Protein AF-A0A2S8G334-F1 (afdb_monomer_lite)

Structure (mmCIF, N/CA/C/O backbone):
data_AF-A0A2S8G334-F1
#
_entry.id   AF-A0A2S8G334-F1
#
loop_
_atom_site.group_PDB
_atom_site.id
_atom_site.type_symbol
_atom_site.label_atom_id
_atom_site.label_alt_id
_atom_site.label_comp_id
_atom_site.label_asym_id
_atom_site.label_entity_id
_atom_site.label_seq_id
_atom_site.pdbx_PDB_ins_code
_atom_site.Cartn_x
_atom_site.Cartn_y
_atom_site.Cartn_z
_atom_site.occupancy
_atom_site.B_iso_or_equiv
_atom_site.auth_seq_id
_atom_site.auth_comp_id
_atom_site.auth_asym_id
_atom_site.auth_atom_id
_atom_site.pdbx_PDB_model_num
ATOM 1 N N . MET A 1 1 ? 6.295 56.420 -44.764 1.00 36.34 1 MET A N 1
ATOM 2 C CA . MET A 1 1 ? 6.976 55.289 -45.425 1.00 36.34 1 MET A CA 1
ATOM 3 C C . MET A 1 1 ? 7.333 54.287 -44.347 1.00 36.34 1 MET A C 1
ATOM 5 O O . MET A 1 1 ? 7.998 54.685 -43.408 1.00 36.34 1 MET A O 1
ATOM 9 N N . ARG A 1 2 ? 6.792 53.071 -44.496 1.00 39.31 2 ARG A N 1
ATOM 10 C CA . ARG A 1 2 ? 7.166 51.759 -43.931 1.00 39.31 2 ARG A CA 1
ATOM 11 C C . ARG A 1 2 ? 7.732 51.695 -42.505 1.00 39.31 2 ARG A C 1
ATOM 13 O O . ARG A 1 2 ? 8.859 52.106 -42.251 1.00 39.31 2 ARG A O 1
ATOM 20 N N . GLY A 1 3 ? 6.936 51.071 -41.634 1.00 37.19 3 GLY A N 1
ATOM 21 C CA . GLY A 1 3 ? 7.377 50.497 -40.372 1.00 37.19 3 GLY A CA 1
ATOM 22 C C . GLY A 1 3 ? 8.348 49.339 -40.590 1.00 37.19 3 GLY A C 1
ATOM 23 O O . GLY A 1 3 ? 8.280 48.629 -41.594 1.00 37.19 3 GLY A O 1
ATOM 24 N N . TRP A 1 4 ? 9.265 49.208 -39.644 1.00 41.66 4 TRP A N 1
ATOM 25 C CA . TRP A 1 4 ? 10.159 48.075 -39.504 1.00 41.66 4 TRP A CA 1
ATOM 26 C C . TRP A 1 4 ? 9.484 47.094 -38.547 1.00 41.66 4 TRP A C 1
ATOM 28 O O . TRP A 1 4 ? 9.334 47.395 -37.366 1.00 41.66 4 TRP A O 1
ATOM 38 N N . GLN A 1 5 ? 9.024 45.961 -39.076 1.00 44.03 5 GLN A N 1
ATOM 39 C CA . GLN A 1 5 ? 8.776 44.775 -38.265 1.00 44.03 5 GLN A CA 1
ATOM 40 C C . GLN A 1 5 ? 10.139 44.158 -37.952 1.00 44.03 5 GLN A C 1
ATOM 42 O O . GLN A 1 5 ? 10.907 43.844 -38.862 1.00 44.03 5 GLN A O 1
ATOM 47 N N . SER A 1 6 ? 10.433 44.048 -36.661 1.00 40.69 6 SER A N 1
ATOM 48 C CA . SER A 1 6 ? 11.441 43.143 -36.123 1.00 40.69 6 SER A CA 1
ATOM 49 C C . SER A 1 6 ? 11.047 41.724 -36.529 1.00 40.69 6 SER A C 1
ATOM 51 O O . SER A 1 6 ? 10.034 41.217 -36.058 1.00 40.69 6 SER A O 1
ATOM 53 N N . LEU A 1 7 ? 11.789 41.131 -37.462 1.00 41.62 7 LEU A N 1
ATOM 54 C CA . LEU A 1 7 ? 11.782 39.689 -37.679 1.00 41.62 7 LEU A CA 1
ATOM 55 C C . LEU A 1 7 ? 12.491 39.075 -36.473 1.00 41.62 7 LEU A C 1
ATOM 57 O O . LEU A 1 7 ? 13.697 39.267 -36.318 1.00 41.62 7 LEU A O 1
ATOM 61 N N . GLU A 1 8 ? 11.751 38.378 -35.619 1.00 38.91 8 GLU A N 1
ATOM 62 C CA . GLU A 1 8 ? 12.369 37.408 -34.720 1.00 38.91 8 GLU A CA 1
ATOM 63 C C . GLU A 1 8 ? 13.076 36.338 -35.571 1.00 38.91 8 GLU A C 1
ATOM 65 O O . GLU A 1 8 ? 12.566 35.972 -36.641 1.00 38.91 8 GLU A O 1
ATOM 70 N N . PRO A 1 9 ? 14.275 35.876 -35.178 1.00 44.81 9 PRO A N 1
ATOM 71 C CA . PRO A 1 9 ? 14.951 34.812 -35.897 1.00 44.81 9 PRO A CA 1
ATOM 72 C C . PRO A 1 9 ? 14.106 33.542 -35.777 1.00 44.81 9 PRO A C 1
ATOM 74 O O . PRO A 1 9 ? 13.872 33.028 -34.690 1.00 44.81 9 PRO A O 1
ATOM 77 N N . ARG A 1 10 ? 13.628 33.042 -36.916 1.00 46.47 10 ARG A N 1
ATOM 78 C CA . ARG A 1 10 ? 13.006 31.723 -37.019 1.00 46.47 10 ARG A CA 1
ATOM 79 C C . ARG A 1 10 ? 14.092 30.700 -36.657 1.00 46.47 10 ARG A C 1
ATOM 81 O O . ARG A 1 10 ? 15.065 30.606 -37.404 1.00 46.47 10 ARG A O 1
ATOM 88 N N . LEU A 1 11 ? 13.962 30.009 -35.521 1.00 56.50 11 LEU A N 1
ATOM 89 C CA . LEU A 1 11 ? 14.804 28.858 -35.172 1.00 56.50 11 LEU A CA 1
ATOM 90 C C . LEU A 1 11 ? 14.765 27.879 -36.354 1.00 56.50 11 LEU A C 1
ATOM 92 O O . LEU A 1 11 ? 13.687 27.466 -36.787 1.00 56.50 11 LEU A O 1
ATOM 96 N N . VAL A 1 12 ? 15.922 27.610 -36.954 1.00 65.62 12 VAL A N 1
ATOM 97 C CA . VAL A 1 12 ? 16.055 26.605 -38.010 1.00 65.62 12 VAL A CA 1
ATOM 98 C C . VAL A 1 12 ? 16.450 25.321 -37.305 1.00 65.62 12 VAL A C 1
ATOM 100 O O . VAL A 1 12 ? 17.596 25.198 -36.890 1.00 65.62 12 VAL A O 1
ATOM 103 N N . LEU A 1 13 ? 15.486 24.418 -37.147 1.00 82.88 13 LEU A N 1
ATOM 104 C CA . LEU A 1 13 ? 15.724 23.075 -36.629 1.00 82.88 13 LEU A CA 1
ATOM 105 C C . LEU A 1 13 ? 16.600 22.318 -37.626 1.00 82.88 13 LEU A C 1
ATOM 107 O O . LEU A 1 13 ? 16.305 22.306 -38.829 1.00 82.88 13 LEU A O 1
ATOM 111 N N . THR A 1 14 ? 17.680 21.727 -37.132 1.00 93.00 14 THR A N 1
ATOM 112 C CA . THR A 1 14 ? 18.650 20.994 -37.938 1.00 93.00 14 THR A CA 1
ATOM 113 C C . THR A 1 14 ? 18.626 19.519 -37.566 1.00 93.00 14 THR A C 1
ATOM 115 O O . THR A 1 14 ? 18.660 19.155 -36.394 1.00 93.00 14 THR A O 1
ATOM 118 N N . THR A 1 15 ? 18.585 18.664 -38.585 1.00 96.62 15 THR A N 1
ATOM 119 C CA . THR A 1 15 ? 18.662 17.211 -38.431 1.00 96.62 15 THR A CA 1
ATOM 120 C C . THR A 1 15 ? 20.047 16.729 -38.838 1.00 96.62 15 THR A C 1
ATOM 122 O O . THR A 1 15 ? 20.542 17.080 -39.914 1.00 96.62 15 THR A O 1
ATOM 125 N N . TYR A 1 16 ? 20.649 15.906 -37.988 1.00 97.75 16 TYR A N 1
ATOM 126 C CA . TYR A 1 16 ? 21.934 15.262 -38.202 1.00 97.75 16 TYR A CA 1
ATOM 127 C C . TYR A 1 16 ? 21.762 13.748 -38.335 1.00 97.75 16 TYR A C 1
ATOM 129 O O . TYR A 1 16 ? 20.905 13.156 -37.688 1.00 97.75 16 TYR A O 1
ATOM 137 N N . PHE A 1 17 ? 22.602 13.123 -39.153 1.00 98.25 17 PHE A N 1
ATOM 138 C CA . PHE A 1 17 ? 22.571 11.699 -39.465 1.00 98.25 17 PHE A CA 1
ATOM 139 C C . PHE A 1 17 ? 23.912 11.048 -39.118 1.00 98.25 17 PHE A C 1
ATOM 141 O O . PHE A 1 17 ? 24.978 11.550 -39.502 1.00 98.25 17 PHE A O 1
ATOM 148 N N . VAL A 1 18 ? 23.854 9.917 -38.419 1.00 98.19 18 VAL A N 1
ATOM 149 C CA . VAL A 1 18 ? 24.998 9.086 -38.032 1.00 98.19 18 VAL A CA 1
ATOM 150 C C . VAL A 1 18 ? 24.790 7.673 -38.576 1.00 98.19 18 VAL A C 1
ATOM 152 O O . VAL A 1 18 ? 23.712 7.119 -38.416 1.00 98.19 18 VAL A O 1
ATOM 155 N N . ASN A 1 19 ? 25.815 7.098 -39.203 1.00 97.88 19 ASN A N 1
ATOM 156 C CA . ASN A 1 19 ? 25.846 5.696 -39.631 1.00 97.88 19 ASN A CA 1
ATOM 157 C C . ASN A 1 19 ? 27.267 5.138 -39.441 1.00 97.88 19 ASN A C 1
ATOM 159 O O . ASN A 1 19 ? 28.226 5.904 -39.445 1.00 97.88 19 ASN A O 1
ATOM 163 N N . VAL A 1 20 ? 27.459 3.832 -39.276 1.00 95.88 20 VAL A N 1
ATOM 164 C CA . VAL A 1 20 ? 28.788 3.236 -39.093 1.00 95.88 20 VAL A CA 1
ATOM 165 C C . VAL A 1 20 ? 29.678 3.405 -40.340 1.00 95.88 20 VAL A C 1
ATOM 167 O O . VAL A 1 20 ? 29.237 3.330 -41.487 1.00 95.88 20 VAL A O 1
ATOM 170 N N . ALA A 1 21 ? 30.981 3.636 -40.130 1.00 92.94 21 ALA A N 1
ATOM 171 C CA . ALA A 1 21 ? 31.923 4.003 -41.203 1.00 92.94 21 ALA A CA 1
ATOM 172 C C . ALA A 1 21 ? 32.072 2.970 -42.336 1.00 92.94 21 ALA A C 1
ATOM 174 O O . ALA A 1 21 ? 32.425 3.304 -43.465 1.00 92.94 21 ALA A O 1
ATOM 175 N N . ASN A 1 22 ? 31.889 1.694 -41.997 1.00 88.44 22 ASN A N 1
ATOM 176 C CA . ASN A 1 22 ? 32.073 0.560 -42.901 1.00 88.44 22 ASN A CA 1
ATOM 177 C C . ASN A 1 22 ? 30.756 -0.163 -43.143 1.00 88.44 22 ASN A C 1
ATOM 179 O O . ASN A 1 22 ? 30.760 -1.379 -43.328 1.00 88.44 22 ASN A O 1
ATOM 183 N N . ASP A 1 23 ? 29.654 0.576 -43.086 1.00 92.75 23 ASP A N 1
ATOM 184 C CA . ASP A 1 23 ? 28.367 0.012 -43.413 1.00 92.75 23 ASP A CA 1
ATOM 185 C C . ASP A 1 23 ? 28.358 -0.493 -44.866 1.00 92.75 23 ASP A C 1
ATOM 187 O O . ASP A 1 23 ? 28.768 0.206 -45.802 1.00 92.75 23 ASP A O 1
ATOM 191 N N . ILE A 1 24 ? 27.968 -1.751 -45.034 1.00 89.50 24 ILE A N 1
ATOM 192 C CA . ILE A 1 24 ? 27.892 -2.433 -46.328 1.00 89.50 24 ILE A CA 1
ATOM 193 C C . ILE A 1 24 ? 26.492 -2.969 -46.614 1.00 89.50 24 ILE A C 1
ATOM 195 O O . ILE A 1 24 ? 26.247 -3.370 -47.757 1.00 89.50 24 ILE A O 1
ATOM 199 N N . ASP A 1 25 ? 25.614 -2.994 -45.612 1.00 88.94 25 ASP A N 1
ATOM 200 C CA . ASP A 1 25 ? 24.218 -3.371 -45.756 1.00 88.94 25 ASP A CA 1
ATOM 201 C C . ASP A 1 25 ? 23.393 -2.107 -45.542 1.00 88.94 25 ASP A C 1
ATOM 203 O O . ASP A 1 25 ? 23.489 -1.456 -44.527 1.00 88.94 25 ASP A O 1
ATOM 207 N N . PHE A 1 26 ? 22.646 -1.683 -46.553 1.00 91.81 26 PHE A N 1
ATOM 208 C CA . PHE A 1 26 ? 21.763 -0.523 -46.406 1.00 91.81 26 PHE A CA 1
ATOM 209 C C . PHE A 1 26 ? 20.301 -0.965 -46.282 1.00 91.81 26 PHE A C 1
ATOM 211 O O . PHE A 1 26 ? 19.410 -0.119 -46.243 1.00 91.81 26 PHE A O 1
ATOM 218 N N . GLY A 1 27 ? 20.038 -2.279 -46.304 1.00 88.50 27 GLY A N 1
ATOM 219 C CA . GLY A 1 27 ? 18.701 -2.845 -46.152 1.00 88.50 27 GLY A CA 1
ATOM 220 C C . GLY A 1 27 ? 18.226 -2.859 -44.699 1.00 88.50 27 GLY A C 1
ATOM 221 O O . GLY A 1 27 ? 17.022 -2.801 -44.456 1.00 88.50 27 GLY A O 1
ATOM 222 N N . ASP A 1 28 ? 19.159 -2.890 -43.750 1.00 89.44 28 ASP A N 1
ATOM 223 C CA . ASP A 1 28 ? 18.929 -2.766 -42.311 1.00 89.44 28 ASP A CA 1
ATOM 224 C C . ASP A 1 28 ? 18.951 -1.310 -41.820 1.00 89.44 28 ASP A C 1
ATOM 226 O O . ASP A 1 28 ? 18.635 -1.067 -40.659 1.00 89.44 28 ASP A O 1
ATOM 230 N N . ASN A 1 29 ? 19.217 -0.331 -42.687 1.00 93.81 29 ASN A N 1
ATOM 231 C CA . ASN A 1 29 ? 19.165 1.087 -42.334 1.00 93.81 29 ASN A CA 1
ATOM 232 C C . ASN A 1 29 ? 17.746 1.664 -42.349 1.00 93.81 29 ASN A C 1
ATOM 234 O O . ASN A 1 29 ? 16.886 1.271 -43.144 1.00 93.81 29 ASN A O 1
ATOM 238 N N . GLN A 1 30 ? 17.490 2.638 -41.480 1.00 96.31 30 GLN A N 1
ATOM 239 C CA . GLN A 1 30 ? 16.246 3.411 -41.428 1.00 96.31 30 GLN A CA 1
ATOM 240 C C . GLN A 1 30 ? 16.437 4.865 -41.870 1.00 96.31 30 GLN A C 1
ATOM 242 O O . GLN A 1 30 ? 15.557 5.422 -42.529 1.00 96.31 30 GLN A O 1
ATOM 247 N N . TYR A 1 31 ? 17.568 5.489 -41.531 1.00 96.69 31 TYR A N 1
ATOM 248 C CA . TYR A 1 31 ? 17.720 6.945 -41.652 1.00 96.69 31 TYR A CA 1
ATOM 249 C C . TYR A 1 31 ? 18.689 7.388 -42.747 1.00 96.69 31 TYR A C 1
ATOM 251 O O . TYR A 1 31 ? 18.596 8.519 -43.232 1.00 96.69 31 TYR A O 1
ATOM 259 N N . THR A 1 32 ? 19.621 6.530 -43.153 1.00 96.69 32 THR A N 1
ATOM 260 C CA . THR A 1 32 ? 20.734 6.883 -44.035 1.00 96.69 32 THR A CA 1
ATOM 261 C C . THR A 1 32 ? 20.794 6.008 -45.281 1.00 96.69 32 THR A C 1
ATOM 263 O O . THR A 1 32 ? 20.350 4.864 -45.315 1.00 96.69 32 THR A O 1
ATOM 266 N N . THR A 1 33 ? 21.355 6.569 -46.353 1.00 95.94 33 THR A N 1
ATOM 267 C CA . THR A 1 33 ? 21.506 5.900 -47.659 1.00 95.94 33 THR A CA 1
ATOM 268 C C . THR A 1 33 ? 22.972 5.703 -48.048 1.00 95.94 33 THR A C 1
ATOM 270 O O . THR A 1 33 ? 23.284 5.456 -49.214 1.00 95.94 33 THR A O 1
ATOM 273 N N . ALA A 1 34 ? 23.888 5.931 -47.111 1.00 96.00 34 ALA A N 1
ATOM 274 C CA . ALA A 1 34 ? 25.325 5.820 -47.307 1.00 96.00 34 ALA A CA 1
ATOM 275 C C . ALA A 1 34 ? 26.003 5.474 -45.979 1.00 96.00 34 ALA A C 1
ATOM 277 O O . ALA A 1 34 ? 25.515 5.861 -44.922 1.00 96.00 34 ALA A O 1
ATOM 278 N N . ALA A 1 35 ? 27.157 4.810 -46.050 1.00 96.75 35 ALA A N 1
ATOM 279 C CA . ALA A 1 35 ? 28.002 4.577 -44.886 1.00 96.75 35 ALA A CA 1
ATOM 280 C C . ALA A 1 35 ? 28.518 5.898 -44.301 1.00 96.75 35 ALA A C 1
ATOM 282 O O . ALA A 1 35 ? 28.718 6.885 -45.025 1.00 96.75 35 ALA A O 1
ATOM 283 N N . GLY A 1 36 ? 28.781 5.903 -42.998 1.00 96.81 36 GLY A N 1
ATOM 284 C CA . GLY A 1 36 ? 29.277 7.084 -42.308 1.00 96.81 36 GLY A CA 1
ATOM 285 C C . GLY A 1 36 ? 30.692 7.497 -42.709 1.00 96.81 36 GLY A C 1
ATOM 286 O O . GLY A 1 36 ? 31.529 6.693 -43.120 1.00 96.81 36 GLY A O 1
ATOM 287 N N . ASN A 1 37 ? 30.995 8.787 -42.576 1.00 96.31 37 ASN A N 1
ATOM 288 C CA . ASN A 1 37 ? 32.335 9.312 -42.822 1.00 96.31 37 ASN A CA 1
ATOM 289 C C . ASN A 1 37 ? 32.684 10.423 -41.825 1.00 96.31 37 ASN A C 1
ATOM 291 O O . ASN A 1 37 ? 31.992 11.438 -41.763 1.00 96.31 37 ASN A O 1
ATOM 295 N N . ALA A 1 38 ? 33.815 10.299 -41.121 1.00 94.62 38 ALA A N 1
ATOM 296 C CA . ALA A 1 38 ? 34.302 11.320 -40.185 1.00 94.62 38 ALA A CA 1
ATOM 297 C C . ALA A 1 38 ? 34.383 12.733 -40.782 1.00 94.62 38 ALA A C 1
ATOM 299 O O . ALA A 1 38 ? 34.237 13.728 -40.068 1.00 94.62 38 ALA A O 1
ATOM 300 N N . ALA A 1 39 ? 34.638 12.848 -42.088 1.00 94.69 39 ALA A N 1
ATOM 301 C CA . ALA A 1 39 ? 34.741 14.127 -42.783 1.00 94.69 39 ALA A CA 1
ATOM 302 C C . ALA A 1 39 ? 33.384 14.717 -43.208 1.00 94.69 39 ALA A C 1
ATOM 304 O O . ALA A 1 39 ? 33.352 15.879 -43.616 1.00 94.69 39 ALA A O 1
ATOM 305 N N . ALA A 1 40 ? 32.291 13.952 -43.137 1.00 94.62 40 ALA A N 1
ATOM 306 C CA . ALA A 1 40 ? 30.961 14.419 -43.507 1.00 94.62 40 ALA A CA 1
ATOM 307 C C . ALA A 1 40 ? 30.406 15.440 -42.501 1.00 94.62 40 ALA A C 1
ATOM 309 O O . ALA A 1 40 ? 30.879 15.549 -41.364 1.00 94.62 40 ALA A O 1
ATOM 310 N N . ASP A 1 41 ? 29.424 16.223 -42.941 1.00 91.31 41 ASP A N 1
ATOM 311 C CA . ASP A 1 41 ? 28.737 17.219 -42.116 1.00 91.31 41 ASP A CA 1
ATOM 312 C C . ASP A 1 41 ? 27.571 16.630 -41.310 1.00 91.31 41 ASP A C 1
ATOM 314 O O . ASP A 1 41 ? 27.162 17.240 -40.327 1.00 91.31 41 ASP A O 1
ATOM 318 N N . GLY A 1 42 ? 27.068 15.452 -41.693 1.00 94.75 42 GLY A N 1
ATOM 319 C CA . GLY A 1 42 ? 25.918 14.814 -41.062 1.00 94.75 42 GLY A CA 1
ATOM 320 C C . GLY A 1 42 ? 24.583 15.432 -41.448 1.00 94.75 42 GLY A C 1
ATOM 321 O O . GLY A 1 42 ? 23.575 14.987 -40.936 1.00 94.75 42 GLY A O 1
ATOM 322 N N . LEU A 1 43 ? 24.531 16.437 -42.324 1.00 95.06 43 LEU A N 1
ATOM 323 C CA . LEU A 1 43 ? 23.308 17.222 -42.550 1.00 95.06 43 LEU A CA 1
ATOM 324 C C . LEU A 1 43 ? 22.317 16.563 -43.521 1.00 95.06 43 LEU A C 1
ATOM 326 O O . LEU A 1 43 ? 21.232 17.093 -43.756 1.00 95.06 43 LEU A O 1
ATOM 330 N N . THR A 1 44 ? 22.689 15.437 -44.137 1.00 96.00 44 THR A N 1
ATOM 331 C CA . THR A 1 44 ? 21.816 14.689 -45.048 1.00 96.00 44 THR A CA 1
ATOM 332 C C . THR A 1 44 ? 22.008 13.184 -44.884 1.00 96.00 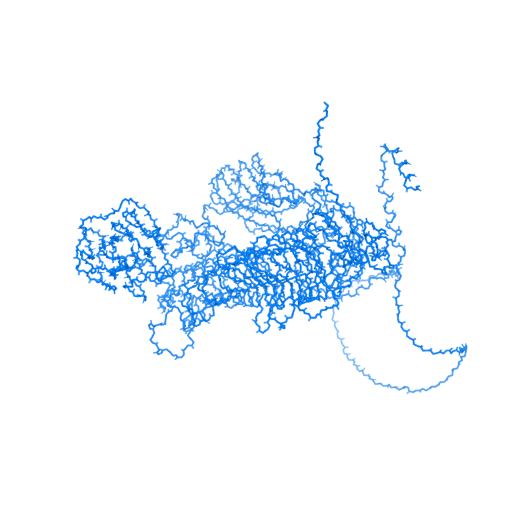4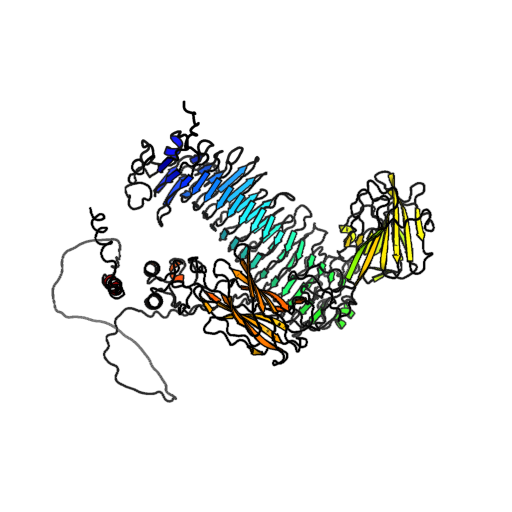4 THR A C 1
ATOM 334 O O . THR A 1 44 ? 23.111 12.728 -44.587 1.00 96.00 44 THR A O 1
ATOM 337 N N . ALA A 1 45 ? 20.968 12.407 -45.195 1.00 95.19 45 ALA A N 1
ATOM 338 C CA . ALA A 1 45 ? 21.006 10.941 -45.217 1.00 95.19 45 ALA A CA 1
ATOM 339 C C . ALA A 1 45 ? 22.092 10.349 -46.145 1.00 95.19 45 ALA A C 1
ATOM 341 O O . ALA A 1 45 ? 22.512 9.210 -45.962 1.00 95.19 45 ALA A O 1
ATOM 342 N N . ALA A 1 46 ? 22.564 11.110 -47.142 1.00 95.56 46 ALA A N 1
ATOM 343 C CA . ALA A 1 46 ? 23.628 10.698 -48.061 1.00 95.56 46 ALA A CA 1
ATOM 344 C C . ALA A 1 46 ? 25.038 11.112 -47.596 1.00 95.56 46 ALA A C 1
ATOM 346 O O . ALA A 1 46 ? 26.029 10.720 -48.216 1.00 95.56 46 ALA A O 1
ATOM 347 N N . THR A 1 47 ? 25.139 11.920 -46.536 1.00 95.75 47 THR A N 1
ATOM 348 C CA . THR A 1 47 ? 26.401 12.373 -45.934 1.00 95.75 47 THR A CA 1
ATOM 349 C C . THR A 1 47 ? 26.419 12.185 -44.407 1.00 95.75 47 THR A C 1
ATOM 351 O O . THR A 1 47 ? 26.707 13.151 -43.692 1.00 95.75 47 THR A O 1
ATOM 354 N N . PRO A 1 48 ? 26.137 10.977 -43.877 1.00 97.75 48 PRO A N 1
ATOM 355 C CA . PRO A 1 48 ? 26.145 10.758 -42.435 1.00 97.75 48 PRO A CA 1
ATOM 356 C C . PRO A 1 48 ? 27.560 10.799 -41.844 1.00 97.75 48 PRO A C 1
ATOM 358 O O . PRO A 1 48 ? 28.551 10.454 -42.500 1.00 97.75 48 PRO A O 1
ATOM 361 N N . VAL A 1 49 ? 27.658 11.220 -40.582 1.00 97.62 49 VAL A N 1
ATOM 362 C CA . VAL A 1 49 ? 28.895 11.116 -39.788 1.00 97.62 49 VAL A CA 1
ATOM 363 C C . VAL A 1 49 ? 29.087 9.662 -39.351 1.00 97.62 49 VAL A C 1
ATOM 365 O O . VAL A 1 49 ? 28.120 8.929 -39.195 1.00 97.62 49 VAL A O 1
ATOM 368 N N . ASP A 1 50 ? 30.333 9.230 -39.175 1.00 96.31 50 ASP A N 1
ATOM 369 C CA . ASP A 1 50 ? 30.685 7.838 -38.869 1.00 96.31 50 ASP A CA 1
ATOM 370 C C . ASP A 1 50 ? 30.415 7.368 -37.435 1.00 96.31 50 ASP A C 1
ATOM 372 O O . ASP A 1 50 ? 30.415 6.166 -37.168 1.00 96.31 50 ASP A O 1
ATOM 376 N N . SER A 1 51 ? 30.228 8.296 -36.499 1.00 95.94 51 SER A N 1
ATOM 377 C CA . SER A 1 51 ? 29.840 7.985 -35.126 1.00 95.94 51 SER A CA 1
ATOM 378 C C . SER A 1 51 ? 29.280 9.208 -34.401 1.00 95.94 51 SER A C 1
ATOM 380 O O . SER A 1 51 ? 29.591 10.355 -34.749 1.00 95.94 51 SER A O 1
ATOM 382 N N . LEU A 1 52 ? 28.517 8.960 -33.332 1.00 95.88 52 LEU A N 1
ATOM 383 C CA . LEU A 1 52 ? 28.057 10.008 -32.421 1.00 95.88 52 LEU A CA 1
ATOM 384 C C . LEU A 1 52 ? 29.239 10.725 -31.747 1.00 95.88 52 LEU A C 1
ATOM 386 O O . LEU A 1 52 ? 29.245 11.951 -31.675 1.00 95.88 52 LEU A O 1
ATOM 390 N N . ALA A 1 53 ? 30.287 9.993 -31.351 1.00 94.00 53 ALA A N 1
ATOM 391 C CA . ALA A 1 53 ? 31.513 10.573 -30.792 1.00 94.00 53 ALA A CA 1
ATOM 392 C C . ALA A 1 53 ? 32.133 11.617 -31.735 1.00 94.00 53 ALA A C 1
ATOM 394 O O . ALA A 1 53 ? 32.497 12.723 -31.329 1.00 94.00 53 ALA A O 1
ATOM 395 N N . THR A 1 54 ? 32.209 11.288 -33.026 1.00 95.06 54 THR A N 1
ATOM 396 C CA . THR A 1 54 ? 32.737 12.195 -34.044 1.00 95.06 54 THR A CA 1
ATOM 397 C C . THR A 1 54 ? 31.825 13.396 -34.268 1.00 95.06 54 THR A C 1
ATOM 399 O O . THR A 1 54 ? 32.337 14.494 -34.488 1.00 95.06 54 THR A O 1
ATOM 402 N N . LEU A 1 55 ? 30.501 13.226 -34.198 1.00 95.38 55 LEU A N 1
ATOM 403 C CA . LEU A 1 55 ? 29.548 14.331 -34.313 1.00 95.38 55 LEU A CA 1
ATOM 404 C C . LEU A 1 55 ? 29.686 15.319 -33.142 1.00 95.38 55 LEU A C 1
ATOM 406 O O . LEU A 1 55 ? 29.885 16.511 -33.382 1.00 95.38 55 LEU A O 1
ATOM 410 N N . LEU A 1 56 ? 29.677 14.825 -31.900 1.00 93.69 56 LEU A N 1
ATOM 411 C CA . LEU A 1 56 ? 29.845 15.644 -30.690 1.00 93.69 56 LEU A CA 1
ATOM 412 C C . LEU A 1 56 ? 31.220 16.345 -30.669 1.00 93.69 56 LEU A C 1
ATOM 414 O O . LEU A 1 56 ? 31.339 17.513 -30.296 1.00 93.69 56 LEU A O 1
ATOM 418 N N . GLY A 1 57 ? 32.265 15.685 -31.180 1.00 90.69 57 GLY A N 1
ATOM 419 C CA . GLY A 1 57 ? 33.620 16.238 -31.279 1.00 90.69 57 GLY A CA 1
ATOM 420 C C . GLY A 1 57 ? 33.824 17.341 -32.332 1.00 90.69 57 GLY A C 1
ATOM 421 O O . GLY A 1 57 ? 34.884 17.973 -32.347 1.00 90.69 57 GLY A O 1
ATOM 422 N N . LYS A 1 58 ? 32.851 17.610 -33.219 1.00 89.44 58 LYS A N 1
ATOM 423 C CA . LYS A 1 58 ? 32.977 18.640 -34.278 1.00 89.44 58 LYS A CA 1
ATOM 424 C C . LYS A 1 58 ? 32.845 20.079 -33.768 1.00 89.44 58 LYS A C 1
ATOM 426 O O . LYS A 1 58 ? 33.123 21.003 -34.534 1.00 89.44 58 LYS A O 1
ATOM 431 N N . GLY A 1 59 ? 32.445 20.286 -32.510 1.00 82.44 59 GLY A N 1
ATOM 432 C CA . GLY A 1 59 ? 32.215 21.625 -31.954 1.00 82.44 59 GLY A CA 1
ATOM 433 C C . GLY A 1 59 ? 31.021 22.335 -32.600 1.00 82.44 59 GLY A C 1
ATOM 434 O O . GLY A 1 59 ? 31.071 23.543 -32.836 1.00 82.44 59 GLY A O 1
ATOM 435 N N . ILE A 1 60 ? 29.983 21.567 -32.944 1.00 86.12 60 ILE A N 1
ATOM 436 C CA . ILE A 1 60 ? 28.716 22.078 -33.473 1.00 86.12 60 ILE A CA 1
ATOM 437 C C . ILE A 1 60 ? 27.997 22.835 -32.351 1.00 86.12 60 ILE A C 1
ATOM 439 O O . ILE A 1 60 ? 27.946 22.371 -31.218 1.00 86.12 60 ILE A O 1
ATOM 443 N N . ALA A 1 61 ? 27.460 24.014 -32.665 1.00 85.00 61 ALA A N 1
ATOM 444 C CA . ALA A 1 61 ? 26.607 24.763 -31.749 1.00 85.00 61 ALA A CA 1
ATOM 445 C C . ALA A 1 61 ? 25.148 24.354 -31.982 1.00 85.00 61 ALA A C 1
ATOM 447 O O . ALA A 1 61 ? 24.450 25.009 -32.763 1.00 85.00 61 ALA A O 1
ATOM 448 N N . PHE A 1 62 ? 24.725 23.262 -31.343 1.00 89.56 62 PHE A N 1
ATOM 449 C CA . PHE A 1 62 ? 23.345 22.787 -31.427 1.00 89.56 62 PHE A CA 1
ATOM 450 C C . PHE A 1 62 ? 22.378 23.868 -30.942 1.00 89.56 62 PHE A C 1
ATOM 452 O O . PHE A 1 62 ? 22.690 24.661 -30.048 1.00 89.56 62 PHE A O 1
ATOM 459 N N . GLN A 1 63 ? 21.231 23.954 -31.602 1.00 90.50 63 GLN A N 1
ATOM 460 C CA . GLN A 1 63 ? 20.116 24.789 -31.185 1.00 90.50 63 GLN A CA 1
ATOM 461 C C . GLN A 1 63 ? 19.066 23.914 -30.493 1.00 90.50 63 GLN A C 1
ATOM 463 O O . GLN A 1 63 ? 18.893 22.758 -30.883 1.00 90.50 63 GLN A O 1
ATOM 468 N N . PRO A 1 64 ? 18.321 24.452 -29.513 1.00 89.69 64 PRO A N 1
ATOM 469 C CA . PRO A 1 64 ? 17.198 23.725 -28.940 1.00 89.69 64 PRO A CA 1
ATOM 470 C C . PRO A 1 64 ? 16.207 23.267 -30.021 1.00 89.69 64 PRO A C 1
ATOM 472 O O . PRO A 1 64 ? 15.768 24.072 -30.849 1.00 89.69 64 PRO A O 1
ATOM 475 N N . GLY A 1 65 ? 15.874 21.977 -30.002 1.00 89.25 65 GLY A N 1
ATOM 476 C CA . GLY A 1 65 ? 15.036 21.281 -30.977 1.00 89.25 65 GLY A CA 1
ATOM 477 C C . GLY A 1 65 ? 15.794 20.600 -32.126 1.00 89.25 65 GLY A C 1
ATOM 478 O O . GLY A 1 65 ? 15.155 19.953 -32.958 1.00 89.25 65 GLY A O 1
ATOM 479 N N . ASP A 1 66 ? 17.121 20.733 -32.212 1.00 95.75 66 ASP A N 1
ATOM 480 C CA . ASP A 1 66 ? 17.918 19.954 -33.167 1.00 95.75 66 ASP A CA 1
ATOM 481 C C . ASP A 1 66 ? 17.802 18.443 -32.885 1.00 95.75 66 ASP A C 1
ATOM 483 O O . ASP A 1 66 ? 17.600 18.012 -31.748 1.00 95.75 66 ASP A O 1
ATOM 487 N N . GLN A 1 67 ? 17.951 17.625 -33.932 1.00 96.62 67 GLN A N 1
ATOM 488 C CA . GLN A 1 67 ? 17.781 16.169 -33.858 1.00 96.62 67 GLN A CA 1
ATOM 489 C C . GLN A 1 67 ? 18.989 15.423 -34.419 1.00 96.62 67 GLN A C 1
ATOM 491 O O . GLN A 1 67 ? 19.562 15.828 -35.432 1.00 96.62 67 GLN A O 1
ATOM 496 N N . VAL A 1 68 ? 19.341 14.296 -33.806 1.00 98.12 68 VAL A N 1
ATOM 497 C CA . VAL A 1 68 ? 20.364 13.362 -34.284 1.00 98.12 68 VAL A CA 1
ATOM 498 C C . VAL A 1 68 ? 19.728 11.989 -34.477 1.00 98.12 68 VAL A C 1
ATOM 500 O O . VAL A 1 68 ? 19.353 11.339 -33.504 1.00 98.12 68 VAL A O 1
ATOM 503 N N . PHE A 1 69 ? 19.659 11.538 -35.727 1.00 98.50 69 PHE A N 1
ATOM 504 C CA . PHE A 1 69 ? 19.266 10.180 -36.082 1.00 98.50 69 PHE A CA 1
ATOM 505 C C . PHE A 1 69 ? 20.496 9.280 -36.184 1.00 98.50 69 PHE A C 1
ATOM 507 O O . PHE A 1 69 ? 21.408 9.553 -36.973 1.00 98.50 69 PHE A O 1
ATOM 514 N N . ILE A 1 70 ? 20.515 8.212 -35.389 1.00 98.31 70 ILE A N 1
ATOM 515 C CA . ILE A 1 70 ? 21.546 7.175 -35.426 1.00 98.31 70 ILE A CA 1
ATOM 516 C C . ILE A 1 70 ? 20.981 5.969 -36.164 1.00 98.31 70 ILE A C 1
ATOM 518 O O . ILE A 1 70 ? 19.951 5.432 -35.771 1.00 98.31 70 ILE A O 1
ATOM 522 N N . ASP A 1 71 ? 21.645 5.553 -37.234 1.00 97.75 71 ASP A N 1
ATOM 523 C CA . ASP A 1 71 ? 21.237 4.376 -37.990 1.00 97.75 71 ASP A CA 1
ATOM 524 C C . ASP A 1 71 ? 21.687 3.070 -37.329 1.00 97.75 71 ASP A C 1
ATOM 526 O O . ASP A 1 71 ? 22.500 3.073 -36.396 1.00 97.75 71 ASP A O 1
ATOM 530 N N . THR A 1 72 ? 21.175 1.953 -37.837 1.00 96.69 72 THR A N 1
ATOM 531 C CA . THR A 1 72 ? 21.523 0.605 -37.384 1.00 96.69 72 THR A CA 1
ATOM 532 C C . THR A 1 72 ? 23.037 0.394 -37.335 1.00 96.69 72 THR A C 1
ATOM 534 O O . THR A 1 72 ? 23.783 0.791 -38.228 1.00 96.69 72 THR A O 1
ATOM 537 N N . GLY A 1 73 ? 23.517 -0.237 -36.263 1.00 95.56 73 GLY A N 1
ATOM 538 C CA . GLY A 1 73 ? 24.918 -0.627 -36.149 1.00 95.56 73 GLY A CA 1
ATOM 539 C C . GLY A 1 73 ? 25.491 -0.529 -34.741 1.00 95.56 73 GLY A C 1
ATOM 540 O O . GLY A 1 73 ? 24.867 -0.038 -33.803 1.00 95.56 73 GLY A O 1
ATOM 541 N N . ALA A 1 74 ? 26.729 -1.007 -34.602 1.00 95.38 74 ALA A N 1
ATOM 542 C CA . ALA A 1 74 ? 27.477 -0.983 -33.349 1.00 95.38 74 ALA A CA 1
ATOM 543 C C . ALA A 1 74 ? 28.537 0.129 -33.351 1.00 95.38 74 ALA A C 1
ATOM 545 O O . ALA A 1 74 ? 29.547 0.058 -34.062 1.00 95.38 74 ALA A O 1
ATOM 546 N N . TYR A 1 75 ? 28.339 1.130 -32.499 1.00 96.62 75 TYR A N 1
ATOM 547 C CA . TYR A 1 75 ? 29.177 2.315 -32.352 1.00 96.62 75 TYR A CA 1
ATOM 548 C C . TYR A 1 75 ? 30.058 2.184 -31.113 1.00 96.62 75 TYR A C 1
ATOM 550 O O . TYR A 1 75 ? 29.604 2.319 -29.979 1.00 96.62 75 TYR A O 1
ATOM 558 N N . LYS A 1 76 ? 31.346 1.919 -31.334 1.00 94.69 76 LYS A N 1
ATOM 559 C CA . LYS A 1 76 ? 32.319 1.718 -30.254 1.00 94.69 76 LYS A CA 1
ATOM 560 C C . LYS A 1 76 ? 32.983 3.030 -29.854 1.00 94.69 76 LYS A C 1
ATOM 562 O O . LYS A 1 76 ? 33.533 3.715 -30.716 1.00 94.69 76 LYS A O 1
ATOM 567 N N . ALA A 1 77 ? 33.003 3.319 -28.555 1.00 92.69 77 ALA A N 1
ATOM 568 C CA . ALA A 1 77 ? 33.681 4.473 -27.974 1.00 92.69 77 ALA A CA 1
ATOM 569 C C . ALA A 1 77 ? 34.683 4.052 -26.879 1.00 92.69 77 ALA A C 1
ATOM 571 O O . ALA A 1 77 ? 34.370 3.321 -25.932 1.00 92.69 77 ALA A O 1
ATOM 572 N N . ASP A 1 78 ? 35.923 4.530 -26.994 1.00 92.81 78 ASP A N 1
ATOM 573 C CA . ASP A 1 78 ? 36.987 4.321 -26.003 1.00 92.81 78 ASP A CA 1
ATOM 574 C C . ASP A 1 78 ? 37.050 5.427 -24.932 1.00 92.81 78 ASP A C 1
ATOM 576 O O . ASP A 1 78 ? 37.875 5.338 -24.023 1.00 92.81 78 ASP A O 1
ATOM 580 N N . HIS A 1 79 ? 36.102 6.363 -24.960 1.00 93.69 79 HIS A N 1
ATOM 581 C CA . HIS A 1 79 ? 35.861 7.433 -23.992 1.00 93.69 79 HIS A CA 1
ATOM 582 C C . HIS A 1 79 ? 34.349 7.696 -23.863 1.00 93.69 79 HIS A C 1
ATOM 584 O O . HIS A 1 79 ? 33.566 7.160 -24.648 1.00 93.69 79 HIS A O 1
ATOM 590 N N . ASP A 1 80 ? 33.956 8.510 -22.885 1.00 95.06 80 ASP A N 1
ATOM 591 C CA . ASP A 1 80 ? 32.556 8.851 -22.617 1.00 95.06 80 ASP A CA 1
ATOM 592 C C . ASP A 1 80 ? 31.978 9.759 -23.717 1.00 95.06 80 ASP A C 1
ATOM 594 O O . ASP A 1 80 ? 32.662 10.660 -24.221 1.00 95.06 80 ASP A O 1
ATOM 598 N N . LEU A 1 81 ? 30.701 9.574 -24.060 1.00 95.75 81 LEU A N 1
ATOM 599 C CA . LEU A 1 81 ? 29.967 10.488 -24.938 1.00 95.75 81 LEU A CA 1
ATOM 600 C C . LEU A 1 81 ? 29.344 11.604 -24.093 1.00 95.75 81 LEU A C 1
ATOM 602 O O . LEU A 1 81 ? 28.329 11.395 -23.432 1.00 95.75 81 LEU A O 1
ATOM 606 N N . VAL A 1 82 ? 29.991 12.773 -24.078 1.00 94.12 82 VAL A N 1
ATOM 607 C CA . VAL A 1 82 ? 29.677 13.851 -23.125 1.00 94.12 82 VAL A CA 1
ATOM 608 C C . VAL A 1 82 ? 28.717 14.892 -23.710 1.00 94.12 82 VAL A C 1
ATOM 610 O O . VAL A 1 82 ? 29.050 15.577 -24.679 1.00 94.12 82 VAL A O 1
ATOM 613 N N . PHE A 1 83 ? 27.575 15.081 -23.050 1.00 93.00 83 PHE A N 1
ATOM 614 C CA . PHE A 1 83 ? 26.585 16.120 -23.323 1.00 93.00 83 PHE A CA 1
ATOM 615 C C . PHE A 1 83 ? 26.716 17.256 -22.310 1.00 93.00 83 PHE A C 1
ATOM 617 O O . PHE A 1 83 ? 26.280 17.150 -21.171 1.00 93.00 83 PHE A O 1
ATOM 624 N N . THR A 1 84 ? 27.324 18.357 -22.736 1.00 91.12 84 THR A N 1
ATOM 625 C CA . THR A 1 84 ? 27.391 19.609 -21.966 1.00 91.12 84 THR A CA 1
ATOM 626 C C . THR A 1 84 ? 26.263 20.578 -22.322 1.00 91.12 84 THR A C 1
ATOM 628 O O . THR A 1 84 ? 25.553 20.340 -23.297 1.00 91.12 84 THR A O 1
ATOM 631 N N . ALA A 1 85 ? 26.189 21.735 -21.657 1.00 88.81 85 ALA A N 1
ATOM 632 C CA . ALA A 1 85 ? 25.283 22.853 -21.981 1.00 88.81 85 ALA A CA 1
ATOM 633 C C . ALA A 1 85 ? 25.255 23.284 -23.466 1.00 88.81 85 ALA A C 1
ATOM 635 O O . ALA A 1 85 ? 24.333 23.961 -23.914 1.00 88.81 85 ALA A O 1
ATOM 636 N N . ALA A 1 86 ? 26.262 22.910 -24.265 1.00 89.81 86 ALA A N 1
ATOM 637 C CA . ALA A 1 86 ? 26.254 23.119 -25.715 1.00 89.81 86 ALA A CA 1
ATOM 638 C C . ALA A 1 86 ? 25.237 22.237 -26.472 1.00 89.81 86 ALA A C 1
ATOM 640 O O . ALA A 1 86 ? 25.025 22.459 -27.663 1.00 89.81 86 ALA A O 1
ATOM 641 N N . HIS A 1 87 ? 24.642 21.248 -25.802 1.00 92.56 87 HIS A N 1
ATOM 642 C CA . HIS A 1 87 ? 23.702 20.271 -26.356 1.00 92.56 87 HIS A CA 1
ATOM 643 C C . HIS A 1 87 ? 22.291 20.429 -25.774 1.00 92.56 87 HIS A C 1
ATOM 645 O O . HIS A 1 87 ? 21.468 19.530 -25.916 1.00 92.56 87 HIS A O 1
ATOM 651 N N . THR A 1 88 ? 22.011 21.552 -25.107 1.00 92.00 88 THR A N 1
ATOM 652 C CA . THR A 1 88 ? 20.697 21.818 -24.519 1.00 92.00 88 THR A CA 1
ATOM 653 C C . THR A 1 88 ? 19.596 21.819 -25.585 1.00 92.00 88 THR A C 1
ATOM 655 O O . THR A 1 88 ? 19.712 22.502 -26.608 1.00 92.00 88 THR A O 1
ATOM 658 N N . GLY A 1 89 ? 18.514 21.083 -25.331 1.00 93.12 89 GLY A N 1
ATOM 659 C CA . GLY A 1 89 ? 17.369 20.940 -26.230 1.00 93.12 89 GLY A CA 1
ATOM 660 C C . GLY A 1 89 ? 17.561 19.925 -27.362 1.00 93.12 89 GLY A C 1
ATOM 661 O O . GLY A 1 89 ? 16.779 19.947 -28.310 1.00 93.12 89 GLY A O 1
ATOM 662 N N . LEU A 1 90 ? 18.613 19.103 -27.332 1.00 95.62 90 LEU A N 1
ATOM 663 C CA . LEU A 1 90 ? 18.902 18.112 -28.373 1.00 95.62 90 LEU A CA 1
ATOM 664 C C . LEU A 1 90 ? 18.019 16.861 -28.219 1.00 95.62 90 LEU A C 1
ATOM 666 O O . LEU A 1 90 ? 17.771 16.394 -27.109 1.00 95.62 90 LEU A O 1
ATOM 670 N N . THR A 1 91 ? 17.605 16.264 -29.336 1.00 97.44 91 THR A N 1
ATOM 671 C CA . THR A 1 91 ? 16.983 14.929 -29.354 1.00 97.44 91 THR A CA 1
ATOM 672 C C . THR A 1 91 ? 17.882 13.926 -30.069 1.00 97.44 91 THR A C 1
ATOM 674 O O . THR A 1 91 ? 18.256 14.131 -31.224 1.00 97.44 91 THR A O 1
ATOM 677 N N . LEU A 1 92 ? 18.200 12.822 -29.400 1.00 98.12 92 LEU A N 1
ATOM 678 C CA . LEU A 1 92 ? 18.901 11.671 -29.953 1.00 98.12 92 LEU A CA 1
ATOM 679 C C . LEU A 1 92 ? 17.911 10.525 -30.179 1.00 98.12 92 LEU A C 1
ATOM 681 O O . LEU A 1 92 ? 17.206 10.126 -29.250 1.00 98.12 92 LEU A O 1
ATOM 685 N N . GLN A 1 93 ? 17.874 9.987 -31.397 1.00 98.25 93 GLN A N 1
ATOM 686 C CA . GLN A 1 93 ? 16.960 8.911 -31.769 1.00 98.25 93 GLN A CA 1
ATOM 687 C C . GLN A 1 93 ? 17.678 7.825 -32.575 1.00 98.25 93 GLN A C 1
ATOM 689 O O . GLN A 1 93 ? 18.221 8.093 -33.650 1.00 98.25 93 GLN A O 1
ATOM 694 N N . GLY A 1 94 ? 17.688 6.603 -32.043 1.00 98.25 94 GLY A N 1
ATOM 695 C CA . GLY A 1 94 ? 18.038 5.403 -32.801 1.00 98.25 94 GLY A CA 1
ATOM 696 C C . GLY A 1 94 ? 16.849 4.837 -33.592 1.00 98.25 94 GLY A C 1
ATOM 697 O O . GLY A 1 94 ? 15.774 5.443 -33.591 1.00 98.25 94 GLY A O 1
ATOM 698 N N . PRO A 1 95 ? 17.034 3.714 -34.308 1.00 97.31 95 PRO A N 1
ATOM 699 C CA . PRO A 1 95 ? 16.014 3.144 -35.182 1.00 97.31 95 PRO A CA 1
ATOM 700 C C . PRO A 1 95 ? 14.759 2.706 -34.416 1.00 97.31 95 PRO A C 1
ATOM 702 O O . PRO A 1 95 ? 14.848 2.129 -33.338 1.00 97.31 95 PRO A O 1
ATOM 705 N N . THR A 1 96 ? 13.589 2.951 -35.002 1.00 95.75 96 THR A N 1
ATOM 706 C CA . THR A 1 96 ? 12.272 2.558 -34.470 1.00 95.75 96 THR A CA 1
ATOM 707 C C . THR A 1 96 ? 11.648 1.383 -35.221 1.00 95.75 96 THR A C 1
ATOM 709 O O . THR A 1 96 ? 10.648 0.835 -34.765 1.00 95.75 96 THR A O 1
ATOM 712 N N . ASP A 1 97 ? 12.166 1.020 -36.402 1.00 92.88 97 ASP A N 1
ATOM 713 C CA . ASP A 1 97 ? 11.642 -0.138 -37.131 1.00 92.88 97 ASP A CA 1
ATOM 714 C C . ASP A 1 97 ? 12.046 -1.440 -36.418 1.00 92.88 97 ASP A C 1
ATOM 716 O O . ASP A 1 97 ? 13.186 -1.606 -35.978 1.00 92.88 97 ASP A O 1
ATOM 720 N N . VAL A 1 98 ? 11.131 -2.410 -36.379 1.00 86.38 98 VAL A N 1
ATOM 721 C CA . VAL A 1 98 ? 11.358 -3.716 -35.745 1.00 86.38 98 VAL A CA 1
ATOM 722 C C . VAL A 1 98 ? 12.612 -4.397 -36.311 1.00 86.38 98 VAL A C 1
ATOM 724 O O . VAL A 1 98 ? 12.749 -4.579 -37.522 1.00 86.38 98 VAL A O 1
ATOM 727 N N . GLY A 1 99 ? 13.517 -4.815 -35.421 1.00 85.81 99 GLY A N 1
ATOM 728 C CA . GLY A 1 99 ? 14.749 -5.531 -35.769 1.00 85.81 99 GLY A CA 1
ATOM 729 C C . GLY A 1 99 ? 15.933 -4.644 -36.172 1.00 85.81 99 GLY A C 1
ATOM 730 O O . GLY A 1 99 ? 17.019 -5.178 -36.401 1.00 85.81 99 GLY A O 1
ATOM 731 N N . LYS A 1 100 ? 15.760 -3.317 -36.229 1.00 94.31 100 LYS A N 1
ATOM 732 C CA . LYS A 1 100 ? 16.846 -2.348 -36.433 1.00 94.31 100 LYS A CA 1
ATOM 733 C C . LYS A 1 100 ? 17.301 -1.789 -35.092 1.00 94.31 100 LYS A C 1
ATOM 735 O O . LYS A 1 100 ? 16.478 -1.430 -34.261 1.00 94.31 100 LYS A O 1
ATOM 740 N N . VAL A 1 101 ? 18.613 -1.734 -34.869 1.00 95.81 101 VAL A N 1
ATOM 741 C CA . VAL A 1 101 ? 19.178 -1.402 -33.554 1.00 95.81 101 VAL A CA 1
ATOM 742 C C . VAL A 1 101 ? 20.445 -0.566 -33.699 1.00 95.81 101 VAL A C 1
ATOM 744 O O . VAL A 1 101 ? 21.383 -0.962 -34.394 1.00 95.81 101 VAL A O 1
ATOM 747 N N . ALA A 1 102 ? 20.507 0.558 -32.984 1.00 97.94 102 ALA A N 1
ATOM 748 C CA . ALA A 1 102 ? 21.735 1.326 -32.790 1.00 97.94 102 ALA A CA 1
ATOM 749 C C . ALA A 1 102 ? 22.324 1.037 -31.402 1.00 97.94 102 ALA A C 1
ATOM 751 O O . ALA A 1 102 ? 21.766 1.435 -30.380 1.00 97.94 102 ALA A O 1
ATOM 752 N N . THR A 1 103 ? 23.478 0.369 -31.362 1.00 98.38 103 THR A N 1
ATOM 753 C CA . THR A 1 103 ? 24.181 0.029 -30.119 1.00 98.38 103 THR A CA 1
ATOM 754 C C . THR A 1 103 ? 25.341 0.978 -29.864 1.00 98.38 103 THR A C 1
ATOM 756 O O . THR A 1 103 ? 26.331 0.982 -30.596 1.00 98.38 103 THR A O 1
ATOM 759 N N . LEU A 1 104 ? 25.257 1.743 -28.782 1.00 98.44 104 LEU A N 1
ATOM 760 C CA . LEU A 1 104 ? 26.333 2.551 -28.229 1.00 98.44 104 LEU A CA 1
ATOM 761 C C . LEU A 1 104 ? 27.110 1.704 -27.217 1.00 98.44 104 LEU A C 1
ATOM 763 O O . LEU A 1 104 ? 26.596 1.336 -26.161 1.00 98.44 104 LEU A O 1
ATOM 767 N N . GLN A 1 105 ? 28.357 1.371 -27.555 1.00 96.62 105 GLN A N 1
ATOM 768 C CA . GLN A 1 105 ? 29.174 0.449 -26.774 1.00 96.62 105 GLN A CA 1
ATOM 769 C C . GLN A 1 105 ? 30.449 1.112 -26.254 1.00 96.62 105 GLN A C 1
ATOM 771 O O . GLN A 1 105 ? 31.310 1.544 -27.030 1.00 96.62 105 GLN A O 1
ATOM 776 N N . ARG A 1 106 ? 30.638 1.086 -24.935 1.00 96.25 106 ARG A N 1
ATOM 777 C CA . ARG A 1 106 ? 31.897 1.483 -24.302 1.00 96.25 106 ARG A CA 1
ATOM 778 C C . ARG A 1 106 ? 32.901 0.326 -24.355 1.00 96.25 106 ARG A C 1
ATOM 780 O O . ARG A 1 106 ? 32.577 -0.812 -24.037 1.00 96.25 106 ARG A O 1
ATOM 787 N N . THR A 1 107 ? 34.135 0.594 -24.796 1.00 91.56 107 THR A N 1
ATOM 788 C CA . THR A 1 107 ? 35.183 -0.445 -24.953 1.00 91.56 107 THR A CA 1
ATOM 789 C C . THR A 1 107 ? 36.426 -0.239 -24.083 1.00 91.56 107 THR A C 1
ATOM 791 O O . THR A 1 107 ? 37.397 -0.981 -24.219 1.00 91.56 107 THR A O 1
ATOM 794 N N . GLY A 1 108 ? 36.442 0.779 -23.222 1.00 79.69 108 GLY A N 1
ATOM 795 C CA . GLY A 1 108 ? 37.612 1.171 -22.431 1.00 79.69 108 GLY A CA 1
ATOM 796 C C . GLY A 1 108 ? 37.251 1.544 -20.999 1.00 79.69 108 GLY A C 1
ATOM 797 O O . GLY A 1 108 ? 37.408 2.703 -20.632 1.00 79.69 108 GLY A O 1
ATOM 798 N N . VAL A 1 109 ? 36.777 0.568 -20.222 1.00 87.88 109 VAL A N 1
ATOM 799 C CA . VAL A 1 109 ? 36.437 0.734 -18.801 1.00 87.88 109 VAL A CA 1
ATOM 800 C C . VAL A 1 109 ? 37.654 0.418 -17.934 1.00 87.88 109 VAL A C 1
ATOM 802 O O . VAL A 1 109 ? 38.248 -0.658 -18.005 1.00 87.88 109 VAL A O 1
ATOM 805 N N . SER A 1 110 ? 38.044 1.395 -17.132 1.00 88.19 110 SER A N 1
ATOM 806 C CA . SER A 1 110 ? 39.158 1.370 -16.184 1.00 88.19 110 SER A CA 1
ATOM 807 C C . SER A 1 110 ? 38.753 1.865 -14.795 1.00 88.19 110 SER A C 1
ATOM 809 O O . SER A 1 110 ? 39.456 1.596 -13.818 1.00 88.19 110 SER A O 1
ATOM 811 N N . SER A 1 111 ? 37.625 2.571 -14.713 1.00 88.88 111 SER A N 1
ATOM 812 C CA . SER A 1 111 ? 37.006 3.053 -13.489 1.00 88.88 111 SER A CA 1
ATOM 813 C C . SER A 1 111 ? 35.490 2.865 -13.543 1.00 88.88 111 SER A C 1
ATOM 815 O O . SER A 1 111 ? 34.906 2.755 -14.618 1.00 88.88 111 SER A O 1
ATOM 817 N N . PHE A 1 112 ? 34.862 2.874 -12.369 1.00 85.75 112 PHE A N 1
ATOM 818 C CA . PHE A 1 112 ? 33.409 2.869 -12.224 1.00 85.75 112 PHE A CA 1
ATOM 819 C C . PHE A 1 112 ? 32.726 4.016 -12.988 1.00 85.75 112 PHE A C 1
ATOM 821 O O . PHE A 1 112 ? 31.692 3.811 -13.601 1.00 85.75 112 PHE A O 1
ATOM 828 N N . GLN A 1 113 ? 33.329 5.210 -12.997 1.00 88.81 113 GLN A N 1
ATOM 829 C CA . GLN A 1 113 ? 32.736 6.409 -13.600 1.00 88.81 113 GLN A CA 1
ATOM 830 C C . GLN A 1 113 ? 32.867 6.464 -15.129 1.00 88.81 113 GLN A C 1
ATOM 832 O O . GLN A 1 113 ? 32.414 7.431 -15.736 1.00 88.81 113 GLN A O 1
ATOM 837 N N . ASP A 1 114 ? 33.500 5.467 -15.753 1.00 94.56 114 ASP A N 1
ATOM 838 C CA . ASP A 1 114 ? 33.676 5.436 -17.203 1.00 94.56 114 ASP A CA 1
ATOM 839 C C . ASP A 1 114 ? 32.325 5.091 -17.854 1.00 94.56 114 ASP A C 1
ATOM 841 O O . ASP A 1 114 ? 31.923 3.922 -17.913 1.00 94.56 114 ASP A O 1
ATOM 845 N N . ALA A 1 115 ? 31.619 6.122 -18.317 1.00 96.38 115 ALA A N 1
ATOM 846 C CA . ALA A 1 115 ? 30.249 6.016 -18.798 1.00 96.38 115 ALA A CA 1
ATOM 847 C C . ALA A 1 115 ? 30.169 5.764 -20.311 1.00 96.38 115 ALA A C 1
ATOM 849 O O . ALA A 1 115 ? 31.070 6.149 -21.061 1.00 96.38 115 ALA A O 1
ATOM 850 N N . VAL A 1 116 ? 29.073 5.168 -20.796 1.00 98.00 116 VAL A N 1
ATOM 851 C CA . VAL A 1 116 ? 28.755 5.206 -22.236 1.00 98.00 116 VAL A CA 1
ATOM 852 C C . VAL A 1 116 ? 28.293 6.619 -22.601 1.00 98.00 116 VAL A C 1
ATOM 854 O O . VAL A 1 116 ? 28.900 7.273 -23.452 1.00 98.00 116 VAL A O 1
ATOM 857 N N . LEU A 1 117 ? 27.254 7.102 -21.917 1.00 97.31 117 LEU A N 1
ATOM 858 C CA . LEU A 1 117 ? 26.668 8.429 -22.072 1.00 97.31 117 LEU A CA 1
ATOM 859 C C . LEU A 1 117 ? 26.885 9.223 -20.784 1.00 97.31 117 LEU A C 1
ATOM 861 O O . LEU A 1 117 ? 26.533 8.757 -19.704 1.00 97.31 117 LEU A O 1
ATOM 865 N N . LYS A 1 118 ? 27.444 10.427 -20.887 1.00 94.81 118 LYS A N 1
ATOM 866 C CA . LYS A 1 118 ? 27.652 11.318 -19.744 1.00 94.81 118 LYS A CA 1
ATOM 867 C C . LYS A 1 118 ? 26.918 12.632 -19.970 1.00 94.81 118 LYS A C 1
ATOM 869 O O . LYS A 1 118 ? 27.269 13.378 -20.879 1.00 94.81 118 LYS A O 1
ATOM 874 N N . ILE A 1 119 ? 25.939 12.932 -19.129 1.00 93.44 119 ILE A N 1
ATOM 875 C CA . ILE A 1 119 ? 25.219 14.206 -19.123 1.00 93.44 119 ILE A CA 1
ATOM 876 C C . ILE A 1 119 ? 25.898 15.097 -18.078 1.00 93.44 119 ILE A C 1
ATOM 878 O O . ILE A 1 119 ? 26.014 14.719 -16.915 1.00 93.44 119 ILE A O 1
ATOM 882 N N . ASP A 1 120 ? 26.434 16.231 -18.525 1.00 89.75 120 ASP A N 1
ATOM 883 C CA . ASP A 1 120 ? 27.301 17.138 -17.760 1.00 89.75 120 ASP A CA 1
ATOM 884 C C . ASP A 1 120 ? 26.866 18.596 -18.009 1.00 89.75 120 ASP A C 1
ATOM 886 O O . ASP A 1 120 ? 27.554 19.389 -18.663 1.00 89.75 120 ASP A O 1
ATOM 890 N N . GLY A 1 121 ? 25.647 18.910 -17.556 1.00 85.88 121 GLY A N 1
ATOM 891 C CA . GLY A 1 121 ? 25.024 20.237 -17.645 1.00 85.88 121 GLY A CA 1
ATOM 892 C C . GLY A 1 121 ? 24.285 20.559 -18.952 1.00 85.88 121 GLY A C 1
ATOM 893 O O . GLY A 1 121 ? 24.170 21.734 -19.289 1.00 85.88 121 GLY A O 1
ATOM 894 N N . ALA A 1 122 ? 23.858 19.560 -19.733 1.00 89.88 122 ALA A N 1
ATOM 895 C CA . ALA A 1 122 ? 22.896 19.764 -20.825 1.00 89.88 122 ALA A CA 1
ATOM 896 C C . ALA A 1 122 ? 21.466 19.749 -20.272 1.00 89.88 122 ALA A C 1
ATOM 898 O O . ALA A 1 122 ? 21.158 18.835 -19.524 1.00 89.88 122 ALA A O 1
ATOM 899 N N . ASP A 1 123 ? 20.607 20.678 -20.694 1.00 90.94 123 ASP A N 1
ATOM 900 C CA . ASP A 1 123 ? 19.188 20.725 -20.294 1.00 90.94 123 ASP A CA 1
ATOM 901 C C . ASP A 1 123 ? 18.282 20.291 -21.460 1.00 90.94 123 ASP A C 1
ATOM 903 O O . ASP A 1 123 ? 18.670 20.410 -22.623 1.00 90.94 123 ASP A O 1
ATOM 907 N N . ASN A 1 124 ? 17.043 19.879 -21.202 1.00 93.12 124 ASN A N 1
ATOM 908 C CA . ASN A 1 124 ? 16.033 19.543 -22.212 1.00 93.12 124 ASN A CA 1
ATOM 909 C C . ASN A 1 124 ? 16.539 18.504 -23.234 1.00 93.12 124 ASN A C 1
ATOM 911 O O . ASN A 1 124 ? 16.323 18.644 -24.439 1.00 93.12 124 ASN A O 1
ATOM 915 N N . LEU A 1 125 ? 17.302 17.513 -22.768 1.00 95.12 125 LEU A N 1
ATOM 916 C CA . LEU A 1 125 ? 17.923 16.487 -23.603 1.00 95.12 125 LEU A CA 1
ATOM 917 C C . LEU A 1 125 ? 17.032 15.247 -23.638 1.00 95.12 125 LEU A C 1
ATOM 919 O O . LEU A 1 125 ? 16.734 14.666 -22.598 1.00 95.12 125 LEU A O 1
ATOM 923 N N . THR A 1 126 ? 16.683 14.790 -24.838 1.00 98.00 126 THR A N 1
ATOM 924 C CA . THR A 1 126 ? 15.950 13.533 -25.025 1.00 98.00 126 THR A CA 1
ATOM 925 C C . THR A 1 126 ? 16.837 12.482 -25.675 1.00 98.00 126 THR A C 1
ATOM 927 O O . THR A 1 126 ? 17.449 12.746 -26.711 1.00 98.00 126 THR A O 1
ATOM 930 N N . ILE A 1 127 ? 16.872 11.277 -25.109 1.00 98.50 127 ILE A N 1
ATOM 931 C CA . ILE A 1 127 ? 17.573 10.116 -25.670 1.00 98.50 127 ILE A CA 1
ATOM 932 C C . ILE A 1 127 ? 16.584 8.964 -25.815 1.00 98.50 127 ILE A C 1
ATOM 934 O O . ILE A 1 127 ? 15.941 8.572 -24.837 1.00 98.50 127 ILE A O 1
ATOM 938 N N . SER A 1 128 ? 16.465 8.431 -27.034 1.00 98.44 128 SER A N 1
ATOM 939 C CA . SER A 1 128 ? 15.526 7.350 -27.319 1.00 98.44 128 SER A CA 1
ATOM 940 C C . SER A 1 128 ? 15.994 6.317 -28.339 1.00 98.44 128 SER A C 1
ATOM 942 O O . SER A 1 128 ? 16.773 6.635 -29.242 1.00 98.44 128 SER A O 1
ATOM 944 N N . HIS A 1 129 ? 15.456 5.097 -28.223 1.00 98.19 129 HIS A N 1
ATOM 945 C CA . HIS A 1 129 ? 15.634 3.993 -29.175 1.00 98.19 129 HIS A CA 1
ATOM 946 C C . HIS A 1 129 ? 17.096 3.581 -29.405 1.00 98.19 129 HIS A C 1
ATOM 948 O O . HIS A 1 129 ? 17.484 3.196 -30.509 1.00 98.19 129 HIS A O 1
ATOM 954 N N . VAL A 1 130 ? 17.936 3.673 -28.371 1.00 98.50 130 VAL A N 1
ATOM 955 C CA . VAL A 1 130 ? 19.328 3.204 -28.425 1.00 98.50 130 VAL A CA 1
ATOM 956 C C . VAL A 1 130 ? 19.587 2.083 -27.425 1.00 98.50 130 VAL A C 1
ATOM 958 O O . VAL A 1 130 ? 18.976 2.018 -26.360 1.00 98.50 130 VAL A O 1
ATOM 961 N N . VAL A 1 131 ? 20.546 1.221 -27.761 1.00 98.75 131 VAL A N 1
ATOM 962 C CA . VAL A 1 131 ? 21.109 0.231 -26.837 1.00 98.75 131 VAL A CA 1
ATOM 963 C C . VAL A 1 131 ? 22.384 0.797 -26.225 1.00 98.75 131 VAL A C 1
ATOM 965 O O . VAL A 1 131 ? 23.263 1.255 -26.955 1.00 98.75 131 VAL A O 1
ATOM 968 N N . VAL A 1 132 ? 22.513 0.747 -24.904 1.00 98.75 132 VAL A N 1
ATOM 969 C CA . VAL A 1 132 ? 23.628 1.316 -24.137 1.00 98.75 132 VAL A CA 1
ATOM 970 C C . VAL A 1 132 ? 24.310 0.206 -23.336 1.00 98.75 132 VAL A C 1
ATOM 972 O O . VAL A 1 132 ? 23.703 -0.385 -22.442 1.00 98.75 132 VAL A O 1
ATOM 975 N N . THR A 1 133 ? 25.576 -0.097 -23.654 1.00 98.38 133 THR A N 1
ATOM 976 C CA . THR A 1 133 ? 26.258 -1.271 -23.079 1.00 98.38 133 THR A CA 1
ATOM 977 C C . THR A 1 133 ? 27.776 -1.134 -22.913 1.00 98.38 133 THR A C 1
ATOM 979 O O . THR A 1 133 ? 28.451 -0.373 -23.617 1.00 98.38 133 THR A O 1
ATOM 982 N N . GLY A 1 134 ? 28.339 -1.943 -22.012 1.00 95.75 134 GLY A N 1
ATOM 983 C CA . GLY A 1 134 ? 29.776 -2.120 -21.810 1.00 95.75 134 GLY A CA 1
ATOM 984 C C . GLY A 1 134 ? 30.457 -1.028 -20.984 1.00 95.75 134 GLY A C 1
ATOM 985 O O . GLY A 1 134 ? 31.689 -1.005 -20.938 1.00 95.75 134 GLY A O 1
ATOM 986 N N . GLY A 1 135 ? 29.698 -0.105 -20.386 1.00 96.56 135 GLY A N 1
ATOM 987 C CA . GLY A 1 135 ? 30.215 0.944 -19.505 1.00 96.56 135 GLY A CA 1
ATOM 988 C C . GLY A 1 135 ? 30.385 0.477 -18.059 1.00 96.56 135 GLY A C 1
ATOM 989 O O . GLY A 1 135 ? 29.758 -0.486 -17.627 1.00 96.56 135 GLY A O 1
ATOM 990 N N . GLY A 1 136 ? 31.201 1.197 -17.282 1.00 95.56 136 GLY A N 1
ATOM 991 C CA . GLY A 1 136 ? 31.064 1.148 -15.821 1.00 95.56 136 GLY A CA 1
ATOM 992 C C . GLY A 1 136 ? 29.688 1.683 -15.410 1.00 95.56 136 GLY A C 1
ATOM 993 O O . GLY A 1 136 ? 29.027 1.115 -14.548 1.00 95.56 136 GLY A O 1
ATOM 994 N N . ILE A 1 137 ? 29.219 2.706 -16.129 1.00 97.31 137 ILE A N 1
ATOM 995 C CA . ILE A 1 137 ? 27.861 3.249 -16.065 1.00 97.31 137 ILE A CA 1
ATOM 996 C C . ILE A 1 137 ? 27.320 3.370 -17.501 1.00 97.31 137 ILE A C 1
ATOM 998 O O . ILE A 1 137 ? 28.040 3.799 -18.404 1.00 97.31 137 ILE A O 1
ATOM 1002 N N . GLY A 1 138 ? 26.064 3.004 -17.744 1.00 98.06 138 GLY A N 1
ATOM 1003 C CA . GLY A 1 138 ? 25.395 3.221 -19.026 1.00 98.06 138 GLY A CA 1
ATOM 1004 C C . GLY A 1 138 ? 25.171 4.714 -19.260 1.00 98.06 138 GLY A C 1
ATOM 1005 O O . GLY A 1 138 ? 25.800 5.312 -20.137 1.00 98.06 138 GLY A O 1
ATOM 1006 N N . VAL A 1 139 ? 24.333 5.328 -18.423 1.00 97.81 139 VAL A N 1
ATOM 1007 C CA . VAL A 1 139 ? 24.065 6.773 -18.417 1.00 97.81 139 VAL A CA 1
ATOM 1008 C C . VAL A 1 139 ? 24.474 7.390 -17.086 1.00 97.81 139 VAL A C 1
ATOM 1010 O O . VAL A 1 139 ? 23.909 7.077 -16.042 1.00 97.81 139 VAL A O 1
ATOM 1013 N N . LEU A 1 140 ? 25.461 8.281 -17.128 1.00 95.19 140 LEU A N 1
ATOM 1014 C CA . LEU A 1 140 ? 25.939 9.032 -15.974 1.00 95.19 140 LEU A CA 1
ATOM 1015 C C . LEU A 1 140 ? 25.352 10.445 -15.983 1.00 95.19 140 LEU A C 1
ATOM 1017 O O . LEU A 1 140 ? 25.675 11.248 -16.861 1.00 95.19 140 LEU A O 1
ATOM 1021 N N . LEU A 1 141 ? 24.542 10.752 -14.974 1.00 91.94 141 LEU A N 1
ATOM 1022 C CA . LEU A 1 141 ? 24.069 12.093 -14.648 1.00 91.94 141 LEU A CA 1
ATOM 1023 C C . LEU A 1 141 ? 25.092 12.746 -13.708 1.00 91.94 141 LEU A C 1
ATOM 1025 O O . LEU A 1 141 ? 25.290 12.300 -12.577 1.00 91.94 141 LEU A O 1
ATOM 1029 N N . SER A 1 142 ? 25.799 13.766 -14.190 1.00 82.94 142 SER A N 1
ATOM 1030 C CA . SER A 1 142 ? 26.920 14.392 -13.478 1.00 82.94 142 SER A CA 1
ATOM 1031 C C . SER A 1 142 ? 26.923 15.915 -13.619 1.00 82.94 142 SER A C 1
ATOM 1033 O O . SER A 1 142 ? 26.302 16.455 -14.530 1.00 82.94 142 SER A O 1
ATOM 1035 N N . GLY A 1 143 ? 27.653 16.596 -12.734 1.00 70.38 143 GLY A N 1
ATOM 1036 C CA . GLY A 1 143 ? 27.790 18.056 -12.724 1.00 70.38 143 GLY A CA 1
ATOM 1037 C C . GLY A 1 143 ? 27.293 18.677 -11.417 1.00 70.38 143 GLY A C 1
ATOM 1038 O O . GLY A 1 143 ? 26.708 17.982 -10.588 1.00 70.38 143 GLY A O 1
ATOM 1039 N N . ASP A 1 144 ? 27.550 19.978 -11.232 1.00 63.59 144 ASP A N 1
ATOM 1040 C CA . ASP A 1 144 ? 27.035 20.724 -10.073 1.00 63.59 144 ASP A CA 1
ATOM 1041 C C . ASP A 1 144 ? 25.497 20.777 -10.124 1.00 63.59 144 ASP A C 1
ATOM 1043 O O . ASP A 1 144 ? 24.860 20.547 -9.114 1.00 63.59 144 ASP A O 1
ATOM 1047 N N . THR A 1 145 ? 24.892 20.937 -11.305 1.00 60.94 145 THR A N 1
ATOM 1048 C CA . THR A 1 145 ? 23.468 20.660 -11.559 1.00 60.94 145 THR A CA 1
ATOM 1049 C C . THR A 1 145 ? 23.379 19.568 -12.622 1.00 60.94 145 THR A C 1
ATOM 1051 O O . THR A 1 145 ? 23.969 19.713 -13.699 1.00 60.94 145 THR A O 1
ATOM 1054 N N . ILE A 1 146 ? 22.673 18.469 -12.338 1.00 67.31 146 ILE A N 1
ATOM 1055 C CA . ILE A 1 146 ? 22.221 17.562 -13.402 1.00 67.31 146 ILE A CA 1
ATOM 1056 C C . ILE A 1 146 ? 21.269 18.424 -14.231 1.00 67.31 146 ILE A C 1
ATOM 1058 O O . ILE A 1 146 ? 20.362 19.001 -13.650 1.00 67.31 146 ILE A O 1
ATOM 1062 N N . GLY A 1 147 ? 21.560 18.655 -15.514 1.00 69.12 147 GLY A N 1
ATOM 1063 C CA . GLY A 1 147 ? 20.777 19.615 -16.298 1.00 69.12 147 GLY A CA 1
ATOM 1064 C C . GLY A 1 147 ? 19.276 19.306 -16.264 1.00 69.12 147 GLY A C 1
ATOM 1065 O O . GLY A 1 147 ? 18.895 18.149 -16.102 1.00 69.12 147 GLY A O 1
ATOM 1066 N N . ASP A 1 148 ? 18.444 20.337 -16.380 1.00 85.44 148 ASP A N 1
ATOM 1067 C CA . ASP A 1 148 ? 16.993 20.249 -16.164 1.00 85.44 148 ASP A CA 1
ATOM 1068 C C . ASP A 1 148 ? 16.295 19.649 -17.393 1.00 85.44 148 ASP A C 1
ATOM 1070 O O . ASP A 1 148 ? 16.641 19.995 -18.523 1.00 85.44 148 ASP A O 1
ATOM 1074 N N . GLY A 1 149 ? 15.264 18.818 -17.226 1.00 90.19 149 GLY A N 1
ATOM 1075 C CA . GLY A 1 149 ? 14.440 18.348 -18.351 1.00 90.19 149 GLY A CA 1
ATOM 1076 C C . GLY A 1 149 ? 15.086 17.213 -19.149 1.00 90.19 149 GLY A C 1
ATOM 1077 O O . GLY A 1 149 ? 15.091 17.235 -20.382 1.00 90.19 149 GLY A O 1
ATOM 1078 N N . ILE A 1 150 ? 15.699 16.243 -18.474 1.00 94.81 150 ILE A N 1
ATOM 1079 C CA . ILE A 1 150 ? 16.292 15.073 -19.135 1.00 94.81 150 ILE A CA 1
ATOM 1080 C C . ILE A 1 150 ? 15.223 14.011 -19.331 1.00 94.81 150 ILE A C 1
ATOM 1082 O O . ILE A 1 150 ? 14.564 13.611 -18.377 1.00 94.81 150 ILE A O 1
ATOM 1086 N N . THR A 1 151 ? 15.115 13.483 -20.548 1.00 97.44 151 THR A N 1
ATOM 1087 C CA . THR A 1 151 ? 14.215 12.369 -20.846 1.00 97.44 151 THR A CA 1
ATOM 1088 C C . THR A 1 151 ? 14.966 11.197 -21.461 1.00 97.44 151 THR A C 1
ATOM 1090 O O . THR A 1 151 ? 15.530 11.302 -22.554 1.00 97.44 151 THR A O 1
ATOM 1093 N N . LEU A 1 152 ? 14.928 10.054 -20.784 1.00 98.44 152 LEU A N 1
ATOM 1094 C CA . LEU A 1 152 ? 15.429 8.772 -21.270 1.00 98.44 152 LEU A CA 1
ATOM 1095 C C . LEU A 1 152 ? 14.222 7.875 -21.554 1.00 98.44 152 LEU A C 1
ATOM 1097 O O . LEU A 1 152 ? 13.529 7.476 -20.618 1.00 98.44 152 LEU A O 1
ATOM 1101 N N . MET A 1 153 ? 13.950 7.578 -22.830 1.00 97.75 153 MET A N 1
ATOM 1102 C CA . MET A 1 153 ? 12.787 6.765 -23.206 1.00 97.75 153 MET A CA 1
ATOM 1103 C C . MET A 1 153 ? 13.052 5.694 -24.262 1.00 97.75 153 MET A C 1
ATOM 1105 O O . MET A 1 153 ? 13.811 5.941 -25.190 1.00 97.75 153 MET A O 1
ATOM 1109 N N . HIS A 1 154 ? 12.379 4.542 -24.196 1.00 95.25 154 HIS A N 1
ATOM 1110 C CA . HIS A 1 154 ? 12.487 3.484 -25.220 1.00 95.25 154 HIS A CA 1
ATOM 1111 C C . HIS A 1 154 ? 13.921 3.003 -25.481 1.00 95.25 154 HIS A C 1
ATOM 1113 O O . HIS A 1 154 ? 14.269 2.642 -26.604 1.00 95.25 154 HIS A O 1
ATOM 1119 N N . ASN A 1 155 ? 14.789 3.051 -24.472 1.00 98.50 155 ASN A N 1
ATOM 1120 C CA . ASN A 1 155 ? 16.168 2.586 -24.588 1.00 98.50 155 ASN A CA 1
ATOM 1121 C C . ASN A 1 155 ? 16.319 1.188 -23.992 1.00 98.50 155 ASN A C 1
ATOM 1123 O O . ASN A 1 155 ? 15.553 0.800 -23.113 1.00 98.50 155 ASN A O 1
ATOM 1127 N N . GLN A 1 156 ? 17.365 0.479 -24.413 1.00 98.69 156 GLN A N 1
ATOM 1128 C CA . GLN A 1 156 ? 17.818 -0.739 -23.745 1.00 98.69 156 GLN A CA 1
ATOM 1129 C C . GLN A 1 156 ? 19.154 -0.470 -23.051 1.00 98.69 156 GLN A C 1
ATOM 1131 O O . GLN A 1 156 ? 20.116 -0.046 -23.695 1.00 98.69 156 GLN A O 1
ATOM 1136 N N . LEU A 1 157 ? 19.244 -0.717 -21.747 1.00 98.75 157 LEU A N 1
ATOM 1137 C CA . LEU A 1 157 ? 20.460 -0.503 -20.965 1.00 98.75 157 LEU A CA 1
ATOM 1138 C C . LEU A 1 157 ? 20.874 -1.814 -20.307 1.00 98.75 157 LEU A C 1
ATOM 1140 O O . LEU A 1 157 ? 20.207 -2.273 -19.382 1.00 98.75 157 LEU A O 1
ATOM 1144 N N . HIS A 1 158 ? 21.979 -2.408 -20.763 1.00 98.44 158 HIS A N 1
ATOM 1145 C CA . HIS A 1 158 ? 22.399 -3.724 -20.281 1.00 98.44 158 HIS A CA 1
ATOM 1146 C C . HIS A 1 158 ? 23.909 -3.963 -20.327 1.00 98.44 158 HIS A C 1
ATOM 1148 O O . HIS A 1 158 ? 24.632 -3.359 -21.127 1.00 98.44 158 HIS A O 1
ATOM 1154 N N . GLY A 1 159 ? 24.403 -4.895 -19.507 1.00 95.81 159 GLY A N 1
ATOM 1155 C CA . GLY A 1 159 ? 25.823 -5.252 -19.459 1.00 95.81 159 GLY A CA 1
ATOM 1156 C C . GLY A 1 159 ? 26.730 -4.105 -19.002 1.00 95.81 159 GLY A C 1
ATOM 1157 O O . GLY A 1 159 ? 27.865 -3.995 -19.477 1.00 95.81 159 GLY A O 1
ATOM 1158 N N . ASN A 1 160 ? 26.216 -3.220 -18.148 1.00 96.69 160 ASN A N 1
ATOM 1159 C CA . ASN A 1 160 ? 26.958 -2.148 -17.490 1.00 96.69 160 ASN A CA 1
ATOM 1160 C C . ASN A 1 160 ? 27.097 -2.448 -15.990 1.00 96.69 160 ASN A C 1
ATOM 1162 O O . ASN A 1 160 ? 26.374 -3.286 -15.456 1.00 96.69 160 ASN A O 1
ATOM 1166 N N . GLY A 1 161 ? 27.981 -1.727 -15.295 1.00 95.62 161 GLY A N 1
ATOM 1167 C CA . GLY A 1 161 ? 27.953 -1.721 -13.827 1.00 95.62 161 GLY A CA 1
ATOM 1168 C C . GLY A 1 161 ? 26.624 -1.152 -13.326 1.00 95.62 161 GLY A C 1
ATOM 1169 O O . GLY A 1 161 ? 25.848 -1.851 -12.696 1.00 95.62 161 GLY A O 1
ATOM 1170 N N . TYR A 1 162 ? 26.302 0.090 -13.693 1.00 97.25 162 TYR A N 1
ATOM 1171 C CA . TYR A 1 162 ? 24.969 0.673 -13.477 1.00 97.25 162 TYR A CA 1
ATOM 1172 C C . TYR A 1 162 ? 24.318 0.969 -14.820 1.00 97.25 162 TYR A C 1
ATOM 1174 O O . TYR A 1 162 ? 24.990 1.482 -15.716 1.00 97.25 162 TYR A O 1
ATOM 1182 N N . GLY A 1 163 ? 23.021 0.708 -14.970 1.00 98.00 163 GLY A N 1
ATOM 1183 C CA . GLY A 1 163 ? 22.257 1.177 -16.125 1.00 98.00 163 GLY A CA 1
ATOM 1184 C C . GLY A 1 163 ? 22.233 2.707 -16.171 1.00 98.00 163 GLY A C 1
ATOM 1185 O O . GLY A 1 163 ? 22.732 3.317 -17.120 1.00 98.00 163 GLY A O 1
ATOM 1186 N N . ILE A 1 164 ? 21.723 3.327 -15.105 1.00 97.88 164 ILE A N 1
ATOM 1187 C CA . ILE A 1 164 ? 21.639 4.783 -14.931 1.00 97.88 164 ILE A CA 1
ATOM 1188 C C . ILE A 1 164 ? 22.148 5.138 -13.535 1.00 97.88 164 ILE A C 1
ATOM 1190 O O . ILE A 1 164 ? 21.748 4.523 -12.551 1.00 97.88 164 ILE A O 1
ATOM 1194 N N . TYR A 1 165 ? 23.014 6.142 -13.438 1.00 95.50 165 TYR A N 1
ATOM 1195 C CA . TYR A 1 165 ? 23.547 6.605 -12.160 1.00 95.50 165 TYR A CA 1
ATOM 1196 C C . TYR A 1 165 ? 23.561 8.131 -12.090 1.00 95.50 165 TYR A C 1
ATOM 1198 O O . TYR A 1 165 ? 24.092 8.788 -12.989 1.00 95.50 165 TYR A O 1
ATOM 1206 N N . GLY A 1 166 ? 23.044 8.691 -10.999 1.00 91.94 166 GLY A N 1
ATOM 1207 C CA . GLY A 1 166 ? 23.108 10.116 -10.689 1.00 91.94 166 GLY A CA 1
ATOM 1208 C C . GLY A 1 166 ? 23.338 10.353 -9.203 1.00 91.94 166 GLY A C 1
ATOM 1209 O O . GLY A 1 166 ? 22.601 9.838 -8.374 1.00 91.94 166 GLY A O 1
ATOM 1210 N N . ALA A 1 167 ? 24.354 11.142 -8.856 1.00 88.19 167 ALA A N 1
ATOM 1211 C CA . ALA A 1 167 ? 24.619 11.532 -7.474 1.00 88.19 167 ALA A CA 1
ATOM 1212 C C . ALA A 1 167 ? 25.057 12.999 -7.414 1.00 88.19 167 ALA A C 1
ATOM 1214 O O . ALA A 1 167 ? 26.088 13.360 -7.989 1.00 88.19 167 ALA A O 1
ATOM 1215 N N . THR A 1 168 ? 24.286 13.846 -6.729 1.00 81.00 168 THR A N 1
ATOM 1216 C CA . THR A 1 168 ? 24.539 15.295 -6.645 1.00 81.00 168 THR A CA 1
ATOM 1217 C C . THR A 1 168 ? 24.104 15.887 -5.305 1.00 81.00 168 THR A C 1
ATOM 1219 O O . THR A 1 168 ? 23.204 15.384 -4.641 1.00 81.00 168 THR A O 1
ATOM 1222 N N . THR A 1 169 ? 24.746 16.981 -4.899 1.00 74.38 169 THR A N 1
ATOM 1223 C CA . THR A 1 169 ? 24.379 17.741 -3.696 1.00 74.38 169 THR A CA 1
ATOM 1224 C C . THR A 1 169 ? 23.464 18.933 -3.976 1.00 74.38 169 THR A C 1
ATOM 1226 O O . THR A 1 169 ? 22.869 19.440 -3.033 1.00 74.38 169 THR A O 1
ATOM 1229 N N . GLU A 1 170 ? 23.349 19.400 -5.224 1.00 72.38 170 GLU A N 1
ATOM 1230 C CA . GLU A 1 170 ? 22.535 20.587 -5.562 1.00 72.38 170 GLU A CA 1
ATOM 1231 C C . GLU A 1 170 ? 21.115 20.223 -6.029 1.00 72.38 170 GLU A C 1
ATOM 1233 O O . GLU A 1 170 ? 20.205 21.034 -5.878 1.00 72.38 170 GLU A O 1
ATOM 1238 N N . GLY A 1 171 ? 20.918 19.003 -6.546 1.00 76.06 171 GLY A N 1
ATOM 1239 C CA . GLY A 1 171 ? 19.602 18.405 -6.782 1.00 76.06 171 GLY A CA 1
ATOM 1240 C C . GLY A 1 171 ? 19.356 17.809 -8.173 1.00 76.06 171 GLY A C 1
ATOM 1241 O O . GLY A 1 171 ? 20.163 17.990 -9.085 1.00 76.06 171 GLY A O 1
ATOM 1242 N N . ILE A 1 172 ? 18.249 17.065 -8.307 1.00 82.81 172 ILE A N 1
ATOM 1243 C CA . ILE A 1 172 ? 17.755 16.476 -9.569 1.00 82.81 172 ILE A CA 1
ATOM 1244 C C . ILE A 1 172 ? 16.396 17.081 -9.909 1.00 82.81 172 ILE A C 1
ATOM 1246 O O . ILE A 1 172 ? 15.467 17.038 -9.102 1.00 82.81 172 ILE A O 1
ATOM 1250 N N . THR A 1 173 ? 16.275 17.614 -11.114 1.00 85.38 173 THR A N 1
ATOM 1251 C CA . THR A 1 173 ? 15.147 18.451 -11.517 1.00 85.38 173 THR A CA 1
ATOM 1252 C C . THR A 1 173 ? 14.650 18.057 -12.908 1.00 85.38 173 THR A C 1
ATOM 1254 O O . THR A 1 173 ? 15.430 17.966 -13.854 1.00 85.38 173 THR A O 1
ATOM 1257 N N . ASP A 1 174 ? 13.345 17.801 -13.027 1.00 89.88 174 ASP A N 1
ATOM 1258 C CA . ASP A 1 174 ? 12.660 17.432 -14.273 1.00 89.88 174 ASP A CA 1
ATOM 1259 C C . ASP A 1 174 ? 13.335 16.248 -15.008 1.00 89.88 174 ASP A C 1
ATOM 1261 O O . ASP A 1 174 ? 13.711 16.343 -16.179 1.00 89.88 174 ASP A O 1
ATOM 1265 N N . LEU A 1 175 ? 13.529 15.126 -14.306 1.00 93.94 175 LEU A N 1
ATOM 1266 C CA . LEU A 1 175 ? 14.087 13.891 -14.870 1.00 93.94 175 LEU A CA 1
ATOM 1267 C C . LEU A 1 175 ? 12.971 12.885 -15.161 1.00 93.94 175 LEU A C 1
ATOM 1269 O O . LEU A 1 175 ? 12.287 12.433 -14.247 1.00 93.94 175 LEU A O 1
ATOM 1273 N N . GLU A 1 176 ? 12.859 12.466 -16.417 1.00 97.19 176 GLU A N 1
ATOM 1274 C CA . GLU A 1 176 ? 11.966 11.395 -16.858 1.00 97.19 176 GLU A CA 1
ATOM 1275 C C . GLU A 1 176 ? 12.772 10.183 -17.343 1.00 97.19 176 GLU A C 1
ATOM 1277 O O . GLU A 1 176 ? 13.528 10.261 -18.317 1.00 97.19 176 GLU A O 1
ATOM 1282 N N . ILE A 1 177 ? 12.571 9.032 -16.706 1.00 98.50 177 ILE A N 1
ATOM 1283 C CA . ILE A 1 177 ? 13.076 7.732 -17.154 1.00 98.50 177 ILE A CA 1
ATOM 1284 C C . ILE A 1 177 ? 11.859 6.865 -17.434 1.00 98.50 177 ILE A C 1
ATOM 1286 O O . ILE A 1 177 ? 11.226 6.379 -16.499 1.00 98.50 177 ILE A O 1
ATOM 1290 N N . ARG A 1 178 ? 11.500 6.675 -18.706 1.00 95.69 178 ARG A N 1
ATOM 1291 C CA . ARG A 1 178 ? 10.253 5.982 -19.036 1.00 95.69 178 ARG A CA 1
ATOM 1292 C C . ARG A 1 178 ? 10.316 4.993 -20.180 1.00 95.69 178 ARG A C 1
ATOM 1294 O O . ARG A 1 178 ? 10.970 5.253 -21.178 1.00 95.69 178 ARG A O 1
ATOM 1301 N N . GLN A 1 179 ? 9.577 3.894 -20.087 1.00 90.75 179 GLN A N 1
ATOM 1302 C CA . GLN A 1 179 ? 9.453 2.919 -21.181 1.00 90.75 179 GLN A CA 1
ATOM 1303 C C . GLN A 1 179 ? 10.805 2.360 -21.656 1.00 90.75 179 GLN A C 1
ATOM 1305 O O . GLN A 1 179 ? 10.985 2.114 -22.846 1.00 90.75 179 GLN A O 1
ATOM 1310 N N . ASN A 1 180 ? 11.782 2.221 -20.756 1.00 98.00 180 ASN A N 1
ATOM 1311 C CA . ASN A 1 180 ? 13.077 1.608 -21.049 1.00 98.00 180 ASN A CA 1
ATOM 1312 C C . ASN A 1 180 ? 13.095 0.140 -20.609 1.00 98.00 180 ASN A C 1
ATOM 1314 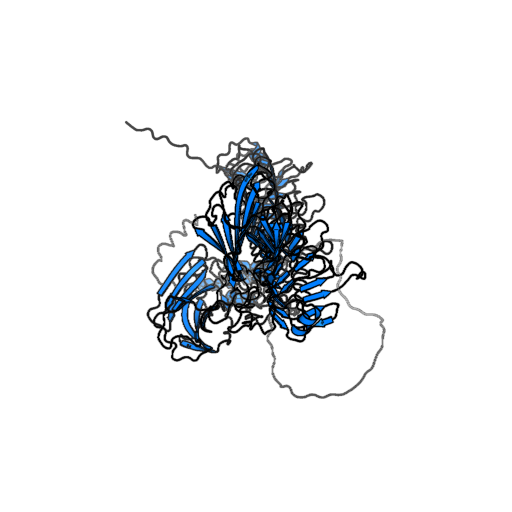O O . ASN A 1 180 ? 12.429 -0.235 -19.647 1.00 98.00 180 ASN A O 1
ATOM 1318 N N . GLU A 1 181 ? 13.935 -0.658 -21.261 1.00 98.50 181 GLU A N 1
ATOM 1319 C CA . GLU A 1 181 ? 14.316 -1.996 -20.808 1.00 98.50 181 GLU A CA 1
ATOM 1320 C C . GLU A 1 181 ? 15.700 -1.912 -20.156 1.00 98.50 181 GLU A C 1
ATOM 1322 O O . GLU A 1 181 ? 16.698 -1.581 -20.803 1.00 98.50 181 GLU A O 1
ATOM 1327 N N . ILE A 1 182 ? 15.785 -2.183 -18.858 1.00 98.75 182 ILE A N 1
ATOM 1328 C CA . ILE A 1 182 ? 17.022 -2.077 -18.080 1.00 98.75 182 ILE A CA 1
ATOM 1329 C C . ILE A 1 182 ? 17.291 -3.446 -17.480 1.00 98.75 182 ILE A C 1
ATOM 1331 O O . ILE A 1 182 ? 16.557 -3.898 -16.610 1.00 98.75 182 ILE A O 1
ATOM 1335 N N . PHE A 1 183 ? 18.317 -4.138 -17.966 1.00 98.62 183 PHE A N 1
ATOM 1336 C CA . PHE A 1 183 ? 18.518 -5.530 -17.579 1.00 98.62 183 PHE A CA 1
ATOM 1337 C C . PHE A 1 183 ? 19.977 -5.960 -17.571 1.00 98.62 183 PHE A C 1
ATOM 1339 O O . PHE A 1 183 ? 20.813 -5.308 -18.185 1.00 98.62 183 PHE A O 1
ATOM 1346 N N . ASP A 1 184 ? 20.306 -7.038 -16.858 1.00 97.25 184 ASP A N 1
ATOM 1347 C CA . ASP A 1 184 ? 21.651 -7.641 -16.830 1.00 97.25 184 ASP A CA 1
ATOM 1348 C C . ASP A 1 184 ? 22.795 -6.626 -16.586 1.00 97.25 184 ASP A C 1
ATOM 1350 O O . ASP A 1 184 ? 23.888 -6.720 -17.154 1.00 97.25 184 ASP A O 1
ATOM 1354 N N . ASN A 1 185 ? 22.528 -5.607 -15.769 1.00 97.31 185 ASN A N 1
ATOM 1355 C CA . ASN A 1 185 ? 23.544 -4.717 -15.200 1.00 97.31 185 ASN A CA 1
ATOM 1356 C C . ASN A 1 185 ? 23.881 -5.182 -13.774 1.00 97.31 185 ASN A C 1
ATOM 1358 O O . ASN A 1 185 ? 23.052 -5.859 -13.156 1.00 97.31 185 ASN A O 1
ATOM 1362 N N . ASP A 1 186 ? 25.029 -4.779 -13.218 1.00 96.44 186 ASP A N 1
ATOM 1363 C CA . ASP A 1 186 ? 25.301 -5.040 -11.793 1.00 96.44 186 ASP A CA 1
ATOM 1364 C C . ASP A 1 186 ? 24.249 -4.338 -10.905 1.00 96.44 186 ASP A C 1
ATOM 1366 O O . ASP A 1 186 ? 23.826 -4.911 -9.905 1.00 96.44 186 ASP A O 1
ATOM 1370 N N . ALA A 1 187 ? 23.756 -3.163 -11.319 1.00 97.44 187 ALA A N 1
ATOM 1371 C CA . ALA A 1 187 ? 22.599 -2.445 -10.776 1.00 97.44 187 ALA A CA 1
ATOM 1372 C C . ALA A 1 187 ? 21.822 -1.700 -11.886 1.00 97.44 187 ALA A C 1
ATOM 1374 O O . ALA A 1 187 ? 22.391 -1.313 -12.910 1.00 97.44 187 ALA A O 1
ATOM 1375 N N . GLY A 1 188 ? 20.521 -1.477 -11.697 1.00 98.31 188 GLY A N 1
ATOM 1376 C CA . GLY A 1 188 ? 19.662 -0.792 -12.666 1.00 98.31 188 GLY A CA 1
ATOM 1377 C C . GLY A 1 188 ? 19.826 0.732 -12.632 1.00 98.31 188 GLY A C 1
ATOM 1378 O O . GLY A 1 188 ? 20.738 1.286 -13.251 1.00 98.31 188 GLY A O 1
ATOM 1379 N N . ILE A 1 189 ? 18.923 1.418 -11.933 1.00 98.38 189 ILE A N 1
ATOM 1380 C CA . ILE A 1 189 ? 18.885 2.876 -11.765 1.00 98.38 189 ILE A CA 1
ATOM 1381 C C . ILE A 1 189 ? 19.298 3.223 -10.334 1.00 98.38 189 ILE A C 1
ATOM 1383 O O . ILE A 1 189 ? 18.748 2.666 -9.389 1.00 98.38 189 ILE A O 1
ATOM 1387 N N . ALA A 1 190 ? 20.207 4.179 -10.152 1.00 96.38 190 ALA A N 1
ATOM 1388 C CA . ALA A 1 190 ? 20.546 4.693 -8.828 1.00 96.38 190 ALA A CA 1
ATOM 1389 C C . ALA A 1 190 ? 20.633 6.226 -8.813 1.00 96.38 190 ALA A C 1
ATOM 1391 O O . ALA A 1 190 ? 21.446 6.804 -9.541 1.00 96.38 190 ALA A O 1
ATOM 1392 N N . LEU A 1 191 ? 19.803 6.876 -7.992 1.00 94.44 191 LEU A N 1
ATOM 1393 C CA . LEU A 1 191 ? 19.698 8.333 -7.881 1.00 94.44 191 LEU A CA 1
ATOM 1394 C C . LEU A 1 191 ? 19.845 8.782 -6.421 1.00 94.44 191 LEU A C 1
ATOM 1396 O O . LEU A 1 191 ? 19.075 8.374 -5.554 1.00 94.44 191 LEU A O 1
ATOM 1400 N N . PHE A 1 192 ? 20.811 9.664 -6.171 1.00 91.69 192 PHE A N 1
ATOM 1401 C CA . PHE A 1 192 ? 21.141 10.189 -4.845 1.00 91.69 192 PHE A CA 1
ATOM 1402 C C . PHE A 1 192 ? 21.162 11.723 -4.886 1.00 91.69 192 PHE A C 1
ATOM 1404 O O . PHE A 1 192 ? 21.985 12.312 -5.600 1.00 91.69 192 PHE A O 1
ATOM 1411 N N . ALA A 1 193 ? 20.274 12.387 -4.143 1.00 87.81 193 ALA A N 1
ATOM 1412 C CA . ALA A 1 193 ? 20.172 13.848 -4.137 1.00 87.81 193 ALA A CA 1
ATOM 1413 C C . ALA A 1 193 ? 19.562 14.411 -2.844 1.00 87.81 193 ALA A C 1
ATOM 1415 O O . ALA A 1 193 ? 18.664 13.820 -2.269 1.00 87.81 193 ALA A O 1
ATOM 1416 N N . GLN A 1 194 ? 20.010 15.596 -2.411 1.00 74.56 194 GLN A N 1
ATOM 1417 C CA . GLN A 1 194 ? 19.431 16.285 -1.240 1.00 74.56 194 GLN A CA 1
ATOM 1418 C C . GLN A 1 194 ? 18.214 17.155 -1.567 1.00 74.56 194 GLN A C 1
ATOM 1420 O O . GLN A 1 194 ? 17.482 17.553 -0.669 1.00 74.56 194 GLN A O 1
ATOM 1425 N N . LEU A 1 195 ? 18.054 17.530 -2.833 1.00 74.56 195 LEU A N 1
ATOM 1426 C CA . LEU A 1 195 ? 16.978 18.386 -3.314 1.00 74.56 195 LEU A CA 1
ATOM 1427 C C . LEU A 1 195 ? 16.478 17.818 -4.631 1.00 74.56 195 LEU A C 1
ATOM 1429 O O . LEU A 1 195 ? 17.268 17.394 -5.474 1.00 74.56 195 LEU A O 1
ATOM 1433 N N . THR A 1 196 ? 15.176 17.841 -4.831 1.00 77.44 196 THR A N 1
ATOM 1434 C CA . THR A 1 196 ? 14.567 17.339 -6.057 1.00 77.44 196 THR A CA 1
ATOM 1435 C C . THR A 1 196 ? 13.333 18.142 -6.411 1.00 77.44 196 THR A C 1
ATOM 1437 O O . THR A 1 196 ? 12.641 18.698 -5.553 1.00 77.44 196 THR A O 1
ATOM 1440 N N . SER A 1 197 ? 13.041 18.189 -7.704 1.00 79.19 197 SER A N 1
ATOM 1441 C CA . SER A 1 197 ? 11.724 18.577 -8.184 1.00 79.19 197 SER A CA 1
ATOM 1442 C C . SER A 1 197 ? 11.397 17.779 -9.434 1.00 79.19 197 SER A C 1
ATOM 1444 O O . SER A 1 197 ? 12.088 17.931 -10.435 1.00 79.19 197 SER A O 1
ATOM 1446 N N . SER A 1 198 ? 10.333 16.976 -9.393 1.00 85.44 198 SER A N 1
ATOM 1447 C CA . SER A 1 198 ? 9.831 16.232 -10.555 1.00 85.44 198 SER A CA 1
ATOM 1448 C C . SER A 1 198 ? 10.831 15.193 -11.093 1.00 85.44 198 SER A C 1
ATOM 1450 O O . SER A 1 198 ? 11.493 15.395 -12.111 1.00 85.44 198 SER A O 1
ATOM 1452 N N . VAL A 1 199 ? 10.953 14.065 -10.389 1.00 93.62 199 VAL A N 1
ATOM 1453 C CA . VAL A 1 199 ? 11.622 12.856 -10.898 1.00 93.62 199 VAL A CA 1
ATOM 1454 C C . VAL A 1 199 ? 10.557 11.796 -11.142 1.00 93.62 199 VAL A C 1
ATOM 1456 O O . VAL A 1 199 ? 9.874 11.405 -10.201 1.00 93.62 199 VAL A O 1
ATOM 1459 N N . LEU A 1 200 ? 10.435 11.331 -12.385 1.00 96.12 200 LEU A N 1
ATOM 1460 C CA . LEU A 1 200 ? 9.472 10.315 -12.801 1.00 96.12 200 LEU A CA 1
ATOM 1461 C C . LEU A 1 200 ? 10.196 9.106 -13.398 1.00 96.12 200 LEU A C 1
ATOM 1463 O O . LEU A 1 200 ? 10.910 9.223 -14.398 1.00 96.12 200 LEU A O 1
ATOM 1467 N N . ILE A 1 201 ? 9.973 7.934 -12.810 1.00 98.38 201 ILE A N 1
ATOM 1468 C CA . ILE A 1 201 ? 10.408 6.638 -13.329 1.00 98.38 201 ILE A CA 1
ATOM 1469 C C . ILE A 1 201 ? 9.149 5.850 -13.684 1.00 98.38 201 ILE A C 1
ATOM 1471 O O . ILE A 1 201 ? 8.455 5.393 -12.778 1.00 98.38 201 ILE A O 1
ATOM 1475 N N . SER A 1 202 ? 8.825 5.701 -14.974 1.00 96.56 202 SER A N 1
ATOM 1476 C CA . SER A 1 202 ? 7.544 5.094 -15.361 1.00 96.56 202 SER A CA 1
ATOM 1477 C C . SER A 1 202 ? 7.525 4.160 -16.567 1.00 96.56 202 SER A C 1
ATOM 1479 O O . SER A 1 202 ? 8.204 4.375 -17.566 1.00 96.56 202 SER A O 1
ATOM 1481 N N . GLY A 1 203 ? 6.714 3.103 -16.520 1.00 83.94 203 GLY A N 1
ATOM 1482 C CA . GLY A 1 203 ? 6.555 2.192 -17.662 1.00 83.94 203 GLY A CA 1
ATOM 1483 C C . GLY A 1 203 ? 7.814 1.408 -18.045 1.00 83.94 203 GLY A C 1
ATOM 1484 O O . GLY A 1 203 ? 7.880 0.903 -19.161 1.00 83.94 203 GLY A O 1
ATOM 1485 N N . ASN A 1 204 ? 8.849 1.370 -17.201 1.00 96.69 204 ASN A N 1
ATOM 1486 C CA . ASN A 1 204 ? 10.093 0.655 -17.487 1.00 96.69 204 ASN A CA 1
ATOM 1487 C C . ASN A 1 204 ? 9.965 -0.831 -17.133 1.00 96.69 204 ASN A C 1
ATOM 1489 O O . ASN A 1 204 ? 9.249 -1.196 -16.203 1.00 96.69 204 ASN A O 1
ATOM 1493 N N . THR A 1 205 ? 10.738 -1.668 -17.819 1.00 97.94 205 THR A N 1
ATOM 1494 C CA . THR A 1 205 ? 10.945 -3.078 -17.470 1.00 97.94 205 THR A CA 1
ATOM 1495 C C . THR A 1 205 ? 12.363 -3.237 -16.932 1.00 97.94 205 THR A C 1
ATOM 1497 O O . THR A 1 205 ? 13.330 -2.952 -17.642 1.00 97.94 205 THR A O 1
ATOM 1500 N N . VAL A 1 206 ? 12.497 -3.657 -15.672 1.00 98.44 206 VAL A N 1
ATOM 1501 C CA . VAL A 1 206 ? 13.768 -3.704 -14.937 1.00 98.44 206 VAL A CA 1
ATOM 1502 C C . VAL A 1 206 ? 14.022 -5.113 -14.401 1.00 98.44 206 VAL A C 1
ATOM 1504 O O . VAL A 1 206 ? 13.270 -5.604 -13.556 1.00 98.44 206 VAL A O 1
ATOM 1507 N N . SER A 1 207 ? 15.074 -5.788 -14.875 1.00 98.12 207 SER A N 1
ATOM 1508 C CA . SER A 1 207 ? 15.244 -7.219 -14.573 1.00 98.12 207 SER A CA 1
ATOM 1509 C C . SER A 1 207 ? 16.670 -7.762 -14.582 1.00 98.12 207 SER A C 1
ATOM 1511 O O . SER A 1 207 ? 17.532 -7.277 -15.305 1.00 98.12 207 SER A O 1
ATOM 1513 N N . GLY A 1 208 ? 16.918 -8.858 -13.865 1.00 94.69 208 GLY A N 1
ATOM 1514 C CA . GLY A 1 208 ? 18.178 -9.607 -13.978 1.00 94.69 208 GLY A CA 1
ATOM 1515 C C . GLY A 1 208 ? 19.373 -8.963 -13.267 1.00 94.69 208 GLY A C 1
ATOM 1516 O O . GLY A 1 208 ? 20.519 -9.361 -13.490 1.00 94.69 208 GLY A O 1
ATOM 1517 N N . HIS A 1 209 ? 19.142 -7.984 -12.386 1.00 96.12 209 HIS A N 1
ATOM 1518 C CA . HIS A 1 209 ? 20.192 -7.406 -11.547 1.00 96.12 209 HIS A CA 1
ATOM 1519 C C . HIS A 1 209 ? 20.488 -8.337 -10.367 1.00 96.12 209 HIS A C 1
ATOM 1521 O O . HIS A 1 209 ? 19.817 -8.300 -9.337 1.00 96.12 209 HIS A O 1
ATOM 1527 N N . LEU A 1 210 ? 21.493 -9.203 -10.527 1.00 93.25 210 LEU A N 1
ATOM 1528 C CA . LEU A 1 210 ? 21.785 -10.294 -9.583 1.00 93.25 210 LEU A CA 1
ATOM 1529 C C . LEU A 1 210 ? 23.149 -10.185 -8.882 1.00 93.25 210 LEU A C 1
ATOM 1531 O O . LEU A 1 210 ? 23.496 -11.070 -8.099 1.00 93.25 210 LEU A O 1
ATOM 1535 N N . SER A 1 211 ? 23.944 -9.146 -9.162 1.00 92.44 211 SER A N 1
ATOM 1536 C CA . SER A 1 211 ? 25.235 -8.956 -8.486 1.00 92.44 211 SER A CA 1
ATOM 1537 C C . SER A 1 211 ? 25.031 -8.690 -6.989 1.00 92.44 211 SER A C 1
ATOM 1539 O O . SER A 1 211 ? 24.139 -7.950 -6.585 1.00 92.44 211 SER A O 1
ATOM 1541 N N . ASP A 1 212 ? 25.877 -9.288 -6.154 1.00 89.62 212 ASP A N 1
ATOM 1542 C CA . ASP A 1 212 ? 25.955 -9.051 -4.708 1.00 89.62 212 ASP A CA 1
ATOM 1543 C C . ASP A 1 212 ? 27.366 -8.604 -4.277 1.00 89.62 212 ASP A C 1
ATOM 1545 O O . ASP A 1 212 ? 27.721 -8.652 -3.095 1.00 89.62 212 ASP A O 1
ATOM 1549 N N . VAL A 1 213 ? 28.196 -8.188 -5.242 1.00 89.06 213 VAL A N 1
ATOM 1550 C CA . VAL A 1 213 ? 29.625 -7.929 -5.026 1.00 89.06 213 VAL A CA 1
ATOM 1551 C C . VAL A 1 213 ? 29.846 -6.676 -4.180 1.00 89.06 213 VAL A C 1
ATOM 1553 O O . VAL A 1 213 ? 30.695 -6.689 -3.278 1.00 89.06 213 VAL A O 1
ATOM 1556 N N . TYR A 1 214 ? 29.103 -5.602 -4.455 1.00 85.56 214 TYR A N 1
ATOM 1557 C CA . TYR A 1 214 ? 29.186 -4.338 -3.727 1.00 85.56 214 TYR A CA 1
ATOM 1558 C C . TYR A 1 214 ? 27.833 -3.902 -3.143 1.00 85.56 214 TYR A C 1
ATOM 1560 O O . TYR A 1 214 ? 26.778 -4.271 -3.651 1.00 85.56 214 TYR A O 1
ATOM 1568 N N . PRO A 1 215 ? 27.832 -3.093 -2.065 1.00 81.06 215 PRO A N 1
ATOM 1569 C CA . PRO A 1 215 ? 26.611 -2.443 -1.599 1.00 81.06 215 PRO A CA 1
ATOM 1570 C C . PRO A 1 215 ? 25.995 -1.597 -2.718 1.00 81.06 215 PRO A C 1
ATOM 1572 O O . PRO A 1 215 ? 26.697 -0.782 -3.313 1.00 81.06 215 PRO A O 1
ATOM 1575 N N . GLY A 1 216 ? 24.702 -1.788 -2.978 1.00 81.69 216 GLY A N 1
ATOM 1576 C CA . GLY A 1 216 ? 23.989 -1.147 -4.088 1.00 81.69 216 GLY A CA 1
ATOM 1577 C C . GLY A 1 216 ? 23.868 -2.015 -5.344 1.00 81.69 216 GLY A C 1
ATOM 1578 O O . GLY A 1 216 ? 23.018 -1.725 -6.181 1.00 81.69 216 GLY A O 1
ATOM 1579 N N . ASP A 1 217 ? 24.645 -3.098 -5.452 1.00 91.56 217 ASP A N 1
ATOM 1580 C CA . ASP A 1 217 ? 24.488 -4.082 -6.524 1.00 91.56 217 ASP A CA 1
ATOM 1581 C C . ASP A 1 217 ? 23.224 -4.935 -6.320 1.00 91.56 217 ASP A C 1
ATOM 1583 O O . ASP A 1 217 ? 22.762 -5.179 -5.194 1.00 91.56 217 ASP A O 1
ATOM 1587 N N . GLY A 1 218 ? 22.680 -5.409 -7.438 1.00 95.19 218 GLY A N 1
ATOM 1588 C CA . GLY A 1 218 ? 21.509 -6.273 -7.504 1.00 95.19 218 GLY A CA 1
ATOM 1589 C C . GLY A 1 218 ? 20.182 -5.536 -7.320 1.00 95.19 218 GLY A C 1
ATOM 1590 O O . GLY A 1 218 ? 19.143 -6.180 -7.193 1.00 95.19 218 GLY A O 1
ATOM 1591 N N . ILE A 1 219 ? 20.212 -4.202 -7.275 1.00 98.00 219 ILE A N 1
ATOM 1592 C CA . ILE A 1 219 ? 19.030 -3.358 -7.087 1.00 98.00 219 ILE A CA 1
ATOM 1593 C C . ILE A 1 219 ? 18.526 -2.868 -8.448 1.00 98.00 219 ILE A C 1
ATOM 1595 O O . ILE A 1 219 ? 19.312 -2.347 -9.245 1.00 98.00 219 ILE A O 1
ATOM 1599 N N . GLY A 1 220 ? 17.225 -3.009 -8.707 1.00 98.31 220 GLY A N 1
ATOM 1600 C CA . GLY A 1 220 ? 16.570 -2.480 -9.903 1.00 98.31 220 GLY A CA 1
ATOM 1601 C C . GLY A 1 220 ? 16.499 -0.955 -9.905 1.00 98.31 220 GLY A C 1
ATOM 1602 O O . GLY A 1 220 ? 17.024 -0.317 -10.816 1.00 98.31 220 GLY A O 1
ATOM 1603 N N . VAL A 1 221 ? 15.907 -0.359 -8.871 1.00 98.62 221 VAL A N 1
ATOM 1604 C CA . VAL A 1 221 ? 15.876 1.097 -8.645 1.00 98.62 221 VAL A CA 1
ATOM 1605 C C . VAL A 1 221 ? 16.307 1.405 -7.215 1.00 98.62 221 VAL A C 1
ATOM 1607 O O . VAL A 1 221 ? 15.749 0.853 -6.277 1.00 98.62 221 VAL A O 1
ATOM 1610 N N . SER A 1 222 ? 17.275 2.301 -7.041 1.00 97.69 222 SER A N 1
ATOM 1611 C CA . SER A 1 222 ? 17.752 2.779 -5.740 1.00 97.69 222 SER A CA 1
ATOM 1612 C C . SER A 1 222 ? 17.637 4.299 -5.660 1.00 97.69 222 SER A C 1
ATOM 1614 O O . SER A 1 222 ? 18.264 5.011 -6.449 1.00 97.69 222 SER A O 1
ATOM 1616 N N . LEU A 1 223 ? 16.821 4.793 -4.730 1.00 96.00 223 LEU A N 1
ATOM 1617 C CA . LEU A 1 223 ? 16.537 6.210 -4.529 1.00 96.00 223 LEU A CA 1
ATOM 1618 C C . LEU A 1 223 ? 16.885 6.624 -3.098 1.00 96.00 223 LEU A C 1
ATOM 1620 O O . LEU A 1 223 ? 16.319 6.104 -2.137 1.00 96.00 223 LEU A O 1
ATOM 1624 N N . GLU A 1 224 ? 17.780 7.600 -2.977 1.00 93.75 224 GLU A N 1
ATOM 1625 C CA . GLU A 1 224 ? 18.054 8.333 -1.737 1.00 93.75 224 GLU A CA 1
ATOM 1626 C C . GLU A 1 224 ? 17.907 9.826 -2.043 1.00 93.75 224 GLU A C 1
ATOM 1628 O O . GLU A 1 224 ? 18.864 10.521 -2.404 1.00 93.75 224 GLU A O 1
ATOM 1633 N N . LEU A 1 225 ? 16.656 10.275 -2.032 1.00 91.12 225 LEU A N 1
ATOM 1634 C CA . LEU A 1 225 ? 16.232 11.617 -2.411 1.00 91.12 225 LEU A CA 1
ATOM 1635 C C . LEU A 1 225 ? 14.823 11.892 -1.883 1.00 91.12 225 LEU A C 1
ATOM 1637 O O . LEU A 1 225 ? 14.155 10.991 -1.393 1.00 91.12 225 LEU A O 1
ATOM 1641 N N . ASP A 1 226 ? 14.348 13.122 -2.022 1.00 89.50 226 ASP A N 1
ATOM 1642 C CA . ASP A 1 226 ? 12.963 13.466 -1.695 1.00 89.50 226 ASP A CA 1
ATOM 1643 C C . ASP A 1 226 ? 12.114 13.497 -2.992 1.00 89.50 226 ASP A C 1
ATOM 1645 O O . ASP A 1 226 ? 12.660 13.588 -4.088 1.00 89.50 226 ASP A O 1
ATOM 1649 N N . GLY A 1 227 ? 10.785 13.414 -2.933 1.00 88.00 227 GLY A N 1
ATOM 1650 C CA . GLY A 1 227 ? 9.893 13.839 -4.032 1.00 88.00 227 GLY A CA 1
ATOM 1651 C C . GLY A 1 227 ? 10.033 13.182 -5.421 1.00 88.00 227 GLY A C 1
ATOM 1652 O O . GLY A 1 227 ? 9.919 13.897 -6.422 1.00 88.00 227 GLY A O 1
ATOM 1653 N N . ALA A 1 228 ? 10.266 11.867 -5.508 1.00 93.69 228 ALA A N 1
ATOM 1654 C CA . ALA A 1 228 ? 10.219 11.108 -6.769 1.00 93.69 228 ALA A CA 1
ATOM 1655 C C . ALA A 1 228 ? 8.966 10.230 -6.889 1.00 93.69 228 ALA A C 1
ATOM 1657 O O . ALA A 1 228 ? 8.427 9.772 -5.884 1.00 93.69 228 ALA A O 1
ATOM 1658 N N . GLU A 1 229 ? 8.557 9.948 -8.124 1.00 96.31 229 GLU A N 1
ATOM 1659 C CA . GLU A 1 229 ? 7.465 9.035 -8.460 1.00 96.31 229 GLU A CA 1
ATOM 1660 C C . GLU A 1 229 ? 7.999 7.841 -9.263 1.00 96.31 229 GLU A C 1
ATOM 1662 O O . GLU A 1 229 ? 8.629 8.006 -10.313 1.00 96.31 229 GLU A O 1
ATOM 1667 N N . VAL A 1 230 ? 7.755 6.630 -8.765 1.00 98.06 230 VAL A N 1
ATOM 1668 C CA . VAL A 1 230 ? 8.073 5.362 -9.434 1.00 98.06 230 VAL A CA 1
ATOM 1669 C C . VAL A 1 230 ? 6.754 4.669 -9.737 1.00 98.06 230 VAL A C 1
ATOM 1671 O O . VAL A 1 230 ? 6.136 4.135 -8.818 1.00 98.06 230 VAL A O 1
ATOM 1674 N N . THR A 1 231 ? 6.306 4.694 -10.997 1.00 95.69 231 THR A N 1
ATOM 1675 C CA . THR A 1 231 ? 4.955 4.225 -11.337 1.00 95.69 231 THR A CA 1
ATOM 1676 C C . THR A 1 231 ? 4.791 3.432 -12.630 1.00 95.69 231 THR A C 1
ATOM 1678 O O . THR A 1 231 ? 5.424 3.730 -13.641 1.00 95.69 231 THR A O 1
ATOM 1681 N N . GLY A 1 232 ? 3.926 2.416 -12.637 1.00 82.00 232 GLY A N 1
ATOM 1682 C CA . GLY A 1 232 ? 3.616 1.653 -13.852 1.00 82.00 232 GLY A CA 1
ATOM 1683 C C . GLY A 1 232 ? 4.785 0.824 -14.386 1.00 82.00 232 GLY A C 1
ATOM 1684 O O . GLY A 1 232 ? 4.824 0.538 -15.579 1.00 82.00 232 GLY A O 1
ATOM 1685 N N . ASN A 1 233 ? 5.792 0.515 -13.565 1.00 94.88 233 ASN A N 1
ATOM 1686 C CA . ASN A 1 233 ? 6.968 -0.251 -13.986 1.00 94.88 233 ASN A CA 1
ATOM 1687 C C . ASN A 1 233 ? 6.813 -1.743 -13.655 1.00 94.88 233 ASN A C 1
ATOM 1689 O O . ASN A 1 233 ? 6.052 -2.116 -12.765 1.00 94.88 233 ASN A O 1
ATOM 1693 N N . GLN A 1 234 ? 7.602 -2.576 -14.331 1.00 97.25 234 GLN A N 1
ATOM 1694 C CA . GLN A 1 234 ? 7.737 -4.007 -14.059 1.00 97.25 234 GLN A CA 1
ATOM 1695 C C . GLN A 1 234 ? 9.140 -4.304 -13.516 1.00 97.25 234 GLN A C 1
ATOM 1697 O O . GLN A 1 234 ? 10.135 -3.988 -14.175 1.00 97.25 234 GLN A O 1
ATOM 1702 N N . PHE A 1 235 ? 9.228 -4.919 -12.336 1.00 97.88 235 PHE A N 1
ATOM 1703 C CA . PHE A 1 235 ? 10.483 -5.290 -11.677 1.00 97.88 235 PHE A CA 1
ATOM 1704 C C . PHE A 1 235 ? 10.538 -6.792 -11.423 1.00 97.88 235 PHE A C 1
ATOM 1706 O O . PHE A 1 235 ? 9.864 -7.277 -10.516 1.00 97.88 235 PHE A O 1
ATOM 1713 N N . THR A 1 236 ? 11.391 -7.517 -12.151 1.00 96.81 236 THR A N 1
ATOM 1714 C CA . THR A 1 236 ? 11.415 -8.987 -12.066 1.00 96.81 236 THR A CA 1
ATOM 1715 C C . THR A 1 236 ? 12.821 -9.573 -12.001 1.00 96.81 236 THR A C 1
ATOM 1717 O O . THR A 1 236 ? 13.720 -9.117 -12.703 1.00 96.81 236 THR A O 1
ATOM 1720 N N . ASN A 1 237 ? 13.028 -10.638 -11.219 1.00 94.31 237 ASN A N 1
ATOM 1721 C CA . ASN A 1 237 ? 14.302 -11.373 -11.151 1.00 94.31 237 ASN A CA 1
ATOM 1722 C C . ASN A 1 237 ? 15.520 -10.499 -10.782 1.00 94.31 237 ASN A C 1
ATOM 1724 O O . ASN A 1 237 ? 16.624 -10.692 -11.298 1.00 94.31 237 ASN A O 1
ATOM 1728 N N . ASN A 1 238 ? 15.333 -9.519 -9.904 1.00 95.50 238 ASN A N 1
ATOM 1729 C CA . ASN A 1 238 ? 16.410 -8.753 -9.285 1.00 95.50 238 ASN A CA 1
ATOM 1730 C C . ASN A 1 238 ? 16.672 -9.281 -7.874 1.00 95.50 238 ASN A C 1
ATOM 1732 O O . ASN A 1 238 ? 15.826 -9.927 -7.252 1.00 95.50 238 ASN A O 1
ATOM 1736 N N . ARG A 1 239 ? 17.838 -8.974 -7.306 1.00 95.06 239 ARG A N 1
ATOM 1737 C CA . ARG A 1 239 ? 18.035 -9.224 -5.876 1.00 95.06 239 ARG A CA 1
ATOM 1738 C C . ARG A 1 239 ? 17.088 -8.339 -5.057 1.00 95.06 239 ARG A C 1
ATOM 1740 O O . ARG A 1 239 ? 16.423 -8.829 -4.150 1.00 95.06 239 ARG A O 1
ATOM 1747 N N . ILE A 1 240 ? 17.010 -7.057 -5.395 1.00 97.06 240 ILE A N 1
ATOM 1748 C CA . ILE A 1 240 ? 16.052 -6.111 -4.820 1.00 97.06 240 ILE A CA 1
ATOM 1749 C C . ILE A 1 240 ? 15.376 -5.378 -5.977 1.00 97.06 240 ILE A C 1
ATOM 1751 O O . ILE A 1 240 ? 16.073 -4.862 -6.850 1.00 97.06 240 ILE A O 1
ATOM 1755 N N . GLY A 1 241 ? 14.045 -5.336 -6.013 1.00 98.19 241 GLY A N 1
ATOM 1756 C CA . GLY A 1 241 ? 13.315 -4.607 -7.052 1.00 98.19 241 GLY A CA 1
ATOM 1757 C C . GLY A 1 241 ? 13.526 -3.100 -6.910 1.00 98.19 241 GLY A C 1
ATOM 1758 O O . GLY A 1 241 ? 14.192 -2.473 -7.739 1.00 98.19 241 GLY A O 1
ATOM 1759 N N . ILE A 1 242 ? 13.012 -2.535 -5.818 1.00 98.69 242 ILE A N 1
ATOM 1760 C CA . ILE A 1 242 ? 13.067 -1.100 -5.519 1.00 98.69 242 ILE A CA 1
ATOM 1761 C C . ILE A 1 242 ? 13.617 -0.880 -4.107 1.00 98.69 242 ILE A C 1
ATOM 1763 O O . ILE A 1 242 ? 13.216 -1.552 -3.163 1.00 98.69 242 ILE A O 1
ATOM 1767 N N . THR A 1 243 ? 14.482 0.114 -3.945 1.00 98.00 243 THR A N 1
ATOM 1768 C CA . THR A 1 243 ? 14.857 0.706 -2.661 1.00 98.00 243 THR A CA 1
ATOM 1769 C C . THR A 1 243 ? 14.543 2.198 -2.712 1.00 98.00 243 THR A C 1
ATOM 1771 O O . THR A 1 243 ? 15.084 2.908 -3.557 1.00 98.00 243 THR A O 1
ATOM 1774 N N . ALA A 1 244 ? 13.692 2.676 -1.807 1.00 96.88 244 ALA A N 1
ATOM 1775 C CA . ALA A 1 244 ?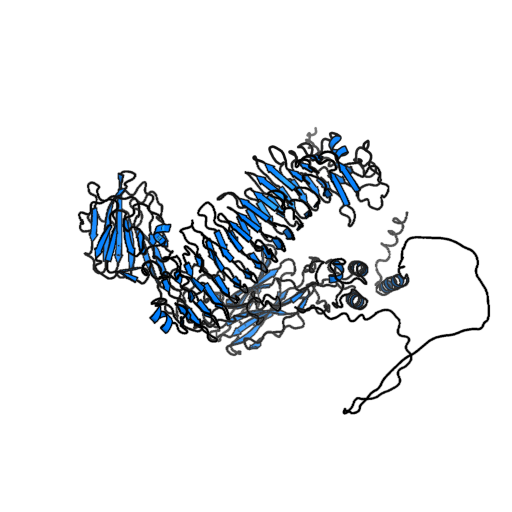 13.292 4.073 -1.696 1.00 96.88 244 ALA A CA 1
ATOM 1776 C C . ALA A 1 244 ? 13.500 4.579 -0.265 1.00 96.88 244 ALA A C 1
ATOM 1778 O O . ALA A 1 244 ? 13.018 3.980 0.698 1.00 96.88 244 ALA A O 1
ATOM 1779 N N . SER A 1 245 ? 14.235 5.680 -0.136 1.00 93.69 245 SER A N 1
ATOM 1780 C CA . SER A 1 245 ? 14.504 6.345 1.133 1.00 93.69 245 SER A CA 1
ATOM 1781 C C . SER A 1 245 ? 14.408 7.856 0.960 1.00 93.69 245 SER A C 1
ATOM 1783 O O . SER A 1 245 ? 15.170 8.444 0.189 1.00 93.69 245 SER A O 1
ATOM 1785 N N . ALA A 1 246 ? 13.471 8.462 1.687 1.00 89.38 246 ALA A N 1
ATOM 1786 C CA . ALA A 1 246 ? 13.234 9.903 1.710 1.00 89.38 246 ALA A CA 1
ATOM 1787 C C . ALA A 1 246 ? 13.353 10.452 3.133 1.00 89.38 246 ALA A C 1
ATOM 1789 O O . ALA A 1 246 ? 13.047 9.767 4.116 1.00 89.38 246 ALA A O 1
ATOM 1790 N N . SER A 1 247 ? 13.746 11.718 3.254 1.00 86.31 247 SER A N 1
ATOM 1791 C CA . SER A 1 247 ? 13.855 12.376 4.556 1.00 86.31 247 SER A CA 1
ATOM 1792 C C . SER A 1 247 ? 12.478 12.519 5.217 1.00 86.31 247 SER A C 1
ATOM 1794 O O . SER A 1 247 ? 11.494 12.897 4.580 1.00 86.31 247 SER A O 1
ATOM 1796 N N . LEU A 1 248 ? 12.391 12.275 6.528 1.00 81.25 248 LEU A N 1
ATOM 1797 C CA . LEU A 1 248 ? 11.144 12.469 7.277 1.00 81.25 248 LEU A CA 1
ATOM 1798 C C . LEU A 1 248 ? 10.677 13.933 7.218 1.00 81.25 248 LEU A C 1
ATOM 1800 O O . LEU A 1 248 ? 11.449 14.856 7.484 1.00 81.25 248 LEU A O 1
ATOM 1804 N N . GLY A 1 249 ? 9.397 14.141 6.896 1.00 78.44 249 GLY A N 1
ATOM 1805 C CA . GLY A 1 249 ? 8.785 15.470 6.770 1.00 78.44 249 GLY A CA 1
ATOM 1806 C C . GLY A 1 249 ? 9.162 16.245 5.500 1.00 78.44 249 GLY A C 1
ATOM 1807 O O . GLY A 1 249 ? 8.709 17.380 5.339 1.00 78.44 249 GLY A O 1
ATOM 1808 N N . ALA A 1 250 ? 9.971 15.662 4.611 1.00 82.62 250 ALA A N 1
ATOM 1809 C CA . ALA A 1 250 ? 10.197 16.185 3.267 1.00 82.62 250 ALA A CA 1
ATOM 1810 C C . ALA A 1 250 ? 9.072 15.758 2.305 1.00 82.62 250 ALA A C 1
ATOM 1812 O O . ALA A 1 250 ? 8.118 15.080 2.693 1.00 82.62 250 ALA A O 1
ATOM 1813 N N . THR A 1 251 ? 9.167 16.175 1.039 1.00 83.75 251 THR A N 1
ATOM 1814 C CA . THR A 1 251 ? 8.285 15.659 -0.017 1.00 83.75 251 THR A CA 1
ATOM 1815 C C . THR A 1 251 ? 8.508 14.156 -0.155 1.00 83.75 251 THR A C 1
ATOM 1817 O O . THR A 1 251 ? 9.645 13.718 -0.323 1.00 83.75 251 THR A O 1
ATOM 1820 N N . GLN A 1 252 ? 7.437 13.371 -0.095 1.00 90.19 252 GLN A N 1
ATOM 1821 C CA . GLN A 1 252 ? 7.541 11.915 -0.076 1.00 90.19 252 GLN A CA 1
ATOM 1822 C C . GLN A 1 252 ? 7.978 11.339 -1.428 1.00 90.19 252 GLN A C 1
ATOM 1824 O O . GLN A 1 252 ? 7.666 11.906 -2.477 1.00 90.19 252 GLN A O 1
ATOM 1829 N N . ILE A 1 253 ? 8.677 10.201 -1.399 1.00 94.81 253 ILE A N 1
ATOM 1830 C CA . ILE A 1 253 ? 8.767 9.320 -2.571 1.00 94.81 253 ILE A CA 1
ATOM 1831 C C . ILE A 1 253 ? 7.451 8.542 -2.671 1.00 94.81 253 ILE A C 1
ATOM 1833 O O . ILE A 1 253 ? 7.000 7.986 -1.671 1.00 94.81 253 ILE A O 1
ATOM 1837 N N . VAL A 1 254 ? 6.870 8.466 -3.868 1.00 96.00 254 VAL A N 1
ATOM 1838 C CA . VAL A 1 254 ? 5.671 7.669 -4.159 1.00 96.00 254 VAL A CA 1
ATOM 1839 C C . VAL A 1 254 ? 6.051 6.506 -5.073 1.00 96.00 254 VAL A C 1
ATOM 1841 O O . VAL A 1 254 ? 6.535 6.708 -6.186 1.00 96.00 254 VAL A O 1
ATOM 1844 N N . VAL A 1 255 ? 5.835 5.282 -4.600 1.00 98.00 255 VAL A N 1
ATOM 1845 C CA . VAL A 1 255 ? 6.004 4.038 -5.358 1.00 98.00 255 VAL A CA 1
ATOM 1846 C C . VAL A 1 255 ? 4.617 3.460 -5.602 1.00 98.00 255 VAL A C 1
ATOM 1848 O O . VAL A 1 255 ? 4.000 2.955 -4.664 1.00 98.00 255 VAL A O 1
ATOM 1851 N N . SER A 1 256 ? 4.101 3.558 -6.828 1.00 94.56 256 SER A N 1
ATOM 1852 C CA . SER A 1 256 ? 2.701 3.221 -7.103 1.00 94.56 256 SER A CA 1
ATOM 1853 C C . SER A 1 256 ? 2.434 2.475 -8.400 1.00 94.56 256 SER A C 1
ATOM 1855 O O . SER A 1 256 ? 3.135 2.677 -9.381 1.00 94.56 256 SER A O 1
ATOM 1857 N N . ALA A 1 257 ? 1.389 1.646 -8.452 1.00 86.12 257 ALA A N 1
ATOM 1858 C CA . ALA A 1 257 ? 0.971 0.955 -9.680 1.00 86.12 257 ALA A CA 1
ATOM 1859 C C . ALA A 1 257 ? 2.102 0.173 -10.383 1.00 86.12 257 ALA A C 1
ATOM 1861 O O . ALA A 1 257 ? 2.128 0.078 -11.608 1.00 86.12 257 ALA A O 1
ATOM 1862 N N . ASN A 1 258 ? 3.087 -0.335 -9.635 1.00 88.50 258 ASN A N 1
ATOM 1863 C CA . ASN A 1 258 ? 4.148 -1.175 -10.185 1.00 88.50 258 ASN A CA 1
ATOM 1864 C C . ASN A 1 258 ? 3.789 -2.650 -10.021 1.00 88.50 258 ASN A C 1
ATOM 1866 O O . ASN A 1 258 ? 3.180 -3.036 -9.025 1.00 88.50 258 ASN A O 1
ATOM 1870 N N . GLN A 1 259 ? 4.256 -3.464 -10.962 1.00 95.88 259 GLN A N 1
ATOM 1871 C CA . GLN A 1 259 ? 4.275 -4.914 -10.835 1.00 95.88 259 GLN A CA 1
ATOM 1872 C C . GLN A 1 259 ? 5.677 -5.349 -10.401 1.00 95.88 259 GLN A C 1
ATOM 1874 O O . GLN A 1 259 ? 6.671 -5.071 -11.081 1.00 95.88 259 GLN A O 1
ATOM 1879 N N . VAL A 1 260 ? 5.779 -5.997 -9.247 1.00 98.00 260 VAL A N 1
ATOM 1880 C CA . VAL A 1 260 ? 7.048 -6.376 -8.625 1.00 98.00 260 VAL A CA 1
ATOM 1881 C C . VAL A 1 260 ? 7.003 -7.864 -8.326 1.00 98.00 260 VAL A C 1
ATOM 1883 O O . VAL A 1 260 ? 6.262 -8.294 -7.453 1.00 98.00 260 VAL A O 1
ATOM 1886 N N . SER A 1 261 ? 7.794 -8.656 -9.046 1.00 97.19 261 SER A N 1
ATOM 1887 C CA . SER A 1 261 ? 7.701 -10.113 -8.967 1.00 97.19 261 SER A CA 1
ATOM 1888 C C . SER A 1 261 ? 9.046 -10.825 -8.953 1.00 97.19 261 SER A C 1
ATOM 1890 O O . SER A 1 261 ? 10.047 -10.290 -9.421 1.00 97.19 261 SER A O 1
ATOM 1892 N N . ASP A 1 262 ? 9.122 -12.018 -8.363 1.00 95.12 262 ASP A N 1
ATOM 1893 C CA . ASP A 1 262 ? 10.286 -12.925 -8.445 1.00 95.12 262 ASP A CA 1
ATOM 1894 C C . ASP A 1 262 ? 11.649 -12.312 -8.041 1.00 95.12 262 ASP A C 1
ATOM 1896 O O . ASP A 1 262 ? 12.723 -12.783 -8.424 1.00 95.12 262 ASP A O 1
ATOM 1900 N N . ASN A 1 263 ? 11.636 -11.222 -7.273 1.00 94.62 263 ASN A N 1
ATOM 1901 C CA . ASN A 1 263 ? 12.830 -10.637 -6.665 1.00 94.62 263 ASN A CA 1
ATOM 1902 C C . ASN A 1 263 ? 13.151 -11.352 -5.334 1.00 94.62 263 ASN A C 1
ATOM 1904 O O . ASN A 1 263 ? 12.263 -11.951 -4.728 1.00 94.62 263 ASN A O 1
ATOM 1908 N N . GLN A 1 264 ? 14.384 -11.268 -4.815 1.00 92.56 264 GLN A N 1
ATOM 1909 C CA . GLN A 1 264 ? 14.641 -11.732 -3.435 1.00 92.56 264 GLN A CA 1
ATOM 1910 C C . GLN A 1 264 ? 13.940 -10.821 -2.407 1.00 92.56 264 GLN A C 1
ATOM 1912 O O . GLN A 1 264 ? 13.423 -11.311 -1.403 1.00 92.56 264 GLN A O 1
ATOM 1917 N N . VAL A 1 265 ? 13.935 -9.511 -2.659 1.00 96.12 265 VAL A N 1
ATOM 1918 C CA . VAL A 1 265 ? 13.094 -8.524 -1.970 1.00 96.12 265 VAL A CA 1
ATOM 1919 C C . VAL A 1 265 ? 12.398 -7.676 -3.029 1.00 96.12 265 VAL A C 1
ATOM 1921 O O . VAL A 1 265 ? 13.071 -7.159 -3.922 1.00 96.12 265 VAL A O 1
ATOM 1924 N N . GLY A 1 266 ? 11.079 -7.523 -2.953 1.00 98.19 266 GLY A N 1
ATOM 1925 C CA . GLY A 1 266 ? 10.322 -6.692 -3.886 1.00 98.19 266 GLY A CA 1
ATOM 1926 C C . GLY A 1 266 ? 10.649 -5.209 -3.712 1.00 98.19 266 GLY A C 1
ATOM 1927 O O . GLY A 1 266 ? 11.347 -4.617 -4.539 1.00 98.19 266 GLY A O 1
ATOM 1928 N N . ILE A 1 267 ? 10.187 -4.622 -2.609 1.00 98.56 267 ILE A N 1
ATOM 1929 C CA . ILE A 1 267 ? 10.327 -3.193 -2.301 1.00 98.56 267 ILE A CA 1
ATOM 1930 C C . ILE A 1 267 ? 10.952 -3.013 -0.918 1.00 98.56 267 ILE A C 1
ATOM 1932 O O . ILE A 1 267 ? 10.517 -3.625 0.048 1.00 98.56 267 ILE A O 1
ATOM 1936 N N . GLN A 1 268 ? 11.942 -2.134 -0.795 1.00 97.19 268 GLN A N 1
ATOM 1937 C CA . GLN A 1 268 ? 12.427 -1.613 0.480 1.00 97.19 268 GLN A CA 1
ATOM 1938 C C . GLN A 1 268 ? 12.034 -0.141 0.605 1.00 97.19 268 GLN A C 1
ATOM 1940 O O . GLN A 1 268 ? 12.488 0.679 -0.194 1.00 97.19 268 GLN A O 1
ATOM 1945 N N . ALA A 1 269 ? 11.214 0.189 1.599 1.00 95.12 269 ALA A N 1
ATOM 1946 C CA . ALA A 1 269 ? 10.707 1.537 1.835 1.00 95.12 269 ALA A CA 1
ATOM 1947 C C . ALA A 1 269 ? 11.171 2.071 3.196 1.00 95.12 269 ALA A C 1
ATOM 1949 O O . ALA A 1 269 ? 10.988 1.424 4.231 1.00 95.12 269 ALA A O 1
ATOM 1950 N N . PHE A 1 270 ? 11.752 3.271 3.183 1.00 91.62 270 PHE A N 1
ATOM 1951 C CA . PHE A 1 270 ? 12.295 3.935 4.364 1.00 91.62 270 PHE A CA 1
ATOM 1952 C C . PHE A 1 270 ? 11.835 5.390 4.468 1.00 91.62 270 PHE A C 1
ATOM 1954 O O . PHE A 1 270 ? 11.627 6.059 3.450 1.00 91.62 270 PHE A O 1
ATOM 1961 N N . GLY A 1 271 ? 11.729 5.897 5.698 1.00 89.31 271 GLY A N 1
ATOM 1962 C CA . GLY A 1 271 ? 11.478 7.314 5.953 1.00 89.31 271 GLY A CA 1
ATOM 1963 C C . GLY A 1 271 ? 10.180 7.816 5.314 1.00 89.31 271 GLY A C 1
ATOM 1964 O O . GLY A 1 271 ? 9.140 7.165 5.381 1.00 89.31 271 GLY A O 1
ATOM 1965 N N . GLY A 1 272 ? 10.241 8.983 4.667 1.00 89.06 272 GLY A N 1
ATOM 1966 C CA . GLY A 1 272 ? 9.112 9.608 3.970 1.00 89.06 272 GLY A CA 1
ATOM 1967 C C . GLY A 1 272 ? 8.741 8.933 2.643 1.00 89.06 272 GLY A C 1
ATOM 1968 O O . GLY A 1 272 ? 8.737 9.598 1.611 1.00 89.06 272 GLY A O 1
ATOM 1969 N N . THR A 1 273 ? 8.435 7.635 2.647 1.00 94.19 273 THR A N 1
ATOM 1970 C CA . THR A 1 273 ? 8.054 6.869 1.446 1.00 94.19 273 THR A CA 1
ATOM 1971 C C . THR A 1 273 ? 6.608 6.378 1.536 1.00 94.19 273 THR A C 1
ATOM 1973 O O . THR A 1 273 ? 6.188 5.879 2.580 1.00 94.19 273 THR A O 1
ATOM 1976 N N . GLN A 1 274 ? 5.866 6.490 0.432 1.00 95.56 274 GLN A N 1
ATOM 1977 C CA . GLN A 1 274 ? 4.539 5.907 0.238 1.00 95.56 274 GLN A CA 1
ATOM 1978 C C . GLN A 1 274 ? 4.601 4.773 -0.791 1.00 95.56 274 GLN A C 1
ATOM 1980 O O . GLN A 1 274 ? 5.116 4.966 -1.892 1.00 95.56 274 GLN A O 1
ATOM 1985 N N . VAL A 1 275 ? 4.066 3.606 -0.440 1.00 97.44 275 VAL A N 1
ATOM 1986 C CA . VAL A 1 275 ? 3.945 2.436 -1.322 1.00 97.44 275 VAL A CA 1
ATOM 1987 C C . VAL A 1 275 ? 2.459 2.169 -1.537 1.00 97.44 275 VAL A C 1
ATOM 1989 O O . VAL A 1 275 ? 1.797 1.719 -0.605 1.00 97.44 275 VAL A O 1
ATOM 1992 N N . ILE A 1 276 ? 1.927 2.505 -2.718 1.00 92.56 276 ILE A N 1
ATOM 1993 C CA . ILE A 1 276 ? 0.474 2.576 -2.956 1.00 92.56 276 ILE A CA 1
ATOM 1994 C C . ILE A 1 276 ? 0.043 1.806 -4.207 1.00 92.56 276 ILE A C 1
ATOM 1996 O O . ILE A 1 276 ? 0.533 2.104 -5.292 1.00 92.56 276 ILE A O 1
ATOM 2000 N N . GLY A 1 277 ? -0.926 0.893 -4.119 1.00 85.31 277 GLY A N 1
ATOM 2001 C CA . GLY A 1 277 ? -1.546 0.334 -5.330 1.00 85.31 277 GLY A CA 1
ATOM 2002 C C . GLY A 1 277 ? -0.614 -0.525 -6.187 1.00 85.31 277 GLY A C 1
ATOM 2003 O O . GLY A 1 277 ? -0.741 -0.515 -7.408 1.00 85.31 277 GLY A O 1
ATOM 2004 N N . ASN A 1 278 ? 0.387 -1.182 -5.596 1.00 89.69 278 ASN A N 1
ATOM 2005 C CA . ASN A 1 278 ? 1.309 -2.065 -6.315 1.00 89.69 278 ASN A CA 1
ATOM 2006 C C . ASN A 1 278 ? 0.834 -3.522 -6.260 1.00 89.69 278 ASN A C 1
ATOM 2008 O O . ASN A 1 278 ? 0.184 -3.937 -5.300 1.00 89.69 278 ASN A O 1
ATOM 2012 N N . GLU A 1 279 ? 1.232 -4.302 -7.262 1.00 95.81 279 GLU A N 1
ATOM 2013 C CA . GLU A 1 279 ? 1.075 -5.756 -7.295 1.00 95.81 279 GLU A CA 1
ATOM 2014 C C . GLU A 1 279 ? 2.433 -6.413 -6.998 1.00 95.81 279 GLU A C 1
ATOM 2016 O O . GLU A 1 279 ? 3.407 -6.176 -7.720 1.00 95.81 279 GLU A O 1
ATOM 2021 N N . ILE A 1 280 ? 2.531 -7.185 -5.909 1.00 98.25 280 ILE A N 1
ATOM 2022 C CA . ILE A 1 280 ? 3.811 -7.643 -5.344 1.00 98.25 280 ILE A CA 1
ATOM 2023 C C . ILE A 1 280 ? 3.760 -9.137 -5.016 1.00 98.25 280 ILE A C 1
ATOM 2025 O O . ILE A 1 280 ? 3.065 -9.535 -4.077 1.00 98.25 280 ILE A O 1
ATOM 2029 N N . TYR A 1 281 ? 4.519 -9.965 -5.742 1.00 97.44 281 TYR A N 1
ATOM 2030 C CA . TYR A 1 281 ? 4.378 -11.417 -5.611 1.00 97.44 281 TYR A CA 1
ATOM 2031 C C . TYR A 1 281 ? 5.591 -12.284 -5.971 1.00 97.44 281 TYR A C 1
ATOM 2033 O O . TYR A 1 281 ? 6.564 -11.848 -6.582 1.00 97.44 281 TYR A O 1
ATOM 2041 N N . GLY A 1 282 ? 5.549 -13.563 -5.593 1.00 95.44 282 GLY A N 1
ATOM 2042 C CA . GLY A 1 282 ? 6.543 -14.562 -6.005 1.00 95.44 282 GLY A CA 1
ATOM 2043 C C . GLY A 1 282 ? 7.928 -14.389 -5.367 1.00 95.44 282 GLY A C 1
ATOM 2044 O O . GLY A 1 282 ? 8.918 -14.963 -5.831 1.00 95.44 282 GLY A O 1
ATOM 2045 N N . HIS A 1 283 ? 8.058 -13.598 -4.299 1.00 95.94 283 HIS A N 1
ATOM 2046 C CA . HIS A 1 283 ? 9.345 -13.369 -3.645 1.00 95.94 283 HIS A CA 1
ATOM 2047 C C . HIS A 1 283 ? 9.719 -14.558 -2.753 1.00 95.94 283 HIS A C 1
ATOM 2049 O O . HIS A 1 283 ? 9.203 -14.720 -1.644 1.00 95.94 283 HIS A O 1
ATOM 2055 N N . ARG A 1 284 ? 10.659 -15.389 -3.228 1.00 91.44 284 ARG A N 1
ATOM 2056 C CA . ARG A 1 284 ? 11.124 -16.618 -2.556 1.00 91.44 284 ARG A CA 1
ATOM 2057 C C . ARG A 1 284 ? 12.629 -16.579 -2.272 1.00 91.44 284 ARG A C 1
ATOM 2059 O O . ARG A 1 284 ? 13.441 -16.371 -3.175 1.00 91.44 284 ARG A O 1
ATOM 2066 N N . SER A 1 285 ? 13.047 -16.828 -1.028 1.00 86.31 285 SER A N 1
ATOM 2067 C CA . SER A 1 285 ? 14.470 -16.851 -0.640 1.00 86.31 285 SER A CA 1
ATOM 2068 C C . SER A 1 285 ? 14.740 -17.842 0.501 1.00 86.31 285 SER A C 1
ATOM 2070 O O . SER A 1 285 ? 14.497 -17.531 1.669 1.00 86.31 285 SER A O 1
ATOM 2072 N N . PRO A 1 286 ? 15.363 -19.005 0.221 1.00 75.62 286 PRO A N 1
ATOM 2073 C CA . PRO A 1 286 ? 15.617 -20.035 1.233 1.00 75.62 286 PRO A CA 1
ATOM 2074 C C . PRO A 1 286 ? 16.521 -19.600 2.396 1.00 75.62 286 PRO A C 1
ATOM 2076 O O . PRO A 1 286 ? 16.559 -20.274 3.423 1.00 75.62 286 PRO A O 1
ATOM 2079 N N . GLN A 1 287 ? 17.330 -18.548 2.220 1.00 73.50 287 GLN A N 1
ATOM 2080 C CA . GLN A 1 287 ? 18.291 -18.093 3.231 1.00 73.50 287 GLN A CA 1
ATOM 2081 C C . GLN A 1 287 ? 17.823 -16.871 4.024 1.00 73.50 287 GLN A C 1
ATOM 2083 O O . GLN A 1 287 ? 18.253 -16.724 5.167 1.00 73.50 287 GLN A O 1
ATOM 2088 N N . ALA A 1 288 ? 17.014 -15.994 3.423 1.00 71.75 288 ALA A N 1
ATOM 2089 C CA . ALA A 1 288 ? 16.634 -14.710 4.021 1.00 71.75 288 ALA A CA 1
ATOM 2090 C C . ALA A 1 288 ? 15.121 -14.545 4.249 1.00 71.75 288 ALA A C 1
ATOM 2092 O O . ALA A 1 288 ? 14.746 -13.599 4.930 1.00 71.75 288 ALA A O 1
ATOM 2093 N N . GLY A 1 289 ? 14.288 -15.451 3.715 1.00 83.88 289 GLY A N 1
ATOM 2094 C CA . GLY A 1 289 ? 12.854 -15.216 3.526 1.00 83.88 289 GLY A CA 1
ATOM 2095 C C . GLY A 1 289 ? 12.654 -14.231 2.377 1.00 83.88 289 GLY A C 1
ATOM 2096 O O . GLY A 1 289 ? 13.185 -13.123 2.412 1.00 83.88 289 GLY A O 1
ATOM 2097 N N . GLY A 1 290 ? 12.004 -14.654 1.296 1.00 92.94 290 GLY A N 1
ATOM 2098 C CA . GLY A 1 290 ? 11.673 -13.742 0.205 1.00 92.94 290 GLY A CA 1
ATOM 2099 C C . GLY A 1 290 ? 10.587 -12.774 0.665 1.00 92.94 290 GLY A C 1
ATOM 2100 O O . GLY A 1 290 ? 9.545 -13.207 1.150 1.00 92.94 290 GLY A O 1
ATOM 2101 N N . MET A 1 291 ? 10.863 -11.473 0.589 1.00 96.38 291 MET A N 1
ATOM 2102 C CA . MET A 1 291 ? 9.988 -10.437 1.149 1.00 96.38 291 MET A CA 1
ATOM 2103 C C . MET A 1 291 ? 9.320 -9.642 0.032 1.00 96.38 291 MET A C 1
ATOM 2105 O O . MET A 1 291 ? 10.024 -9.158 -0.856 1.00 96.38 291 MET A O 1
ATOM 2109 N N . GLY A 1 292 ? 8.004 -9.446 0.108 1.00 98.12 292 GLY A N 1
ATOM 2110 C CA . GLY A 1 292 ? 7.290 -8.522 -0.773 1.00 98.12 292 GLY A CA 1
ATOM 2111 C C . GLY A 1 292 ? 7.701 -7.082 -0.519 1.00 98.12 292 GLY A C 1
ATOM 2112 O O . GLY A 1 292 ? 8.362 -6.453 -1.348 1.00 98.12 292 GLY A O 1
ATOM 2113 N N . ILE A 1 293 ? 7.386 -6.586 0.672 1.00 97.69 293 ILE A N 1
ATOM 2114 C CA . ILE A 1 293 ? 7.774 -5.255 1.129 1.00 97.69 293 ILE A CA 1
ATOM 2115 C C . ILE A 1 293 ? 8.605 -5.384 2.397 1.00 97.69 293 ILE A C 1
ATOM 2117 O O . ILE A 1 293 ? 8.246 -6.095 3.329 1.00 97.69 293 ILE A O 1
ATOM 2121 N N . GLN A 1 294 ? 9.703 -4.647 2.459 1.00 95.00 294 GLN A N 1
ATOM 2122 C CA . GLN A 1 294 ? 10.471 -4.423 3.667 1.00 95.00 294 GLN A CA 1
ATOM 2123 C C . GLN A 1 294 ? 10.354 -2.954 4.083 1.00 95.00 294 GLN A C 1
ATOM 2125 O O . GLN A 1 294 ? 10.685 -2.063 3.300 1.00 95.00 294 GLN A O 1
ATOM 2130 N N . THR A 1 295 ? 9.954 -2.693 5.325 1.00 91.62 295 THR A N 1
ATOM 2131 C CA . THR A 1 295 ? 9.806 -1.334 5.865 1.00 91.62 295 THR A CA 1
ATOM 2132 C C . THR A 1 295 ? 10.735 -1.073 7.045 1.00 91.62 295 THR A C 1
ATOM 2134 O O . THR A 1 295 ? 11.036 -1.981 7.823 1.00 91.62 295 THR A O 1
ATOM 2137 N N . ALA A 1 296 ? 11.169 0.179 7.202 1.00 86.81 296 ALA A N 1
ATOM 2138 C CA . ALA A 1 296 ? 11.666 0.723 8.469 1.00 86.81 296 ALA A CA 1
ATOM 2139 C C . ALA A 1 296 ? 11.545 2.257 8.479 1.00 86.81 296 ALA A C 1
ATOM 2141 O O . ALA A 1 296 ? 11.473 2.882 7.428 1.00 86.81 296 ALA A O 1
ATOM 2142 N N . GLU A 1 297 ? 11.580 2.878 9.658 1.00 84.62 297 GLU A N 1
ATOM 2143 C CA . GLU A 1 297 ? 11.628 4.348 9.807 1.00 84.62 297 GLU A CA 1
ATOM 2144 C C . GLU A 1 297 ? 10.368 5.108 9.321 1.00 84.62 297 GLU A C 1
ATOM 2146 O O . GLU A 1 297 ? 10.465 6.241 8.863 1.00 84.62 297 GLU A O 1
ATOM 2151 N N . GLY A 1 298 ? 9.176 4.513 9.459 1.00 81.56 298 GLY A N 1
ATOM 2152 C CA . GLY A 1 298 ? 7.883 5.209 9.317 1.00 81.56 298 GLY A CA 1
ATOM 2153 C C . GLY A 1 298 ? 7.265 5.394 7.914 1.00 81.56 298 GLY A C 1
ATOM 2154 O O . GLY A 1 298 ? 6.568 6.395 7.739 1.00 81.56 298 GLY A O 1
ATOM 2155 N N . PRO A 1 299 ? 7.456 4.496 6.922 1.00 90.75 299 PRO A N 1
ATOM 2156 C CA . PRO A 1 299 ? 6.765 4.595 5.636 1.00 90.75 299 PRO A CA 1
ATOM 2157 C C . PRO A 1 299 ? 5.260 4.300 5.761 1.00 90.75 299 PRO A C 1
ATOM 2159 O O . PRO A 1 299 ? 4.789 3.736 6.755 1.00 90.75 299 PRO A O 1
ATOM 2162 N N . THR A 1 300 ? 4.507 4.655 4.720 1.00 92.50 300 THR A N 1
ATOM 2163 C CA . THR A 1 300 ? 3.081 4.318 4.563 1.00 92.50 300 THR A CA 1
ATOM 2164 C C . THR A 1 300 ? 2.923 3.280 3.451 1.00 92.50 300 THR A C 1
ATOM 2166 O O . THR A 1 300 ? 3.479 3.457 2.366 1.00 92.50 300 THR A O 1
ATOM 2169 N N . VAL A 1 301 ? 2.193 2.197 3.720 1.00 96.00 301 VAL A N 1
ATOM 2170 C CA . VAL A 1 301 ? 1.935 1.099 2.777 1.00 96.00 301 VAL A CA 1
ATOM 2171 C C . VAL A 1 301 ? 0.426 0.940 2.628 1.00 96.00 301 VAL A C 1
ATOM 2173 O O . VAL A 1 301 ? -0.229 0.510 3.580 1.00 96.00 301 VAL A O 1
ATOM 2176 N N . GLU A 1 302 ? -0.121 1.312 1.469 1.00 92.81 302 GLU A N 1
ATOM 2177 C CA . GLU A 1 302 ? -1.571 1.407 1.255 1.00 92.81 302 GLU A CA 1
ATOM 2178 C C . GLU A 1 302 ? -2.051 0.741 -0.038 1.00 92.81 302 GLU A C 1
ATOM 2180 O O . GLU A 1 302 ? -1.363 0.790 -1.052 1.00 92.81 302 GLU A O 1
ATOM 2185 N N . ASP A 1 303 ? -3.236 0.134 -0.027 1.00 88.88 303 ASP A N 1
ATOM 2186 C CA . ASP A 1 303 ? -3.930 -0.344 -1.237 1.00 88.88 303 ASP A CA 1
ATOM 2187 C C . ASP A 1 303 ? -3.115 -1.302 -2.134 1.00 88.88 303 ASP A C 1
ATOM 2189 O O . ASP A 1 303 ? -3.350 -1.385 -3.337 1.00 88.88 303 ASP A O 1
ATOM 2193 N N . ASN A 1 304 ? -2.124 -2.023 -1.599 1.00 91.50 304 ASN A N 1
ATOM 2194 C CA . ASN A 1 304 ? -1.323 -2.968 -2.384 1.00 91.50 304 ASN A CA 1
ATOM 2195 C C . ASN A 1 304 ? -1.953 -4.368 -2.382 1.00 91.50 304 ASN A C 1
ATOM 2197 O O . ASN A 1 304 ? -2.543 -4.787 -1.383 1.00 91.50 304 ASN A O 1
ATOM 2201 N N . SER A 1 305 ? -1.743 -5.112 -3.471 1.00 95.62 305 SER A N 1
ATOM 2202 C CA . SER A 1 305 ? -1.995 -6.555 -3.546 1.00 95.62 305 SER A CA 1
ATOM 2203 C C . SER A 1 305 ? -0.675 -7.305 -3.360 1.00 95.62 305 SER A C 1
ATOM 2205 O O . SER A 1 305 ? 0.260 -7.131 -4.147 1.00 95.62 305 SER A O 1
ATOM 2207 N N . ILE A 1 306 ? -0.560 -8.076 -2.276 1.00 98.25 306 ILE A N 1
ATOM 2208 C CA . ILE A 1 306 ? 0.697 -8.678 -1.818 1.00 98.25 306 ILE A CA 1
ATOM 2209 C C . ILE A 1 306 ? 0.487 -10.170 -1.580 1.00 98.25 306 ILE A C 1
ATOM 2211 O O . ILE A 1 306 ? -0.096 -10.565 -0.565 1.00 98.25 306 ILE A O 1
ATOM 2215 N N . TYR A 1 307 ? 1.002 -11.005 -2.482 1.00 97.31 307 TYR A N 1
ATOM 2216 C CA . TYR A 1 307 ? 0.701 -12.432 -2.447 1.00 97.31 307 TYR A CA 1
ATOM 2217 C C . TYR A 1 307 ? 1.825 -13.354 -2.894 1.00 97.31 307 TYR A C 1
ATOM 2219 O O . TYR A 1 307 ? 2.784 -12.923 -3.513 1.00 97.31 307 TYR A O 1
ATOM 2227 N N . ASP A 1 308 ? 1.737 -14.641 -2.557 1.00 95.38 308 ASP A N 1
ATOM 2228 C CA . ASP A 1 308 ? 2.713 -15.657 -2.983 1.00 95.38 308 ASP A CA 1
ATOM 2229 C C . ASP A 1 308 ? 4.178 -15.315 -2.599 1.00 95.38 308 ASP A C 1
ATOM 2231 O O . ASP A 1 308 ? 5.130 -15.636 -3.312 1.00 95.38 308 ASP A O 1
ATOM 2235 N N . ASN A 1 309 ? 4.390 -14.678 -1.440 1.00 96.94 309 ASN A N 1
ATOM 2236 C CA . ASN A 1 309 ? 5.723 -14.376 -0.891 1.00 96.94 309 ASN A CA 1
ATOM 2237 C C . ASN A 1 309 ? 6.040 -15.240 0.333 1.00 96.94 309 ASN A C 1
ATOM 2239 O O . ASN A 1 309 ? 5.139 -15.783 0.981 1.00 96.94 309 ASN A O 1
ATOM 2243 N N . ASP A 1 310 ? 7.323 -15.427 0.677 1.00 96.69 310 ASP A N 1
ATOM 2244 C CA . ASP A 1 310 ? 7.639 -16.106 1.949 1.00 96.69 310 ASP A CA 1
ATOM 2245 C C . ASP A 1 310 ? 7.162 -15.232 3.117 1.00 96.69 310 ASP A C 1
ATOM 2247 O O . ASP A 1 310 ? 6.616 -15.737 4.097 1.00 96.69 310 ASP A O 1
ATOM 2251 N N . ILE A 1 311 ? 7.336 -13.915 2.978 1.00 96.81 311 ILE A N 1
ATOM 2252 C CA . ILE A 1 311 ? 6.811 -12.882 3.867 1.00 96.81 311 ILE A CA 1
ATOM 2253 C C . ILE A 1 311 ? 6.218 -11.769 2.993 1.00 96.81 311 ILE A C 1
ATOM 2255 O O . ILE A 1 311 ? 6.927 -11.211 2.156 1.00 96.81 311 ILE A O 1
ATOM 2259 N N . GLY A 1 312 ? 4.944 -11.424 3.181 1.00 97.88 312 GLY A N 1
ATOM 2260 C CA . GLY A 1 312 ? 4.289 -10.345 2.439 1.00 97.88 312 GLY A CA 1
ATOM 2261 C C . GLY A 1 312 ? 4.907 -8.990 2.780 1.00 97.88 312 GLY A C 1
ATOM 2262 O O . GLY A 1 312 ? 5.561 -8.368 1.943 1.00 97.88 312 GLY A O 1
ATOM 2263 N N . ILE A 1 313 ? 4.779 -8.567 4.039 1.00 96.19 313 ILE A N 1
ATOM 2264 C CA . ILE A 1 313 ? 5.383 -7.339 4.569 1.00 96.19 313 ILE A CA 1
ATOM 2265 C C . ILE A 1 313 ? 6.261 -7.672 5.774 1.00 96.19 313 ILE A C 1
ATOM 2267 O O . ILE A 1 313 ? 5.779 -8.205 6.768 1.00 96.19 313 ILE A O 1
ATOM 2271 N N . GLN A 1 314 ? 7.541 -7.309 5.721 1.00 93.00 314 GLN A N 1
ATOM 2272 C CA . GLN A 1 314 ? 8.470 -7.377 6.843 1.00 93.00 314 GLN A CA 1
ATOM 2273 C C . GLN A 1 314 ? 8.813 -5.972 7.335 1.00 93.00 314 GLN A C 1
ATOM 2275 O O . GLN A 1 314 ? 9.498 -5.208 6.656 1.00 93.00 314 GLN A O 1
ATOM 2280 N N . ASN A 1 315 ? 8.445 -5.663 8.568 1.00 87.62 315 ASN A N 1
ATOM 2281 C CA . ASN A 1 315 ? 8.875 -4.446 9.232 1.00 87.62 315 ASN A CA 1
ATOM 2282 C C . ASN A 1 315 ? 10.083 -4.694 10.147 1.00 87.62 315 ASN A C 1
ATOM 2284 O O . ASN A 1 315 ? 10.122 -5.687 10.880 1.00 87.62 315 ASN A O 1
ATOM 2288 N N . TYR A 1 316 ? 11.053 -3.779 10.116 1.00 83.56 316 TYR A N 1
ATOM 2289 C CA . TYR A 1 316 ? 12.234 -3.781 10.976 1.00 83.56 316 TYR A CA 1
ATOM 2290 C C . TYR A 1 316 ? 12.250 -2.588 11.947 1.00 83.56 316 TYR A C 1
ATOM 2292 O O . TYR A 1 316 ? 11.720 -1.521 11.625 1.00 83.56 316 TYR A O 1
ATOM 2300 N N . PRO A 1 317 ? 12.932 -2.721 13.103 1.00 71.69 317 PRO A N 1
ATOM 2301 C CA . PRO A 1 317 ? 13.108 -1.617 14.037 1.00 71.69 317 PRO A CA 1
ATOM 2302 C C . PRO A 1 317 ? 13.845 -0.455 13.368 1.00 71.69 317 PRO A C 1
ATOM 2304 O O . PRO A 1 317 ? 14.954 -0.632 12.853 1.00 71.69 317 PRO A O 1
ATOM 2307 N N . GLY A 1 318 ? 13.265 0.744 13.422 1.00 68.25 318 GLY A N 1
ATOM 2308 C CA . GLY A 1 318 ? 13.977 1.983 13.106 1.00 68.25 318 GLY A CA 1
ATOM 2309 C C . GLY A 1 318 ? 14.911 2.413 14.244 1.00 68.25 318 GLY A C 1
ATOM 2310 O O . GLY A 1 318 ? 14.764 1.985 15.390 1.00 68.25 318 GLY A O 1
ATOM 2311 N N . PHE A 1 319 ? 15.873 3.294 13.949 1.00 65.56 319 PHE A N 1
ATOM 2312 C CA . PHE A 1 319 ? 16.700 3.926 14.991 1.00 65.56 319 PHE A CA 1
ATOM 2313 C C . PHE A 1 319 ? 15.935 4.984 15.800 1.00 65.56 319 PHE A C 1
ATOM 2315 O O . PHE A 1 319 ? 16.288 5.243 16.950 1.00 65.56 319 PHE A O 1
ATOM 2322 N N . GLU A 1 320 ? 14.897 5.571 15.202 1.00 64.25 320 GLU A N 1
ATOM 2323 C CA . GLU A 1 320 ? 14.039 6.599 15.792 1.00 64.25 320 GLU A CA 1
ATOM 2324 C C . GLU A 1 320 ? 12.600 6.068 15.944 1.00 64.25 320 GLU A C 1
ATOM 2326 O O . GLU A 1 320 ? 12.134 5.322 15.074 1.00 64.25 320 GLU A O 1
ATOM 2331 N N . PRO A 1 321 ? 11.870 6.450 17.011 1.00 61.62 321 PRO A N 1
ATOM 2332 C CA . PRO A 1 321 ? 10.492 6.021 17.244 1.00 61.62 321 PRO A CA 1
ATOM 2333 C C . PRO A 1 321 ? 9.552 6.691 16.232 1.00 61.62 321 PRO A C 1
ATOM 2335 O O . PRO A 1 321 ? 9.009 7.768 16.471 1.00 61.62 321 PRO A O 1
ATOM 2338 N N . THR A 1 322 ? 9.381 6.061 15.075 1.00 68.88 322 THR A N 1
ATOM 2339 C CA . THR A 1 322 ? 8.504 6.512 13.989 1.00 68.88 322 THR A CA 1
ATOM 2340 C C . THR A 1 322 ? 7.434 5.461 13.746 1.00 68.88 322 THR A C 1
ATOM 2342 O O . THR A 1 322 ? 7.729 4.268 13.738 1.00 68.88 322 THR A O 1
ATOM 2345 N N . ARG A 1 323 ? 6.180 5.903 13.594 1.00 74.38 323 ARG A N 1
ATOM 2346 C CA . ARG A 1 323 ? 5.054 5.006 13.324 1.00 74.38 323 ARG A CA 1
ATOM 2347 C C . ARG A 1 323 ? 4.950 4.753 11.830 1.00 74.38 323 ARG A C 1
ATOM 2349 O O . ARG A 1 323 ? 4.810 5.711 11.075 1.00 74.38 323 ARG A O 1
ATOM 2356 N N . TYR A 1 324 ? 5.008 3.494 11.417 1.00 81.44 324 TYR A N 1
ATOM 2357 C CA . TYR A 1 324 ? 4.570 3.109 10.074 1.00 81.44 324 TYR A CA 1
ATOM 2358 C C . TYR A 1 324 ? 3.062 2.853 10.077 1.00 81.44 324 TYR A C 1
ATOM 2360 O O . TYR A 1 324 ? 2.464 2.588 11.122 1.00 81.44 324 TYR A O 1
ATOM 2368 N N . THR A 1 325 ? 2.457 2.930 8.897 1.00 88.31 325 THR A N 1
ATOM 2369 C CA . THR A 1 325 ? 1.040 2.602 8.691 1.00 88.31 325 THR A CA 1
ATOM 2370 C C . THR A 1 325 ? 0.944 1.567 7.577 1.00 88.31 325 THR A C 1
ATOM 2372 O O . THR A 1 325 ? 1.482 1.793 6.492 1.00 88.31 325 THR A O 1
ATOM 2375 N N . ILE A 1 326 ? 0.294 0.438 7.856 1.00 93.06 326 ILE A N 1
ATOM 2376 C CA . ILE A 1 326 ? -0.075 -0.580 6.865 1.00 93.06 326 ILE A CA 1
ATOM 2377 C C . ILE A 1 326 ? -1.599 -0.552 6.787 1.00 93.06 326 ILE A C 1
ATOM 2379 O O . ILE A 1 326 ? -2.272 -0.967 7.731 1.00 93.06 326 ILE A O 1
ATOM 2383 N N . ASN A 1 327 ? -2.126 0.002 5.701 1.00 90.94 327 ASN A N 1
ATOM 2384 C CA . ASN A 1 327 ? -3.528 0.380 5.574 1.00 90.94 327 ASN A CA 1
ATOM 2385 C C . ASN A 1 327 ? -4.165 -0.203 4.305 1.00 90.94 327 ASN A C 1
ATOM 2387 O O . ASN A 1 327 ? -3.556 -0.119 3.250 1.00 90.94 327 ASN A O 1
ATOM 2391 N N . SER A 1 328 ? -5.375 -0.754 4.362 1.00 90.50 328 SER A N 1
ATOM 2392 C CA . SER A 1 328 ? -6.150 -1.113 3.154 1.00 90.50 328 SER A CA 1
ATOM 2393 C C . SER A 1 328 ? -5.466 -2.061 2.150 1.00 90.50 328 SER A C 1
ATOM 2395 O O . SER A 1 328 ? -5.811 -2.080 0.973 1.00 90.50 328 SER A O 1
ATOM 2397 N N . ASN A 1 329 ? -4.486 -2.868 2.568 1.00 93.94 329 ASN A N 1
ATOM 2398 C CA . ASN A 1 329 ? -3.817 -3.813 1.667 1.00 93.94 329 ASN A CA 1
ATOM 2399 C C . ASN A 1 329 ? -4.582 -5.142 1.595 1.00 93.94 329 ASN A C 1
ATOM 2401 O O . ASN A 1 329 ? -5.163 -5.579 2.592 1.00 93.94 329 ASN A O 1
ATOM 2405 N N . SER A 1 330 ? -4.511 -5.814 0.444 1.00 95.94 330 SER A N 1
ATOM 2406 C CA . SER A 1 330 ? -4.925 -7.215 0.282 1.00 95.94 330 SER A CA 1
ATOM 2407 C C . SER A 1 330 ? -3.688 -8.108 0.356 1.00 95.94 330 SER A C 1
ATOM 2409 O O . SER A 1 330 ? -2.792 -8.010 -0.481 1.00 95.94 330 SER A O 1
ATOM 2411 N N . ILE A 1 331 ? -3.595 -8.927 1.404 1.00 98.44 331 ILE A N 1
ATOM 2412 C CA . ILE A 1 331 ? -2.387 -9.680 1.765 1.00 98.44 331 ILE A CA 1
ATOM 2413 C C . ILE A 1 331 ? -2.742 -11.157 1.902 1.00 98.44 331 ILE A C 1
ATOM 2415 O O . ILE A 1 331 ? -3.331 -11.564 2.908 1.00 98.44 331 ILE A O 1
ATOM 2419 N N . PHE A 1 332 ? -2.355 -11.970 0.920 1.00 97.81 332 PHE A N 1
ATOM 2420 C CA . PHE A 1 332 ? -2.819 -13.354 0.852 1.00 97.81 332 PHE A CA 1
ATOM 2421 C C . PHE A 1 332 ? -1.824 -14.355 0.286 1.00 97.81 332 PHE A C 1
ATOM 2423 O O . PHE A 1 332 ? -0.838 -13.977 -0.327 1.00 97.81 332 PHE A O 1
ATOM 2430 N N . ALA A 1 333 ? -2.038 -15.651 0.517 1.00 96.19 333 ALA A N 1
ATOM 2431 C CA . ALA A 1 333 ? -1.172 -16.719 -0.002 1.00 96.19 333 ALA A CA 1
ATOM 2432 C C . ALA A 1 333 ? 0.331 -16.580 0.354 1.00 96.19 333 ALA A C 1
ATOM 2434 O O . ALA A 1 333 ? 1.202 -17.128 -0.329 1.00 96.19 333 ALA A O 1
ATOM 2435 N N . ASN A 1 334 ? 0.674 -15.835 1.412 1.00 96.69 334 ASN A N 1
ATOM 2436 C CA . ASN A 1 334 ? 2.050 -15.691 1.881 1.00 96.69 334 ASN A CA 1
ATOM 2437 C C . ASN A 1 334 ? 2.355 -16.704 2.997 1.00 96.69 334 ASN A C 1
ATOM 2439 O O . ASN A 1 334 ? 1.478 -17.108 3.761 1.00 96.69 334 ASN A O 1
ATOM 2443 N N . GLY A 1 335 ? 3.632 -17.052 3.179 1.00 95.44 335 GLY A N 1
ATOM 2444 C CA . GLY A 1 335 ? 4.054 -17.809 4.369 1.00 95.44 335 GLY A CA 1
ATOM 2445 C C . GLY A 1 335 ? 3.839 -17.010 5.663 1.00 95.44 335 GLY A C 1
ATOM 2446 O O . GLY A 1 335 ? 3.513 -17.528 6.725 1.00 95.44 335 GLY A O 1
ATOM 2447 N N . THR A 1 336 ? 3.987 -15.694 5.618 1.00 96.12 336 THR A N 1
ATOM 2448 C CA . THR A 1 336 ? 3.495 -14.800 6.669 1.00 96.12 336 THR A CA 1
ATOM 2449 C C . THR A 1 336 ? 3.015 -13.528 6.002 1.00 96.12 336 THR A C 1
ATOM 2451 O O . THR A 1 336 ? 3.789 -12.921 5.267 1.00 96.12 336 THR A O 1
ATOM 2454 N N . GLY A 1 337 ? 1.766 -13.124 6.234 1.00 97.19 337 GLY A N 1
ATOM 2455 C CA . GLY A 1 337 ? 1.205 -11.923 5.619 1.00 97.19 337 GLY A CA 1
ATOM 2456 C C . GLY A 1 337 ? 1.981 -10.678 6.045 1.00 97.19 337 GLY A C 1
ATOM 2457 O O . GLY A 1 337 ? 2.642 -10.034 5.231 1.00 97.19 337 GLY A O 1
ATOM 2458 N N . ILE A 1 338 ? 1.980 -10.388 7.346 1.00 94.75 338 ILE A N 1
ATOM 2459 C CA . ILE A 1 338 ? 2.726 -9.279 7.949 1.00 94.75 338 ILE A CA 1
ATOM 2460 C C . ILE A 1 338 ? 3.599 -9.807 9.086 1.00 94.75 338 ILE A C 1
ATOM 2462 O O . ILE A 1 338 ? 3.109 -10.438 10.017 1.00 94.75 338 ILE A O 1
ATOM 2466 N N . ALA A 1 339 ? 4.890 -9.502 9.054 1.00 90.12 339 ALA A N 1
ATOM 2467 C CA . ALA A 1 339 ? 5.832 -9.761 10.130 1.00 90.12 339 ALA A CA 1
ATOM 2468 C C . ALA A 1 339 ? 6.424 -8.438 10.630 1.00 90.12 339 ALA A C 1
ATOM 2470 O O . ALA A 1 339 ? 6.989 -7.675 9.851 1.00 90.12 339 ALA A O 1
ATOM 2471 N N . GLY A 1 340 ? 6.341 -8.151 11.929 1.00 77.56 340 GLY A N 1
ATOM 2472 C CA . GLY A 1 340 ? 6.847 -6.890 12.482 1.00 77.56 340 GLY A CA 1
ATOM 2473 C C . GLY A 1 340 ? 7.383 -7.015 13.900 1.00 77.56 340 GLY A C 1
ATOM 2474 O O . GLY A 1 340 ? 7.076 -7.970 14.610 1.00 77.56 340 GLY A O 1
ATOM 2475 N N . SER A 1 341 ? 8.218 -6.064 14.317 1.00 63.97 341 SER A N 1
ATOM 2476 C CA . SER A 1 341 ? 8.779 -6.025 15.673 1.00 63.97 341 SER A CA 1
ATOM 2477 C C . SER A 1 341 ? 8.294 -4.849 16.524 1.00 63.97 341 SER A C 1
ATOM 2479 O O . SER A 1 341 ? 8.339 -4.966 17.741 1.00 63.97 341 SER A O 1
ATOM 2481 N N . ASP A 1 342 ? 7.807 -3.747 15.926 1.00 63.75 342 ASP A N 1
ATOM 2482 C CA . ASP A 1 342 ? 7.651 -2.452 16.622 1.00 63.75 342 ASP A CA 1
ATOM 2483 C C . ASP A 1 342 ? 6.503 -1.555 16.080 1.00 63.75 342 ASP A C 1
ATOM 2485 O O . ASP A 1 342 ? 5.849 -1.916 15.105 1.00 63.75 342 ASP A O 1
ATOM 2489 N N . PHE A 1 343 ? 6.289 -0.392 16.724 1.00 62.72 343 PHE A N 1
ATOM 2490 C CA . PHE A 1 343 ? 5.550 0.847 16.370 1.00 62.72 343 PHE A CA 1
ATOM 2491 C C . PHE A 1 343 ? 4.844 0.987 15.002 1.00 62.72 343 PHE A C 1
ATOM 2493 O O . PHE A 1 343 ? 5.297 1.756 14.150 1.00 62.72 343 PHE A O 1
ATOM 2500 N N . GLY A 1 344 ? 3.675 0.383 14.804 1.00 74.06 344 GLY A N 1
ATOM 2501 C CA . GLY A 1 344 ? 2.840 0.749 13.658 1.00 74.06 344 GLY A CA 1
ATOM 2502 C C . GLY A 1 344 ? 1.374 0.407 13.813 1.00 74.06 344 GLY A C 1
ATOM 2503 O O . GLY A 1 344 ? 0.989 -0.363 14.695 1.00 74.06 344 GLY A O 1
ATOM 2504 N N . ASP A 1 345 ? 0.577 1.037 12.963 1.00 84.12 345 ASP A N 1
ATOM 2505 C CA . ASP A 1 345 ? -0.865 0.861 12.892 1.00 84.12 345 ASP A CA 1
ATOM 2506 C C . ASP A 1 345 ? -1.171 -0.018 11.666 1.00 84.12 345 ASP A C 1
ATOM 2508 O O . ASP A 1 345 ? -0.876 0.352 10.527 1.00 84.12 345 ASP A O 1
ATOM 2512 N N . ILE A 1 346 ? -1.688 -1.223 11.920 1.00 91.00 346 ILE A N 1
ATOM 2513 C CA . ILE A 1 346 ? -2.139 -2.192 10.915 1.00 91.00 346 ILE A CA 1
ATOM 2514 C C . ILE A 1 346 ? -3.658 -2.090 10.875 1.00 91.00 346 ILE A C 1
ATOM 2516 O O . ILE A 1 346 ? -4.337 -2.558 11.795 1.00 91.00 346 ILE A O 1
ATOM 2520 N N . VAL A 1 347 ? -4.189 -1.430 9.849 1.00 91.19 347 VAL A N 1
ATOM 2521 C CA . VAL A 1 347 ? -5.601 -1.046 9.796 1.00 91.19 347 VAL A CA 1
ATOM 2522 C C . VAL A 1 347 ? -6.247 -1.320 8.451 1.00 91.19 347 VAL A C 1
ATOM 2524 O O . VAL A 1 347 ? -5.589 -1.218 7.429 1.00 91.19 347 VAL A O 1
ATOM 2527 N N . LEU A 1 348 ? -7.536 -1.661 8.435 1.00 91.69 348 LEU A N 1
ATOM 2528 C CA . LEU A 1 348 ? -8.321 -1.807 7.198 1.00 91.69 348 LEU A CA 1
ATOM 2529 C C . LEU A 1 348 ? -7.767 -2.831 6.185 1.00 91.69 348 LEU A C 1
ATOM 2531 O O . LEU A 1 348 ? -8.195 -2.845 5.041 1.00 91.69 348 LEU A O 1
ATOM 2535 N N . ASN A 1 349 ? -6.837 -3.708 6.570 1.00 95.12 349 ASN A N 1
ATOM 2536 C CA . ASN A 1 349 ? -6.266 -4.694 5.652 1.00 95.12 349 ASN A CA 1
ATOM 2537 C C . ASN A 1 349 ? -7.169 -5.927 5.544 1.00 95.12 349 ASN A C 1
ATOM 2539 O O . ASN A 1 349 ? -7.768 -6.356 6.537 1.00 95.12 349 ASN A O 1
ATOM 2543 N N . ARG A 1 350 ? -7.204 -6.524 4.350 1.00 97.00 350 ARG A N 1
ATOM 2544 C CA . ARG A 1 350 ? -7.753 -7.858 4.093 1.00 97.00 350 ARG A CA 1
ATOM 2545 C C . ARG A 1 350 ? -6.600 -8.863 4.130 1.00 97.00 350 ARG A C 1
ATOM 2547 O O . ARG A 1 350 ? -5.691 -8.775 3.309 1.00 97.00 350 ARG A O 1
ATOM 2554 N N . ILE A 1 351 ? -6.597 -9.779 5.097 1.00 98.31 351 ILE A N 1
ATOM 2555 C CA . ILE A 1 351 ? -5.477 -10.695 5.362 1.00 98.31 351 ILE A CA 1
ATOM 2556 C C . ILE A 1 351 ? -5.988 -12.137 5.401 1.00 98.31 351 ILE A C 1
ATOM 2558 O O . ILE A 1 351 ? -6.622 -12.533 6.381 1.00 98.31 351 ILE A O 1
ATOM 2562 N N . TYR A 1 352 ? -5.696 -12.927 4.367 1.00 97.75 352 TYR A N 1
ATOM 2563 C CA . TYR A 1 352 ? -6.295 -14.257 4.224 1.00 97.75 352 TYR A CA 1
ATOM 2564 C C . TYR A 1 352 ? -5.433 -15.282 3.504 1.00 97.75 352 TYR A C 1
ATOM 2566 O O . TYR A 1 352 ? -4.474 -14.923 2.836 1.00 97.75 352 TYR A O 1
ATOM 2574 N N . GLY A 1 353 ? -5.715 -16.574 3.657 1.00 96.25 353 GLY A N 1
ATOM 2575 C CA . GLY A 1 353 ? -4.998 -17.623 2.924 1.00 96.25 353 GLY A CA 1
ATOM 2576 C C . GLY A 1 353 ? -3.497 -17.718 3.230 1.00 96.25 353 GLY A C 1
ATOM 2577 O O . GLY A 1 353 ? -2.758 -18.356 2.480 1.00 96.25 353 GLY A O 1
ATOM 2578 N N . ASN A 1 354 ? -3.005 -17.048 4.280 1.00 97.19 354 ASN A N 1
ATOM 2579 C CA . ASN A 1 354 ? -1.596 -17.081 4.673 1.00 97.19 354 ASN A CA 1
ATOM 2580 C C . ASN A 1 354 ? -1.360 -18.215 5.683 1.00 97.19 354 ASN A C 1
ATOM 2582 O O . ASN A 1 354 ? -2.264 -18.567 6.441 1.00 97.19 354 ASN A O 1
ATOM 2586 N N . GLU A 1 355 ? -0.130 -18.733 5.804 1.00 95.38 355 GLU A N 1
ATOM 2587 C CA . GLU A 1 355 ? 0.174 -19.669 6.908 1.00 95.38 355 GLU A CA 1
ATOM 2588 C C . GLU A 1 355 ? -0.034 -18.961 8.264 1.00 95.38 355 GLU A C 1
ATOM 2590 O O . GLU A 1 355 ? -0.667 -19.496 9.177 1.00 95.38 355 GLU A O 1
ATOM 2595 N N . ALA A 1 356 ? 0.441 -17.718 8.377 1.00 95.62 356 ALA A N 1
ATOM 2596 C CA . ALA A 1 356 ? 0.092 -16.807 9.462 1.00 95.62 356 ALA A CA 1
ATOM 2597 C C . ALA A 1 356 ? -0.270 -15.423 8.917 1.00 95.62 356 ALA A C 1
ATOM 2599 O O . ALA A 1 356 ? 0.489 -14.869 8.119 1.00 95.62 356 ALA A O 1
ATOM 2600 N N . GLY A 1 357 ? -1.375 -14.841 9.385 1.00 96.56 357 GLY A N 1
ATOM 2601 C CA . GLY A 1 357 ? -1.819 -13.516 8.946 1.00 96.56 357 GLY A CA 1
ATOM 2602 C C . GLY A 1 357 ? -0.853 -12.415 9.393 1.00 96.56 357 GLY A C 1
ATOM 2603 O O . GLY A 1 357 ? -0.160 -11.808 8.579 1.00 96.56 357 GLY A O 1
ATOM 2604 N N . VAL A 1 358 ? -0.753 -12.194 10.705 1.00 93.62 358 VAL A N 1
ATOM 2605 C CA . VAL A 1 358 ? 0.147 -11.209 11.324 1.00 93.62 358 VAL A CA 1
ATOM 2606 C C . VAL A 1 358 ? 1.004 -11.884 12.386 1.00 93.62 358 VAL A C 1
ATOM 2608 O O . VAL A 1 358 ? 0.486 -12.576 13.255 1.00 93.62 358 VAL A O 1
ATOM 2611 N N . ARG A 1 359 ? 2.317 -11.653 12.375 1.00 89.69 359 ARG A N 1
ATOM 2612 C CA . ARG A 1 359 ? 3.248 -12.159 13.386 1.00 89.69 359 ARG A CA 1
ATOM 2613 C C . ARG A 1 359 ? 4.108 -11.046 13.962 1.00 89.69 359 ARG A C 1
ATOM 2615 O O . ARG A 1 359 ? 4.856 -10.379 13.249 1.00 89.69 359 ARG A O 1
ATOM 2622 N N . PHE A 1 360 ? 4.067 -10.918 15.281 1.00 81.31 360 PHE A N 1
ATOM 2623 C CA . PHE A 1 360 ? 4.954 -10.031 16.018 1.00 81.31 360 PHE A CA 1
ATOM 2624 C C . PHE A 1 360 ? 6.197 -10.781 16.495 1.00 81.31 360 PHE A C 1
ATOM 2626 O O . PHE A 1 360 ? 6.120 -11.923 16.946 1.00 81.31 360 PHE A O 1
ATOM 2633 N N . THR A 1 361 ? 7.354 -10.131 16.403 1.00 70.75 361 THR A N 1
ATOM 2634 C CA . THR A 1 361 ? 8.656 -10.689 16.789 1.00 70.75 361 THR A CA 1
ATOM 2635 C C . THR A 1 361 ? 9.323 -9.851 17.876 1.00 70.75 361 THR A C 1
ATOM 2637 O O . THR A 1 361 ? 9.207 -8.630 17.903 1.00 70.75 361 THR A O 1
ATOM 2640 N N . HIS A 1 362 ? 10.040 -10.516 18.783 1.00 67.25 362 HIS A N 1
ATOM 2641 C CA . HIS A 1 362 ? 10.669 -9.891 19.946 1.00 67.25 362 HIS A CA 1
ATOM 2642 C C . HIS A 1 362 ? 11.816 -8.957 19.552 1.00 67.25 362 HIS A C 1
ATOM 2644 O O . HIS A 1 362 ? 12.793 -9.409 18.943 1.00 67.25 362 HIS A O 1
ATOM 2650 N N . TYR A 1 363 ? 11.796 -7.708 20.035 1.00 62.09 363 TYR A N 1
ATOM 2651 C CA . TYR A 1 363 ? 12.958 -6.821 19.961 1.00 62.09 363 TYR A CA 1
ATOM 2652 C C . TYR A 1 363 ? 13.258 -6.118 21.296 1.00 62.09 363 TYR A C 1
ATOM 2654 O O . TYR A 1 363 ? 12.520 -5.274 21.791 1.00 62.09 363 TYR A O 1
ATOM 2662 N N . ALA A 1 364 ? 14.400 -6.468 21.899 1.00 55.28 364 ALA A N 1
ATOM 2663 C CA . ALA A 1 364 ? 14.735 -6.155 23.294 1.00 55.28 364 ALA A CA 1
ATOM 2664 C C . ALA A 1 364 ? 14.909 -4.658 23.641 1.00 55.28 364 ALA A C 1
ATOM 2666 O O . ALA A 1 364 ? 15.097 -4.333 24.815 1.00 55.28 364 ALA A O 1
ATOM 2667 N N . SER A 1 365 ? 14.927 -3.754 22.656 1.00 55.47 365 SER A N 1
ATOM 2668 C CA . SER A 1 365 ? 15.177 -2.318 22.864 1.00 55.47 365 SER A CA 1
ATOM 2669 C C . SER A 1 365 ? 13.953 -1.423 22.690 1.00 55.47 365 SER A C 1
ATOM 2671 O O . SER A 1 365 ? 14.103 -0.209 22.817 1.00 55.47 365 SER A O 1
ATOM 2673 N N . VAL A 1 366 ? 12.777 -1.985 22.401 1.00 53.91 366 VAL A N 1
ATOM 2674 C CA . VAL A 1 366 ? 11.562 -1.209 22.137 1.00 53.91 366 VAL A CA 1
ATOM 2675 C C . VAL A 1 366 ? 10.522 -1.459 23.227 1.00 53.91 366 VAL A C 1
ATOM 2677 O O . VAL A 1 366 ? 10.283 -2.591 23.638 1.00 53.91 366 VAL A O 1
ATOM 2680 N N . THR A 1 367 ? 9.971 -0.364 23.755 1.00 48.81 367 THR A N 1
ATOM 2681 C CA . THR A 1 367 ? 9.101 -0.335 24.943 1.00 48.81 367 THR A CA 1
ATOM 2682 C C . THR A 1 367 ? 7.779 0.392 24.684 1.00 48.81 367 THR A C 1
ATOM 2684 O O . THR A 1 367 ? 7.225 0.968 25.620 1.00 48.81 367 THR A O 1
ATOM 2687 N N . SER A 1 368 ? 7.327 0.473 23.426 1.00 53.84 368 SER A N 1
ATOM 2688 C CA . SER A 1 368 ? 6.013 1.042 23.121 1.00 53.84 368 SER A CA 1
ATOM 2689 C C . SER A 1 368 ? 5.394 0.567 21.796 1.00 53.84 368 SER A C 1
ATOM 2691 O O . SER A 1 368 ? 5.988 0.643 20.730 1.00 53.84 368 SER A O 1
ATOM 2693 N N . GLY A 1 369 ? 4.153 0.108 21.948 1.00 64.12 369 GLY A N 1
ATOM 2694 C CA . GLY A 1 369 ? 2.949 0.166 21.116 1.00 64.12 369 GLY A CA 1
ATOM 2695 C C . GLY A 1 369 ? 2.909 0.239 19.585 1.00 64.12 369 GLY A C 1
ATOM 2696 O O . GLY A 1 369 ? 3.362 1.208 18.981 1.00 64.12 369 GLY A O 1
ATOM 2697 N N . GLY A 1 370 ? 2.131 -0.697 19.021 1.00 67.62 370 GLY A N 1
ATOM 2698 C CA . GLY A 1 370 ? 1.402 -0.630 17.744 1.00 67.62 370 GLY A CA 1
ATOM 2699 C C . GLY A 1 370 ? -0.043 -1.146 17.900 1.00 67.62 370 GLY A C 1
ATOM 2700 O O . GLY A 1 370 ? -0.375 -1.749 18.933 1.00 67.62 370 GLY A O 1
ATOM 2701 N N . SER A 1 371 ? -0.907 -0.892 16.913 1.00 80.50 371 SER A N 1
ATOM 2702 C CA . SER A 1 371 ? -2.315 -1.316 16.915 1.00 80.50 371 SER A CA 1
ATOM 2703 C C . SER A 1 371 ? -2.661 -2.179 15.699 1.00 80.50 371 SER A C 1
ATOM 2705 O O . SER A 1 371 ? -2.128 -1.983 14.612 1.00 80.50 371 SER A O 1
ATOM 2707 N N . VAL A 1 372 ? -3.530 -3.169 15.901 1.00 88.81 372 VAL A N 1
ATOM 2708 C CA . VAL A 1 372 ? -4.137 -3.976 14.837 1.00 88.81 372 VAL A CA 1
ATOM 2709 C C . VAL A 1 372 ? -5.640 -3.779 14.941 1.00 88.81 372 VAL A C 1
ATOM 2711 O O . VAL A 1 372 ? -6.269 -4.317 15.860 1.00 88.81 372 VAL A O 1
ATOM 2714 N N . ASN A 1 373 ? -6.226 -2.961 14.069 1.00 89.12 373 ASN A N 1
ATOM 2715 C CA . ASN A 1 373 ? -7.643 -2.622 14.173 1.00 89.12 373 ASN A CA 1
ATOM 2716 C C . ASN A 1 373 ? -8.387 -2.484 12.850 1.00 89.12 373 ASN A C 1
ATOM 2718 O O . ASN A 1 373 ? -7.831 -2.017 11.870 1.00 89.12 373 ASN A O 1
ATOM 2722 N N . ASN A 1 374 ? -9.679 -2.816 12.844 1.00 92.19 374 ASN A N 1
ATOM 2723 C CA . ASN A 1 374 ? -10.526 -2.795 11.644 1.00 92.19 374 ASN A CA 1
ATOM 2724 C C . ASN A 1 374 ? -9.975 -3.621 10.471 1.00 92.19 374 ASN A C 1
ATOM 2726 O O . ASN A 1 374 ? -10.217 -3.275 9.324 1.00 92.19 374 ASN A O 1
ATOM 2730 N N . ASN A 1 375 ? -9.237 -4.700 10.729 1.00 96.06 375 ASN A N 1
ATOM 2731 C CA . ASN A 1 375 ? -8.808 -5.616 9.672 1.00 96.06 375 ASN A CA 1
ATOM 2732 C C . ASN A 1 375 ? -9.811 -6.760 9.518 1.00 96.06 375 ASN A C 1
ATOM 2734 O O . ASN A 1 375 ? -10.430 -7.200 10.495 1.00 96.06 375 ASN A O 1
ATOM 2738 N N . LEU A 1 376 ? -9.911 -7.266 8.295 1.00 97.44 376 LEU A N 1
ATOM 2739 C CA . LEU A 1 376 ? -10.606 -8.500 7.974 1.00 97.44 376 LEU A CA 1
ATOM 2740 C C . LEU A 1 376 ? -9.559 -9.616 7.854 1.00 97.44 376 LEU A C 1
ATOM 2742 O O . LEU A 1 376 ? -8.681 -9.546 6.997 1.00 97.44 376 LEU A O 1
ATOM 2746 N N . ILE A 1 377 ? -9.606 -10.599 8.754 1.00 98.50 377 ILE A N 1
ATOM 2747 C CA . ILE A 1 377 ? -8.580 -11.641 8.901 1.00 98.50 377 ILE A CA 1
ATOM 2748 C C . ILE A 1 377 ? -9.260 -13.006 8.849 1.00 98.50 377 ILE A C 1
ATOM 2750 O O . ILE A 1 377 ? -10.038 -13.336 9.739 1.00 98.50 377 ILE A O 1
ATOM 2754 N N . TYR A 1 378 ? -9.017 -13.805 7.821 1.00 98.00 378 TYR A N 1
ATOM 2755 C CA . TYR A 1 378 ? -9.783 -15.038 7.647 1.00 98.00 378 TYR A CA 1
ATOM 2756 C C . TYR A 1 378 ? -9.042 -16.074 6.820 1.00 98.00 378 TYR A C 1
ATOM 2758 O O . TYR A 1 378 ? -8.093 -15.742 6.128 1.00 98.00 378 TYR A O 1
ATOM 2766 N N . ASP A 1 379 ? -9.472 -17.328 6.906 1.00 96.62 379 ASP A N 1
ATOM 2767 C CA . ASP A 1 379 ? -8.917 -18.438 6.121 1.00 96.62 379 ASP A CA 1
ATOM 2768 C C . ASP A 1 379 ? -7.376 -18.536 6.159 1.00 96.62 379 ASP A C 1
ATOM 2770 O O . ASP A 1 379 ? -6.718 -18.898 5.189 1.00 96.62 379 ASP A O 1
ATOM 2774 N N . ASN A 1 380 ? -6.756 -18.183 7.287 1.00 97.19 380 ASN A N 1
ATOM 2775 C CA . ASN A 1 380 ? -5.336 -18.443 7.484 1.00 97.19 380 ASN A CA 1
ATOM 2776 C C . ASN A 1 380 ? -5.157 -19.909 7.911 1.00 97.19 380 ASN A C 1
ATOM 2778 O O . ASN A 1 380 ? -6.053 -20.538 8.479 1.00 97.19 380 ASN A O 1
ATOM 2782 N N . GLU A 1 381 ? -3.989 -20.497 7.651 1.00 95.62 381 GLU A N 1
ATOM 2783 C CA . GLU A 1 381 ? -3.815 -21.939 7.876 1.00 95.62 381 GLU A CA 1
ATOM 2784 C C . GLU A 1 381 ? -3.535 -22.296 9.336 1.00 95.62 381 GLU A C 1
ATOM 2786 O O . GLU A 1 381 ? -3.985 -23.333 9.834 1.00 95.62 381 GLU A O 1
ATOM 2791 N N . VAL A 1 382 ? -2.736 -21.469 10.019 1.00 96.00 382 VAL A N 1
ATOM 2792 C CA . VAL A 1 382 ? -2.263 -21.743 11.382 1.00 96.00 382 VAL A CA 1
ATOM 2793 C C . VAL A 1 382 ? -2.810 -20.724 12.364 1.00 96.00 382 VAL A C 1
ATOM 2795 O O . VAL A 1 382 ? -3.330 -21.108 13.413 1.00 96.00 382 VAL A O 1
ATOM 2798 N N . VAL A 1 383 ? -2.657 -19.434 12.062 1.00 96.00 383 VAL A N 1
ATOM 2799 C CA . VAL A 1 383 ? -3.019 -18.367 12.996 1.00 96.00 383 VAL A CA 1
ATOM 2800 C C . VAL A 1 383 ? -3.319 -17.043 12.293 1.00 96.00 383 VAL A C 1
ATOM 2802 O O . VAL A 1 383 ? -2.551 -16.611 11.433 1.00 96.00 383 VAL A O 1
ATOM 2805 N N . GLY A 1 384 ? -4.379 -16.357 12.718 1.00 96.75 384 GLY A N 1
ATOM 2806 C CA . GLY A 1 384 ? -4.688 -14.996 12.277 1.00 96.75 384 GLY A CA 1
ATOM 2807 C C . GLY A 1 384 ? -3.655 -13.985 12.789 1.00 96.75 384 GLY A C 1
ATOM 2808 O O . GLY A 1 384 ? -2.957 -13.351 12.002 1.00 96.75 384 GLY A O 1
ATOM 2809 N N . ILE A 1 385 ? -3.500 -13.862 14.114 1.00 93.25 385 ILE A N 1
ATOM 2810 C CA . ILE A 1 385 ? -2.488 -13.011 14.766 1.00 93.25 385 ILE A CA 1
ATOM 2811 C C . ILE A 1 385 ? -1.651 -13.804 15.782 1.00 93.25 385 ILE A C 1
ATOM 2813 O O . ILE A 1 385 ? -2.156 -14.319 16.779 1.00 93.25 385 ILE A O 1
ATOM 2817 N N . ASP A 1 386 ? -0.338 -13.828 15.575 1.00 89.69 386 ASP A N 1
ATOM 2818 C CA . ASP A 1 386 ? 0.670 -14.446 16.435 1.00 89.69 386 ASP A CA 1
ATOM 2819 C C . ASP A 1 386 ? 1.424 -13.386 17.255 1.00 89.69 386 ASP A C 1
ATOM 2821 O O . ASP A 1 386 ? 2.209 -12.592 16.731 1.00 89.69 386 ASP A O 1
ATOM 2825 N N . LEU A 1 387 ? 1.185 -13.390 18.565 1.00 82.75 387 LEU A N 1
ATOM 2826 C CA . LEU A 1 387 ? 1.738 -12.473 19.565 1.00 82.75 387 LEU A CA 1
ATOM 2827 C C . LEU A 1 387 ? 2.730 -13.159 20.511 1.00 82.75 387 LEU A C 1
ATOM 2829 O O . LEU A 1 387 ? 3.096 -12.580 21.534 1.00 82.75 387 LEU A O 1
ATOM 2833 N N . ARG A 1 388 ? 3.161 -14.396 20.233 1.00 78.88 388 ARG A N 1
ATOM 2834 C CA . ARG A 1 388 ? 3.985 -15.170 21.180 1.00 78.88 388 ARG A CA 1
ATOM 2835 C C . ARG A 1 388 ? 5.307 -14.504 21.550 1.00 78.88 388 ARG A C 1
ATOM 2837 O O . ARG A 1 388 ? 5.745 -14.682 22.684 1.00 78.88 388 ARG A O 1
ATOM 2844 N N . ASP A 1 389 ? 5.903 -13.765 20.617 1.00 69.56 389 ASP A N 1
ATOM 2845 C CA . ASP A 1 389 ? 7.181 -13.070 20.789 1.00 69.56 389 ASP A CA 1
ATOM 2846 C C . ASP A 1 389 ? 7.017 -11.543 20.951 1.00 69.56 389 ASP A C 1
ATOM 2848 O O . ASP A 1 389 ? 8.009 -10.819 21.012 1.00 69.56 389 ASP A O 1
ATOM 2852 N N . ALA A 1 390 ? 5.789 -11.022 21.039 1.00 68.88 390 ALA A N 1
ATOM 2853 C CA . ALA A 1 390 ? 5.553 -9.586 21.185 1.00 68.88 390 ALA A CA 1
ATOM 2854 C C . ALA A 1 390 ? 6.051 -9.060 22.550 1.00 68.88 390 ALA A C 1
ATOM 2856 O O . ALA A 1 390 ? 5.807 -9.673 23.585 1.00 68.88 390 ALA A O 1
ATOM 2857 N N . THR A 1 391 ? 6.742 -7.912 22.569 1.00 58.44 391 THR A N 1
ATOM 2858 C CA . THR A 1 391 ? 7.277 -7.284 23.802 1.00 58.44 391 THR A CA 1
ATOM 2859 C C . THR A 1 391 ? 6.490 -6.096 24.322 1.00 58.44 391 THR A C 1
ATOM 2861 O O . THR A 1 391 ? 6.663 -5.732 25.487 1.00 58.44 391 THR A O 1
ATOM 2864 N N . ASP A 1 392 ? 5.701 -5.456 23.455 1.00 60.03 392 ASP A N 1
ATOM 2865 C CA . ASP A 1 392 ? 4.732 -4.425 23.814 1.00 60.03 392 ASP A CA 1
ATOM 2866 C C . ASP A 1 392 ? 3.783 -4.153 22.629 1.00 60.03 392 ASP A C 1
ATOM 2868 O O . ASP A 1 392 ? 4.083 -3.339 21.758 1.00 60.03 392 ASP A O 1
ATOM 2872 N N . PHE A 1 393 ? 2.644 -4.848 22.550 1.00 60.34 393 PHE A N 1
ATOM 2873 C CA . PHE A 1 393 ? 1.557 -4.464 21.636 1.00 60.34 393 PHE A CA 1
ATOM 2874 C C . PHE A 1 393 ? 0.528 -3.630 22.402 1.00 60.34 393 PHE A C 1
ATOM 2876 O O . PHE A 1 393 ? 0.323 -3.849 23.596 1.00 60.34 393 PHE A O 1
ATOM 2883 N N . THR A 1 394 ? -0.122 -2.668 21.742 1.00 63.47 394 THR A N 1
ATOM 2884 C CA . THR A 1 394 ? -1.089 -1.796 22.425 1.00 63.47 394 THR A CA 1
ATOM 2885 C C . THR A 1 394 ? -2.502 -2.339 22.326 1.00 63.47 394 THR A C 1
ATOM 2887 O O . THR A 1 394 ? -3.193 -2.414 23.338 1.00 63.47 394 THR A O 1
ATOM 2890 N N . LYS A 1 395 ? -2.959 -2.716 21.127 1.00 80.50 395 LYS A N 1
ATOM 2891 C CA . LYS A 1 395 ? -4.380 -3.011 20.924 1.00 80.50 395 LYS A CA 1
ATOM 2892 C C . LYS A 1 395 ? -4.624 -3.898 19.707 1.00 80.50 395 LYS A C 1
ATOM 2894 O O . LYS A 1 395 ? -4.156 -3.575 18.623 1.00 80.50 395 LYS A O 1
ATOM 2899 N N . VAL A 1 396 ? -5.394 -4.965 19.888 1.00 87.75 396 VAL A N 1
ATOM 2900 C CA . VAL A 1 396 ? -6.045 -5.741 18.827 1.00 87.75 396 VAL A CA 1
ATOM 2901 C C . VAL A 1 396 ? -7.539 -5.483 18.968 1.00 87.75 396 VAL A C 1
ATOM 2903 O O . VAL A 1 396 ? -8.155 -5.960 19.926 1.00 87.75 396 VAL A O 1
ATOM 2906 N N . SER A 1 397 ? -8.130 -4.674 18.091 1.00 89.69 397 SER A N 1
ATOM 2907 C CA . SER A 1 397 ? -9.532 -4.290 18.273 1.00 89.69 397 SER A CA 1
ATOM 2908 C C . SER A 1 397 ? -10.339 -4.075 17.020 1.00 89.69 397 SER A C 1
ATOM 2910 O O . SER A 1 397 ? -9.807 -3.554 16.054 1.00 89.69 397 SER A O 1
ATOM 2912 N N . PHE A 1 398 ? -11.643 -4.348 17.081 1.00 93.06 398 PHE A N 1
ATOM 2913 C CA . PHE A 1 398 ? -12.540 -4.146 15.940 1.00 93.06 398 PHE A CA 1
ATOM 2914 C C . PHE A 1 398 ? -12.072 -4.895 14.690 1.00 93.06 398 PHE A C 1
ATOM 2916 O O . PHE A 1 398 ? -12.334 -4.458 13.587 1.00 93.06 398 PHE A O 1
ATOM 2923 N N . ASN A 1 399 ? -11.355 -6.010 14.829 1.00 96.56 399 ASN A N 1
ATOM 2924 C CA . ASN A 1 399 ? -11.066 -6.881 13.693 1.00 96.56 399 ASN A CA 1
ATOM 2925 C C . ASN A 1 399 ? -12.186 -7.915 13.552 1.00 96.56 399 ASN A C 1
ATOM 2927 O O . ASN A 1 399 ? -12.777 -8.331 14.556 1.00 96.56 399 ASN A O 1
ATOM 2931 N N . THR A 1 400 ? -12.454 -8.342 12.322 1.00 98.12 400 THR A N 1
ATOM 2932 C CA . THR A 1 400 ? -13.325 -9.487 12.044 1.00 98.12 400 THR A CA 1
ATOM 2933 C C . THR A 1 400 ? -12.447 -10.679 11.701 1.00 98.12 400 THR A C 1
ATOM 2935 O O . THR A 1 400 ? -11.720 -10.640 10.714 1.00 98.12 400 THR A O 1
ATOM 2938 N N . PHE A 1 401 ? -12.523 -11.720 12.527 1.00 98.56 401 PHE A N 1
ATOM 2939 C CA . PHE A 1 401 ? -11.880 -13.004 12.305 1.00 98.56 401 PHE A CA 1
ATOM 2940 C C . PHE A 1 401 ? -12.888 -14.036 11.816 1.00 98.56 401 PHE A C 1
ATOM 2942 O O . PHE A 1 401 ? -13.935 -14.217 12.449 1.00 98.56 401 PHE A O 1
ATOM 2949 N N . TYR A 1 402 ? -12.532 -14.766 10.765 1.00 98.06 402 TYR A N 1
ATOM 2950 C CA . TYR A 1 402 ? -13.244 -15.970 10.347 1.00 98.06 402 TYR A CA 1
ATOM 2951 C C . TYR A 1 402 ? -12.243 -17.075 10.013 1.00 98.06 402 TYR A C 1
ATOM 2953 O O . TYR A 1 402 ? -11.714 -17.148 8.913 1.00 98.06 402 TYR A O 1
ATOM 2961 N N . GLU A 1 403 ? -11.959 -17.937 10.987 1.00 97.50 403 GLU A N 1
ATOM 2962 C CA . GLU A 1 403 ? -10.934 -18.977 10.866 1.00 97.50 403 GLU A CA 1
ATOM 2963 C C . GLU A 1 403 ? -11.585 -20.370 10.952 1.00 97.50 403 GLU A C 1
ATOM 2965 O O . GLU A 1 403 ? -11.822 -20.892 12.052 1.00 97.50 403 GLU A O 1
ATOM 2970 N N . PRO A 1 404 ? -11.914 -21.017 9.813 1.00 95.44 404 PRO A N 1
ATOM 2971 C CA . PRO A 1 404 ? -12.488 -22.363 9.809 1.00 95.44 404 PRO A CA 1
ATOM 2972 C C . PRO A 1 404 ? -11.568 -23.407 10.446 1.00 95.44 404 PRO A C 1
ATOM 2974 O O . PRO A 1 404 ? -12.056 -24.383 11.029 1.00 95.44 404 PRO A O 1
ATOM 2977 N N . VAL A 1 405 ? -10.249 -23.209 10.346 1.00 94.88 405 VAL A N 1
ATOM 2978 C CA . VAL A 1 405 ? -9.233 -24.149 10.838 1.00 94.88 405 VAL A CA 1
ATOM 2979 C C . VAL A 1 405 ? -8.264 -23.508 11.830 1.00 94.88 405 VAL A C 1
ATOM 2981 O O . VAL A 1 405 ? -8.045 -24.113 12.884 1.00 94.88 405 VAL A O 1
ATOM 2984 N N . ALA A 1 406 ? -7.712 -22.332 11.520 1.00 96.19 406 ALA A N 1
ATOM 2985 C CA . ALA A 1 406 ? -6.701 -21.659 12.333 1.00 96.19 406 ALA A CA 1
ATOM 2986 C C . ALA A 1 406 ? -7.204 -21.147 13.691 1.00 96.19 406 ALA A C 1
ATOM 2988 O O . ALA A 1 406 ? -8.401 -21.055 13.973 1.00 96.19 406 ALA A O 1
ATOM 2989 N N . ASP A 1 407 ? -6.243 -20.797 14.545 1.00 96.44 407 ASP A N 1
ATOM 2990 C CA . ASP A 1 407 ? -6.495 -20.012 15.749 1.00 96.44 407 ASP A CA 1
ATOM 2991 C C . ASP A 1 407 ? -6.583 -18.513 15.392 1.00 96.44 407 ASP A C 1
ATOM 2993 O O . ASP A 1 407 ? -5.803 -18.027 14.576 1.00 96.44 407 ASP A O 1
ATOM 2997 N N . ALA A 1 408 ? -7.472 -17.732 16.014 1.00 96.56 408 ALA A N 1
ATOM 2998 C CA . ALA A 1 408 ? -7.542 -16.295 15.706 1.00 96.56 408 ALA A CA 1
ATOM 2999 C C . ALA A 1 408 ? -6.380 -15.514 16.327 1.00 96.56 408 ALA A C 1
ATOM 3001 O O . ALA A 1 408 ? -5.687 -14.778 15.627 1.00 96.56 408 ALA A O 1
ATOM 3002 N N . VAL A 1 409 ? -6.150 -15.663 17.636 1.00 93.00 409 VAL A N 1
ATOM 3003 C CA . VAL A 1 409 ? -5.092 -14.938 18.355 1.00 93.00 409 VAL A CA 1
ATOM 3004 C C . VAL A 1 409 ? -4.278 -15.894 19.221 1.00 93.00 409 VAL A C 1
ATOM 3006 O O . VAL A 1 409 ? -4.809 -16.505 20.149 1.00 93.00 409 VAL A O 1
ATOM 3009 N N . TRP A 1 410 ? -2.970 -15.984 18.969 1.00 89.19 410 TRP A N 1
ATOM 3010 C CA . TRP A 1 410 ? -2.037 -16.825 19.727 1.00 89.19 410 TRP A CA 1
ATOM 3011 C C . TRP A 1 410 ? -1.069 -15.977 20.553 1.00 89.19 410 TRP A C 1
ATOM 3013 O O . TRP A 1 410 ? -0.371 -15.117 20.032 1.00 89.19 410 TRP A O 1
ATOM 3023 N N . MET A 1 411 ? -0.985 -16.242 21.854 1.00 81.88 411 MET A N 1
ATOM 3024 C CA . MET A 1 411 ? -0.146 -15.532 22.820 1.00 81.88 411 MET A CA 1
ATOM 3025 C C . MET A 1 411 ? 0.700 -16.495 23.678 1.00 81.88 411 MET A C 1
ATOM 3027 O O . MET A 1 411 ? 0.306 -17.645 23.899 1.00 81.88 411 MET A O 1
ATOM 3031 N N . SER A 1 412 ? 1.841 -16.026 24.215 1.00 75.88 412 SER A N 1
ATOM 3032 C CA . SER A 1 412 ? 2.650 -16.784 25.192 1.00 75.88 412 SER A CA 1
ATOM 3033 C C . SER A 1 412 ? 3.185 -15.942 26.367 1.00 75.88 412 SER A C 1
ATOM 3035 O O . SER A 1 412 ? 2.991 -14.732 26.379 1.00 75.88 412 SER A O 1
ATOM 3037 N N . ASP A 1 413 ? 3.808 -16.601 27.359 1.00 57.31 413 ASP A N 1
ATOM 3038 C CA . ASP A 1 413 ? 4.268 -16.175 28.711 1.00 57.31 413 ASP A CA 1
ATOM 3039 C C . ASP A 1 413 ? 4.867 -14.765 28.955 1.00 57.31 413 ASP A C 1
ATOM 3041 O O . ASP A 1 413 ? 5.238 -14.447 30.089 1.00 57.31 413 ASP A O 1
ATOM 3045 N N . ILE A 1 414 ? 5.026 -13.908 27.951 1.00 53.75 414 ILE A N 1
ATOM 3046 C CA . ILE A 1 414 ? 5.941 -12.769 27.994 1.00 53.75 414 ILE A CA 1
ATOM 3047 C C . ILE A 1 414 ? 5.286 -11.504 27.403 1.00 53.75 414 ILE A C 1
ATOM 3049 O O . ILE A 1 414 ? 5.063 -11.390 26.212 1.00 53.75 414 ILE A O 1
ATOM 3053 N N . LEU A 1 415 ? 5.076 -10.526 28.297 1.00 59.28 415 LEU A N 1
ATOM 3054 C CA . LEU A 1 415 ? 5.339 -9.091 28.091 1.00 59.28 415 LEU A CA 1
ATOM 3055 C C . LEU A 1 415 ? 4.423 -8.269 27.159 1.00 59.28 415 LEU A C 1
ATOM 3057 O O . LEU A 1 415 ? 4.881 -7.669 26.204 1.00 59.28 415 LEU A O 1
ATOM 3061 N N . SER A 1 416 ? 3.184 -8.015 27.576 1.00 55.72 416 SER A N 1
ATOM 3062 C CA . SER A 1 416 ? 2.706 -6.622 27.609 1.00 55.72 416 SER A CA 1
ATOM 3063 C C . SER A 1 416 ? 1.615 -6.486 28.671 1.00 55.72 416 SER A C 1
ATOM 3065 O O . SER A 1 416 ? 0.514 -6.997 28.475 1.00 55.72 416 SER A O 1
ATOM 3067 N N . PRO A 1 417 ? 1.862 -5.811 29.811 1.00 53.09 417 PRO A N 1
ATOM 3068 C CA . PRO A 1 417 ? 0.795 -5.523 30.771 1.00 53.09 417 PRO A CA 1
ATOM 3069 C C . PRO A 1 417 ? -0.280 -4.582 30.197 1.00 53.09 417 PRO A C 1
ATOM 3071 O O . PRO A 1 417 ? -1.297 -4.380 30.858 1.00 53.09 417 PRO A O 1
ATOM 3074 N N . ASN A 1 418 ? -0.044 -4.016 29.007 1.00 56.22 418 ASN A N 1
ATOM 3075 C CA . ASN A 1 418 ? -0.880 -3.018 28.349 1.00 56.22 418 ASN A CA 1
ATOM 3076 C C . ASN A 1 418 ? -1.639 -3.569 27.131 1.00 56.22 418 ASN A C 1
ATOM 3078 O O . ASN A 1 418 ? -2.488 -2.862 26.602 1.00 56.22 418 ASN A O 1
ATOM 3082 N N . GLY A 1 419 ? -1.326 -4.784 26.668 1.00 68.38 419 GLY A N 1
ATOM 3083 C CA . GLY A 1 419 ? -1.936 -5.360 25.473 1.00 68.38 419 GLY A CA 1
ATOM 3084 C C . GLY A 1 419 ? -3.409 -5.705 25.685 1.00 68.38 419 GLY A C 1
ATOM 3085 O O . GLY A 1 419 ? -3.750 -6.405 26.643 1.00 68.38 419 GLY A O 1
ATOM 3086 N N . ILE A 1 420 ? -4.270 -5.215 24.789 1.00 76.62 420 ILE A N 1
ATOM 3087 C CA . ILE A 1 420 ? -5.731 -5.358 24.885 1.00 76.62 420 ILE A CA 1
ATOM 3088 C C . ILE A 1 420 ? -6.300 -6.037 23.651 1.00 76.62 420 ILE A C 1
ATOM 3090 O O . ILE A 1 420 ? -5.982 -5.641 22.531 1.00 76.62 420 ILE A O 1
ATOM 3094 N N . VAL A 1 421 ? -7.187 -7.007 23.865 1.00 86.12 421 VAL A N 1
ATOM 3095 C CA . VAL A 1 421 ? -7.996 -7.642 22.813 1.00 86.12 421 VAL A CA 1
ATOM 3096 C C . VAL A 1 421 ? -9.454 -7.242 23.030 1.00 86.12 421 VAL A C 1
ATOM 3098 O O . VAL A 1 421 ? -10.098 -7.741 23.949 1.00 86.12 421 VAL A O 1
ATOM 3101 N N . GLN A 1 422 ? -9.984 -6.311 22.236 1.00 88.00 422 GLN A N 1
ATOM 3102 C CA . GLN A 1 422 ? -11.334 -5.785 22.477 1.00 88.00 422 GLN A CA 1
ATOM 3103 C C . GLN A 1 422 ? -12.183 -5.619 21.226 1.00 88.00 422 GLN A C 1
ATOM 3105 O O . GLN A 1 422 ? -11.677 -5.224 20.181 1.00 88.00 422 GLN A O 1
ATOM 3110 N N . SER A 1 423 ? -13.493 -5.809 21.346 1.00 91.50 423 SER A N 1
ATOM 3111 C CA . SER A 1 423 ? -14.445 -5.514 20.260 1.00 91.50 423 SER A CA 1
ATOM 3112 C C . SER A 1 423 ? -14.134 -6.227 18.950 1.00 91.50 423 SER A C 1
ATOM 3114 O O . SER A 1 423 ? -14.509 -5.747 17.886 1.00 91.50 423 SER A O 1
ATOM 3116 N N . ASN A 1 424 ? -13.429 -7.355 19.009 1.00 96.19 424 ASN A N 1
ATOM 3117 C CA . ASN A 1 424 ? -13.208 -8.196 17.847 1.00 96.19 424 ASN A CA 1
ATOM 3118 C C . ASN A 1 424 ? -14.397 -9.140 17.682 1.00 96.19 424 ASN A C 1
ATOM 3120 O O . ASN A 1 424 ? -14.957 -9.642 18.663 1.00 96.19 424 ASN A O 1
ATOM 3124 N N . LEU A 1 425 ? -14.747 -9.402 16.432 1.00 97.94 425 LEU A N 1
ATOM 3125 C CA . LEU A 1 425 ? -15.697 -10.432 16.059 1.00 97.94 425 LEU A CA 1
ATOM 3126 C C . LEU A 1 425 ? -14.878 -11.678 15.720 1.00 97.94 425 LEU A C 1
ATOM 3128 O O . LEU A 1 425 ? -14.105 -11.650 14.773 1.00 97.94 425 LEU A O 1
ATOM 3132 N N . ILE A 1 426 ? -14.985 -12.738 16.517 1.00 98.44 426 ILE A N 1
ATOM 3133 C CA . ILE A 1 426 ? -14.118 -13.916 16.437 1.00 98.44 426 ILE A CA 1
ATOM 3134 C C . ILE A 1 426 ? -14.949 -15.157 16.107 1.00 98.44 426 ILE A C 1
ATOM 3136 O O . ILE A 1 426 ? -15.539 -15.774 16.999 1.00 98.44 426 ILE A O 1
ATOM 3140 N N . SER A 1 427 ? -14.971 -15.533 14.827 1.00 98.19 427 SER A N 1
ATOM 3141 C CA . SER A 1 427 ? -15.613 -16.752 14.326 1.00 98.19 427 SER A CA 1
ATOM 3142 C C . SER A 1 427 ? -14.591 -17.862 14.104 1.00 98.19 427 SER A C 1
ATOM 3144 O O . SER A 1 427 ? -13.660 -17.697 13.324 1.00 98.19 427 SER A O 1
ATOM 3146 N N . ILE A 1 428 ? -14.767 -19.001 14.778 1.00 97.19 428 ILE A N 1
ATOM 3147 C CA . ILE A 1 428 ? -13.796 -20.102 14.810 1.00 97.19 428 ILE A CA 1
ATOM 3148 C C . ILE A 1 428 ? -14.475 -21.435 14.520 1.00 97.19 428 ILE A C 1
ATOM 3150 O O . ILE A 1 428 ? -15.420 -21.822 15.215 1.00 97.19 428 ILE A O 1
ATOM 3154 N N . GLY A 1 429 ? -13.937 -22.159 13.540 1.00 96.06 429 GLY A N 1
ATOM 3155 C CA . GLY A 1 429 ? -14.299 -23.536 13.232 1.00 96.06 429 GLY A CA 1
ATOM 3156 C C . GLY A 1 429 ? -13.584 -24.517 14.159 1.00 96.06 429 GLY A C 1
ATOM 3157 O O . GLY A 1 429 ? -13.987 -24.690 15.300 1.00 96.06 429 GLY A O 1
ATOM 3158 N N . SER A 1 430 ? -12.533 -25.204 13.709 1.00 95.75 430 SER A N 1
ATOM 3159 C CA . SER A 1 430 ? -11.832 -26.205 14.538 1.00 95.75 430 SER A CA 1
ATOM 3160 C C . SER A 1 430 ? -10.719 -25.660 15.441 1.00 95.75 430 SER A C 1
ATOM 3162 O O . SER A 1 430 ? -10.213 -26.419 16.272 1.00 95.75 430 SER A O 1
ATOM 3164 N N . GLY A 1 431 ? -10.331 -24.395 15.279 1.00 95.38 431 GLY A N 1
ATOM 3165 C CA . GLY A 1 431 ? -9.269 -23.756 16.055 1.00 95.38 431 GLY A CA 1
ATOM 3166 C C . GLY A 1 431 ? -9.725 -23.198 17.408 1.00 95.38 431 GLY A C 1
ATOM 3167 O O . GLY A 1 431 ? -10.685 -23.662 18.041 1.00 95.38 431 GLY A O 1
ATOM 3168 N N . THR A 1 432 ? -9.019 -22.166 17.855 1.00 96.31 432 THR A N 1
ATOM 3169 C CA . THR A 1 432 ? -9.208 -21.465 19.127 1.00 96.31 432 THR A CA 1
ATOM 3170 C C . THR A 1 432 ? -9.321 -19.960 18.898 1.00 96.31 432 THR A C 1
ATOM 3172 O O . THR A 1 432 ? -8.504 -19.379 18.193 1.00 96.31 432 THR A O 1
ATOM 3175 N N . GLY A 1 433 ? -10.280 -19.301 19.550 1.00 96.12 433 GLY A N 1
ATOM 3176 C CA . GLY A 1 433 ? -10.392 -17.840 19.507 1.00 96.12 433 GLY A CA 1
ATOM 3177 C C . GLY A 1 433 ? -9.163 -17.157 20.108 1.00 96.12 433 GLY A C 1
ATOM 3178 O O . GLY A 1 433 ? -8.398 -16.507 19.402 1.00 96.12 433 GLY A O 1
ATOM 3179 N N . ILE A 1 434 ? -8.947 -17.344 21.412 1.00 92.69 434 ILE A N 1
ATOM 3180 C CA . ILE A 1 434 ? -7.767 -16.825 22.121 1.00 92.69 434 ILE A CA 1
ATOM 3181 C C . ILE A 1 434 ? -6.956 -17.983 22.699 1.00 92.69 434 ILE A C 1
ATOM 3183 O O . ILE A 1 434 ? -7.352 -18.617 23.681 1.00 92.69 434 ILE A O 1
ATOM 3187 N N . LEU A 1 435 ? -5.794 -18.260 22.119 1.00 89.75 435 LEU A N 1
ATOM 3188 C CA . LEU A 1 435 ? -4.895 -19.309 22.578 1.00 89.75 435 LEU A CA 1
ATOM 3189 C C . LEU A 1 435 ? -3.754 -18.722 23.416 1.00 89.75 435 LEU A C 1
ATOM 3191 O O . LEU A 1 435 ? -2.912 -17.981 22.917 1.00 89.75 435 LEU A O 1
ATOM 3195 N N . PHE A 1 436 ? -3.707 -19.084 24.699 1.00 84.19 436 PHE A N 1
ATOM 3196 C CA . PHE A 1 436 ? -2.656 -18.675 25.626 1.00 84.19 436 PHE A CA 1
ATOM 3197 C C . PHE A 1 436 ? -1.809 -19.874 26.074 1.00 84.19 436 PHE A C 1
ATOM 3199 O O . PHE A 1 436 ? -2.296 -20.799 26.743 1.00 84.19 436 PHE A O 1
ATOM 3206 N N . GLU A 1 437 ? -0.516 -19.839 25.745 1.00 78.00 437 GLU A N 1
ATOM 3207 C CA . GLU A 1 437 ? 0.455 -20.871 26.114 1.00 78.00 437 GLU A CA 1
ATOM 3208 C C . GLU A 1 437 ? 1.486 -20.385 27.135 1.00 78.00 437 GLU A C 1
ATOM 3210 O O . GLU A 1 437 ? 2.125 -19.349 26.973 1.00 78.00 437 GLU A O 1
ATOM 3215 N N . THR A 1 438 ? 1.739 -21.204 28.156 1.00 68.88 438 THR A N 1
ATOM 3216 C CA . THR A 1 438 ? 2.847 -20.978 29.089 1.00 68.88 438 THR A CA 1
ATOM 3217 C C . THR A 1 438 ? 4.077 -21.779 28.661 1.00 68.88 438 THR A C 1
ATOM 3219 O O . THR A 1 438 ? 4.020 -23.011 28.620 1.00 68.88 438 THR A O 1
ATOM 3222 N N . THR A 1 439 ? 5.189 -21.113 28.356 1.00 61.00 439 THR A N 1
ATOM 3223 C CA . THR A 1 439 ? 6.437 -21.703 27.836 1.00 61.00 439 THR A CA 1
ATOM 3224 C C . THR A 1 439 ? 7.589 -21.725 28.857 1.00 61.00 439 THR A C 1
ATOM 3226 O O . THR A 1 439 ? 8.600 -22.398 28.638 1.00 61.00 439 THR A O 1
ATOM 3229 N N . SER A 1 440 ? 7.455 -21.051 29.999 1.00 54.84 440 SER A N 1
ATOM 3230 C CA . SER A 1 440 ? 8.474 -20.889 31.033 1.00 54.84 440 SER A CA 1
ATOM 3231 C C . SER A 1 440 ? 8.278 -21.870 32.199 1.00 54.84 440 SER A C 1
ATOM 3233 O O . SER A 1 440 ? 7.232 -21.961 32.838 1.00 54.84 440 SER A O 1
ATOM 3235 N N . GLU A 1 441 ? 9.341 -22.613 32.532 1.00 48.56 441 GLU A N 1
ATOM 3236 C CA . GLU A 1 441 ? 9.394 -23.474 33.730 1.00 48.56 441 GLU A CA 1
ATOM 3237 C C . GLU A 1 441 ? 9.452 -22.660 35.042 1.00 48.56 441 GLU A C 1
ATOM 3239 O O . GLU A 1 441 ? 9.393 -23.231 36.136 1.00 48.56 441 GLU A O 1
ATOM 3244 N N . ASP A 1 442 ? 9.585 -21.332 34.950 1.00 43.75 442 ASP A N 1
ATOM 3245 C CA . ASP A 1 442 ? 9.863 -20.436 36.069 1.00 43.75 442 ASP A CA 1
ATOM 3246 C C . ASP A 1 442 ? 8.614 -19.681 36.545 1.00 43.75 442 ASP A C 1
ATOM 3248 O O . ASP A 1 442 ? 8.638 -18.473 36.730 1.00 43.75 442 ASP A O 1
ATOM 3252 N N . LEU A 1 443 ? 7.541 -20.408 36.872 1.00 45.34 443 LEU A N 1
ATOM 3253 C CA . LEU A 1 443 ? 6.358 -19.914 37.610 1.00 45.34 443 LEU A CA 1
ATOM 3254 C C . LEU A 1 443 ? 6.686 -19.302 39.005 1.00 45.34 443 LEU A C 1
ATOM 3256 O O . LEU A 1 443 ? 5.801 -19.163 39.853 1.00 45.34 443 LEU A O 1
ATOM 3260 N N . SER A 1 444 ? 7.963 -19.027 39.310 1.00 41.22 444 SER A N 1
ATOM 3261 C CA . SER A 1 444 ? 8.465 -18.575 40.611 1.00 41.22 444 SER A CA 1
ATOM 3262 C C . SER A 1 444 ? 8.773 -17.076 40.689 1.00 41.22 444 SER A C 1
ATOM 3264 O O . SER A 1 444 ? 8.905 -16.554 41.803 1.00 41.22 444 SER A O 1
ATOM 3266 N N . ALA A 1 445 ? 8.833 -16.370 39.556 1.00 41.19 445 ALA A N 1
ATOM 3267 C CA . ALA A 1 445 ? 8.775 -14.914 39.549 1.00 41.19 445 ALA A CA 1
ATOM 3268 C C . ALA A 1 445 ? 7.311 -14.479 39.719 1.00 41.19 445 ALA A C 1
ATOM 3270 O O . ALA A 1 445 ? 6.402 -15.045 39.128 1.00 41.19 445 ALA A O 1
ATOM 3271 N N . ASP A 1 446 ? 7.095 -13.537 40.630 1.00 45.59 446 ASP A N 1
ATOM 3272 C CA . ASP A 1 446 ? 5.805 -13.013 41.075 1.00 45.59 446 ASP A CA 1
ATOM 3273 C C . ASP A 1 446 ? 4.670 -13.073 40.013 1.00 45.59 446 ASP A C 1
ATOM 3275 O O . ASP A 1 446 ? 4.696 -12.285 39.062 1.00 45.59 446 ASP A O 1
ATOM 3279 N N . PRO A 1 447 ? 3.638 -13.931 40.181 1.00 43.31 447 PRO A N 1
ATOM 3280 C CA . PRO A 1 447 ? 2.484 -14.027 39.274 1.00 43.31 447 PRO A CA 1
ATOM 3281 C C . PRO A 1 447 ? 1.696 -12.717 39.117 1.00 43.31 447 PRO A C 1
ATOM 3283 O O . PRO A 1 447 ? 0.788 -12.624 38.294 1.00 43.31 447 PRO A O 1
ATOM 3286 N N . SER A 1 448 ? 1.980 -11.700 39.939 1.00 44.69 448 SER A N 1
ATOM 3287 C CA . SER A 1 448 ? 1.420 -10.359 39.770 1.00 44.69 448 SER A CA 1
ATOM 3288 C C . SER A 1 448 ? 2.115 -9.522 38.687 1.00 44.69 448 SER A C 1
ATOM 3290 O O . SER A 1 448 ? 1.536 -8.526 38.264 1.00 44.69 448 SER A O 1
ATOM 3292 N N . SER A 1 449 ? 3.292 -9.936 38.203 1.00 44.69 449 SER A N 1
ATOM 3293 C CA . SER A 1 449 ? 4.072 -9.219 37.181 1.00 44.69 449 SER A CA 1
ATOM 3294 C C . SER A 1 449 ? 3.821 -9.680 35.738 1.00 44.69 449 SER A C 1
ATOM 3296 O O . SER A 1 449 ? 4.220 -8.981 34.810 1.00 44.69 449 SER A O 1
ATOM 3298 N N . TRP A 1 450 ? 3.147 -10.820 35.536 1.00 51.03 450 TRP A N 1
ATOM 3299 C CA . TRP A 1 450 ? 2.924 -11.445 34.224 1.00 51.03 450 TRP A CA 1
ATOM 3300 C C . TRP A 1 450 ? 1.437 -11.618 33.966 1.00 51.03 450 TRP A C 1
ATOM 3302 O O . TRP A 1 450 ? 0.836 -12.555 34.493 1.00 51.03 450 TRP A O 1
ATOM 3312 N N . LYS A 1 451 ? 0.806 -10.709 33.222 1.00 53.66 451 LYS A N 1
ATOM 3313 C CA . LYS A 1 451 ? -0.627 -10.831 32.956 1.00 53.66 451 LYS A CA 1
ATOM 3314 C C . LYS A 1 451 ? -0.993 -10.215 31.611 1.00 53.66 451 LYS A C 1
ATOM 3316 O O . LYS A 1 451 ? -0.841 -9.013 31.430 1.00 53.66 451 LYS A O 1
ATOM 3321 N N . PHE A 1 452 ? -1.534 -11.044 30.727 1.00 61.00 452 PHE A N 1
ATOM 3322 C CA . PHE A 1 452 ? -2.638 -10.650 29.860 1.00 61.00 452 PHE A CA 1
ATOM 3323 C C . PHE A 1 452 ? -3.763 -10.150 30.782 1.00 61.00 452 PHE A C 1
ATOM 3325 O O . PHE A 1 452 ? -4.294 -10.931 31.573 1.00 61.00 452 PHE A O 1
ATOM 3332 N N . GLN A 1 453 ? -4.000 -8.834 30.821 1.00 59.31 453 GLN A N 1
ATOM 3333 C CA . GLN A 1 453 ? -4.892 -8.215 31.819 1.00 59.31 453 GLN A CA 1
ATOM 3334 C C . GLN A 1 453 ? -6.236 -7.777 31.256 1.00 59.31 453 GLN A C 1
ATOM 3336 O O . GLN A 1 453 ? -7.138 -7.526 32.051 1.00 59.31 453 GLN A O 1
ATOM 3341 N N . GLN A 1 454 ? -6.366 -7.641 29.934 1.00 72.62 454 GLN A N 1
ATOM 3342 C CA . GLN A 1 454 ? -7.516 -6.974 29.332 1.00 72.62 454 GLN A CA 1
ATOM 3343 C C . GLN A 1 454 ? -7.930 -7.662 28.025 1.00 72.62 454 GLN A C 1
ATOM 3345 O O . GLN A 1 454 ? -7.268 -7.548 26.997 1.00 72.62 454 GLN A O 1
ATOM 3350 N N . SER A 1 455 ? -9.052 -8.374 28.088 1.00 83.25 455 SER A N 1
ATOM 3351 C CA . SER A 1 455 ? -9.805 -8.855 26.931 1.00 83.25 455 SER A CA 1
ATOM 3352 C C . SER A 1 455 ? -11.271 -8.615 27.228 1.00 83.25 455 SER A C 1
ATOM 3354 O O . SER A 1 455 ? -11.729 -9.098 28.261 1.00 83.25 455 SER A O 1
ATOM 3356 N N . GLU A 1 456 ? -11.970 -7.808 26.430 1.00 84.81 456 GLU A N 1
ATOM 3357 C CA . GLU A 1 456 ? -13.341 -7.380 26.739 1.00 84.81 456 GLU A CA 1
ATOM 3358 C C . GLU A 1 456 ? -14.152 -6.992 25.495 1.00 84.81 456 GLU A C 1
ATOM 3360 O O . GLU A 1 456 ? -13.621 -6.463 24.520 1.00 84.81 456 GLU A O 1
ATOM 3365 N N . GLY A 1 457 ? -15.469 -7.201 25.549 1.00 87.31 457 GLY A N 1
ATOM 3366 C CA . GLY A 1 457 ? -16.403 -6.756 24.510 1.00 87.31 457 GLY A CA 1
ATOM 3367 C C . GLY A 1 457 ? -16.264 -7.477 23.166 1.00 87.31 457 GLY A C 1
ATOM 3368 O O . GLY A 1 457 ? -16.716 -6.955 22.155 1.00 87.31 457 GLY A O 1
ATOM 3369 N N . ASN A 1 458 ? -15.625 -8.647 23.133 1.00 94.94 458 ASN A N 1
ATOM 3370 C CA . ASN A 1 458 ? -15.503 -9.462 21.924 1.00 94.94 458 ASN A CA 1
ATOM 3371 C C . ASN A 1 458 ? -16.792 -10.278 21.686 1.00 94.94 458 ASN A C 1
ATOM 3373 O O . ASN A 1 458 ? -17.441 -10.720 22.641 1.00 94.94 458 ASN A O 1
ATOM 3377 N N . LEU A 1 459 ? -17.138 -10.528 20.420 1.00 97.06 459 LEU A N 1
ATOM 3378 C CA . LEU A 1 459 ? -18.172 -11.496 20.037 1.00 97.06 459 LEU A CA 1
ATOM 3379 C C . LEU A 1 459 ? -17.492 -12.804 19.636 1.00 97.06 459 LEU A C 1
ATOM 3381 O O . LEU A 1 459 ? -16.748 -12.833 18.663 1.00 97.06 459 LEU A O 1
ATOM 3385 N N . PHE A 1 460 ? -17.770 -13.889 20.355 1.00 98.12 460 PHE A N 1
ATOM 3386 C CA . PHE A 1 460 ? -17.280 -15.223 20.014 1.00 98.12 460 PHE A CA 1
ATOM 3387 C C . PHE A 1 460 ? -18.352 -16.051 19.302 1.00 98.12 460 PHE A C 1
ATOM 3389 O O . PHE A 1 460 ? -19.444 -16.278 19.830 1.00 98.12 460 PHE A O 1
ATOM 3396 N N . HIS A 1 461 ? -18.001 -16.587 18.139 1.00 97.69 461 HIS A N 1
ATOM 3397 C CA . HIS A 1 461 ? -18.802 -17.552 17.405 1.00 97.69 461 HIS A CA 1
ATOM 3398 C C . HIS A 1 461 ? -18.002 -18.832 17.183 1.00 97.69 461 HIS A C 1
ATOM 3400 O O . HIS A 1 461 ? -17.109 -18.894 16.348 1.00 97.69 461 HIS A O 1
ATOM 3406 N N . VAL A 1 462 ? -18.317 -19.878 17.942 1.00 95.94 462 VAL A N 1
ATOM 3407 C CA . VAL A 1 462 ? -17.649 -21.176 17.805 1.00 95.94 462 VAL A CA 1
ATOM 3408 C C . VAL A 1 462 ? -18.555 -22.136 17.041 1.00 95.94 462 VAL A C 1
ATOM 3410 O O . VAL A 1 462 ? -19.640 -22.488 17.512 1.00 95.94 462 VAL A O 1
ATOM 3413 N N . PHE A 1 463 ? -18.089 -22.611 15.891 1.00 93.62 463 PHE A N 1
ATOM 3414 C CA . PHE A 1 463 ? -18.735 -23.637 15.074 1.00 93.62 463 PHE A CA 1
ATOM 3415 C C . PHE A 1 463 ? -17.794 -24.838 14.899 1.00 93.62 463 PHE A C 1
ATOM 3417 O O . PHE A 1 463 ? -16.681 -24.827 15.391 1.00 93.62 463 PHE A O 1
ATOM 3424 N N . ASN A 1 464 ? -18.251 -25.952 14.317 1.00 92.56 464 ASN A N 1
ATOM 3425 C CA . ASN A 1 464 ? -17.422 -27.134 13.991 1.00 92.56 464 ASN A CA 1
ATOM 3426 C C . ASN A 1 464 ? -16.466 -27.709 15.072 1.00 92.56 464 ASN A C 1
ATOM 3428 O O . ASN A 1 464 ? -15.624 -28.551 14.765 1.00 92.56 464 ASN A O 1
ATOM 3432 N N . GLY A 1 465 ? -16.681 -27.394 16.352 1.00 90.50 465 GLY A N 1
ATOM 3433 C CA . GLY A 1 465 ? -16.003 -28.034 17.483 1.00 90.50 465 GLY A CA 1
ATOM 3434 C C . GLY A 1 465 ? -14.757 -27.323 18.013 1.00 90.50 465 GLY A C 1
ATOM 3435 O O . GLY A 1 465 ? -14.031 -27.951 18.785 1.00 90.50 465 GLY A O 1
ATOM 3436 N N . GLY A 1 466 ? -14.526 -26.065 17.638 1.00 95.69 466 GLY A N 1
ATOM 3437 C CA . GLY A 1 466 ? -13.456 -25.228 18.181 1.00 95.69 466 GLY A CA 1
ATOM 3438 C C . GLY A 1 466 ? -13.684 -24.801 19.627 1.00 95.69 466 GLY A C 1
ATOM 3439 O O . GLY A 1 466 ? -14.508 -25.362 20.362 1.00 95.69 466 GLY A O 1
ATOM 3440 N N . SER A 1 467 ? -12.931 -23.792 20.059 1.00 97.06 467 SER A N 1
ATOM 3441 C CA . SER A 1 467 ? -13.019 -23.269 21.422 1.00 97.06 467 SER A CA 1
ATOM 3442 C C . SER A 1 467 ? -12.886 -21.753 21.498 1.00 97.06 467 SER A C 1
ATOM 3444 O O . SER A 1 467 ? -12.197 -21.142 20.688 1.00 97.06 467 SER A O 1
ATOM 3446 N N . VAL A 1 468 ? -13.528 -21.144 22.499 1.00 96.62 468 VAL A N 1
ATOM 3447 C CA . VAL A 1 468 ? -13.415 -19.699 22.760 1.00 96.62 468 VAL A CA 1
ATOM 3448 C C . VAL A 1 468 ? -11.983 -19.333 23.116 1.00 96.62 468 VAL A C 1
ATOM 3450 O O . VAL A 1 468 ? -11.440 -18.356 22.611 1.00 96.62 468 VAL A O 1
ATOM 3453 N N . GLY A 1 469 ? -11.344 -20.151 23.949 1.00 94.12 469 GLY A N 1
ATOM 3454 C CA . GLY A 1 469 ? -9.953 -19.931 24.282 1.00 94.12 469 GLY A CA 1
ATOM 3455 C C . GLY A 1 469 ? -9.277 -21.129 24.923 1.00 94.12 469 GLY A C 1
ATOM 3456 O O . GLY A 1 469 ? -9.928 -22.052 25.417 1.00 94.12 469 GLY A O 1
ATOM 3457 N N . THR A 1 470 ? -7.952 -21.088 24.948 1.00 91.75 470 THR A N 1
ATOM 3458 C CA . THR A 1 470 ? -7.104 -22.060 25.635 1.00 91.75 470 THR A CA 1
ATOM 3459 C C . THR A 1 470 ? -6.283 -21.348 26.700 1.00 91.75 470 THR A C 1
ATOM 3461 O O . THR A 1 470 ? -5.635 -20.348 26.418 1.00 91.75 470 THR A O 1
ATOM 3464 N N . TRP A 1 471 ? -6.302 -21.864 27.930 1.00 86.12 471 TRP A N 1
ATOM 3465 C CA . TRP A 1 471 ? -5.534 -21.326 29.056 1.00 86.12 471 TRP A CA 1
ATOM 3466 C C . TRP A 1 471 ? -4.770 -22.454 29.745 1.00 86.12 471 TRP A C 1
ATOM 3468 O O . TRP A 1 471 ? -5.371 -23.453 30.147 1.00 86.12 471 TRP A O 1
ATOM 3478 N N . ASN A 1 472 ? -3.444 -22.323 29.877 1.00 78.00 472 ASN A N 1
ATOM 3479 C CA . ASN A 1 472 ? -2.572 -23.367 30.440 1.00 78.00 472 ASN A CA 1
ATOM 3480 C C . ASN A 1 472 ? -2.758 -24.740 29.757 1.00 78.00 472 ASN A C 1
ATOM 3482 O O . ASN A 1 472 ? -2.855 -25.772 30.428 1.00 78.00 472 ASN A O 1
ATOM 3486 N N . ALA A 1 473 ? -2.842 -24.744 28.420 1.00 83.06 473 ALA A N 1
ATOM 3487 C CA . ALA A 1 473 ? -3.093 -25.930 27.590 1.00 83.06 473 ALA A CA 1
ATOM 3488 C C . ALA A 1 473 ? -4.436 -26.651 27.856 1.00 83.06 473 ALA A C 1
ATOM 3490 O O . ALA A 1 473 ? -4.599 -27.826 27.513 1.00 83.06 473 ALA A O 1
ATOM 3491 N N . ILE A 1 474 ? -5.409 -25.969 28.470 1.00 89.81 474 ILE A N 1
ATOM 3492 C CA . ILE A 1 474 ? -6.787 -26.445 28.627 1.00 89.81 474 ILE A CA 1
ATOM 3493 C C . ILE A 1 474 ? -7.692 -25.610 27.723 1.00 89.81 474 ILE A C 1
ATOM 3495 O O . ILE A 1 474 ? -7.748 -24.394 27.880 1.00 89.81 474 ILE A O 1
ATOM 3499 N N . ALA A 1 475 ? -8.415 -26.267 26.816 1.00 94.06 475 ALA A N 1
ATOM 3500 C CA . ALA A 1 475 ? -9.384 -25.621 25.936 1.00 94.06 475 ALA A CA 1
ATOM 3501 C C . ALA A 1 475 ? -10.738 -25.411 26.636 1.00 94.06 475 ALA A C 1
ATOM 3503 O O . ALA A 1 475 ? -11.291 -26.330 27.255 1.00 94.06 475 ALA A O 1
ATOM 3504 N N . TYR A 1 476 ? -11.295 -24.213 26.485 1.00 95.94 476 TYR A N 1
ATOM 3505 C CA . TYR A 1 476 ? -12.592 -23.789 27.000 1.00 95.94 476 TYR A CA 1
ATOM 3506 C C . TYR A 1 476 ? -13.536 -23.551 25.824 1.00 95.94 476 TYR A C 1
ATOM 3508 O O . TYR A 1 476 ? -13.474 -22.540 25.135 1.00 95.94 476 TYR A O 1
ATOM 3516 N N . VAL A 1 477 ? -14.430 -24.514 25.594 1.00 95.44 477 VAL A N 1
ATOM 3517 C CA . VAL A 1 477 ? -15.337 -24.523 24.430 1.00 95.44 477 VAL A CA 1
ATOM 3518 C C . VAL A 1 477 ? -16.395 -23.414 24.488 1.00 95.44 477 VAL A C 1
ATOM 3520 O O . VAL A 1 477 ? -16.937 -23.042 23.461 1.00 95.44 477 VAL A O 1
ATOM 3523 N N . THR A 1 478 ? -16.693 -22.890 25.679 1.00 95.81 478 THR A N 1
ATOM 3524 C CA . THR A 1 478 ? -17.715 -21.852 25.887 1.00 95.81 478 THR A CA 1
ATOM 3525 C C . THR A 1 478 ? -17.141 -20.676 26.664 1.00 95.81 478 THR A C 1
ATOM 3527 O O . THR A 1 478 ? -16.413 -20.891 27.641 1.00 95.81 478 THR A O 1
ATOM 3530 N N . LEU A 1 479 ? -17.594 -19.472 26.350 1.00 95.94 479 LEU A N 1
ATOM 3531 C CA . LEU A 1 479 ? -17.247 -18.206 26.978 1.00 95.94 479 LEU A CA 1
ATOM 3532 C C . LEU A 1 479 ? -17.533 -18.223 28.473 1.00 95.94 479 LEU A C 1
ATOM 3534 O O . LEU A 1 479 ? -16.694 -17.811 29.262 1.00 95.94 479 LEU A O 1
ATOM 3538 N N . ALA A 1 480 ? -18.655 -18.808 28.897 1.00 96.19 480 ALA A N 1
ATOM 3539 C CA . ALA A 1 480 ? -18.964 -18.931 30.321 1.00 96.19 480 ALA A CA 1
ATOM 3540 C C . ALA A 1 480 ? -17.899 -19.730 31.100 1.00 96.19 480 ALA A C 1
ATOM 3542 O O . ALA A 1 480 ? -17.659 -19.470 32.277 1.00 96.19 480 ALA A O 1
ATOM 3543 N N . ALA A 1 481 ? -17.266 -20.722 30.467 1.00 95.44 481 ALA A N 1
ATOM 3544 C CA . ALA A 1 481 ? -16.196 -21.501 31.088 1.00 95.44 481 ALA A CA 1
ATOM 3545 C C . ALA A 1 481 ? -14.860 -20.743 31.056 1.00 95.44 481 ALA A C 1
ATOM 3547 O O . ALA A 1 481 ? -14.133 -20.775 32.047 1.00 95.44 481 ALA A O 1
ATOM 3548 N N . TRP A 1 482 ? -14.585 -20.035 29.957 1.00 94.00 482 TRP A N 1
ATOM 3549 C CA . TRP A 1 482 ? -13.444 -19.131 29.819 1.00 94.00 482 TRP A CA 1
ATOM 3550 C C . TRP A 1 482 ? -13.457 -18.035 30.893 1.00 94.00 482 TRP A C 1
ATOM 3552 O O . TRP A 1 482 ? -12.531 -17.960 31.695 1.00 94.00 482 TRP A O 1
ATOM 3562 N N . GLN A 1 483 ? -14.558 -17.286 31.006 1.00 92.69 483 GLN A N 1
ATOM 3563 C CA . GLN A 1 483 ? -14.759 -16.210 31.985 1.00 92.69 483 GLN A CA 1
ATOM 3564 C C . GLN A 1 483 ? -14.564 -16.680 33.433 1.00 92.69 483 GLN A C 1
ATOM 3566 O O . GLN A 1 483 ? -14.016 -15.958 34.262 1.00 92.69 483 GLN A O 1
ATOM 3571 N N . VAL A 1 484 ? -15.016 -17.895 33.767 1.00 92.69 484 VAL A N 1
ATOM 3572 C CA . VAL A 1 484 ? -14.857 -18.451 35.121 1.00 92.69 484 VAL A CA 1
ATOM 3573 C C . VAL A 1 484 ? -13.396 -18.751 35.446 1.00 92.69 484 VAL A C 1
ATOM 3575 O O . VAL A 1 484 ? -12.995 -18.581 36.598 1.00 92.69 484 VAL A O 1
ATOM 3578 N N . GLU A 1 485 ? -12.623 -19.222 34.468 1.00 89.75 485 GLU A N 1
ATOM 3579 C CA . GLU A 1 485 ? -11.215 -19.561 34.671 1.00 89.75 485 GLU A CA 1
ATOM 3580 C C . GLU A 1 485 ? -10.326 -18.315 34.678 1.00 89.75 485 GLU A C 1
ATOM 3582 O O . GLU A 1 485 ? -9.501 -18.150 35.578 1.00 89.75 485 GLU A O 1
ATOM 3587 N N . THR A 1 486 ? -10.477 -17.450 33.675 1.00 84.94 486 THR A N 1
ATOM 3588 C CA . THR A 1 486 ? -9.555 -16.334 33.434 1.00 84.94 486 THR A CA 1
ATOM 3589 C C . THR A 1 486 ? -9.979 -15.061 34.164 1.00 84.94 486 THR A C 1
ATOM 3591 O O . THR A 1 486 ? -9.126 -14.265 34.552 1.00 84.94 486 THR A O 1
ATOM 3594 N N . GLY A 1 487 ? -11.285 -14.871 34.387 1.00 85.25 487 GLY A N 1
ATOM 3595 C CA . GLY A 1 487 ? -11.853 -13.606 34.857 1.00 85.25 487 GLY A CA 1
ATOM 3596 C C . GLY A 1 487 ? -11.831 -12.485 33.812 1.00 85.25 487 GLY A C 1
ATOM 3597 O O . GLY A 1 487 ? -12.098 -11.344 34.176 1.00 85.25 487 GLY A O 1
ATOM 3598 N N . LEU A 1 488 ? -11.494 -12.803 32.559 1.00 84.81 488 LEU A N 1
ATOM 3599 C CA . LEU A 1 488 ? -11.487 -11.891 31.414 1.00 84.81 488 LEU A CA 1
ATOM 3600 C C . LEU A 1 488 ? -12.794 -12.018 30.620 1.00 84.81 488 LEU A C 1
ATOM 3602 O O . LEU A 1 488 ? -13.590 -12.926 30.875 1.00 84.81 488 LEU A O 1
ATOM 3606 N N . ASP A 1 489 ? -12.981 -11.141 29.633 1.00 88.06 489 ASP A N 1
ATOM 3607 C CA . ASP A 1 489 ? -14.092 -11.161 28.682 1.00 88.06 489 ASP A CA 1
ATOM 3608 C C . ASP A 1 489 ? -15.461 -11.057 29.369 1.00 88.06 489 ASP A C 1
ATOM 3610 O O . ASP A 1 489 ? -16.438 -11.669 28.940 1.00 88.06 489 ASP A O 1
ATOM 3614 N N . THR A 1 490 ? -15.550 -10.311 30.472 1.00 85.94 490 THR A N 1
ATOM 3615 C CA . THR A 1 490 ? -16.771 -10.183 31.282 1.00 85.94 490 THR A CA 1
ATOM 3616 C C . THR A 1 490 ? -17.899 -9.411 30.591 1.00 85.94 490 THR A C 1
ATOM 3618 O O . THR A 1 490 ? -19.071 -9.676 30.869 1.00 85.94 490 THR A O 1
ATOM 3621 N N . ALA A 1 491 ? -17.555 -8.502 29.680 1.00 83.19 491 ALA A N 1
ATOM 3622 C CA . ALA A 1 491 ? -18.445 -7.768 28.785 1.00 83.19 491 ALA A CA 1
ATOM 3623 C C . ALA A 1 491 ? -18.535 -8.396 27.379 1.00 83.19 491 ALA A C 1
ATOM 3625 O O . ALA A 1 491 ? -19.301 -7.914 26.546 1.00 83.19 491 ALA A O 1
ATOM 3626 N N . SER A 1 492 ? -17.775 -9.460 27.105 1.00 91.81 492 SER A N 1
ATOM 3627 C CA . SER A 1 492 ? -17.857 -10.230 25.856 1.00 91.81 492 SER A CA 1
ATOM 3628 C C . SER A 1 492 ? -19.087 -11.142 25.842 1.00 91.81 492 SER A C 1
ATOM 3630 O O . SER A 1 492 ? -19.680 -11.451 26.883 1.00 91.81 492 SER A O 1
ATOM 3632 N N . PHE A 1 493 ? -19.471 -11.609 24.656 1.00 93.38 493 PHE A N 1
ATOM 3633 C CA . PHE A 1 493 ? -20.669 -12.428 24.464 1.00 93.38 493 PHE A CA 1
ATOM 3634 C C . PHE A 1 493 ? -20.489 -13.474 23.353 1.00 93.38 493 PHE A C 1
ATOM 3636 O O . PHE A 1 493 ? -19.535 -13.427 22.584 1.00 93.38 493 PHE A O 1
ATOM 3643 N N . GLU A 1 494 ? -21.387 -14.464 23.309 1.00 95.31 494 GLU A N 1
ATOM 3644 C CA . GLU A 1 494 ? -21.401 -15.524 22.289 1.00 95.31 494 GLU A CA 1
ATOM 3645 C C . GLU A 1 494 ? -22.644 -15.425 21.408 1.00 95.31 494 GLU A C 1
ATOM 3647 O O . GLU A 1 494 ? -23.747 -15.192 21.913 1.00 95.31 494 GLU A O 1
ATOM 3652 N N . GLY A 1 495 ? -22.490 -15.691 20.113 1.00 95.44 495 GLY A N 1
ATOM 3653 C CA . GLY A 1 495 ? -23.602 -15.729 19.168 1.00 95.44 495 GLY A CA 1
ATOM 3654 C C . GLY A 1 495 ? -23.146 -15.959 17.733 1.00 95.44 495 GLY A C 1
ATOM 3655 O O . GLY A 1 495 ? -21.980 -15.764 17.420 1.00 95.44 495 GLY A O 1
ATOM 3656 N N . ASP A 1 496 ? -24.073 -16.387 16.879 1.00 95.31 496 ASP A N 1
ATOM 3657 C CA . ASP A 1 496 ? -23.867 -16.407 15.429 1.00 95.31 496 ASP A CA 1
ATOM 3658 C C . ASP A 1 496 ? -23.891 -14.956 14.914 1.00 95.31 496 ASP A C 1
ATOM 3660 O O . ASP A 1 496 ? -24.890 -14.276 15.162 1.00 95.31 496 ASP A O 1
ATOM 3664 N N . PRO A 1 497 ? -22.832 -14.460 14.251 1.00 95.25 497 PRO A N 1
ATOM 3665 C CA . PRO A 1 497 ? -22.772 -13.111 13.710 1.00 95.25 497 PRO A CA 1
ATOM 3666 C C . PRO A 1 497 ? -23.777 -12.852 12.594 1.00 95.25 497 PRO A C 1
ATOM 3668 O O . PRO A 1 497 ? -24.033 -11.689 12.304 1.00 95.25 497 PRO A O 1
ATOM 3671 N N . LEU A 1 498 ? -24.355 -13.898 11.992 1.00 92.56 498 LEU A N 1
ATOM 3672 C CA . LEU A 1 498 ? -25.253 -13.788 10.844 1.00 92.56 498 LEU A CA 1
ATOM 3673 C C . LEU A 1 498 ? -24.583 -13.055 9.672 1.00 92.56 498 LEU A C 1
ATOM 3675 O O . LEU A 1 498 ? -25.085 -12.033 9.207 1.00 92.56 498 LEU A O 1
ATOM 3679 N N . TYR A 1 499 ? -23.431 -13.558 9.225 1.00 88.31 499 TYR A N 1
ATOM 3680 C CA . TYR A 1 499 ? -22.791 -13.068 8.002 1.00 88.31 499 TYR A CA 1
ATOM 3681 C C . TYR A 1 499 ? -23.696 -13.264 6.786 1.00 88.31 499 TYR A C 1
ATOM 3683 O O . TYR A 1 499 ? -24.505 -14.196 6.760 1.00 88.31 499 TYR A O 1
ATOM 3691 N N . ARG A 1 500 ? -23.545 -12.392 5.788 1.00 82.94 500 ARG A N 1
ATOM 3692 C CA . ARG A 1 500 ? -24.308 -12.445 4.547 1.00 82.94 500 ARG A CA 1
ATOM 3693 C C . ARG A 1 500 ? -23.886 -13.623 3.681 1.00 82.94 500 ARG A C 1
ATOM 3695 O O . ARG A 1 500 ? -24.741 -14.463 3.406 1.00 82.94 500 ARG A O 1
ATOM 3702 N N . ASP A 1 501 ? -22.615 -13.652 3.286 1.00 82.19 501 ASP A N 1
ATOM 3703 C CA . ASP A 1 501 ? -22.066 -14.649 2.367 1.00 82.19 501 ASP A CA 1
ATOM 3704 C C . ASP A 1 501 ? -20.539 -14.704 2.507 1.00 82.19 501 ASP A C 1
ATOM 3706 O O . ASP A 1 501 ? -19.816 -13.911 1.913 1.00 82.19 501 ASP A O 1
ATOM 3710 N N . VAL A 1 502 ? -20.037 -15.556 3.404 1.00 87.44 502 VAL A N 1
ATOM 3711 C CA . VAL A 1 502 ? -18.619 -15.497 3.811 1.00 87.44 502 VAL A CA 1
ATOM 3712 C C . VAL A 1 502 ? -17.654 -15.918 2.712 1.00 87.44 502 VAL A C 1
ATOM 3714 O O . VAL A 1 502 ? -16.512 -15.495 2.774 1.00 87.44 502 VAL A O 1
ATOM 3717 N N . ASP A 1 503 ? -18.113 -16.756 1.788 1.00 79.94 503 ASP A N 1
ATOM 3718 C CA . ASP A 1 503 ? -17.391 -17.363 0.668 1.00 79.94 503 ASP A CA 1
ATOM 3719 C C . ASP A 1 503 ? -17.812 -16.781 -0.687 1.00 79.94 503 ASP A C 1
ATOM 3721 O O . ASP A 1 503 ? -17.600 -17.405 -1.721 1.00 79.94 503 ASP A O 1
ATOM 3725 N N . GLY A 1 504 ? -18.457 -15.612 -0.661 1.00 76.69 504 GLY A N 1
ATOM 3726 C CA . GLY A 1 504 ? -18.750 -14.844 -1.861 1.00 76.69 504 GLY A CA 1
ATOM 3727 C C . GLY A 1 504 ? -19.677 -15.537 -2.863 1.00 76.69 504 GLY A C 1
ATOM 3728 O O . GLY A 1 504 ? -20.370 -16.515 -2.588 1.00 76.69 504 GLY A O 1
ATOM 3729 N N . ALA A 1 505 ? -19.727 -14.970 -4.063 1.00 70.88 505 ALA A N 1
ATOM 3730 C CA . ALA A 1 505 ? -20.512 -15.477 -5.177 1.00 70.88 505 ALA A CA 1
ATOM 3731 C C . ALA A 1 505 ? -19.890 -16.720 -5.833 1.00 70.88 505 ALA A C 1
ATOM 3733 O O . ALA A 1 505 ? -20.615 -17.469 -6.505 1.00 70.88 505 ALA A O 1
ATOM 3734 N N . ASP A 1 506 ? -18.581 -16.924 -5.678 1.00 68.88 506 ASP A N 1
ATOM 3735 C CA . ASP A 1 506 ? -17.849 -18.046 -6.261 1.00 68.88 506 ASP A CA 1
ATOM 3736 C C . ASP A 1 506 ? -17.854 -19.330 -5.395 1.00 68.88 506 ASP A C 1
ATOM 3738 O O . ASP A 1 506 ? -17.409 -20.387 -5.863 1.00 68.88 506 ASP A O 1
ATOM 3742 N N . ASP A 1 507 ? -18.458 -19.275 -4.198 1.00 80.25 507 ASP A N 1
ATOM 3743 C CA . ASP A 1 507 ? -18.469 -20.329 -3.170 1.00 80.25 507 ASP A CA 1
ATOM 3744 C C . ASP A 1 507 ? -17.037 -20.738 -2.724 1.00 80.25 507 ASP A C 1
ATOM 3746 O O . ASP A 1 507 ? -16.808 -21.886 -2.296 1.00 80.25 507 ASP A O 1
ATOM 3750 N N . LEU A 1 508 ? -16.051 -19.842 -2.856 1.00 83.62 508 LEU A N 1
ATOM 3751 C CA . LEU A 1 508 ? -14.655 -20.056 -2.496 1.00 83.62 508 LEU A CA 1
ATOM 3752 C C . LEU A 1 508 ? -14.169 -18.999 -1.500 1.00 83.62 508 LEU A C 1
ATOM 3754 O O . LEU A 1 508 ? -13.599 -17.977 -1.853 1.00 83.62 508 LEU A O 1
ATOM 3758 N N . LEU A 1 509 ? -14.245 -19.354 -0.218 1.00 87.31 509 LEU A N 1
ATOM 3759 C CA . LEU A 1 509 ? -13.643 -18.559 0.847 1.00 87.31 509 LEU A CA 1
ATOM 3760 C C . LEU A 1 509 ? -12.136 -18.366 0.621 1.00 87.31 509 LEU A C 1
ATOM 3762 O O . LEU A 1 509 ? -11.376 -19.339 0.657 1.00 87.31 509 LEU A O 1
ATOM 3766 N N . GLY A 1 510 ? -11.696 -17.114 0.525 1.00 89.75 510 GLY A N 1
ATOM 3767 C CA . GLY A 1 510 ? -10.284 -16.751 0.578 1.00 89.75 510 GLY A CA 1
ATOM 3768 C C . GLY A 1 510 ? -9.443 -17.317 -0.565 1.00 89.75 510 GLY A C 1
ATOM 3769 O O . GLY A 1 510 ? -9.734 -17.110 -1.738 1.00 89.75 510 GLY A O 1
ATOM 3770 N N . TYR A 1 511 ? -8.319 -17.958 -0.236 1.00 89.38 511 TYR A N 1
ATOM 3771 C CA . TYR A 1 511 ? -7.365 -18.432 -1.245 1.00 89.38 511 TYR A CA 1
ATOM 3772 C C . TYR A 1 511 ? -7.262 -19.954 -1.230 1.00 89.38 511 TYR A C 1
ATOM 3774 O O . TYR A 1 511 ? -6.742 -20.553 -0.284 1.00 89.38 511 TYR A O 1
ATOM 3782 N N . ASP A 1 512 ? -7.653 -20.587 -2.335 1.00 87.75 512 ASP A N 1
ATOM 3783 C CA . ASP A 1 512 ? -7.483 -22.024 -2.510 1.00 87.75 512 ASP A CA 1
ATOM 3784 C C . ASP A 1 512 ? -6.051 -22.334 -2.955 1.00 87.75 512 ASP A C 1
ATOM 3786 O O . ASP A 1 512 ? -5.668 -22.154 -4.115 1.00 87.75 512 ASP A O 1
ATOM 3790 N N . GLN A 1 513 ? -5.249 -22.862 -2.032 1.00 79.31 513 GLN A N 1
ATOM 3791 C CA . GLN A 1 513 ? -3.870 -23.247 -2.328 1.00 79.31 513 GLN A CA 1
ATOM 3792 C C . GLN A 1 513 ? -3.742 -24.411 -3.317 1.00 79.31 513 GLN A C 1
ATOM 3794 O O . GLN A 1 513 ? -2.772 -24.460 -4.079 1.00 79.31 513 GLN A O 1
ATOM 3799 N N . ASP A 1 514 ? -4.684 -25.359 -3.307 1.00 80.94 514 ASP A N 1
ATOM 3800 C CA . ASP A 1 514 ? -4.640 -26.546 -4.165 1.00 80.94 514 ASP A CA 1
ATOM 3801 C C . ASP A 1 514 ? -4.941 -26.179 -5.626 1.00 80.94 514 ASP A C 1
ATOM 3803 O O . ASP A 1 514 ? -4.371 -26.769 -6.554 1.00 80.94 514 ASP A O 1
ATOM 3807 N N . LEU A 1 515 ? -5.825 -25.201 -5.831 1.00 78.31 515 LEU A N 1
ATOM 3808 C CA . LEU A 1 515 ? -6.203 -24.679 -7.142 1.00 78.31 515 LEU A CA 1
ATOM 3809 C C . LEU A 1 515 ? -5.363 -23.469 -7.568 1.00 78.31 515 LEU A C 1
ATOM 3811 O O . LEU A 1 515 ? -5.294 -23.189 -8.765 1.00 78.31 515 LEU A O 1
ATOM 3815 N N . SER A 1 516 ? -4.683 -22.813 -6.623 1.00 83.50 516 SER A N 1
ATOM 3816 C CA . SER A 1 516 ? -4.001 -21.527 -6.818 1.00 83.50 516 SER A CA 1
ATOM 3817 C C . SER A 1 516 ? -4.949 -20.459 -7.372 1.00 83.50 516 SER A C 1
ATOM 3819 O O . SER A 1 516 ? -4.634 -19.784 -8.353 1.00 83.50 516 SER A O 1
ATOM 3821 N N . VAL A 1 517 ? -6.138 -20.373 -6.773 1.00 82.81 517 VAL A N 1
ATOM 3822 C CA . VAL A 1 517 ? -7.210 -19.443 -7.147 1.00 82.81 517 VAL A CA 1
ATOM 3823 C C . VAL A 1 517 ? -7.533 -18.569 -5.944 1.00 82.81 517 VAL A C 1
ATOM 3825 O O . VAL A 1 517 ? -7.632 -19.063 -4.823 1.00 82.81 517 VAL A O 1
ATOM 3828 N N . ASP A 1 518 ? -7.668 -17.274 -6.198 1.00 85.31 518 ASP A N 1
ATOM 3829 C CA . ASP A 1 518 ? -8.082 -16.272 -5.224 1.00 85.31 518 ASP A CA 1
ATOM 3830 C C . ASP A 1 518 ? -9.586 -15.996 -5.374 1.00 85.31 518 ASP A C 1
ATOM 3832 O O . ASP A 1 518 ? -9.980 -15.400 -6.375 1.00 85.31 518 ASP A O 1
ATOM 3836 N N . GLY A 1 519 ? -10.388 -16.456 -4.409 1.00 78.62 519 GLY A N 1
ATOM 3837 C CA . GLY A 1 519 ? -11.805 -16.101 -4.210 1.00 78.62 519 GLY A CA 1
ATOM 3838 C C . GLY A 1 519 ? -11.987 -15.030 -3.123 1.00 78.62 519 GLY A C 1
ATOM 3839 O O . GLY A 1 519 ? -13.082 -14.673 -2.723 1.00 78.62 519 GLY A O 1
ATOM 3840 N N . GLY A 1 520 ? -10.893 -14.441 -2.625 1.00 80.94 520 GLY A N 1
ATOM 3841 C CA . GLY A 1 520 ? -10.958 -13.483 -1.522 1.00 80.94 520 GLY A CA 1
ATOM 3842 C C . GLY A 1 520 ? -11.592 -12.133 -1.868 1.00 80.94 520 GLY A C 1
ATOM 3843 O O . GLY A 1 520 ? -11.834 -11.303 -0.983 1.00 80.94 520 GLY A O 1
ATOM 3844 N N . LEU A 1 521 ? -11.791 -11.853 -3.158 1.00 77.00 521 LEU A N 1
ATOM 3845 C CA . LEU A 1 521 ? -12.239 -10.547 -3.638 1.00 77.00 521 LEU A CA 1
ATOM 3846 C C . LEU A 1 521 ? -13.744 -10.321 -3.454 1.00 77.00 521 LEU A C 1
ATOM 3848 O O . LEU A 1 521 ? -14.146 -9.166 -3.275 1.00 77.00 521 LEU A O 1
ATOM 3852 N N . ASP A 1 522 ? -14.554 -11.378 -3.483 1.00 71.62 522 ASP A N 1
ATOM 3853 C CA . ASP A 1 522 ? -16.014 -11.336 -3.365 1.00 71.62 522 ASP A CA 1
ATOM 3854 C C . ASP A 1 522 ? -16.556 -11.852 -2.022 1.00 71.62 522 ASP A C 1
ATOM 3856 O O . ASP A 1 522 ? -17.755 -11.708 -1.772 1.00 71.62 522 ASP A O 1
ATOM 3860 N N . ASP A 1 523 ? -15.694 -12.336 -1.123 1.00 82.19 523 ASP A N 1
ATOM 3861 C CA . ASP A 1 523 ? -16.058 -12.682 0.256 1.00 82.19 523 ASP A CA 1
ATOM 3862 C C . ASP A 1 523 ? -16.780 -11.524 0.990 1.00 82.19 523 ASP A C 1
ATOM 3864 O O . ASP A 1 523 ? -16.227 -10.430 1.194 1.00 82.19 523 ASP A O 1
ATOM 3868 N N . ASP A 1 524 ? -18.009 -11.771 1.465 1.00 82.69 524 ASP A N 1
ATOM 3869 C CA . ASP A 1 524 ? -18.892 -10.778 2.093 1.00 82.69 524 ASP A CA 1
ATOM 3870 C C . ASP A 1 524 ? -19.195 -11.105 3.567 1.00 82.69 524 ASP A C 1
ATOM 3872 O O . ASP A 1 524 ? -20.167 -11.768 3.954 1.00 82.69 524 ASP A O 1
ATOM 3876 N N . PHE A 1 525 ? -18.389 -10.505 4.439 1.00 91.06 525 PHE A N 1
ATOM 3877 C CA . PHE A 1 525 ? -18.570 -10.550 5.891 1.00 91.06 525 PHE A CA 1
ATOM 3878 C C . PHE A 1 525 ? -19.575 -9.513 6.420 1.00 91.06 525 PHE A C 1
ATOM 3880 O O . PHE A 1 525 ? -19.630 -9.263 7.630 1.00 91.06 525 PHE A O 1
ATOM 3887 N N . GLY A 1 526 ? -20.372 -8.897 5.545 1.00 86.25 526 GLY A N 1
ATOM 3888 C CA . GLY A 1 526 ? -21.475 -8.025 5.917 1.00 86.25 526 GLY A CA 1
ATOM 3889 C C . GLY A 1 526 ? -22.449 -8.718 6.865 1.00 86.25 526 GLY A C 1
ATOM 3890 O O . GLY A 1 526 ? -22.756 -9.900 6.723 1.00 86.25 526 GLY A O 1
ATOM 3891 N N . LEU A 1 527 ? -22.950 -7.982 7.855 1.00 85.88 527 LEU A N 1
ATOM 3892 C CA . LEU A 1 527 ? -23.878 -8.525 8.844 1.00 85.88 527 LEU A CA 1
ATOM 3893 C C . LEU A 1 527 ? -25.323 -8.462 8.333 1.00 85.88 527 LEU A C 1
ATOM 3895 O O . LEU A 1 527 ? -25.731 -7.509 7.663 1.00 85.88 527 LEU A O 1
ATOM 3899 N N . MET A 1 528 ? -26.121 -9.473 8.672 1.00 81.69 528 MET A N 1
ATOM 3900 C CA . MET A 1 528 ? -27.570 -9.454 8.492 1.00 81.69 528 MET A CA 1
ATOM 3901 C C . MET A 1 528 ? -28.270 -8.777 9.679 1.00 81.69 528 MET A C 1
ATOM 3903 O O . MET A 1 528 ? -27.773 -8.753 10.810 1.00 81.69 528 MET A O 1
ATOM 3907 N N . ALA A 1 529 ? -29.487 -8.284 9.435 1.00 76.31 529 ALA A N 1
ATOM 3908 C CA . ALA A 1 529 ? -30.323 -7.704 10.477 1.00 76.31 529 ALA A CA 1
ATOM 3909 C C . ALA A 1 529 ? -30.569 -8.698 11.629 1.00 76.31 529 ALA A C 1
ATOM 3911 O O . ALA A 1 529 ? -30.865 -9.877 11.422 1.00 76.31 529 ALA A O 1
ATOM 3912 N N . GLY A 1 530 ? -30.482 -8.202 12.865 1.00 80.75 530 GLY A N 1
ATOM 3913 C CA . GLY A 1 530 ? -30.613 -9.023 14.071 1.00 80.75 530 GLY A CA 1
ATOM 3914 C C . GLY A 1 530 ? -29.326 -9.729 14.500 1.00 80.75 530 GLY A C 1
ATOM 3915 O O . GLY A 1 530 ? -29.369 -10.512 15.455 1.00 80.75 530 GLY A O 1
ATOM 3916 N N . SER A 1 531 ? -28.201 -9.447 13.834 1.00 91.12 531 SER A N 1
ATOM 3917 C CA . SER A 1 531 ? -26.884 -9.878 14.290 1.00 91.12 531 SER A CA 1
ATOM 3918 C C . SER A 1 531 ? -26.623 -9.413 15.730 1.00 91.12 531 SER A C 1
ATOM 3920 O O . SER A 1 531 ? -26.923 -8.268 16.079 1.00 91.12 531 SER A O 1
ATOM 3922 N N . PRO A 1 532 ? -26.051 -10.270 16.594 1.00 91.44 532 PRO A N 1
ATOM 3923 C CA . PRO A 1 532 ? -25.671 -9.886 17.947 1.00 91.44 532 PRO A CA 1
ATOM 3924 C C . PRO A 1 532 ? -24.487 -8.906 17.987 1.00 91.44 532 PRO A C 1
ATOM 3926 O O . PRO A 1 532 ? -24.216 -8.373 19.060 1.00 91.44 532 PRO A O 1
ATOM 3929 N N . ALA A 1 533 ? -23.780 -8.684 16.873 1.00 92.38 533 ALA A N 1
ATOM 3930 C CA . ALA A 1 533 ? -22.680 -7.719 16.790 1.00 92.38 533 ALA A CA 1
ATOM 3931 C C . ALA A 1 533 ? -23.150 -6.255 16.714 1.00 92.38 533 ALA A C 1
ATOM 3933 O O . ALA A 1 533 ? -22.365 -5.374 17.074 1.00 92.38 533 ALA A O 1
ATOM 3934 N N . ILE A 1 534 ? -24.401 -6.017 16.299 1.00 88.94 534 ILE A N 1
ATOM 3935 C CA . ILE A 1 534 ? -24.928 -4.678 16.005 1.00 88.94 534 ILE A CA 1
ATOM 3936 C C . ILE A 1 534 ? -24.997 -3.810 17.270 1.00 88.94 534 ILE A C 1
ATOM 3938 O O . ILE A 1 534 ? -25.595 -4.231 18.268 1.00 88.94 534 ILE A O 1
ATOM 3942 N N . ASP A 1 535 ? -24.395 -2.618 17.234 1.00 86.50 535 ASP A N 1
ATOM 3943 C CA . ASP A 1 535 ? -24.302 -1.634 18.327 1.00 86.50 535 ASP A CA 1
ATOM 3944 C C . ASP A 1 535 ? -23.716 -2.189 19.640 1.00 86.50 535 ASP A C 1
ATOM 3946 O O . ASP A 1 535 ? -24.087 -1.791 20.758 1.00 86.50 535 ASP A O 1
ATOM 3950 N N . LYS A 1 536 ? -22.817 -3.177 19.543 1.00 87.69 536 LYS A N 1
ATOM 3951 C CA . LYS A 1 536 ? -22.184 -3.823 20.712 1.00 87.69 536 LYS A CA 1
ATOM 3952 C C . LYS A 1 536 ? -20.675 -3.626 20.821 1.00 87.69 536 LYS A C 1
ATOM 3954 O O . LYS A 1 536 ? -20.069 -4.154 21.754 1.00 87.69 536 LYS A O 1
ATOM 3959 N N . GLY A 1 537 ? -20.067 -2.848 19.933 1.00 86.56 537 GLY A N 1
ATOM 3960 C CA . GLY A 1 537 ? -18.648 -2.512 19.958 1.00 86.56 537 GLY A CA 1
ATOM 3961 C C . GLY A 1 537 ? -18.256 -1.769 21.234 1.00 86.56 537 GLY A C 1
ATOM 3962 O O . GLY A 1 537 ? -18.741 -0.673 21.503 1.00 86.56 537 GLY A O 1
ATOM 3963 N N . TYR A 1 538 ? -17.352 -2.343 22.026 1.00 82.50 538 TYR A N 1
ATOM 3964 C CA . TYR A 1 538 ? -16.855 -1.738 23.263 1.00 82.50 538 TYR A CA 1
ATOM 3965 C C . TYR A 1 538 ? -15.733 -0.714 23.012 1.00 82.50 538 TYR A C 1
ATOM 3967 O O . TYR A 1 538 ? -14.736 -0.977 22.328 1.00 82.50 538 TYR A O 1
ATOM 3975 N N . GLY A 1 539 ? -15.845 0.454 23.639 1.00 77.25 539 GLY A N 1
ATOM 3976 C CA . GLY A 1 539 ? -14.869 1.534 23.541 1.00 77.25 539 GLY A CA 1
ATOM 3977 C C . GLY A 1 539 ? -14.935 2.313 22.229 1.00 77.25 539 GLY A C 1
ATOM 3978 O O . GLY A 1 539 ? -15.870 2.189 21.446 1.00 77.25 539 GLY A O 1
ATOM 3979 N N . THR A 1 540 ? -13.935 3.163 22.006 1.00 77.56 540 THR A N 1
ATOM 3980 C CA . THR A 1 540 ? -13.925 4.080 20.861 1.00 77.56 540 THR A CA 1
ATOM 3981 C C . THR A 1 540 ? -13.492 3.351 19.591 1.00 77.56 540 THR A C 1
ATOM 3983 O O . THR A 1 540 ? -12.316 3.001 19.445 1.00 77.56 540 THR A O 1
ATOM 3986 N N . ALA A 1 541 ? -14.452 3.109 18.699 1.00 79.81 541 ALA A N 1
ATOM 3987 C CA . ALA A 1 541 ? -14.214 2.587 17.360 1.00 79.81 541 ALA A CA 1
ATOM 3988 C C . ALA A 1 541 ? -13.620 3.664 16.433 1.00 79.81 541 ALA A C 1
ATOM 3990 O O . ALA A 1 541 ? -13.856 4.859 16.650 1.00 79.81 541 ALA A O 1
ATOM 3991 N N . PRO A 1 542 ? -12.879 3.275 15.382 1.00 78.81 542 PRO A N 1
ATOM 3992 C CA . PRO A 1 542 ? -12.558 4.186 14.290 1.00 78.81 542 PRO A CA 1
ATOM 3993 C C . PRO A 1 542 ? -13.830 4.732 13.631 1.00 78.81 542 PRO A C 1
ATOM 3995 O O . PRO A 1 542 ? -14.860 4.060 13.604 1.00 78.81 542 PRO A O 1
ATOM 3998 N N . ALA A 1 543 ? -13.746 5.953 13.095 1.00 74.06 543 ALA A N 1
ATOM 3999 C CA . ALA A 1 543 ? -14.897 6.654 12.518 1.00 74.06 543 ALA A CA 1
ATOM 4000 C C . ALA A 1 543 ? -15.503 5.938 11.300 1.00 74.06 543 ALA A C 1
ATOM 4002 O O . ALA A 1 543 ? -16.705 6.049 11.065 1.00 74.06 543 ALA A O 1
ATOM 4003 N N . MET A 1 544 ? -14.663 5.224 10.549 1.00 78.00 544 MET A N 1
ATOM 4004 C CA . MET A 1 544 ? -15.051 4.416 9.398 1.00 78.00 544 MET A CA 1
ATOM 4005 C C . MET A 1 544 ? -14.796 2.938 9.684 1.00 78.00 544 MET A C 1
ATOM 4007 O O . MET A 1 544 ? -13.877 2.588 10.434 1.00 78.00 544 MET A O 1
ATOM 4011 N N . ASP A 1 545 ? -15.625 2.087 9.100 1.00 83.44 545 ASP A N 1
ATOM 4012 C CA . ASP A 1 545 ? -15.460 0.641 9.073 1.00 83.44 545 ASP A CA 1
ATOM 4013 C C . ASP A 1 545 ? -14.464 0.209 7.974 1.00 83.44 545 ASP A C 1
ATOM 4015 O O . ASP A 1 545 ? -13.834 1.043 7.319 1.00 83.44 545 ASP A O 1
ATOM 4019 N N . PHE A 1 546 ? -14.303 -1.100 7.793 1.00 86.19 546 PHE A N 1
ATOM 4020 C CA . PHE A 1 546 ? -13.454 -1.712 6.769 1.00 86.19 546 PHE A CA 1
ATOM 4021 C C . PHE A 1 546 ? -13.801 -1.264 5.339 1.00 86.19 546 PHE A C 1
ATOM 4023 O O . PHE A 1 546 ? -12.904 -1.055 4.528 1.00 86.19 546 PHE A O 1
ATOM 4030 N N . ASN A 1 547 ? -15.084 -1.055 5.040 1.00 78.06 547 ASN A N 1
ATOM 4031 C CA . ASN A 1 547 ? -15.566 -0.660 3.716 1.00 78.06 547 ASN A CA 1
ATOM 4032 C C . ASN A 1 547 ? -15.518 0.863 3.485 1.00 78.06 547 ASN A C 1
ATOM 4034 O O . ASN A 1 547 ? -16.016 1.356 2.471 1.00 78.06 547 ASN A O 1
ATOM 4038 N N . GLY A 1 548 ? -14.953 1.631 4.424 1.00 75.25 548 GLY A N 1
ATOM 4039 C CA . GLY A 1 548 ? -14.937 3.094 4.367 1.00 75.25 548 GLY A CA 1
ATOM 4040 C C . GLY A 1 548 ? -16.297 3.735 4.667 1.00 75.25 548 GLY A C 1
ATOM 4041 O O . GLY A 1 548 ? -16.501 4.920 4.387 1.00 75.25 548 GLY A O 1
ATOM 4042 N N . ILE A 1 549 ? -17.235 2.973 5.233 1.00 70.12 549 ILE A N 1
ATOM 4043 C CA . ILE A 1 549 ? -18.561 3.437 5.631 1.00 70.12 549 ILE A CA 1
ATOM 4044 C C . ILE A 1 549 ? -18.451 4.060 7.026 1.00 70.12 549 ILE A C 1
ATOM 4046 O O . ILE A 1 549 ? -17.776 3.537 7.911 1.00 70.12 549 ILE A O 1
ATOM 4050 N N . ASN A 1 550 ? -19.094 5.211 7.238 1.00 72.94 550 ASN A N 1
ATOM 4051 C CA . ASN A 1 550 ? -19.171 5.795 8.578 1.00 72.94 550 ASN A CA 1
ATOM 4052 C C . ASN A 1 550 ? -19.970 4.874 9.498 1.00 72.94 550 ASN A C 1
ATOM 4054 O O . ASN A 1 550 ? -20.988 4.338 9.081 1.00 72.94 550 ASN A O 1
ATOM 4058 N N . ARG A 1 551 ? -19.568 4.768 10.761 1.00 79.12 551 ARG A N 1
ATOM 4059 C CA . ARG A 1 551 ? -20.364 4.024 11.743 1.00 79.12 551 ARG A CA 1
ATOM 4060 C C . ARG A 1 551 ? -21.708 4.716 12.019 1.00 79.12 551 ARG A C 1
ATOM 4062 O O . ARG A 1 551 ? -21.742 5.951 12.133 1.00 79.12 551 ARG A O 1
ATOM 4069 N N . PHE A 1 552 ? -22.795 3.951 12.098 1.00 72.19 552 PHE A N 1
ATOM 4070 C CA . PHE A 1 552 ? -24.177 4.423 12.193 1.00 72.19 552 PHE A CA 1
ATOM 4071 C C . PHE A 1 552 ? -24.900 3.782 13.379 1.00 72.19 552 PHE A C 1
ATOM 4073 O O . PHE A 1 552 ? -24.802 2.595 13.613 1.00 72.19 552 PHE A O 1
ATOM 4080 N N . ASP A 1 553 ? -25.672 4.592 14.102 1.00 75.12 553 ASP A N 1
ATOM 4081 C CA . ASP A 1 553 ? -26.513 4.129 15.211 1.00 75.12 553 ASP A CA 1
ATOM 4082 C C . ASP A 1 553 ? -27.801 3.482 14.695 1.00 75.12 553 ASP A C 1
ATOM 4084 O O . ASP A 1 553 ? -28.567 4.170 14.004 1.00 75.12 553 ASP A O 1
ATOM 4088 N N . GLU A 1 554 ? -28.075 2.223 15.070 1.00 73.88 554 GLU A N 1
ATOM 4089 C CA . GLU A 1 554 ? -29.361 1.572 14.813 1.00 73.88 554 GLU A CA 1
ATOM 4090 C C . GLU A 1 554 ? -30.373 1.913 15.908 1.00 73.88 554 GLU A C 1
ATOM 4092 O O . GLU A 1 554 ? -30.405 1.285 16.967 1.00 73.88 554 GLU A O 1
ATOM 4097 N N . PRO A 1 555 ? -31.351 2.808 15.663 1.00 66.25 555 PRO A N 1
ATOM 4098 C CA . PRO A 1 555 ? -32.208 3.312 16.738 1.00 66.25 555 PRO A CA 1
ATOM 4099 C C . PRO A 1 555 ? -33.123 2.244 17.362 1.00 66.25 555 PRO A C 1
ATOM 4101 O O . PRO A 1 555 ? -33.776 2.494 18.383 1.00 66.25 555 PRO A O 1
ATOM 4104 N N . GLU A 1 556 ? -33.261 1.090 16.700 1.00 67.38 556 GLU A N 1
ATOM 4105 C CA . GLU A 1 556 ? -34.040 -0.057 17.167 1.00 67.38 556 GLU A CA 1
ATOM 4106 C C . GLU A 1 556 ? -33.242 -0.984 18.098 1.00 67.38 556 GLU A C 1
ATOM 4108 O O . GLU A 1 556 ? -33.850 -1.753 18.857 1.00 67.38 556 GLU A O 1
ATOM 4113 N N . VAL A 1 557 ? -31.910 -0.884 18.092 1.00 69.88 557 VAL A N 1
ATOM 4114 C CA . VAL A 1 557 ? -30.999 -1.601 18.982 1.00 69.88 557 VAL A CA 1
ATOM 4115 C C . VAL A 1 557 ? -30.561 -0.658 20.109 1.00 69.88 557 VAL A C 1
ATOM 4117 O O . VAL A 1 557 ? -30.470 0.555 19.978 1.00 69.88 557 VAL A O 1
ATOM 4120 N N . GLY A 1 558 ? -30.433 -1.200 21.319 1.00 67.50 558 GLY A N 1
ATOM 4121 C CA . GLY A 1 558 ? -30.020 -0.408 22.476 1.00 67.50 558 GLY A CA 1
ATOM 4122 C C . GLY A 1 558 ? -28.503 -0.246 22.534 1.00 67.50 558 GLY A C 1
ATOM 4123 O O . GLY A 1 558 ? -27.797 -1.249 22.707 1.00 67.50 558 GLY A O 1
ATOM 4124 N N . ASN A 1 559 ? -28.038 1.004 22.519 1.00 78.44 559 ASN A N 1
ATOM 4125 C CA . ASN A 1 559 ? -26.644 1.383 22.779 1.00 78.44 559 ASN A CA 1
ATOM 4126 C C . ASN A 1 559 ? -26.363 1.279 24.275 1.00 78.44 559 ASN A C 1
ATOM 4128 O O . ASN A 1 559 ? -26.441 2.259 25.019 1.00 78.44 559 ASN A O 1
ATOM 4132 N N . ASP A 1 560 ? -26.093 0.062 24.731 1.00 69.12 560 ASP A N 1
ATOM 4133 C CA . ASP A 1 560 ? -25.911 -0.261 26.150 1.00 69.12 560 ASP A CA 1
ATOM 4134 C C . ASP A 1 560 ? -24.429 -0.425 26.533 1.00 69.12 560 ASP A C 1
ATOM 4136 O O . ASP A 1 560 ? -24.116 -0.746 27.681 1.00 69.12 560 ASP A O 1
ATOM 4140 N N . VAL A 1 561 ? -23.516 -0.224 25.578 1.00 76.56 561 VAL A N 1
ATOM 4141 C CA . VAL A 1 561 ? -22.072 -0.430 25.745 1.00 76.56 561 VAL A CA 1
ATOM 4142 C C . VAL A 1 561 ? -21.353 0.917 25.794 1.00 76.56 561 VAL A C 1
ATOM 4144 O O . VAL A 1 561 ? -21.735 1.855 25.104 1.00 76.56 561 VAL A O 1
ATOM 4147 N N . TRP A 1 562 ? -20.316 1.049 26.620 1.00 76.50 562 TRP A N 1
ATOM 4148 C CA . TRP A 1 562 ? -19.539 2.287 26.737 1.00 76.50 562 TRP A CA 1
ATOM 4149 C C . TRP A 1 562 ? -18.771 2.597 25.435 1.00 76.50 562 TRP A C 1
ATOM 4151 O O . TRP A 1 562 ? -18.071 1.723 24.927 1.00 76.50 562 TRP A O 1
ATOM 4161 N N . GLY A 1 563 ? -18.882 3.824 24.904 1.00 72.75 563 GLY A N 1
ATOM 4162 C CA . GLY A 1 563 ? -18.279 4.237 23.620 1.00 72.75 563 GLY A CA 1
ATOM 4163 C C . GLY A 1 563 ? -17.144 5.257 23.713 1.00 72.75 563 GLY A C 1
ATOM 4164 O O . GLY A 1 563 ? -16.358 5.406 22.775 1.00 72.75 563 GLY A O 1
ATOM 4165 N N . GLY A 1 564 ? -17.002 5.942 24.848 1.00 81.56 564 GLY A N 1
ATOM 4166 C CA . GLY A 1 564 ? -15.937 6.923 25.046 1.00 81.56 564 GLY A CA 1
ATOM 4167 C C . GLY A 1 564 ? -16.428 8.229 25.648 1.00 81.56 564 GLY A C 1
ATOM 4168 O O . GLY A 1 564 ? -17.450 8.282 26.333 1.00 81.56 564 GLY A O 1
ATOM 4169 N N . PHE A 1 565 ? -15.672 9.293 25.374 1.00 84.81 565 PHE A N 1
ATOM 4170 C CA . PHE A 1 565 ? -16.024 10.667 25.717 1.00 84.81 565 PHE A CA 1
ATOM 4171 C C . PHE A 1 565 ? -16.016 11.543 24.468 1.00 84.81 565 PHE A C 1
ATOM 4173 O O . PHE A 1 565 ? -15.144 11.404 23.615 1.00 84.81 565 PHE A O 1
ATOM 4180 N N . ALA A 1 566 ? -16.961 12.474 24.390 1.00 86.00 566 ALA A N 1
ATOM 4181 C CA . ALA A 1 566 ? -16.977 13.529 23.387 1.00 86.00 566 ALA A CA 1
ATOM 4182 C C . ALA A 1 566 ? -16.697 14.877 24.058 1.00 86.00 566 ALA A C 1
ATOM 4184 O O . ALA A 1 566 ? -17.311 15.211 25.076 1.00 86.00 566 ALA A O 1
ATOM 4185 N N . GLU A 1 567 ? -15.782 15.658 23.485 1.00 90.19 567 GLU A N 1
ATOM 4186 C CA . GLU A 1 567 ? -15.482 17.004 23.967 1.00 90.19 567 GLU A CA 1
ATOM 4187 C C . GLU A 1 567 ? -16.466 18.040 23.407 1.00 90.19 567 GLU A C 1
ATOM 4189 O O . GLU A 1 567 ? -16.797 18.057 22.221 1.00 90.19 567 GLU A O 1
ATOM 4194 N N . GLN A 1 568 ? -16.908 18.950 24.271 1.00 92.25 568 GLN A N 1
ATOM 4195 C CA . GLN A 1 568 ? -17.721 20.108 23.927 1.00 92.25 568 GLN A CA 1
ATOM 4196 C C . GLN A 1 568 ? -17.101 21.375 24.511 1.00 92.25 568 GLN A C 1
ATOM 4198 O O . GLN A 1 568 ? -16.906 21.487 25.723 1.00 92.25 568 GLN A O 1
ATOM 4203 N N . VAL A 1 569 ? -16.861 22.373 23.658 1.00 89.12 569 VAL A N 1
ATOM 4204 C CA . VAL A 1 569 ? -16.462 23.712 24.109 1.00 89.12 569 VAL A CA 1
ATOM 4205 C C . VAL A 1 569 ? -17.682 24.428 24.675 1.00 89.12 569 VAL A C 1
ATOM 4207 O O . VAL A 1 569 ? -18.698 24.610 23.999 1.00 89.12 569 VAL A O 1
ATOM 4210 N N . LEU A 1 570 ? -17.578 24.848 25.928 1.00 87.88 570 LEU A N 1
ATOM 4211 C CA . LEU A 1 570 ? -18.598 25.606 26.632 1.00 87.88 570 LEU A CA 1
ATOM 4212 C C . LEU A 1 570 ? -18.346 27.121 26.495 1.00 87.88 570 LEU A C 1
ATOM 4214 O O . LEU A 1 570 ? -17.601 27.591 25.638 1.00 87.88 570 LEU A O 1
ATOM 4218 N N . GLY A 1 571 ? -19.043 27.911 27.313 1.00 84.00 571 GLY A N 1
ATOM 4219 C CA . GLY A 1 571 ? -18.833 29.355 27.409 1.00 84.00 571 GLY A CA 1
ATOM 4220 C C . GLY A 1 571 ? -17.670 29.737 28.329 1.00 84.00 571 GLY A C 1
ATOM 4221 O O . GLY A 1 571 ? -16.703 28.997 28.485 1.00 84.00 571 GLY A O 1
ATOM 4222 N N . GLU A 1 572 ? -17.806 30.910 28.952 1.00 82.56 572 GLU A N 1
ATOM 4223 C CA . GLU A 1 572 ? -16.825 31.468 29.890 1.00 82.56 572 GLU A CA 1
ATOM 4224 C C . GLU A 1 572 ? -16.468 30.495 31.027 1.00 82.56 572 GLU A C 1
ATOM 4226 O O . GLU A 1 572 ? -17.317 29.730 31.505 1.00 82.56 572 GLU A O 1
ATOM 4231 N N . SER A 1 573 ? -15.217 30.598 31.485 1.00 81.69 573 SER A N 1
ATOM 4232 C CA . SER A 1 573 ? -14.669 29.815 32.591 1.00 81.69 573 SER A CA 1
ATOM 4233 C C . SER A 1 573 ? -15.568 29.826 33.829 1.00 81.69 573 SER A C 1
ATOM 4235 O O . SER A 1 573 ? -16.018 30.872 34.303 1.00 81.69 573 SER A O 1
ATOM 4237 N N . GLY A 1 574 ? -15.815 28.638 34.381 1.00 75.62 574 GLY A N 1
ATOM 4238 C CA . GLY A 1 574 ? -16.585 28.437 35.607 1.00 75.62 574 GLY A CA 1
ATOM 4239 C C . GLY A 1 574 ? -15.811 28.715 36.895 1.00 75.62 574 GLY A C 1
ATOM 4240 O O . GLY A 1 574 ? -16.386 28.566 37.977 1.00 75.62 574 GLY A O 1
ATOM 4241 N N . ILE A 1 575 ? -14.532 29.105 36.815 1.00 82.69 575 ILE A N 1
ATOM 4242 C CA . ILE A 1 575 ? -13.731 29.406 38.005 1.00 82.69 575 ILE A CA 1
ATOM 4243 C C . ILE A 1 575 ? -14.308 30.619 38.732 1.00 82.69 575 ILE A C 1
ATOM 4245 O O . ILE A 1 575 ? -14.367 31.736 38.220 1.00 82.69 575 ILE A O 1
ATOM 4249 N N . SER A 1 576 ? -14.711 30.402 39.984 1.00 63.34 576 SER A N 1
ATOM 4250 C CA . SER A 1 576 ? -15.123 31.472 40.888 1.00 63.34 576 SER A CA 1
ATOM 4251 C C . SER A 1 576 ? -14.010 31.778 41.888 1.00 63.34 576 SER A C 1
ATOM 4253 O O . SER A 1 576 ? -13.413 30.878 42.482 1.00 63.34 576 SER A O 1
ATOM 4255 N N . ALA A 1 577 ? -13.731 33.066 42.103 1.00 55.47 577 ALA A N 1
ATOM 4256 C CA . ALA A 1 577 ? -12.750 33.501 43.090 1.00 55.47 577 ALA A CA 1
ATOM 4257 C C . ALA A 1 577 ? -13.165 33.034 44.502 1.00 55.47 577 ALA A C 1
ATOM 4259 O O . ALA A 1 577 ? -14.121 33.558 45.081 1.00 55.47 577 ALA A O 1
ATOM 4260 N N . GLY A 1 578 ? -12.435 32.058 45.053 1.00 60.66 578 GLY A N 1
ATOM 4261 C CA . GLY A 1 578 ? -12.687 31.471 46.375 1.00 60.66 578 GLY A CA 1
ATOM 4262 C C . GLY A 1 578 ? -13.553 30.204 46.392 1.00 60.66 578 GLY A C 1
ATOM 4263 O O . GLY A 1 578 ? -14.103 29.887 47.447 1.00 60.66 578 GLY A O 1
ATOM 4264 N N . GLY A 1 579 ? -13.699 29.501 45.263 1.00 70.25 579 GLY A N 1
ATOM 4265 C CA . GLY A 1 579 ? -14.357 28.191 45.207 1.00 70.25 579 GLY A CA 1
ATOM 4266 C C . GLY A 1 579 ? -13.570 27.083 45.928 1.00 70.25 579 GLY A C 1
ATOM 4267 O O . GLY A 1 579 ? -12.343 27.013 45.815 1.00 70.25 579 GLY A O 1
ATOM 4268 N N . GLY A 1 580 ? -14.291 26.215 46.648 1.00 86.12 580 GLY A N 1
ATOM 4269 C CA . GLY A 1 580 ? -13.750 25.050 47.360 1.00 86.12 580 GLY A CA 1
ATOM 4270 C C . GLY A 1 580 ? -13.104 25.327 48.727 1.00 86.12 580 GLY A C 1
ATOM 4271 O O . GLY A 1 580 ? -12.839 26.459 49.130 1.00 86.12 580 GLY A O 1
ATOM 4272 N N . ILE A 1 581 ? -12.862 24.251 49.478 1.00 93.25 581 ILE A N 1
ATOM 4273 C CA . ILE A 1 581 ? -12.138 24.261 50.753 1.00 93.25 581 ILE A CA 1
ATOM 4274 C C . ILE A 1 581 ? -10.659 23.991 50.466 1.00 93.25 581 ILE A C 1
ATOM 4276 O O . ILE A 1 581 ? -10.330 22.942 49.915 1.00 93.25 581 ILE A O 1
ATOM 4280 N N . ALA A 1 582 ? -9.789 24.914 50.878 1.00 93.31 582 ALA A N 1
ATOM 4281 C CA . ALA A 1 582 ? -8.334 24.775 50.807 1.00 93.31 582 ALA A CA 1
ATOM 4282 C C . ALA A 1 582 ? -7.855 23.555 51.610 1.00 93.31 582 ALA A C 1
ATOM 4284 O O . ALA A 1 582 ? -8.217 23.401 52.785 1.00 93.31 582 ALA A O 1
ATOM 4285 N N . GLN A 1 583 ? -7.053 22.691 50.991 1.00 95.56 583 GLN A N 1
ATOM 4286 C CA . GLN A 1 583 ? -6.571 21.460 51.618 1.00 95.56 583 GLN A CA 1
ATOM 4287 C C . GLN A 1 583 ? -5.248 21.649 52.373 1.00 95.56 583 GLN A C 1
ATOM 4289 O O . GLN A 1 583 ? -4.842 20.770 53.136 1.00 95.56 583 GLN A O 1
ATOM 4294 N N . ASN A 1 584 ? -4.624 22.827 52.268 1.00 92.88 584 ASN A N 1
ATOM 4295 C CA . ASN A 1 584 ? -3.264 23.119 52.721 1.00 92.88 584 ASN A CA 1
ATOM 4296 C C . ASN A 1 584 ? -2.236 22.158 52.105 1.00 92.88 584 ASN A C 1
ATOM 4298 O O . ASN A 1 584 ? -1.241 21.803 52.746 1.00 92.88 584 ASN A O 1
ATOM 4302 N N . TRP A 1 585 ? -2.475 21.732 50.867 1.00 89.94 585 TRP A N 1
ATOM 4303 C CA . TRP A 1 585 ? -1.607 20.844 50.115 1.00 89.94 585 TRP A CA 1
ATOM 4304 C C . TRP A 1 585 ? -0.529 21.652 49.393 1.00 89.94 585 TRP A C 1
ATOM 4306 O O . TRP A 1 585 ? -0.770 22.260 48.357 1.00 89.94 585 TRP A O 1
ATOM 4316 N N . ASN A 1 586 ? 0.672 21.663 49.972 1.00 92.12 586 ASN A N 1
ATOM 4317 C CA . ASN A 1 586 ? 1.812 22.442 49.491 1.00 92.12 586 ASN A CA 1
ATOM 4318 C C . ASN A 1 586 ? 2.936 21.480 49.100 1.00 92.12 586 ASN A C 1
ATOM 4320 O O . ASN A 1 586 ? 3.737 21.098 49.963 1.00 92.12 586 ASN A O 1
ATOM 4324 N N . ALA A 1 587 ? 2.960 21.036 47.845 1.00 93.50 587 ALA A N 1
ATOM 4325 C CA . ALA A 1 587 ? 3.889 20.010 47.389 1.00 93.50 587 ALA A CA 1
ATOM 4326 C C . ALA A 1 587 ? 4.359 20.227 45.943 1.00 93.50 587 ALA A C 1
ATOM 4328 O O . ALA A 1 587 ? 3.817 21.050 45.210 1.00 93.50 587 ALA A O 1
ATOM 4329 N N . ASP A 1 588 ? 5.394 19.477 45.583 1.00 94.12 588 ASP A N 1
ATOM 4330 C CA . ASP A 1 588 ? 6.019 19.411 44.266 1.00 94.12 588 ASP A CA 1
ATOM 4331 C C . ASP A 1 588 ? 6.291 17.930 43.975 1.00 94.12 588 ASP A C 1
ATOM 4333 O O . ASP A 1 588 ? 6.790 17.237 44.872 1.00 94.12 588 ASP A O 1
ATOM 4337 N N . ASP A 1 589 ? 5.878 17.437 42.807 1.00 94.19 589 ASP A N 1
ATOM 4338 C CA . ASP A 1 589 ? 5.880 16.012 42.434 1.00 94.19 589 ASP A CA 1
ATOM 4339 C C . ASP A 1 589 ? 5.297 15.067 43.504 1.00 94.19 589 ASP A C 1
ATOM 4341 O O . ASP A 1 589 ? 5.901 14.054 43.875 1.00 94.19 589 ASP A O 1
ATOM 4345 N N . GLN A 1 590 ? 4.125 15.390 44.067 1.00 95.69 590 GLN A N 1
ATOM 4346 C CA . GLN A 1 590 ? 3.433 14.513 45.027 1.00 95.69 590 GLN A CA 1
ATOM 4347 C C . GLN A 1 590 ? 1.933 14.398 44.738 1.00 95.69 590 GLN A C 1
ATOM 4349 O O . GLN A 1 590 ? 1.284 15.363 44.337 1.00 95.69 590 GLN A O 1
ATOM 4354 N N . ALA A 1 591 ? 1.361 13.233 45.056 1.00 95.19 591 ALA A N 1
ATOM 4355 C CA . ALA A 1 591 ? -0.072 12.969 44.978 1.00 95.19 591 ALA A CA 1
ATOM 4356 C C . ALA A 1 591 ? -0.636 12.451 46.310 1.00 95.19 591 ALA A C 1
ATOM 4358 O O . ALA A 1 591 ? 0.076 11.868 47.132 1.00 95.19 591 ALA A O 1
ATOM 4359 N N . TRP A 1 592 ? -1.938 12.644 46.516 1.00 95.38 592 TRP A N 1
ATOM 4360 C CA . TRP A 1 592 ? -2.673 12.118 47.672 1.00 95.38 592 TRP A CA 1
ATOM 4361 C C . TRP A 1 592 ? -4.011 11.500 47.265 1.00 95.38 592 TRP A C 1
ATOM 4363 O O . TRP A 1 592 ? -4.588 11.869 46.248 1.00 95.38 592 TRP A O 1
ATOM 4373 N N . THR A 1 593 ? -4.527 10.565 48.060 1.00 96.50 593 THR A N 1
ATOM 4374 C CA . THR A 1 593 ? -5.819 9.926 47.777 1.00 96.50 593 THR A CA 1
ATOM 4375 C C . THR A 1 593 ? -6.979 10.772 48.297 1.00 96.50 593 THR A C 1
ATOM 4377 O O . THR A 1 593 ? -7.099 11.010 49.502 1.00 96.50 593 THR A O 1
ATOM 4380 N N . LEU A 1 594 ? -7.870 11.167 47.392 1.00 96.69 594 LEU A N 1
ATOM 4381 C CA . LEU A 1 594 ? -9.169 11.762 47.675 1.00 96.69 594 LEU A CA 1
ATOM 4382 C C . LEU A 1 594 ? -10.255 10.684 47.580 1.00 96.69 594 LEU A C 1
ATOM 4384 O O . LEU A 1 594 ? -10.404 10.035 46.548 1.00 96.69 594 LEU A O 1
ATOM 4388 N N . VAL A 1 595 ? -11.046 10.521 48.642 1.00 97.00 595 VAL A N 1
ATOM 4389 C CA . VAL A 1 595 ? -12.258 9.685 48.610 1.00 97.00 595 VAL A CA 1
ATOM 4390 C C . VAL A 1 595 ? -13.373 10.473 47.931 1.00 97.00 595 VAL A C 1
ATOM 4392 O O . VAL A 1 595 ? -13.692 11.585 48.364 1.00 97.00 595 VAL A O 1
ATOM 4395 N N . LEU A 1 596 ? -13.969 9.899 46.889 1.00 96.00 596 LEU A N 1
ATOM 4396 C CA . LEU A 1 596 ? -15.020 10.548 46.115 1.00 96.00 596 LEU A CA 1
ATOM 4397 C C . LEU A 1 596 ? -16.367 10.488 46.865 1.00 96.00 596 LEU A C 1
ATOM 4399 O O . LEU A 1 596 ? -16.645 9.522 47.582 1.00 96.00 596 LEU A O 1
ATOM 4403 N N . PRO A 1 597 ? -17.227 11.518 46.744 1.00 95.00 597 PRO A N 1
ATOM 4404 C CA . PRO A 1 597 ? -18.528 11.541 47.417 1.00 95.00 597 PRO A CA 1
ATOM 4405 C C . PRO A 1 597 ? -19.564 10.578 46.804 1.00 95.00 597 PRO A C 1
ATOM 4407 O O . PRO A 1 597 ? -20.626 10.377 47.395 1.00 95.00 597 PRO A O 1
ATOM 4410 N N . PHE A 1 598 ? -19.256 9.986 45.650 1.00 95.12 598 PHE A N 1
ATOM 4411 C CA . PHE A 1 598 ? -20.028 8.982 44.916 1.00 95.12 598 PHE A CA 1
ATOM 4412 C C . PHE A 1 598 ? -19.057 8.069 44.138 1.00 95.12 598 PHE A C 1
ATOM 4414 O O . PHE A 1 598 ? -17.868 8.374 44.064 1.00 95.12 598 PHE A O 1
ATOM 4421 N N . SER A 1 599 ? -19.556 6.956 43.590 1.00 93.06 599 SER A N 1
ATOM 4422 C CA . SER A 1 599 ? -18.782 6.115 42.664 1.00 93.06 599 SER A CA 1
ATOM 4423 C C . SER A 1 599 ? -18.734 6.792 41.300 1.00 93.06 599 SER A C 1
ATOM 4425 O O . SER A 1 599 ? -19.790 7.076 40.738 1.00 93.06 599 SER A O 1
ATOM 4427 N N . PHE A 1 600 ? -17.541 7.119 40.820 1.00 93.75 600 PHE A N 1
ATOM 4428 C CA . PHE A 1 600 ? -17.340 7.752 39.523 1.00 93.75 600 PHE A CA 1
ATOM 4429 C C . PHE A 1 600 ? -17.005 6.683 38.487 1.00 93.75 600 PHE A C 1
ATOM 4431 O O . PHE A 1 600 ? -15.968 6.032 38.609 1.00 93.75 600 PHE A O 1
ATOM 4438 N N . ASP A 1 601 ? -17.874 6.518 37.492 1.00 87.00 601 ASP A N 1
ATOM 4439 C CA . ASP A 1 601 ? -17.600 5.658 36.344 1.00 87.00 601 ASP A CA 1
ATOM 4440 C C . ASP A 1 601 ? -16.615 6.357 35.402 1.00 87.00 601 ASP A C 1
ATOM 4442 O O . ASP A 1 601 ? -16.870 7.468 34.923 1.00 87.00 601 ASP A O 1
ATOM 4446 N N . LEU A 1 602 ? -15.479 5.710 35.160 1.00 85.50 602 LEU A N 1
ATOM 4447 C CA . LEU A 1 602 ? -14.514 6.119 34.152 1.00 85.50 602 LEU A CA 1
ATOM 4448 C C . LEU A 1 602 ? -14.143 4.897 33.316 1.00 85.50 602 LEU A C 1
ATOM 4450 O O . LEU A 1 602 ? -13.535 3.958 33.825 1.00 85.50 602 LEU A O 1
ATOM 4454 N N . ALA A 1 603 ? -14.499 4.934 32.031 1.00 72.19 603 ALA A N 1
ATOM 4455 C CA . ALA A 1 603 ? -14.288 3.833 31.090 1.00 72.19 603 ALA A CA 1
ATOM 4456 C C . ALA A 1 603 ? -14.996 2.519 31.480 1.00 72.19 603 ALA A C 1
ATOM 4458 O O . ALA A 1 603 ? -14.438 1.437 31.293 1.00 72.19 603 ALA A O 1
ATOM 4459 N N . GLY A 1 604 ? -16.214 2.611 32.034 1.00 73.06 604 GLY A N 1
ATOM 4460 C CA . GLY A 1 604 ? -17.014 1.451 32.444 1.00 73.06 604 GLY A CA 1
ATOM 4461 C C . GLY A 1 604 ? -16.587 0.832 33.779 1.00 73.06 604 GLY A C 1
ATOM 4462 O O . GLY A 1 604 ? -17.087 -0.230 34.158 1.00 73.06 604 GLY A O 1
ATOM 4463 N N . ILE A 1 605 ? -15.643 1.464 34.488 1.00 78.62 605 ILE A N 1
ATOM 4464 C CA . ILE A 1 605 ? -15.160 1.027 35.797 1.00 78.62 605 ILE A CA 1
ATOM 4465 C C . ILE A 1 605 ? -15.535 2.063 36.856 1.00 78.62 605 ILE A C 1
ATOM 4467 O O . ILE A 1 605 ? -15.231 3.249 36.742 1.00 78.62 605 ILE A O 1
ATOM 4471 N N . ASP A 1 606 ? -16.146 1.573 37.930 1.00 87.69 606 ASP A N 1
ATOM 4472 C CA . ASP A 1 606 ? -16.570 2.346 39.094 1.00 87.69 606 ASP A CA 1
ATOM 4473 C C . ASP A 1 606 ? -15.409 2.626 40.069 1.00 87.69 606 ASP A C 1
ATOM 4475 O O . ASP A 1 606 ? -14.852 1.708 40.685 1.00 87.69 606 ASP A O 1
ATOM 4479 N N . TYR A 1 607 ? -15.091 3.905 40.295 1.00 93.06 607 TYR A N 1
ATOM 4480 C CA . TYR A 1 607 ? -14.052 4.344 41.231 1.00 93.06 607 TYR A CA 1
ATOM 4481 C C . TYR A 1 607 ? -14.624 5.093 42.440 1.00 93.06 607 TYR A C 1
ATOM 4483 O O . TYR A 1 607 ? -15.324 6.096 42.317 1.00 93.06 607 TYR A O 1
ATOM 4491 N N . GLY A 1 608 ? -14.264 4.645 43.647 1.00 95.56 608 GLY A N 1
ATOM 4492 C CA . GLY A 1 608 ? -14.614 5.321 44.907 1.00 95.56 608 GLY A CA 1
ATOM 4493 C C . GLY A 1 608 ? -13.552 6.300 45.425 1.00 95.56 608 GLY A C 1
ATOM 4494 O O . GLY A 1 608 ? -13.792 7.024 46.393 1.00 95.56 608 GLY A O 1
ATOM 4495 N N . GLU A 1 609 ? -12.368 6.315 44.818 1.00 96.38 609 GLU A N 1
ATOM 4496 C CA . GLU A 1 609 ? -11.243 7.166 45.201 1.00 96.38 609 GLU A CA 1
ATOM 4497 C C . GLU A 1 609 ? -10.380 7.523 43.988 1.00 96.38 609 GLU A C 1
ATOM 4499 O O . GLU A 1 609 ? -10.417 6.838 42.969 1.00 96.38 609 GLU A O 1
ATOM 4504 N N . VAL A 1 610 ? -9.609 8.604 44.108 1.00 97.38 610 VAL A N 1
ATOM 4505 C CA . VAL A 1 610 ? -8.699 9.094 43.067 1.00 97.38 610 VAL A CA 1
ATOM 4506 C C . VAL A 1 610 ? -7.444 9.689 43.696 1.00 97.38 610 VAL A C 1
ATOM 4508 O O . VAL A 1 610 ? -7.511 10.312 44.759 1.00 97.38 610 VAL A O 1
ATOM 4511 N N . GLN A 1 611 ? -6.287 9.518 43.063 1.00 97.25 611 GLN A N 1
ATOM 4512 C CA . GLN A 1 611 ? -5.057 10.194 43.463 1.00 97.25 611 GLN A CA 1
ATOM 4513 C C . GLN A 1 611 ? -4.956 11.556 42.771 1.00 97.25 611 GLN A C 1
ATOM 4515 O O . GLN A 1 611 ? -4.906 11.634 41.549 1.00 97.25 611 GLN A O 1
ATOM 4520 N N . VAL A 1 612 ? -4.934 12.633 43.557 1.00 97.50 612 VAL A N 1
ATOM 4521 C CA . VAL A 1 612 ? -4.842 14.018 43.072 1.00 97.50 612 VAL A CA 1
ATOM 4522 C C . VAL A 1 612 ? -3.393 14.488 43.177 1.00 97.50 612 VAL A C 1
ATOM 4524 O O . VAL A 1 612 ? -2.834 14.493 44.276 1.00 97.50 612 VAL A O 1
ATOM 4527 N N . SER A 1 613 ? -2.797 14.871 42.051 1.00 96.38 613 SER A N 1
ATOM 4528 C CA . SER A 1 613 ? -1.402 15.317 41.942 1.00 96.38 613 SER A CA 1
ATOM 4529 C C . SER A 1 613 ? -1.245 16.832 42.110 1.00 96.38 613 SER A C 1
ATOM 4531 O O . SER A 1 613 ? -2.159 17.591 41.783 1.00 96.38 613 SER A O 1
ATOM 4533 N N . SER A 1 614 ? -0.067 17.292 42.551 1.00 96.19 614 SER A N 1
ATOM 4534 C CA . SER A 1 614 ? 0.347 18.702 42.426 1.00 96.19 614 SER A CA 1
ATOM 4535 C C . SER A 1 614 ? 0.408 19.169 40.966 1.00 96.19 614 SER A C 1
ATOM 4537 O O . SER A 1 614 ? 0.092 20.321 40.692 1.00 96.19 614 SER A O 1
ATOM 4539 N N . ASN A 1 615 ? 0.710 18.249 40.046 1.00 96.38 615 ASN A N 1
ATOM 4540 C CA . ASN A 1 615 ? 0.927 18.476 38.615 1.00 96.38 615 ASN A CA 1
ATOM 4541 C C . ASN A 1 615 ? -0.362 18.456 37.764 1.00 96.38 615 ASN A C 1
ATOM 4543 O O . ASN A 1 615 ? -0.302 18.244 36.562 1.00 96.38 615 ASN A O 1
ATOM 4547 N N . GLY A 1 616 ? -1.551 18.601 38.364 1.00 95.50 616 GLY A N 1
ATOM 4548 C CA . GLY A 1 616 ? -2.816 18.688 37.608 1.00 95.50 616 GLY A CA 1
ATOM 4549 C C . GLY A 1 616 ? -3.391 17.374 37.065 1.00 95.50 616 GLY A C 1
ATOM 4550 O O . GLY A 1 616 ? -4.308 17.388 36.239 1.00 95.50 616 GLY A O 1
ATOM 4551 N N . LEU A 1 617 ? -2.887 16.238 37.555 1.00 95.56 617 LEU A N 1
ATOM 4552 C CA . LEU A 1 617 ? -3.390 14.897 37.254 1.00 95.56 617 LEU A CA 1
ATOM 4553 C C . LEU A 1 617 ? -4.395 14.391 38.296 1.00 95.56 617 LEU A C 1
ATOM 4555 O O . LEU A 1 617 ? -4.206 14.556 39.506 1.00 95.56 617 LEU A O 1
ATOM 4559 N N . LEU A 1 618 ? -5.403 13.670 37.808 1.00 97.25 618 LEU A N 1
ATOM 4560 C CA . LEU A 1 618 ? -6.242 12.756 38.577 1.00 97.25 618 LEU A CA 1
ATOM 4561 C C . LEU A 1 618 ? -5.974 11.320 38.122 1.00 97.25 618 LEU A C 1
ATOM 4563 O O . LEU A 1 618 ? -6.349 10.942 37.014 1.00 97.25 618 LEU A O 1
ATOM 4567 N N . HIS A 1 619 ? -5.325 10.520 38.962 1.00 94.38 619 HIS A N 1
ATOM 4568 C CA . HIS A 1 619 ? -4.927 9.149 38.648 1.00 94.38 619 HIS A CA 1
ATOM 4569 C C . HIS A 1 619 ? -5.830 8.133 39.361 1.00 94.38 619 HIS A C 1
ATOM 4571 O O . HIS A 1 619 ? -5.943 8.155 40.589 1.00 94.38 619 HIS A O 1
ATOM 4577 N N . PHE A 1 620 ? -6.461 7.240 38.597 1.00 93.31 620 PHE A N 1
ATOM 4578 C CA . PHE A 1 620 ? -7.381 6.219 39.112 1.00 93.31 620 PHE A CA 1
ATOM 4579 C C . PHE A 1 620 ? -6.742 4.828 39.133 1.00 93.31 620 PHE A C 1
ATOM 4581 O O . PHE A 1 620 ? -6.860 4.111 40.126 1.00 93.31 620 PHE A O 1
ATOM 4588 N N . ALA A 1 621 ? -6.044 4.457 38.056 1.00 86.69 621 ALA A N 1
ATOM 4589 C CA . ALA A 1 621 ? -5.320 3.195 37.942 1.00 86.69 621 ALA A CA 1
ATOM 4590 C C . ALA A 1 621 ? -4.205 3.271 36.886 1.00 86.69 621 ALA A C 1
ATOM 4592 O O . ALA A 1 621 ? -4.250 4.090 35.968 1.00 86.69 621 ALA A O 1
ATOM 4593 N N . GLY A 1 622 ? -3.226 2.372 36.987 1.00 76.94 622 GLY A N 1
ATOM 4594 C CA . GLY A 1 622 ? -2.112 2.246 36.047 1.00 76.94 622 GLY A CA 1
ATOM 4595 C C . GLY A 1 622 ? -0.770 2.076 36.759 1.00 76.94 622 GLY A C 1
ATOM 4596 O O . GLY A 1 622 ? -0.704 2.059 37.988 1.00 76.94 622 GLY A O 1
ATOM 4597 N N . GLN A 1 623 ? 0.302 1.884 35.988 1.00 70.44 623 GLN A N 1
ATOM 4598 C CA . GLN A 1 623 ? 1.640 1.615 36.536 1.00 70.44 623 GLN A CA 1
ATOM 4599 C C . GLN A 1 623 ? 2.516 2.863 36.667 1.00 70.44 623 GLN A C 1
ATOM 4601 O O . GLN A 1 623 ? 3.524 2.832 37.377 1.00 70.44 623 GLN A O 1
ATOM 4606 N N . SER A 1 624 ? 2.176 3.947 35.969 1.00 79.69 624 SER A N 1
ATOM 4607 C CA . SER A 1 624 ? 2.995 5.158 35.967 1.00 79.69 624 SER A CA 1
ATOM 4608 C C . SER A 1 624 ? 2.842 5.951 37.264 1.00 79.69 624 SER A C 1
ATOM 4610 O O . SER A 1 624 ? 1.825 5.858 37.947 1.00 79.69 624 SER A O 1
ATOM 4612 N N . ASP A 1 625 ? 3.847 6.775 37.568 1.00 85.88 625 ASP A N 1
ATOM 4613 C CA . ASP A 1 625 ? 3.824 7.653 38.737 1.00 85.88 625 ASP A CA 1
ATOM 4614 C C . ASP A 1 625 ? 2.584 8.574 38.704 1.00 85.88 625 ASP A C 1
ATOM 4616 O O . ASP A 1 625 ? 2.434 9.353 37.755 1.00 85.88 625 ASP A O 1
ATOM 4620 N N . PRO A 1 626 ? 1.693 8.511 39.714 1.00 89.25 626 PRO A N 1
ATOM 4621 C CA . PRO A 1 626 ? 0.512 9.370 39.796 1.00 89.25 626 PRO A CA 1
ATOM 4622 C C . PRO A 1 626 ? 0.852 10.853 39.984 1.00 89.25 626 PRO A C 1
ATOM 4624 O O . PRO A 1 626 ? -0.031 11.696 39.836 1.00 89.25 626 PRO A O 1
ATOM 4627 N N . ALA A 1 627 ? 2.099 11.177 40.334 1.00 91.44 627 ALA A N 1
ATOM 4628 C CA . ALA A 1 627 ? 2.551 12.521 40.653 1.00 91.44 627 ALA A CA 1
ATOM 4629 C C . ALA A 1 627 ? 3.534 13.125 39.637 1.00 91.44 627 ALA A C 1
ATOM 4631 O O . ALA A 1 627 ? 4.030 14.212 39.899 1.00 91.44 627 ALA A O 1
ATOM 4632 N N . SER A 1 628 ? 3.817 12.465 38.509 1.00 91.06 628 SER A N 1
ATOM 4633 C CA . SER A 1 628 ? 4.818 12.930 37.531 1.00 91.06 628 SER A CA 1
ATOM 4634 C C . SER A 1 628 ? 4.577 14.377 37.077 1.00 91.06 628 SER A C 1
ATOM 4636 O O . SER A 1 628 ? 3.462 14.692 36.669 1.00 91.06 628 SER A O 1
ATOM 4638 N N . GLY A 1 629 ? 5.605 15.230 37.087 1.00 88.81 629 GLY A N 1
ATOM 4639 C CA . GLY A 1 629 ? 5.611 16.532 36.397 1.00 88.81 629 GLY A CA 1
ATOM 4640 C C . GLY A 1 629 ? 6.019 16.454 34.920 1.00 88.81 629 GLY A C 1
ATOM 4641 O O . GLY A 1 629 ? 5.953 17.439 34.201 1.00 88.81 629 GLY A O 1
ATOM 4642 N N . GLN A 1 630 ? 6.447 15.281 34.435 1.00 91.06 630 GLN A N 1
ATOM 4643 C CA . GLN A 1 630 ? 6.803 15.071 33.026 1.00 91.06 630 GLN A CA 1
ATOM 4644 C C . GLN A 1 630 ? 5.562 14.679 32.229 1.00 91.06 630 GLN A C 1
ATOM 4646 O O . GLN A 1 630 ? 5.201 13.499 32.219 1.00 91.06 630 GLN A O 1
ATOM 4651 N N . ASN A 1 631 ? 4.907 15.655 31.605 1.00 89.62 631 ASN A N 1
ATOM 4652 C CA . ASN A 1 631 ? 3.716 15.426 30.802 1.00 89.62 631 ASN A CA 1
ATOM 4653 C C . ASN A 1 631 ? 4.040 14.809 29.435 1.00 89.62 631 ASN A C 1
ATOM 4655 O O . ASN A 1 631 ? 5.011 15.177 28.778 1.00 89.62 631 ASN A O 1
ATOM 4659 N N . ASP A 1 632 ? 3.230 13.829 29.040 1.00 84.75 632 ASP A N 1
ATOM 4660 C CA . ASP A 1 632 ? 3.411 13.061 27.809 1.00 84.75 632 ASP A CA 1
ATOM 4661 C C . ASP A 1 632 ? 2.073 12.423 27.376 1.00 84.75 632 ASP A C 1
ATOM 4663 O O . ASP A 1 632 ? 1.519 11.599 28.121 1.00 84.75 632 ASP A O 1
ATOM 4667 N N . PRO A 1 633 ? 1.543 12.749 26.180 1.00 84.38 633 PRO A N 1
ATOM 4668 C CA . PRO A 1 633 ? 0.356 12.098 25.630 1.00 84.38 633 PRO A CA 1
ATOM 4669 C C . PRO A 1 633 ? 0.470 10.571 25.541 1.00 84.38 633 PRO A C 1
ATOM 4671 O O . PRO A 1 633 ? -0.523 9.877 25.757 1.00 84.38 633 PRO A O 1
ATOM 4674 N N . ALA A 1 634 ? 1.660 10.012 25.289 1.00 74.19 634 ALA A N 1
ATOM 4675 C CA . ALA A 1 634 ? 1.836 8.562 25.234 1.00 74.19 634 ALA A CA 1
ATOM 4676 C C . ALA A 1 634 ? 1.662 7.933 26.626 1.00 74.19 634 ALA A C 1
ATOM 4678 O O . ALA A 1 634 ? 0.890 6.984 26.786 1.00 74.19 634 ALA A O 1
ATOM 4679 N N . ALA A 1 635 ? 2.272 8.515 27.662 1.00 77.31 635 ALA A N 1
ATOM 4680 C CA . ALA A 1 635 ? 2.050 8.108 29.050 1.00 77.31 635 ALA A CA 1
ATOM 4681 C C . ALA A 1 635 ? 0.592 8.296 29.519 1.00 77.31 635 ALA A C 1
ATOM 4683 O O . ALA A 1 635 ? 0.157 7.642 30.474 1.00 77.31 635 ALA A O 1
ATOM 4684 N N . LEU A 1 636 ? -0.186 9.184 28.886 1.00 84.19 636 LEU A N 1
ATOM 4685 C CA . LEU A 1 636 ? -1.619 9.314 29.155 1.00 84.19 636 LEU A CA 1
ATOM 4686 C C . LEU A 1 636 ? -2.377 8.035 28.757 1.00 84.19 636 LEU A C 1
ATOM 4688 O O . LEU A 1 636 ? -3.173 7.548 29.552 1.00 84.19 636 LEU A O 1
ATOM 4692 N N . THR A 1 637 ? -2.085 7.449 27.593 1.00 75.25 637 THR A N 1
ATOM 4693 C CA . THR A 1 637 ? -2.816 6.282 27.050 1.00 75.25 637 THR A CA 1
ATOM 4694 C C . THR A 1 637 ? -2.725 5.005 27.898 1.00 75.25 637 THR A C 1
ATOM 4696 O O . THR A 1 637 ? -3.660 4.204 27.923 1.00 75.25 637 THR A O 1
ATOM 4699 N N . THR A 1 638 ? -1.623 4.812 28.629 1.00 71.25 638 THR A N 1
ATOM 4700 C CA . THR A 1 638 ? -1.322 3.575 29.379 1.00 71.25 638 THR A CA 1
ATOM 4701 C C . THR A 1 638 ? -1.896 3.547 30.796 1.00 71.25 638 THR A C 1
ATOM 4703 O O . THR A 1 638 ? -1.663 2.605 31.550 1.00 71.25 638 THR A O 1
ATOM 4706 N N . ASN A 1 639 ? -2.638 4.579 31.208 1.00 80.38 639 ASN A N 1
ATOM 4707 C CA . ASN A 1 639 ? -3.197 4.667 32.555 1.00 80.38 639 ASN A CA 1
ATOM 4708 C C . ASN A 1 639 ? -4.628 5.212 32.527 1.00 80.38 639 ASN A C 1
ATOM 4710 O O . ASN A 1 639 ? -4.969 6.024 31.669 1.00 80.38 639 ASN A O 1
ATOM 4714 N N . VAL A 1 640 ? -5.436 4.825 33.513 1.00 87.31 640 VAL A N 1
ATOM 4715 C CA . VAL A 1 640 ? -6.767 5.395 33.741 1.00 87.31 640 VAL A CA 1
ATOM 4716 C C . VAL A 1 640 ? -6.592 6.706 34.506 1.00 87.31 640 VAL A C 1
ATOM 4718 O O . VAL A 1 640 ? -6.371 6.709 35.725 1.00 87.31 640 VAL A O 1
ATOM 4721 N N . ARG A 1 641 ? -6.605 7.834 33.792 1.00 91.81 641 ARG A N 1
ATOM 4722 C CA . ARG A 1 641 ? -6.326 9.151 34.382 1.00 91.81 641 ARG A CA 1
ATOM 4723 C C . ARG A 1 641 ? -6.975 10.304 33.627 1.00 91.81 641 ARG A C 1
ATOM 4725 O O . ARG A 1 641 ? -7.175 10.236 32.422 1.00 91.81 641 ARG A O 1
ATOM 4732 N N . ILE A 1 642 ? -7.231 11.396 34.337 1.00 96.44 642 ILE A N 1
ATOM 4733 C CA . ILE A 1 642 ? -7.667 12.670 33.760 1.00 96.44 642 ILE A CA 1
ATOM 4734 C C . ILE A 1 642 ? -6.520 13.668 33.928 1.00 96.44 642 ILE A C 1
ATOM 4736 O O . ILE A 1 642 ? -6.112 13.970 35.051 1.00 96.44 642 ILE A O 1
ATOM 4740 N N . ALA A 1 643 ? -6.003 14.173 32.814 1.00 96.62 643 ALA A N 1
ATOM 4741 C CA . ALA A 1 643 ? -5.077 15.293 32.762 1.00 96.62 643 ALA A CA 1
ATOM 4742 C C . ALA A 1 643 ? -5.885 16.572 32.534 1.00 96.62 643 ALA A C 1
ATOM 4744 O O . ALA A 1 643 ? -6.235 16.904 31.406 1.00 96.62 643 ALA A O 1
ATOM 4745 N N . ALA A 1 644 ? -6.243 17.261 33.620 1.00 94.56 644 ALA A N 1
ATOM 4746 C CA . ALA A 1 644 ? -7.032 18.489 33.524 1.00 94.56 644 ALA A CA 1
ATOM 4747 C C . ALA A 1 644 ? -6.187 19.654 32.980 1.00 94.56 644 ALA A C 1
ATOM 4749 O O . ALA A 1 644 ? -6.660 20.437 32.163 1.00 94.56 644 ALA A O 1
ATOM 4750 N N . LEU A 1 645 ? -4.937 19.735 33.441 1.00 96.50 645 LEU A N 1
ATOM 4751 C CA . LEU A 1 645 ? -3.858 20.560 32.902 1.00 96.50 645 LEU A CA 1
ATOM 4752 C C . LEU A 1 645 ? -2.556 19.962 33.440 1.00 96.50 645 LEU A C 1
ATOM 4754 O O . LEU A 1 645 ? -2.094 20.348 34.513 1.00 96.50 645 LEU A O 1
ATOM 4758 N N . TRP A 1 646 ? -2.037 18.934 32.765 1.00 97.25 646 TRP A N 1
ATOM 4759 C CA . TRP A 1 646 ? -0.842 18.232 33.223 1.00 97.25 646 TRP A CA 1
ATOM 4760 C C . TRP A 1 646 ? 0.421 18.907 32.696 1.00 97.25 646 TRP A C 1
ATOM 4762 O O . TRP A 1 646 ? 0.689 18.855 31.501 1.00 97.25 646 TRP A O 1
ATOM 4772 N N . ASP A 1 647 ? 1.182 19.520 33.595 1.00 96.00 647 ASP A N 1
ATOM 4773 C CA . ASP A 1 647 ? 2.469 20.179 33.338 1.00 96.00 647 ASP A CA 1
ATOM 4774 C C . ASP A 1 647 ? 3.348 20.041 34.604 1.00 96.00 647 ASP A C 1
ATOM 4776 O O . ASP A 1 647 ? 2.912 19.452 35.600 1.00 96.00 647 ASP A O 1
ATOM 4780 N N . ASP A 1 648 ? 4.557 20.596 34.592 1.00 95.88 648 ASP A N 1
ATOM 4781 C CA . ASP A 1 648 ? 5.478 20.625 35.736 1.00 95.88 648 ASP A CA 1
ATOM 4782 C C . ASP A 1 648 ? 5.080 21.742 36.728 1.00 95.88 648 ASP A C 1
ATOM 4784 O O . ASP A 1 648 ? 5.598 22.866 36.698 1.00 95.88 648 ASP A O 1
ATOM 4788 N N . LEU A 1 649 ? 4.082 21.464 37.575 1.00 96.69 649 LEU A N 1
ATOM 4789 C CA . LEU A 1 649 ? 3.443 22.404 38.500 1.00 96.69 649 LEU A CA 1
ATOM 4790 C C . LEU A 1 649 ? 3.761 22.112 39.974 1.00 96.69 649 LEU A C 1
ATOM 4792 O O . LEU A 1 649 ? 3.652 20.994 40.478 1.00 96.69 649 LEU A O 1
ATOM 4796 N N . SER A 1 650 ? 3.976 23.182 40.736 1.00 96.25 650 SER A N 1
ATOM 4797 C CA . SER A 1 650 ? 4.102 23.117 42.190 1.00 96.25 650 SER A CA 1
ATOM 4798 C C . SER A 1 650 ? 2.951 23.837 42.882 1.00 96.25 650 SER A C 1
ATOM 4800 O O . SER A 1 650 ? 2.615 24.964 42.532 1.00 96.25 650 SER A O 1
ATOM 4802 N N . THR A 1 651 ? 2.402 23.231 43.937 1.00 96.12 651 THR A N 1
ATOM 4803 C CA . THR A 1 651 ? 1.446 23.891 44.846 1.00 96.12 651 THR A CA 1
ATOM 4804 C C . THR A 1 651 ? 2.121 24.427 46.110 1.00 96.12 651 THR A C 1
ATOM 4806 O O . THR A 1 651 ? 1.457 24.795 47.074 1.00 96.12 651 THR A O 1
ATOM 4809 N N . ALA A 1 652 ? 3.459 24.432 46.162 1.00 94.56 652 ALA A N 1
ATOM 4810 C CA . ALA A 1 652 ? 4.229 24.927 47.306 1.00 94.56 652 ALA A CA 1
ATOM 4811 C C . ALA A 1 652 ? 4.542 26.438 47.236 1.00 94.56 652 ALA A C 1
ATOM 4813 O O . ALA A 1 652 ? 5.242 26.962 48.116 1.00 94.56 652 ALA A O 1
ATOM 4814 N N . GLY A 1 653 ? 4.063 27.127 46.194 1.00 89.19 653 GLY A N 1
ATOM 4815 C CA . GLY A 1 653 ? 4.170 28.573 46.027 1.00 89.19 653 GLY A CA 1
ATOM 4816 C C . GLY A 1 653 ? 3.410 29.365 47.096 1.00 89.19 653 GLY A C 1
ATOM 4817 O O . GLY A 1 653 ? 2.691 28.837 47.944 1.00 89.19 653 GLY A O 1
ATOM 4818 N N . VAL A 1 654 ? 3.633 30.681 47.134 1.00 87.81 654 VAL A N 1
ATOM 4819 C CA . VAL A 1 654 ? 3.003 31.536 48.150 1.00 87.81 654 VAL A CA 1
ATOM 4820 C C . VAL A 1 654 ? 1.590 31.907 47.710 1.00 87.81 654 VAL A C 1
ATOM 4822 O O . VAL A 1 654 ? 1.416 32.889 46.995 1.00 87.81 654 VAL A O 1
ATOM 4825 N N . GLY A 1 655 ? 0.595 31.216 48.262 1.00 86.81 655 GLY A N 1
ATOM 4826 C CA . GLY A 1 655 ? -0.827 31.433 47.952 1.00 86.81 655 GLY A CA 1
ATOM 4827 C C . GLY A 1 655 ? -1.477 30.222 47.284 1.00 86.81 655 GLY A C 1
ATOM 4828 O O . GLY A 1 655 ? -2.693 30.073 47.375 1.00 86.81 655 GLY A O 1
ATOM 4829 N N . ASP A 1 656 ? -0.637 29.360 46.728 1.00 94.44 656 ASP A N 1
ATOM 4830 C CA . ASP A 1 656 ? -0.950 28.119 46.039 1.00 94.44 656 ASP A CA 1
ATOM 4831 C C . ASP A 1 656 ? -1.550 27.067 46.987 1.00 94.44 656 ASP A C 1
ATOM 4833 O O . ASP A 1 656 ? -1.183 26.971 48.164 1.00 94.44 656 ASP A O 1
ATOM 4837 N N . ASP A 1 657 ? -2.505 26.287 46.478 1.00 95.25 657 ASP A N 1
ATOM 4838 C CA . ASP A 1 657 ? -3.124 25.148 47.166 1.00 95.25 657 ASP A CA 1
ATOM 4839 C C . ASP A 1 657 ? -3.981 24.334 46.176 1.00 95.25 657 ASP A C 1
ATOM 4841 O O . ASP A 1 657 ? -4.301 24.775 45.069 1.00 95.25 657 ASP A O 1
ATOM 4845 N N . ILE A 1 658 ? -4.442 23.168 46.625 1.00 95.56 658 ILE A N 1
ATOM 4846 C CA . ILE A 1 658 ? -5.540 22.425 46.008 1.00 95.56 658 ILE A CA 1
ATOM 4847 C C . ILE A 1 658 ? -6.813 22.661 46.828 1.00 95.56 658 ILE A C 1
ATOM 4849 O O . ILE A 1 658 ? -6.822 22.578 48.061 1.00 95.56 658 ILE A O 1
ATOM 4853 N N . TYR A 1 659 ? -7.920 22.935 46.145 1.00 95.75 659 TYR A N 1
ATOM 4854 C CA . TYR A 1 659 ? -9.214 23.232 46.751 1.00 95.75 659 TYR A CA 1
ATOM 4855 C C . TYR A 1 659 ? -10.242 22.189 46.324 1.00 95.75 659 TYR A C 1
ATOM 4857 O O . TYR A 1 659 ? -10.340 21.863 45.146 1.00 95.75 659 TYR A O 1
ATOM 4865 N N . ILE A 1 660 ? -11.037 21.696 47.278 1.00 96.44 660 ILE A N 1
ATOM 4866 C CA . ILE A 1 660 ? -12.079 20.689 47.029 1.00 96.44 660 ILE A CA 1
ATOM 4867 C C . ILE A 1 660 ? -13.452 21.258 47.376 1.00 96.44 660 ILE A C 1
ATOM 4869 O O . ILE A 1 660 ? -13.663 21.730 48.498 1.00 96.44 660 ILE A O 1
ATOM 4873 N N . ASP A 1 661 ? -14.396 21.181 46.442 1.00 94.69 661 ASP A N 1
ATOM 4874 C CA . ASP A 1 661 ? -15.809 21.488 46.664 1.00 94.69 661 ASP A CA 1
ATOM 4875 C C . ASP A 1 661 ? -16.673 20.236 46.464 1.00 94.69 661 ASP A C 1
ATOM 4877 O O . ASP A 1 661 ? -16.630 19.594 45.420 1.00 94.69 661 ASP A O 1
ATOM 4881 N N . VAL A 1 662 ? -17.463 19.900 47.483 1.00 94.38 662 VAL A N 1
ATOM 4882 C CA . VAL A 1 662 ? -18.455 18.805 47.489 1.00 94.38 662 VAL A CA 1
ATOM 4883 C C . VAL A 1 662 ? -19.817 19.309 47.982 1.00 94.38 662 VAL A C 1
ATOM 4885 O O . VAL A 1 662 ? -20.622 18.563 48.542 1.00 94.38 662 VAL A O 1
ATOM 4888 N N . SER A 1 663 ? -20.053 20.622 47.888 1.00 90.94 663 SER A N 1
ATOM 4889 C CA . SER A 1 663 ? -21.279 21.258 48.378 1.00 90.94 663 SER A CA 1
ATOM 4890 C C . SER A 1 663 ? -22.500 20.954 47.505 1.00 90.94 663 SER A C 1
ATOM 4892 O O . SER A 1 663 ? -23.629 20.976 48.007 1.00 90.94 663 SER A O 1
ATOM 4894 N N . THR A 1 664 ? -22.278 20.618 46.234 1.00 90.50 664 THR A N 1
ATOM 4895 C CA . THR A 1 664 ? -23.295 20.123 45.304 1.00 90.50 664 THR A CA 1
ATOM 4896 C C . THR A 1 664 ? -23.396 18.600 45.409 1.00 90.50 664 THR A C 1
ATOM 4898 O O . THR A 1 664 ? -22.391 17.898 45.404 1.00 90.50 664 THR A O 1
ATOM 4901 N N . THR A 1 665 ? -24.616 18.070 45.529 1.00 92.06 665 THR A N 1
ATOM 4902 C CA . THR A 1 665 ? -24.846 16.613 45.526 1.00 92.06 665 THR A CA 1
ATOM 4903 C C . THR A 1 665 ? -24.492 16.030 44.159 1.00 92.06 665 THR A C 1
ATOM 4905 O O . THR A 1 665 ? -24.750 16.680 43.152 1.00 92.06 665 THR A O 1
ATOM 4908 N N . ASP A 1 666 ? -23.915 14.826 44.138 1.00 93.06 666 ASP A N 1
ATOM 4909 C CA . ASP A 1 666 ? -23.517 14.108 42.917 1.00 93.06 666 ASP A CA 1
ATOM 4910 C C . ASP A 1 666 ? -22.464 14.843 42.062 1.00 93.06 666 ASP A C 1
ATOM 4912 O O . ASP A 1 666 ? -22.344 14.605 40.861 1.00 93.06 666 ASP A O 1
ATOM 4916 N N . GLN A 1 667 ? -21.685 15.735 42.687 1.00 94.56 667 GLN A N 1
ATOM 4917 C CA . GLN A 1 667 ? -20.607 16.494 42.056 1.00 94.56 667 GLN A CA 1
ATOM 4918 C C . GLN A 1 667 ? -19.416 16.676 43.010 1.00 94.56 667 GLN A C 1
ATOM 4920 O O . GLN A 1 667 ? -19.588 16.856 44.218 1.00 94.56 667 GLN A O 1
ATOM 4925 N N . VAL A 1 668 ? -18.202 16.659 42.459 1.00 96.25 668 VAL A N 1
ATOM 4926 C CA . VAL A 1 668 ? -16.977 17.095 43.143 1.00 96.25 668 VAL A CA 1
ATOM 4927 C C . VAL A 1 668 ? -16.151 17.982 42.218 1.00 96.25 668 VAL A C 1
ATOM 4929 O O . VAL A 1 668 ? -15.910 17.622 41.070 1.00 96.25 668 VAL A O 1
ATOM 4932 N N . THR A 1 669 ? -15.704 19.132 42.719 1.00 95.69 669 THR A N 1
ATOM 4933 C CA . THR A 1 669 ? -14.792 20.035 42.003 1.00 95.69 669 THR A CA 1
ATOM 4934 C C . THR A 1 669 ? -13.440 20.062 42.703 1.00 95.69 669 THR A C 1
ATOM 4936 O O . THR A 1 669 ? -13.369 20.300 43.911 1.00 95.69 669 THR A O 1
ATOM 4939 N N . ILE A 1 670 ? -12.372 19.839 41.940 1.00 96.44 670 ILE A N 1
ATOM 4940 C CA . ILE A 1 670 ? -10.977 19.929 42.373 1.00 96.44 670 ILE A CA 1
ATOM 4941 C C . ILE A 1 670 ? -10.341 21.093 41.615 1.00 96.44 670 ILE A C 1
ATOM 4943 O O . ILE A 1 670 ? -10.336 21.100 40.388 1.00 96.44 670 ILE A O 1
ATOM 4947 N N . ARG A 1 671 ? -9.840 22.095 42.336 1.00 95.38 671 ARG A N 1
ATOM 4948 C CA . ARG A 1 671 ? -9.231 23.304 41.767 1.00 95.38 671 ARG A CA 1
ATOM 4949 C C . ARG A 1 671 ? -7.776 23.413 42.187 1.00 95.38 671 ARG A C 1
ATOM 4951 O O . ARG A 1 671 ? -7.479 23.264 43.372 1.00 95.38 671 ARG A O 1
ATOM 4958 N N . TRP A 1 672 ? -6.918 23.752 41.236 1.00 95.44 672 TRP A N 1
ATOM 4959 C CA . TRP A 1 672 ? -5.516 24.071 41.455 1.00 95.44 672 TRP A CA 1
ATOM 4960 C C . TRP A 1 672 ? -5.308 25.579 41.380 1.00 95.44 672 TRP A C 1
ATOM 4962 O O . TRP A 1 672 ? -5.845 26.264 40.507 1.00 95.44 672 TRP A O 1
ATOM 4972 N N . ASP A 1 673 ? -4.540 26.070 42.341 1.00 94.38 673 ASP A N 1
ATOM 4973 C CA . ASP A 1 673 ? -3.876 27.365 42.332 1.00 94.38 673 ASP A CA 1
ATOM 4974 C C . ASP A 1 673 ? -2.398 27.028 42.523 1.00 94.38 673 ASP A C 1
ATOM 4976 O O . ASP A 1 673 ? -2.025 26.528 43.588 1.00 94.38 673 ASP A O 1
ATOM 4980 N N . ALA A 1 674 ? -1.610 27.115 41.459 1.00 95.88 674 ALA A N 1
ATOM 4981 C CA . ALA A 1 674 ? -0.287 26.513 41.375 1.00 95.88 674 ALA A CA 1
ATOM 4982 C C . ALA A 1 674 ? 0.691 27.429 40.638 1.00 95.88 674 ALA A C 1
ATOM 4984 O O . ALA A 1 674 ? 0.310 28.379 39.960 1.00 95.88 674 ALA A O 1
ATOM 4985 N N . THR A 1 675 ? 1.971 27.096 40.734 1.00 96.62 675 THR A N 1
ATOM 4986 C CA . THR A 1 675 ? 3.049 27.784 40.035 1.00 96.62 675 THR A CA 1
ATOM 4987 C C . THR A 1 675 ? 3.706 26.831 39.041 1.00 96.62 675 THR A C 1
ATOM 4989 O O . THR A 1 675 ? 4.134 25.743 39.426 1.00 96.62 675 THR A O 1
ATOM 4992 N N . LEU A 1 676 ? 3.863 27.257 37.785 1.00 96.06 676 LEU A N 1
ATOM 4993 C CA . LEU A 1 676 ? 4.667 26.535 36.794 1.00 96.06 676 LEU A CA 1
ATOM 4994 C C . LEU A 1 676 ? 6.144 26.559 37.215 1.00 96.06 676 LEU A C 1
ATOM 4996 O O . LEU A 1 676 ? 6.742 27.635 37.327 1.00 96.06 676 LEU A O 1
ATOM 5000 N N . VAL A 1 677 ? 6.757 25.392 37.415 1.00 94.69 677 VAL A N 1
ATOM 5001 C CA . VAL A 1 677 ? 8.126 25.261 37.946 1.00 94.69 677 VAL A CA 1
ATOM 5002 C C . VAL A 1 677 ? 9.157 25.906 37.015 1.00 94.69 677 VAL A C 1
ATOM 5004 O O . VAL A 1 677 ? 10.079 26.588 37.476 1.00 94.69 677 VAL A O 1
ATOM 5007 N N . ALA A 1 678 ? 8.981 25.756 35.700 1.00 91.81 678 ALA A N 1
ATOM 5008 C CA . ALA A 1 678 ? 9.930 26.237 34.699 1.00 91.81 678 ALA A CA 1
ATOM 5009 C C . ALA A 1 678 ? 10.064 27.773 34.653 1.00 91.81 678 ALA A C 1
ATOM 5011 O O . ALA A 1 678 ? 11.166 28.297 34.453 1.00 91.81 678 ALA A O 1
ATOM 5012 N N . THR A 1 679 ? 8.960 28.508 34.828 1.00 91.56 679 THR A N 1
ATOM 5013 C CA . THR A 1 679 ? 8.905 29.968 34.608 1.00 91.56 679 THR A CA 1
ATOM 5014 C C . THR A 1 679 ? 8.551 30.768 35.860 1.00 91.56 679 THR A C 1
ATOM 5016 O O . THR A 1 679 ? 8.847 31.965 35.928 1.00 91.56 679 THR A O 1
ATOM 5019 N N . GLY A 1 680 ? 7.952 30.127 36.866 1.00 92.62 680 GLY A N 1
ATOM 5020 C CA . GLY A 1 680 ? 7.346 30.791 38.016 1.00 92.62 680 GLY A CA 1
ATOM 5021 C C . GLY A 1 680 ? 6.022 31.496 37.693 1.00 92.62 680 GLY A C 1
ATOM 5022 O O . GLY A 1 680 ? 5.638 32.400 38.437 1.00 92.62 680 GLY A O 1
ATOM 5023 N N . GLY A 1 681 ? 5.382 31.161 36.567 1.00 93.31 681 GLY A N 1
ATOM 5024 C CA . GLY A 1 681 ? 4.071 31.685 36.173 1.00 93.31 681 GLY A CA 1
ATOM 5025 C C . GLY A 1 681 ? 2.935 31.146 37.047 1.00 93.31 681 GLY A C 1
ATOM 5026 O O . GLY A 1 681 ? 3.016 30.020 37.529 1.00 93.31 681 GLY A O 1
ATOM 5027 N N . ASP A 1 682 ? 1.896 31.960 37.242 1.00 94.56 682 ASP A N 1
ATOM 5028 C CA . ASP A 1 682 ? 0.667 31.583 37.960 1.00 94.56 682 ASP A CA 1
ATOM 5029 C C . ASP A 1 682 ? -0.179 30.650 37.085 1.00 94.56 682 ASP A C 1
ATOM 5031 O O . ASP A 1 682 ? -0.372 30.941 35.903 1.00 94.56 682 ASP A O 1
ATOM 5035 N N . VAL A 1 683 ? -0.678 29.551 37.647 1.00 95.75 683 VAL A N 1
ATOM 5036 C CA . VAL A 1 683 ? -1.478 28.545 36.941 1.00 95.75 683 VAL A CA 1
ATOM 5037 C C . VAL A 1 683 ? -2.732 28.237 37.746 1.00 95.75 683 VAL A C 1
ATOM 5039 O O . VAL A 1 683 ? -2.662 27.737 38.869 1.00 95.75 683 VAL A O 1
ATOM 5042 N N . GLN A 1 684 ? -3.899 28.504 37.161 1.00 94.81 684 GLN A N 1
ATOM 5043 C CA . GLN A 1 684 ? -5.191 28.245 37.787 1.00 94.81 684 GLN A CA 1
ATOM 5044 C C . GLN A 1 684 ? -6.129 27.500 36.846 1.00 94.81 684 GLN A C 1
ATOM 5046 O O . GLN A 1 684 ? -6.411 27.939 35.731 1.00 94.81 684 GLN A O 1
ATOM 5051 N N . PHE A 1 685 ? -6.664 26.383 37.323 1.00 96.12 685 PHE A N 1
ATOM 5052 C CA . PHE A 1 685 ? -7.652 25.574 36.615 1.00 96.12 685 PHE A CA 1
ATOM 5053 C C . PHE A 1 685 ? -8.455 24.735 37.618 1.00 96.12 685 PHE A C 1
ATOM 5055 O O . PHE A 1 685 ? -8.079 24.591 38.784 1.00 96.12 685 PHE A O 1
ATOM 5062 N N . GLN A 1 686 ? -9.583 24.181 37.189 1.00 95.56 686 GLN A N 1
ATOM 5063 C CA . GLN A 1 686 ? -10.338 23.207 37.977 1.00 95.56 686 GLN A CA 1
ATOM 5064 C C . GLN A 1 686 ? -10.926 22.119 37.092 1.00 95.56 686 GLN A C 1
ATOM 5066 O O . GLN A 1 686 ? -11.210 22.347 35.919 1.00 95.56 686 GLN A O 1
ATOM 5071 N N . VAL A 1 687 ? -11.178 20.966 37.700 1.00 96.56 687 VAL A N 1
ATOM 5072 C CA . VAL A 1 687 ? -11.942 19.867 37.120 1.00 96.56 687 VAL A CA 1
ATOM 5073 C C . VAL A 1 687 ? -13.150 19.571 37.996 1.00 96.56 687 VAL A C 1
ATOM 5075 O O . VAL A 1 687 ? -13.057 19.539 39.223 1.00 96.56 687 VAL A O 1
ATOM 5078 N N . THR A 1 688 ? -14.298 19.373 37.369 1.00 95.44 688 THR A N 1
ATOM 5079 C CA . THR A 1 688 ? -15.546 19.012 38.029 1.00 95.44 688 THR A CA 1
ATOM 5080 C C . THR A 1 688 ? -16.017 17.665 37.508 1.00 95.44 688 THR A C 1
ATOM 5082 O O . THR A 1 688 ? -16.302 17.540 36.321 1.00 95.44 688 THR A O 1
ATOM 5085 N N . LEU A 1 689 ? -16.112 16.682 38.402 1.00 96.94 689 LEU A N 1
ATOM 5086 C CA . LEU A 1 689 ? -16.637 15.347 38.126 1.00 96.94 689 LEU A CA 1
ATOM 5087 C C . LEU A 1 689 ? -18.086 15.267 38.600 1.00 96.94 689 LEU A C 1
ATOM 5089 O O . LEU A 1 689 ? -18.416 15.758 39.686 1.00 96.94 689 LEU A O 1
ATOM 5093 N N . THR A 1 690 ? -18.941 14.617 37.821 1.00 95.25 690 THR A N 1
ATOM 5094 C CA . THR A 1 690 ? -20.350 14.378 38.166 1.00 95.25 690 THR A CA 1
ATOM 5095 C C . THR A 1 690 ? -20.649 12.881 38.245 1.00 95.25 690 THR A C 1
ATOM 5097 O O . THR A 1 690 ? -19.954 12.073 37.634 1.00 95.25 690 THR A O 1
ATOM 5100 N N . ALA A 1 691 ? -21.702 12.488 38.967 1.00 91.56 691 ALA A N 1
ATOM 5101 C CA . ALA A 1 691 ? -22.109 11.079 39.056 1.00 91.56 691 ALA A CA 1
ATOM 5102 C C . ALA A 1 691 ? -22.624 10.491 37.730 1.00 91.56 691 ALA A C 1
ATOM 5104 O O . ALA A 1 691 ? -22.790 9.282 37.629 1.00 91.56 691 ALA A O 1
ATOM 5105 N N . THR A 1 692 ? -22.886 11.325 36.718 1.00 88.69 692 THR A N 1
ATOM 5106 C CA . THR A 1 692 ? -23.226 10.877 35.359 1.00 88.69 692 THR A CA 1
ATOM 5107 C C . THR A 1 692 ? -21.989 10.599 34.503 1.00 88.69 692 THR A C 1
ATOM 5109 O O . THR A 1 692 ? -22.140 10.300 33.326 1.00 88.69 692 THR A O 1
ATOM 5112 N N . GLY A 1 693 ? -20.782 10.749 35.059 1.00 89.25 693 GLY A N 1
ATOM 5113 C CA . GLY A 1 693 ? -19.516 10.568 34.349 1.00 89.25 693 GLY A CA 1
ATOM 5114 C C . GLY A 1 693 ? -19.031 11.812 33.596 1.00 89.25 693 GLY A C 1
ATOM 5115 O O . GLY A 1 693 ? -17.911 11.810 33.109 1.00 89.25 693 GLY A O 1
ATOM 5116 N N . GLU A 1 694 ? -19.811 12.900 33.524 1.00 92.81 694 GLU A N 1
ATOM 5117 C CA . GLU A 1 694 ? -19.379 14.143 32.859 1.00 92.81 694 GLU A CA 1
ATOM 5118 C C . GLU A 1 694 ? -18.192 14.773 33.606 1.00 92.81 694 GLU A C 1
ATOM 5120 O O . GLU A 1 694 ? -18.231 14.916 34.838 1.00 92.81 694 GLU A O 1
ATOM 5125 N N . ILE A 1 695 ? -17.173 15.182 32.842 1.00 96.19 695 ILE A N 1
ATOM 5126 C CA . ILE A 1 695 ? -15.956 15.845 33.318 1.00 96.19 695 ILE A CA 1
ATOM 5127 C C . ILE A 1 695 ? -15.897 17.242 32.707 1.00 96.19 695 ILE A C 1
ATOM 5129 O O . ILE A 1 695 ? -15.724 17.393 31.504 1.00 96.19 695 ILE A O 1
ATOM 5133 N N . ARG A 1 696 ? -15.970 18.283 33.531 1.00 94.69 696 ARG A N 1
ATOM 5134 C CA . ARG A 1 696 ? -15.809 19.672 33.081 1.00 94.69 696 ARG A CA 1
ATOM 5135 C C . ARG A 1 696 ? -14.466 20.231 33.526 1.00 94.69 696 ARG A C 1
ATOM 5137 O O . ARG A 1 696 ? -14.156 20.155 34.712 1.00 94.69 696 ARG A O 1
ATOM 5144 N N . ILE A 1 697 ? -13.727 20.853 32.613 1.00 96.31 697 ILE A N 1
ATOM 5145 C CA . ILE A 1 697 ? -12.457 21.533 32.882 1.00 96.31 697 ILE A CA 1
ATOM 5146 C C . ILE A 1 697 ? -12.644 23.036 32.643 1.00 96.31 697 ILE A C 1
ATOM 5148 O O . ILE A 1 697 ? -13.166 23.454 31.608 1.00 96.31 697 ILE A O 1
ATOM 5152 N N . ASP A 1 698 ? -12.244 23.855 33.614 1.00 95.25 698 ASP A N 1
ATOM 5153 C CA . ASP A 1 698 ? -12.307 25.316 33.537 1.00 95.25 698 ASP A CA 1
ATOM 5154 C C . ASP A 1 698 ? -10.910 25.924 33.727 1.00 95.25 698 ASP A C 1
ATOM 5156 O O . ASP A 1 698 ? -10.175 25.523 34.633 1.00 95.25 698 ASP A O 1
ATOM 5160 N N . PHE A 1 699 ? -10.579 26.940 32.925 1.00 94.94 699 PHE A N 1
ATOM 5161 C CA . PHE A 1 699 ? -9.265 27.591 32.914 1.00 94.94 699 PHE A CA 1
ATOM 5162 C C . PHE A 1 699 ? -9.330 29.004 33.502 1.00 94.94 699 PHE A C 1
ATOM 5164 O O . PHE A 1 699 ? -10.209 29.798 33.164 1.00 94.94 699 PHE A O 1
ATOM 5171 N N . GLY A 1 700 ? -8.439 29.310 34.439 1.00 92.75 700 GLY A N 1
ATOM 5172 C CA . GLY A 1 700 ? -8.372 30.578 35.162 1.00 92.75 700 GLY A CA 1
ATOM 5173 C C . GLY A 1 700 ? -7.381 31.560 34.542 1.00 92.75 700 GLY A C 1
ATOM 5174 O O . GLY A 1 700 ? -6.955 31.410 33.402 1.00 92.75 700 GLY A O 1
ATOM 5175 N N . THR A 1 701 ? -7.016 32.594 35.295 1.00 91.75 701 THR A N 1
ATOM 5176 C CA . THR A 1 701 ? -5.994 33.570 34.888 1.00 91.75 701 THR A CA 1
ATOM 5177 C C . THR A 1 701 ? -4.576 33.021 35.061 1.00 91.75 701 THR A C 1
ATOM 5179 O O . THR A 1 701 ? -4.357 32.191 35.934 1.00 91.75 701 THR A O 1
ATOM 5182 N N . GLY A 1 702 ? -3.605 33.564 34.319 1.00 90.44 702 GLY A N 1
ATOM 5183 C CA . GLY A 1 702 ? -2.165 33.359 34.552 1.00 90.44 702 GLY A CA 1
ATOM 5184 C C . GLY A 1 702 ? -1.512 32.359 33.599 1.00 90.44 702 GLY A C 1
ATOM 5185 O O . GLY A 1 702 ? -0.391 32.620 33.158 1.00 90.44 702 GLY A O 1
ATOM 5186 N N . ASN A 1 703 ? -2.255 31.300 33.262 1.00 94.44 703 ASN A N 1
ATOM 5187 C CA . ASN A 1 703 ? -1.943 30.144 32.409 1.00 94.44 703 ASN A CA 1
ATOM 5188 C C . ASN A 1 703 ? -1.217 30.478 31.087 1.00 94.44 703 ASN A C 1
ATOM 5190 O O . ASN A 1 703 ? -1.795 30.380 30.009 1.00 94.44 703 ASN A O 1
ATOM 5194 N N . SER A 1 704 ? 0.056 30.849 31.163 1.00 94.81 704 SER A N 1
ATOM 5195 C CA . SER A 1 704 ? 0.873 31.302 30.038 1.00 94.81 704 SER A CA 1
ATOM 5196 C C . SER A 1 704 ? 2.243 30.635 30.075 1.00 94.81 704 SER A C 1
ATOM 5198 O O . SER A 1 704 ? 2.765 30.327 31.147 1.00 94.81 704 SER A O 1
ATOM 5200 N N . GLN A 1 705 ? 2.848 30.454 28.899 1.00 93.62 705 GLN A N 1
ATOM 5201 C CA . GLN A 1 705 ? 4.114 29.730 28.726 1.00 93.62 705 GLN A CA 1
ATOM 5202 C C . GLN A 1 705 ? 4.040 28.264 29.184 1.00 93.62 705 GLN A C 1
ATOM 5204 O O . GLN A 1 705 ? 5.022 27.739 29.708 1.00 93.62 705 GLN A O 1
ATOM 5209 N N . LEU A 1 706 ? 2.873 27.645 29.008 1.00 94.69 706 LEU A N 1
ATOM 5210 C CA . LEU A 1 706 ? 2.629 26.245 29.342 1.00 94.69 706 LEU A CA 1
ATOM 5211 C C . LEU A 1 706 ? 3.085 25.320 28.203 1.00 94.69 706 LEU A C 1
ATOM 5213 O O . LEU A 1 706 ? 3.295 25.758 27.069 1.00 94.69 706 LEU A O 1
ATOM 5217 N N . SER A 1 707 ? 3.194 24.032 28.504 1.00 94.44 707 SER A N 1
ATOM 5218 C CA . SER A 1 707 ? 3.280 22.965 27.506 1.00 94.44 707 SER A CA 1
ATOM 5219 C C . SER A 1 707 ? 2.484 21.747 27.975 1.00 94.44 707 SER A C 1
ATOM 5221 O O . SER A 1 707 ? 3.067 20.674 28.117 1.00 94.44 707 SER A O 1
ATOM 5223 N N . PRO A 1 708 ? 1.180 21.891 28.275 1.00 95.88 708 PRO A N 1
ATOM 5224 C CA . PRO A 1 708 ? 0.469 20.909 29.068 1.00 95.88 708 PRO A CA 1
ATOM 5225 C C . PRO A 1 708 ? -0.025 19.750 28.203 1.00 95.88 708 PRO A C 1
ATOM 5227 O O . PRO A 1 708 ? -0.373 19.934 27.037 1.00 95.88 708 PRO A O 1
ATOM 5230 N N . THR A 1 709 ? -0.153 18.573 28.808 1.00 96.88 709 THR A N 1
ATOM 5231 C CA . THR A 1 709 ? -1.007 17.508 28.275 1.00 96.88 709 THR A CA 1
ATOM 5232 C C . THR A 1 709 ? -2.404 17.647 28.878 1.00 96.88 709 THR A C 1
ATOM 5234 O O . THR A 1 709 ? -2.542 17.739 30.102 1.00 96.88 709 THR A O 1
ATOM 5237 N N . ILE A 1 710 ? -3.449 17.672 28.049 1.00 97.06 710 ILE A N 1
ATOM 5238 C CA . ILE A 1 710 ? -4.845 17.828 28.491 1.00 97.06 710 ILE A CA 1
ATOM 5239 C C . ILE A 1 710 ? -5.708 16.750 27.848 1.00 97.06 710 ILE A C 1
ATOM 5241 O O . ILE A 1 710 ? -5.787 16.653 26.627 1.00 97.06 710 ILE A O 1
ATOM 5245 N N . GLY A 1 711 ? -6.393 15.950 28.664 1.00 95.06 711 GLY A N 1
ATOM 5246 C CA . GLY A 1 711 ? -7.209 14.858 28.150 1.00 95.06 711 GLY A CA 1
ATOM 5247 C C . GLY A 1 711 ? -7.560 13.777 29.165 1.00 95.06 711 GLY A C 1
ATOM 5248 O O . GLY A 1 711 ? -7.356 13.921 30.372 1.00 95.06 711 GLY A O 1
ATOM 5249 N N . ILE A 1 712 ? -8.078 12.664 28.656 1.00 92.88 712 ILE A N 1
ATOM 5250 C CA . ILE A 1 712 ? -8.399 11.458 29.422 1.00 92.88 712 ILE A CA 1
ATOM 5251 C C . ILE A 1 712 ? -7.604 10.290 28.849 1.00 92.88 712 ILE A C 1
ATOM 5253 O O . ILE A 1 712 ? -7.640 10.044 27.649 1.00 92.88 712 ILE A O 1
ATOM 5257 N N . GLY A 1 713 ? -6.920 9.557 29.717 1.00 87.81 713 GLY A N 1
ATOM 5258 C CA . GLY A 1 713 ? -6.380 8.234 29.437 1.00 87.81 713 GLY A CA 1
ATOM 5259 C C . GLY A 1 713 ? -7.323 7.164 29.964 1.00 87.81 713 GLY A C 1
ATOM 5260 O O . GLY A 1 713 ? -7.766 7.245 31.113 1.00 87.81 713 GLY A O 1
ATOM 5261 N N . TYR A 1 714 ? -7.624 6.165 29.139 1.00 78.81 714 TYR A N 1
ATOM 5262 C CA . TYR A 1 714 ? -8.528 5.074 29.514 1.00 78.81 714 TYR A CA 1
ATOM 5263 C C . TYR A 1 714 ? -7.801 3.870 30.114 1.00 78.81 714 TYR A C 1
ATOM 5265 O O . TYR A 1 714 ? -8.442 2.907 30.510 1.00 78.81 714 TYR A O 1
ATOM 5273 N N . GLY A 1 715 ? -6.464 3.885 30.158 1.00 70.25 715 GLY A N 1
ATOM 5274 C CA . GLY A 1 715 ? -5.671 2.709 30.525 1.00 70.25 715 GLY A CA 1
ATOM 5275 C C . GLY A 1 715 ? -5.756 1.571 29.510 1.00 70.25 715 GLY A C 1
ATOM 5276 O O . GLY A 1 715 ? -5.252 0.488 29.792 1.00 70.25 715 GLY A O 1
ATOM 5277 N N . THR A 1 716 ? -6.371 1.833 28.349 1.00 61.41 716 THR A N 1
ATOM 5278 C CA . THR A 1 716 ? -6.588 0.875 27.264 1.00 61.41 716 THR A CA 1
ATOM 5279 C C . THR A 1 716 ? -5.695 1.149 26.040 1.00 61.41 716 THR A C 1
ATOM 5281 O O . THR A 1 716 ? -6.049 0.808 24.911 1.00 61.41 716 THR A O 1
ATOM 5284 N N . GLY A 1 717 ? -4.601 1.899 26.204 1.00 61.16 717 GLY A N 1
ATOM 5285 C CA . GLY A 1 717 ? -3.777 2.333 25.070 1.00 61.16 717 GLY A CA 1
ATOM 5286 C C . GLY A 1 717 ? -4.445 3.379 24.165 1.00 61.16 717 GLY A C 1
ATOM 5287 O O . GLY A 1 717 ? -3.889 3.763 23.141 1.00 61.16 717 GLY A O 1
ATOM 5288 N N . SER A 1 718 ? -5.621 3.878 24.548 1.00 69.12 718 SER A N 1
ATOM 5289 C CA . SER A 1 718 ? -6.329 4.975 23.887 1.00 69.12 718 SER A CA 1
ATOM 5290 C C . SER A 1 718 ? -6.496 6.149 24.855 1.00 69.12 718 SER A C 1
ATOM 5292 O O . SER A 1 718 ? -6.580 5.971 26.076 1.00 69.12 718 SER A O 1
ATOM 5294 N N . SER A 1 719 ? -6.552 7.357 24.305 1.00 83.31 719 SER A N 1
ATOM 5295 C CA . SER A 1 719 ? -6.852 8.583 25.038 1.00 83.31 719 SER A CA 1
ATOM 5296 C C . SER A 1 719 ? -7.732 9.507 24.203 1.00 83.31 719 SER A C 1
ATOM 5298 O O . SER A 1 719 ? -7.779 9.406 22.978 1.00 83.31 719 SER A O 1
ATOM 5300 N N . LEU A 1 720 ? -8.415 10.422 24.882 1.00 87.75 720 LEU A N 1
ATOM 5301 C CA . LEU A 1 720 ? -9.002 11.609 24.275 1.00 87.75 720 LEU A CA 1
ATOM 5302 C C . LEU A 1 720 ? -8.129 12.798 24.665 1.00 87.75 720 LEU A C 1
ATOM 5304 O O . LEU A 1 720 ? -8.074 13.137 25.848 1.00 87.75 720 LEU A O 1
ATOM 5308 N N . LEU A 1 721 ? -7.460 13.419 23.695 1.00 92.38 721 LEU A N 1
ATOM 5309 C CA . LEU A 1 721 ? -6.776 14.696 23.897 1.00 92.38 721 LEU A CA 1
ATOM 5310 C C . LEU A 1 721 ? -7.755 15.841 23.654 1.00 92.38 721 LEU A C 1
ATOM 5312 O O . LEU A 1 721 ? -8.546 15.796 22.713 1.00 92.38 721 LEU A O 1
ATOM 5316 N N . SER A 1 722 ? -7.702 16.850 24.518 1.00 94.50 722 SER A N 1
ATOM 5317 C CA . SER A 1 722 ? -8.523 18.047 24.374 1.00 94.50 722 SER A CA 1
ATOM 5318 C C . SER A 1 722 ? -8.026 18.911 23.217 1.00 94.50 722 SER A C 1
ATOM 5320 O O . SER A 1 722 ? -6.831 18.939 22.923 1.00 94.50 722 SER A O 1
ATOM 5322 N N . ILE A 1 723 ? -8.907 19.728 22.636 1.00 93.50 723 ILE A N 1
ATOM 5323 C CA . ILE A 1 723 ? -8.517 20.797 21.697 1.00 93.50 723 ILE A CA 1
ATOM 5324 C C . ILE A 1 723 ? -7.486 21.792 22.269 1.00 93.50 723 ILE A C 1
ATOM 5326 O O . ILE A 1 723 ? -6.912 22.579 21.515 1.00 93.50 723 ILE A O 1
ATOM 5330 N N . TYR A 1 724 ? -7.297 21.807 23.592 1.00 95.50 724 TYR A N 1
ATOM 5331 C CA . TYR A 1 724 ? -6.340 22.655 24.301 1.00 95.50 724 TYR A CA 1
ATOM 5332 C C . TYR A 1 724 ? -5.030 21.944 24.675 1.00 95.50 724 TYR A C 1
ATOM 5334 O O . TYR A 1 724 ? -4.167 22.563 25.301 1.00 95.50 724 TYR A O 1
ATOM 5342 N N . ASP A 1 725 ? -4.856 20.675 24.295 1.00 96.06 725 ASP A N 1
ATOM 5343 C CA . ASP A 1 725 ? -3.591 19.954 24.459 1.00 96.06 725 ASP A CA 1
ATOM 5344 C C . ASP A 1 725 ? -2.431 20.697 23.765 1.00 96.06 725 ASP A C 1
ATOM 5346 O O . ASP A 1 725 ? -2.571 21.207 22.651 1.00 96.06 725 ASP A O 1
ATOM 5350 N N . GLY A 1 726 ? -1.292 20.822 24.452 1.00 94.62 726 GLY A N 1
ATOM 5351 C CA . GLY A 1 726 ? -0.096 21.499 23.943 1.00 94.62 726 GLY A CA 1
ATOM 5352 C C . GLY A 1 726 ? -0.194 23.025 23.793 1.00 94.62 726 GLY A C 1
ATOM 5353 O O . GLY A 1 726 ? 0.765 23.643 23.325 1.00 94.62 726 GLY A O 1
ATOM 5354 N N . ALA A 1 727 ? -1.308 23.658 24.176 1.00 95.38 727 ALA A N 1
ATOM 5355 C CA . ALA A 1 727 ? -1.475 25.107 24.069 1.00 95.38 727 ALA A CA 1
ATOM 5356 C C . ALA A 1 727 ? -0.583 25.875 25.065 1.00 95.38 727 ALA A C 1
ATOM 5358 O O . ALA A 1 727 ? -0.560 25.579 26.260 1.00 95.38 727 ALA A O 1
ATOM 5359 N N . ASP A 1 728 ? 0.105 26.914 24.583 1.00 94.69 728 ASP A N 1
ATOM 5360 C CA . ASP A 1 728 ? 1.029 27.730 25.384 1.00 94.69 728 ASP A CA 1
ATOM 5361 C C . ASP A 1 728 ? 0.344 28.856 26.181 1.00 94.69 728 ASP A C 1
ATOM 5363 O O . ASP A 1 728 ? 0.936 29.404 27.116 1.00 94.69 728 ASP A O 1
ATOM 5367 N N . GLU A 1 729 ? -0.901 29.194 25.835 1.00 95.69 729 GLU A N 1
ATOM 5368 C CA . GLU A 1 729 ? -1.721 30.224 26.474 1.00 95.69 729 GLU A CA 1
ATOM 5369 C C . GLU A 1 729 ? -3.161 29.732 26.678 1.00 95.69 729 GLU A C 1
ATOM 5371 O O . GLU A 1 729 ? -3.918 29.526 25.727 1.00 95.69 729 GLU A O 1
ATOM 5376 N N . LEU A 1 730 ? -3.546 29.592 27.945 1.00 94.69 730 LEU A N 1
ATOM 5377 C CA . LEU A 1 730 ? -4.854 29.114 28.394 1.00 94.69 730 LEU A CA 1
ATOM 5378 C C . LEU A 1 730 ? -5.489 30.065 29.423 1.00 94.69 730 LEU A C 1
ATOM 5380 O O . LEU A 1 730 ? -6.358 29.656 30.196 1.00 94.69 730 LEU A O 1
ATOM 5384 N N . SER A 1 731 ? -5.063 31.334 29.481 1.00 93.75 731 SER A N 1
ATOM 5385 C CA . SER A 1 731 ? -5.656 32.305 30.409 1.00 93.75 731 SER A CA 1
ATOM 5386 C C . SER A 1 731 ? -7.098 32.632 30.024 1.00 93.75 731 SER A C 1
ATOM 5388 O O . SER A 1 731 ? -7.349 33.235 28.980 1.00 93.75 731 SER A O 1
ATOM 5390 N N . GLU A 1 732 ? -8.040 32.285 30.903 1.00 91.00 732 GLU A N 1
ATOM 5391 C CA . GLU A 1 732 ? -9.479 32.566 30.769 1.00 91.00 732 GLU A CA 1
ATOM 5392 C C . GLU A 1 732 ? -10.086 32.108 29.429 1.00 91.00 732 GLU A C 1
ATOM 5394 O O . GLU A 1 732 ? -11.053 32.699 28.938 1.00 91.00 732 GLU A O 1
ATOM 5399 N N . VAL A 1 733 ? -9.531 31.052 28.826 1.00 93.88 733 VAL A N 1
ATOM 5400 C CA . VAL A 1 733 ? -10.138 30.418 27.650 1.00 93.88 733 VAL A CA 1
ATOM 5401 C C . VAL A 1 733 ? -11.475 29.767 28.022 1.00 93.88 733 VAL A C 1
ATOM 5403 O O . VAL A 1 733 ? -11.812 29.602 29.200 1.00 93.88 733 VAL A O 1
ATOM 5406 N N . ASN A 1 734 ? -12.271 29.426 27.008 1.00 94.62 734 ASN A N 1
ATOM 5407 C CA . ASN A 1 734 ? -13.555 28.766 27.226 1.00 94.62 734 ASN A CA 1
ATOM 5408 C C . ASN A 1 734 ? -13.361 27.430 27.954 1.00 94.62 734 ASN A C 1
ATOM 5410 O O . ASN A 1 734 ? -12.368 26.736 27.749 1.00 94.62 734 ASN A O 1
ATOM 5414 N N . SER A 1 735 ? -14.326 27.052 28.788 1.00 93.88 735 SER A N 1
ATOM 5415 C CA . SER A 1 735 ? -14.312 25.738 29.435 1.00 93.88 735 SER A CA 1
ATOM 5416 C C . SER A 1 735 ? -14.569 24.622 28.431 1.00 93.88 735 SER A C 1
ATOM 5418 O O . SER A 1 735 ? -15.215 24.839 27.405 1.00 93.88 735 SER A O 1
ATOM 5420 N N . VAL A 1 736 ? -14.166 23.406 28.782 1.00 95.25 736 VAL A N 1
ATOM 5421 C CA . VAL A 1 736 ? -14.486 22.195 28.016 1.00 95.25 736 VAL A CA 1
ATOM 5422 C C . VAL A 1 736 ? -15.248 21.214 28.896 1.00 95.25 736 VAL A C 1
ATOM 5424 O O . VAL A 1 736 ? -15.009 21.130 30.102 1.00 95.25 736 VAL A O 1
ATOM 5427 N N . SER A 1 737 ? -16.211 20.507 28.313 1.00 94.12 737 SER A N 1
ATOM 5428 C CA . SER A 1 737 ? -16.885 19.375 28.947 1.00 94.12 737 SER A CA 1
ATOM 5429 C C . SER A 1 737 ? -16.634 18.115 28.137 1.00 94.12 737 SER A C 1
ATOM 5431 O O . SER A 1 737 ? -16.779 18.123 26.919 1.00 94.12 737 SER A O 1
ATOM 5433 N N . LEU A 1 738 ? -16.242 17.049 28.821 1.00 93.56 738 LEU A N 1
ATOM 5434 C CA . LEU A 1 738 ? -16.041 15.717 28.283 1.00 93.56 738 LEU A CA 1
ATOM 5435 C C . LEU A 1 738 ? -17.238 14.889 28.747 1.00 93.56 738 LEU A C 1
ATOM 5437 O O . LEU A 1 738 ? -17.380 14.579 29.936 1.00 93.56 738 LEU A O 1
ATOM 5441 N N . VAL A 1 739 ? -18.125 14.584 27.805 1.00 90.38 739 VAL A N 1
ATOM 5442 C CA . VAL A 1 739 ? -19.400 13.913 28.064 1.00 90.38 739 VAL A CA 1
ATOM 5443 C C . VAL A 1 739 ? -19.268 12.444 27.662 1.00 90.38 739 VAL A C 1
ATOM 5445 O O . VAL A 1 739 ? -18.910 12.186 26.510 1.00 90.38 739 VAL A O 1
ATOM 5448 N N . PRO A 1 740 ? -19.536 11.481 28.562 1.00 86.50 740 PRO A N 1
ATOM 5449 C CA . PRO A 1 740 ? -19.526 10.074 28.190 1.00 86.50 740 PRO A CA 1
ATOM 5450 C C . PRO A 1 740 ? -20.669 9.770 27.216 1.00 86.50 740 PRO A C 1
ATOM 5452 O O . PRO A 1 740 ? -21.768 10.318 27.346 1.00 86.50 740 PRO A O 1
ATOM 5455 N N . PHE A 1 741 ? -20.421 8.883 26.258 1.00 81.69 741 PHE A N 1
ATOM 5456 C CA . PHE A 1 741 ? -21.441 8.378 25.340 1.00 81.69 741 PHE A CA 1
ATOM 5457 C C . PHE A 1 741 ? -21.391 6.851 25.263 1.00 81.69 741 PHE A C 1
ATOM 5459 O O . PHE A 1 741 ? -20.356 6.233 25.530 1.00 81.69 741 PHE A O 1
ATOM 5466 N N . ASN A 1 742 ? -22.523 6.251 24.902 1.00 81.75 742 ASN A N 1
ATOM 5467 C CA . ASN A 1 742 ? -22.593 4.825 24.620 1.00 81.75 742 ASN A CA 1
ATOM 5468 C C . ASN A 1 742 ? -22.240 4.582 23.157 1.00 81.75 742 ASN A C 1
ATOM 5470 O O . ASN A 1 742 ? -22.645 5.356 22.290 1.00 81.75 742 ASN A O 1
ATOM 5474 N N . SER A 1 743 ? -21.468 3.530 22.915 1.00 81.06 743 SER A N 1
ATOM 5475 C CA . SER A 1 743 ? -21.071 3.113 21.582 1.00 81.06 743 SER A CA 1
ATOM 5476 C C . SER A 1 743 ? -22.294 2.707 20.775 1.00 81.06 743 SER A C 1
ATOM 5478 O O . SER A 1 743 ? -23.206 2.078 21.309 1.00 81.06 743 SER A O 1
ATOM 5480 N N . PHE A 1 744 ? -22.250 3.072 19.505 1.00 82.00 744 PHE A N 1
ATOM 5481 C CA . PHE A 1 744 ? -23.132 2.619 18.435 1.00 82.00 744 PHE A CA 1
ATOM 5482 C C . PHE A 1 744 ? -22.305 1.935 17.334 1.00 82.00 744 PHE A C 1
ATOM 5484 O O . PHE A 1 744 ? -22.716 1.814 16.199 1.00 82.00 744 PHE A O 1
ATOM 5491 N N . ALA A 1 745 ? -21.047 1.605 17.630 1.00 86.00 745 ALA A N 1
ATOM 5492 C CA . ALA A 1 745 ? -20.224 0.872 16.688 1.00 86.00 745 ALA A CA 1
ATOM 5493 C C . ALA A 1 745 ? -20.560 -0.610 16.783 1.00 86.00 745 ALA A C 1
ATOM 5495 O O . ALA A 1 745 ? -20.715 -1.139 17.892 1.00 86.00 745 ALA A O 1
ATOM 5496 N N . ASP A 1 746 ? -20.534 -1.297 15.654 1.00 90.62 746 ASP A N 1
ATOM 5497 C CA . ASP A 1 746 ? -20.619 -2.748 15.639 1.00 90.62 746 ASP A CA 1
ATOM 5498 C C . ASP A 1 746 ? -19.327 -3.406 16.131 1.00 90.62 746 ASP A C 1
ATOM 5500 O O . ASP A 1 746 ? -18.224 -2.848 16.055 1.00 90.62 746 ASP A O 1
ATOM 5504 N N . VAL A 1 747 ? -19.458 -4.626 16.655 1.00 93.25 747 VAL A N 1
ATOM 5505 C CA . VAL A 1 747 ? -18.299 -5.472 16.966 1.00 93.25 747 VAL A CA 1
ATOM 5506 C C . VAL A 1 747 ? -17.648 -5.942 15.667 1.00 93.25 747 VAL A C 1
ATOM 5508 O O . VAL A 1 747 ? -18.316 -6.483 14.793 1.00 93.25 747 VAL A O 1
ATOM 5511 N N . GLY A 1 748 ? -16.324 -5.825 15.586 1.00 94.44 748 GLY A N 1
ATOM 5512 C CA . GLY A 1 748 ? -15.555 -6.201 14.404 1.00 94.44 748 GLY A CA 1
ATOM 5513 C C . GLY A 1 748 ? -15.318 -5.052 13.425 1.00 94.44 748 GLY A C 1
ATOM 5514 O O . GLY A 1 748 ? -15.490 -3.868 13.739 1.00 94.44 748 GLY A O 1
ATOM 5515 N N . ALA A 1 749 ? -14.826 -5.430 12.248 1.00 94.00 749 ALA A N 1
ATOM 5516 C CA . ALA A 1 749 ? -14.293 -4.503 11.258 1.00 94.00 749 ALA A CA 1
ATOM 5517 C C . ALA A 1 749 ? -15.375 -3.856 10.395 1.00 94.00 749 ALA A C 1
ATOM 5519 O O . ALA A 1 749 ? -15.138 -2.778 9.862 1.00 94.00 749 ALA A O 1
ATOM 5520 N N . ILE A 1 750 ? -16.536 -4.496 10.272 1.00 90.12 750 ILE A N 1
ATOM 5521 C CA . ILE A 1 750 ? -17.612 -4.099 9.363 1.00 90.12 750 ILE A CA 1
ATOM 5522 C C . ILE A 1 750 ? -18.760 -3.516 10.170 1.00 90.12 750 ILE A C 1
ATOM 5524 O O . ILE A 1 750 ? -19.120 -4.057 11.215 1.00 90.12 750 ILE A O 1
ATOM 5528 N N . GLU A 1 751 ? -19.320 -2.429 9.657 1.00 86.06 751 GLU A N 1
ATOM 5529 C CA . GLU A 1 751 ? -20.542 -1.838 10.170 1.00 86.06 751 GLU A CA 1
ATOM 5530 C C . GLU A 1 751 ? -21.758 -2.386 9.415 1.00 86.06 751 GLU A C 1
ATOM 5532 O O . GLU A 1 751 ? -21.768 -2.501 8.184 1.00 86.06 751 GLU A O 1
ATOM 5537 N N . PHE A 1 752 ? -22.821 -2.689 10.147 1.00 83.88 752 PHE A N 1
ATOM 5538 C CA . PHE A 1 752 ? -24.141 -2.883 9.588 1.00 83.88 752 PHE A CA 1
ATOM 5539 C C . PHE A 1 752 ? -24.657 -1.542 9.023 1.00 83.88 752 PHE A C 1
ATOM 5541 O O . PHE A 1 752 ? -24.756 -0.554 9.741 1.00 83.88 752 PHE A O 1
ATOM 5548 N N . PRO A 1 753 ? -24.995 -1.458 7.726 1.00 65.75 753 PRO A N 1
ATOM 5549 C CA . PRO A 1 753 ? -25.146 -0.176 7.031 1.00 65.75 753 PRO A CA 1
ATOM 5550 C C . PRO A 1 753 ? -26.421 0.618 7.359 1.00 65.75 753 PRO A C 1
ATOM 5552 O O . PRO A 1 753 ? -26.657 1.639 6.720 1.00 65.75 753 PRO A O 1
ATOM 5555 N N . GLY A 1 754 ? -27.264 0.155 8.280 1.00 57.31 754 GLY A N 1
ATOM 5556 C CA . GLY A 1 754 ? -28.444 0.872 8.752 1.00 57.31 754 GLY A CA 1
ATOM 5557 C C . GLY A 1 754 ? -29.398 1.448 7.730 1.00 57.31 754 GLY A C 1
ATOM 5558 O O . GLY A 1 754 ? -29.292 2.592 7.305 1.00 57.31 754 GLY A O 1
ATOM 5559 N N . SER A 1 755 ? -30.448 0.695 7.416 1.00 49.41 755 SER A N 1
ATOM 5560 C CA . SER A 1 755 ? -31.823 1.203 7.348 1.00 49.41 755 SER A CA 1
ATOM 5561 C C . SER A 1 755 ? -32.771 0.100 6.885 1.00 49.41 755 SER A C 1
ATOM 5563 O O . SER A 1 755 ? -32.385 -0.911 6.309 1.00 49.41 755 SER A O 1
ATOM 5565 N N . PHE A 1 756 ? -34.047 0.306 7.193 1.00 42.19 756 PHE A N 1
ATOM 5566 C CA . PHE A 1 756 ? -35.184 -0.539 6.857 1.00 42.19 756 PHE A CA 1
ATOM 5567 C C . PHE A 1 756 ? -35.079 -1.328 5.531 1.00 42.19 756 PHE A C 1
ATOM 5569 O O . PHE A 1 756 ? -35.102 -0.745 4.448 1.00 42.19 756 PHE A O 1
ATOM 5576 N N . SER A 1 757 ? -35.231 -2.652 5.666 1.00 44.66 757 SER A N 1
ATOM 5577 C CA . SER A 1 757 ? -35.631 -3.662 4.671 1.00 44.66 757 SER A CA 1
ATOM 5578 C C . SER A 1 757 ? -34.522 -4.370 3.901 1.00 44.66 757 SER A C 1
ATOM 5580 O O . SER A 1 757 ? -33.644 -3.737 3.335 1.00 44.66 757 SER A O 1
ATOM 5582 N N . ASP A 1 758 ? -34.680 -5.688 3.795 1.00 51.69 758 ASP A N 1
ATOM 5583 C CA . ASP A 1 758 ? -34.025 -6.625 2.872 1.00 51.69 758 ASP A CA 1
ATOM 5584 C C . ASP A 1 758 ? -34.230 -6.261 1.373 1.00 51.69 758 ASP A C 1
ATOM 5586 O O . ASP A 1 758 ? -34.566 -7.114 0.557 1.00 51.69 758 ASP A O 1
ATOM 5590 N N . SER A 1 759 ? -34.152 -4.982 0.990 1.00 61.97 759 SER A N 1
ATOM 5591 C CA . SER A 1 759 ? -34.344 -4.516 -0.387 1.00 61.97 759 SER A CA 1
ATOM 5592 C C . SER A 1 759 ? -33.023 -3.997 -0.931 1.00 61.97 759 SER A C 1
ATOM 5594 O O . SER A 1 759 ? -32.606 -2.881 -0.621 1.00 61.97 759 SER A O 1
ATOM 5596 N N . TYR A 1 760 ? -32.393 -4.794 -1.783 1.00 69.12 760 TYR A N 1
ATOM 5597 C CA . TYR A 1 760 ? -31.186 -4.415 -2.501 1.00 69.12 760 TYR A CA 1
ATOM 5598 C C . TYR A 1 760 ? -31.512 -4.076 -3.955 1.00 69.12 760 TYR A C 1
ATOM 5600 O O . TYR A 1 760 ? -32.448 -4.631 -4.543 1.00 69.12 760 TYR A O 1
ATOM 5608 N N . LEU A 1 761 ? -30.736 -3.171 -4.547 1.00 77.81 761 LEU A N 1
ATOM 5609 C CA . LEU A 1 761 ? -30.639 -3.050 -5.994 1.00 77.81 761 LEU A CA 1
ATOM 5610 C C . LEU A 1 761 ? -29.384 -3.798 -6.450 1.00 77.81 761 LEU A C 1
ATOM 5612 O O . LEU A 1 761 ? -28.270 -3.410 -6.108 1.00 77.81 761 LEU A O 1
ATOM 5616 N N . SER A 1 762 ? -29.577 -4.847 -7.240 1.00 78.44 762 SER A N 1
ATOM 5617 C CA . SER A 1 762 ? -28.511 -5.573 -7.918 1.00 78.44 762 SER A CA 1
ATOM 5618 C C . SER A 1 762 ? -28.381 -5.119 -9.371 1.00 78.44 762 SER A C 1
ATOM 5620 O O . SER A 1 762 ? -29.369 -4.765 -10.026 1.00 78.44 762 SER A O 1
ATOM 5622 N N . ILE A 1 763 ? -27.169 -5.174 -9.912 1.00 81.62 763 ILE A N 1
ATOM 5623 C CA . ILE A 1 763 ? -26.889 -4.969 -11.338 1.00 81.62 763 ILE A CA 1
ATOM 5624 C C . ILE A 1 763 ? -26.328 -6.258 -11.950 1.00 81.62 763 ILE A C 1
ATOM 5626 O O . ILE A 1 763 ? -25.416 -6.851 -11.392 1.00 81.62 763 ILE A O 1
ATOM 5630 N N . PHE A 1 764 ? -26.850 -6.670 -13.110 1.00 79.69 764 PHE A N 1
ATOM 5631 C CA . PHE A 1 764 ? -26.335 -7.810 -13.884 1.00 79.69 764 PHE A CA 1
ATOM 5632 C C . PHE A 1 764 ? -26.020 -7.385 -15.303 1.00 79.69 764 PHE A C 1
ATOM 5634 O O . PHE A 1 764 ? -26.828 -6.720 -15.950 1.00 79.69 764 PHE A O 1
ATOM 5641 N N . LEU A 1 765 ? -24.875 -7.805 -15.827 1.00 79.75 765 LEU A N 1
ATOM 5642 C CA . LEU A 1 765 ? -24.526 -7.555 -17.221 1.00 79.75 765 LEU A CA 1
ATOM 5643 C C . LEU A 1 765 ? -24.998 -8.706 -18.097 1.00 79.75 765 LEU A C 1
ATOM 5645 O O . LEU A 1 765 ? -24.970 -9.861 -17.692 1.00 79.75 765 LEU A O 1
ATOM 5649 N N . ASN A 1 766 ? -25.443 -8.402 -19.311 1.00 77.56 766 ASN A N 1
ATOM 5650 C CA . ASN A 1 766 ? -25.861 -9.414 -20.267 1.00 77.56 766 ASN A CA 1
ATOM 5651 C C . ASN A 1 766 ? -25.682 -8.933 -21.711 1.00 77.56 766 ASN A C 1
ATOM 5653 O O . ASN A 1 766 ? -25.626 -7.734 -21.990 1.00 77.56 766 ASN A O 1
ATOM 5657 N N . SER A 1 767 ? -25.654 -9.869 -22.658 1.00 73.88 767 SER A N 1
ATOM 5658 C CA . SER A 1 767 ? -25.761 -9.524 -24.075 1.00 73.88 767 SER A CA 1
ATOM 5659 C C . SER A 1 767 ? -27.203 -9.142 -24.417 1.00 73.88 767 SER A C 1
ATOM 5661 O O . SER A 1 767 ? -28.176 -9.594 -23.801 1.00 73.88 767 SER A O 1
ATOM 5663 N N . THR A 1 768 ? -27.374 -8.380 -25.496 1.00 69.69 768 THR A N 1
ATOM 5664 C CA . THR A 1 768 ? -28.717 -8.011 -25.981 1.00 69.69 768 THR A CA 1
ATOM 5665 C C . THR A 1 768 ? -29.591 -9.244 -26.290 1.00 69.69 768 THR A C 1
ATOM 5667 O O . THR A 1 768 ? -30.815 -9.181 -26.168 1.00 69.69 768 THR A O 1
ATOM 5670 N N . ALA A 1 769 ? -28.987 -10.380 -26.661 1.00 63.69 769 ALA A N 1
ATOM 5671 C CA . ALA A 1 769 ? -29.695 -11.605 -27.038 1.00 63.69 769 ALA A CA 1
ATOM 5672 C C . ALA A 1 769 ? -30.163 -12.466 -25.849 1.00 63.69 769 ALA A C 1
ATOM 5674 O O . ALA A 1 769 ? -31.086 -13.264 -26.023 1.00 63.69 769 ALA A O 1
ATOM 5675 N N . ALA A 1 770 ? -29.545 -12.316 -24.675 1.00 63.31 770 ALA A N 1
ATOM 5676 C CA . ALA A 1 770 ? -29.808 -13.144 -23.495 1.00 63.31 770 ALA A CA 1
ATOM 5677 C C . ALA A 1 770 ? -30.525 -12.398 -22.349 1.00 63.31 770 ALA A C 1
ATOM 5679 O O . ALA A 1 770 ? -30.886 -13.029 -21.359 1.00 63.31 770 ALA A O 1
ATOM 5680 N N . SER A 1 771 ? -30.801 -11.097 -22.508 1.00 68.25 771 SER A N 1
ATOM 5681 C CA . SER A 1 771 ? -31.513 -10.290 -21.502 1.00 68.25 771 SER A CA 1
ATOM 5682 C C . SER A 1 771 ? -32.987 -10.708 -21.278 1.00 68.25 771 SER A C 1
ATOM 5684 O O . SER A 1 771 ? -33.727 -10.929 -22.245 1.00 68.25 771 SER A O 1
ATOM 5686 N N . GLY A 1 772 ? -33.431 -10.783 -20.013 1.00 74.12 772 GLY A N 1
ATOM 5687 C CA . GLY A 1 772 ? -34.807 -11.148 -19.593 1.00 74.12 772 GLY A CA 1
ATOM 5688 C C . GLY A 1 772 ? -35.835 -10.044 -19.879 1.00 74.12 772 GLY A C 1
ATOM 5689 O O . GLY A 1 772 ? -35.451 -8.976 -20.315 1.00 74.12 772 GLY A O 1
ATOM 5690 N N . ASN A 1 773 ? -37.146 -10.214 -19.698 1.00 86.56 773 ASN A N 1
ATOM 5691 C CA . ASN A 1 773 ? -38.082 -9.086 -19.891 1.00 86.56 773 ASN A CA 1
ATOM 5692 C C . ASN A 1 773 ? -38.189 -8.243 -1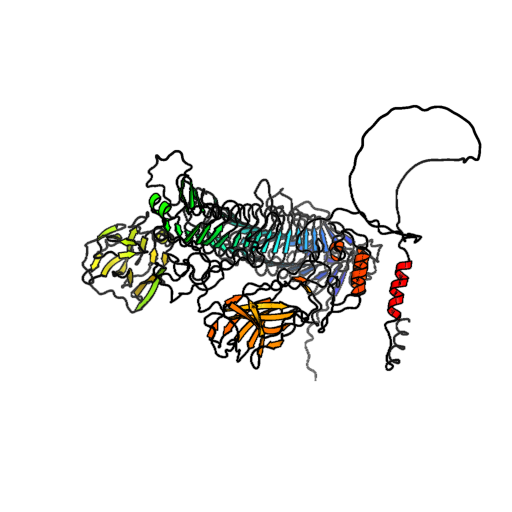8.617 1.00 86.56 773 ASN A C 1
ATOM 5694 O O . ASN A 1 773 ? -38.192 -8.775 -17.512 1.00 86.56 773 ASN A O 1
ATOM 5698 N N . VAL A 1 774 ? -38.333 -6.924 -18.757 1.00 88.69 774 VAL A N 1
ATOM 5699 C CA . VAL A 1 774 ? -38.593 -6.062 -17.598 1.00 88.69 774 VAL A CA 1
ATOM 5700 C C . VAL A 1 774 ? -39.903 -6.468 -16.909 1.00 88.69 774 VAL A C 1
ATOM 5702 O O . VAL A 1 774 ? -40.915 -6.705 -17.574 1.00 88.69 774 VAL A O 1
ATOM 5705 N N . GLY A 1 775 ? -39.871 -6.565 -15.577 1.00 86.31 775 GLY A N 1
ATOM 5706 C CA . GLY A 1 775 ? -40.932 -7.136 -14.743 1.00 86.31 775 GLY A CA 1
ATOM 5707 C C . GLY A 1 775 ? -40.845 -8.656 -14.541 1.00 86.31 775 GLY A C 1
ATOM 5708 O O . GLY A 1 775 ? -41.673 -9.218 -13.822 1.00 86.31 775 GLY A O 1
ATOM 5709 N N . ASP A 1 776 ? -39.867 -9.342 -15.141 1.00 88.56 776 ASP A N 1
ATOM 5710 C CA . ASP A 1 776 ? -39.565 -10.723 -14.764 1.00 88.56 776 ASP A CA 1
ATOM 5711 C C . ASP A 1 776 ? -39.103 -10.760 -13.297 1.00 88.56 776 ASP A C 1
ATOM 5713 O O . ASP A 1 776 ? -38.377 -9.878 -12.837 1.00 88.56 776 ASP A O 1
ATOM 5717 N N . ALA A 1 777 ? -39.555 -11.776 -12.557 1.00 85.75 777 ALA A N 1
ATOM 5718 C CA . ALA A 1 777 ? -39.247 -11.952 -11.142 1.00 85.75 777 ALA A CA 1
ATOM 5719 C C . ALA A 1 777 ? -38.599 -13.314 -10.879 1.00 85.75 777 ALA A C 1
ATOM 5721 O O . ALA A 1 777 ? -39.044 -14.337 -11.414 1.00 85.75 777 ALA A O 1
ATOM 5722 N N . ARG A 1 778 ? -37.589 -13.331 -10.011 1.00 81.19 778 ARG A N 1
ATOM 5723 C CA . ARG A 1 778 ? -36.889 -14.535 -9.537 1.00 81.19 778 ARG A CA 1
ATOM 5724 C C . ARG A 1 778 ? -36.797 -14.542 -8.009 1.00 81.19 778 ARG A C 1
ATOM 5726 O O . ARG A 1 778 ? -37.130 -13.551 -7.367 1.00 81.19 778 ARG A O 1
ATOM 5733 N N . ASN A 1 779 ? -36.399 -15.667 -7.424 1.00 72.75 779 ASN A N 1
ATOM 5734 C CA . ASN A 1 779 ? -36.187 -15.749 -5.974 1.00 72.75 779 ASN A CA 1
ATOM 5735 C C . ASN A 1 779 ? -34.781 -15.229 -5.629 1.00 72.75 779 ASN A C 1
ATOM 5737 O O . ASN A 1 779 ? -33.857 -15.467 -6.412 1.00 72.75 779 ASN A O 1
ATOM 5741 N N . ALA A 1 780 ? -34.613 -14.578 -4.474 1.00 53.62 780 ALA A N 1
ATOM 5742 C CA . ALA A 1 780 ? -33.292 -14.242 -3.933 1.00 53.62 780 ALA A CA 1
ATOM 5743 C C . ALA A 1 780 ? -32.366 -15.483 -3.905 1.00 53.62 780 ALA A C 1
ATOM 5745 O O . ALA A 1 780 ? -32.828 -16.594 -3.619 1.00 53.62 780 ALA A O 1
ATOM 5746 N N . GLY A 1 781 ? -31.095 -15.309 -4.289 1.00 49.75 781 GLY A N 1
ATOM 5747 C CA . GLY A 1 781 ? -30.082 -16.377 -4.356 1.00 49.75 781 GLY A CA 1
ATOM 5748 C C . GLY A 1 781 ? -30.128 -17.286 -5.596 1.00 49.75 781 GLY A C 1
ATOM 5749 O O . GLY A 1 781 ? -29.421 -18.287 -5.657 1.00 49.75 781 GLY A O 1
ATOM 5750 N N . SER A 1 782 ? -30.964 -16.994 -6.602 1.00 50.16 782 SER A N 1
ATOM 5751 C CA . SER A 1 782 ? -30.874 -17.686 -7.900 1.00 50.16 782 SER A CA 1
ATOM 5752 C C . SER A 1 782 ? -29.922 -16.948 -8.841 1.00 50.16 782 SER A C 1
ATOM 5754 O O . SER A 1 782 ? -30.344 -16.045 -9.566 1.00 50.16 782 SER A O 1
ATOM 5756 N N . GLN A 1 783 ? -28.651 -17.357 -8.822 1.00 55.31 783 GLN A N 1
ATOM 5757 C CA . GLN A 1 783 ? -27.596 -16.762 -9.641 1.00 55.31 783 GLN A CA 1
ATOM 5758 C C . GLN A 1 783 ? -27.868 -16.969 -11.147 1.00 55.31 783 GLN A C 1
ATOM 5760 O O . GLN A 1 783 ? -28.122 -18.102 -11.587 1.00 55.31 783 GLN A O 1
ATOM 5765 N N . PRO A 1 784 ? -27.895 -15.900 -11.967 1.00 56.50 784 PRO A N 1
ATOM 5766 C CA . PRO A 1 784 ? -27.917 -16.031 -13.416 1.00 56.50 784 PRO A CA 1
ATOM 5767 C C . PRO A 1 784 ? -26.557 -16.548 -13.906 1.00 56.50 784 PRO A C 1
ATOM 5769 O O . PRO A 1 784 ? -25.531 -16.334 -13.279 1.00 56.50 784 PRO A O 1
ATOM 5772 N N . SER A 1 785 ? -26.531 -17.237 -15.047 1.00 57.59 785 SER A N 1
ATOM 5773 C CA . SER A 1 785 ? -25.261 -17.669 -15.640 1.00 57.59 785 SER A CA 1
ATOM 5774 C C . SER A 1 785 ? -24.397 -16.458 -15.996 1.00 57.59 785 SER A C 1
ATOM 5776 O O . SER A 1 785 ? -24.858 -15.620 -16.777 1.00 57.59 785 SER A O 1
ATOM 5778 N N . ILE A 1 786 ? -23.160 -16.429 -15.502 1.00 61.56 786 ILE A N 1
ATOM 5779 C CA . ILE A 1 786 ? -22.121 -15.461 -15.872 1.00 61.56 786 ILE A CA 1
ATOM 5780 C C . ILE A 1 786 ? -21.986 -15.410 -17.403 1.00 61.56 786 ILE A C 1
ATOM 5782 O O . ILE A 1 786 ? -21.684 -16.432 -18.034 1.00 61.56 786 ILE A O 1
ATOM 5786 N N . PRO A 1 787 ? -22.254 -14.262 -18.050 1.00 68.06 787 PRO A N 1
ATOM 5787 C CA . PRO A 1 787 ? -22.084 -14.143 -19.485 1.00 68.06 787 PRO A CA 1
ATOM 5788 C C . PRO A 1 787 ? -20.627 -13.835 -19.828 1.00 68.06 787 PRO A C 1
ATOM 5790 O O . PRO A 1 787 ? -20.033 -12.894 -19.312 1.00 68.06 787 PRO A O 1
ATOM 5793 N N . THR A 1 788 ? -20.069 -14.574 -20.786 1.00 73.56 788 THR A N 1
ATOM 5794 C CA . THR A 1 788 ? -18.821 -14.182 -21.449 1.00 73.56 788 THR A CA 1
ATOM 5795 C C . THR A 1 788 ? -19.127 -13.132 -22.512 1.00 73.56 788 THR A C 1
ATOM 5797 O O . THR A 1 788 ? -19.843 -13.413 -23.483 1.00 73.56 788 THR A O 1
ATOM 5800 N N . LEU A 1 789 ? -18.583 -11.926 -22.349 1.00 80.00 789 LEU A N 1
ATOM 5801 C CA . LEU A 1 789 ? -18.790 -10.809 -23.260 1.00 80.00 789 LEU A CA 1
ATOM 5802 C C . LEU A 1 789 ? -17.463 -10.403 -23.924 1.00 80.00 789 LEU A C 1
ATOM 5804 O O . LEU A 1 789 ? -16.521 -10.019 -23.262 1.00 80.00 789 LEU A O 1
ATOM 5808 N N . HIS A 1 790 ? -17.355 -10.441 -25.250 1.00 83.44 790 HIS A N 1
ATOM 5809 C CA . HIS A 1 790 ? -16.282 -9.756 -25.967 1.00 83.44 790 HIS A CA 1
ATOM 5810 C C . HIS A 1 790 ? -16.517 -8.241 -26.117 1.00 83.44 790 HIS A C 1
ATOM 5812 O O . HIS A 1 790 ? -17.647 -7.798 -26.325 1.00 83.44 790 HIS A O 1
ATOM 5818 N N . GLU A 1 791 ? -15.432 -7.473 -26.129 1.00 82.38 791 GLU A N 1
ATOM 5819 C CA . GLU A 1 791 ? -15.350 -5.997 -26.225 1.00 82.38 791 GLU A CA 1
ATOM 5820 C C . GLU A 1 791 ? -16.076 -5.308 -27.406 1.00 82.38 791 GLU A C 1
ATOM 5822 O O . GLU A 1 791 ? -16.306 -4.102 -27.397 1.00 82.38 791 GLU A O 1
ATOM 5827 N N . TRP A 1 792 ? -16.440 -6.042 -28.461 1.00 85.81 792 TRP A N 1
ATOM 5828 C CA . TRP A 1 792 ? -17.124 -5.481 -29.644 1.00 85.81 792 TRP A CA 1
ATOM 5829 C C . TRP A 1 792 ? -18.650 -5.633 -29.612 1.00 85.81 792 TRP A C 1
ATOM 5831 O O . TRP A 1 792 ? -19.301 -5.390 -30.632 1.00 85.81 792 TRP A O 1
ATOM 5841 N N . GLN A 1 793 ? -19.232 -6.075 -28.496 1.00 84.31 793 GLN A N 1
ATOM 5842 C CA . GLN A 1 793 ? -20.678 -6.271 -28.384 1.00 84.31 793 GLN A CA 1
ATOM 5843 C C . GLN A 1 793 ? -21.359 -5.238 -27.486 1.00 84.31 793 GLN A C 1
ATOM 5845 O O . GLN A 1 793 ? -20.755 -4.686 -26.572 1.00 84.31 793 GLN A O 1
ATOM 5850 N N . ASP A 1 794 ? -22.651 -5.018 -27.731 1.00 86.25 794 ASP A N 1
ATOM 5851 C CA . ASP A 1 794 ? -23.495 -4.224 -26.838 1.00 86.25 794 ASP A CA 1
ATOM 5852 C C . ASP A 1 794 ? -23.663 -4.941 -25.492 1.00 86.25 794 ASP A C 1
ATOM 5854 O O . ASP A 1 794 ? -24.097 -6.100 -25.446 1.00 86.25 794 ASP A O 1
ATOM 5858 N N . VAL A 1 795 ? -23.416 -4.208 -24.410 1.00 85.25 795 VAL A N 1
ATOM 5859 C CA . VAL A 1 795 ? -23.619 -4.664 -23.033 1.00 85.25 795 VAL A CA 1
ATOM 5860 C C . VAL A 1 795 ? -24.935 -4.091 -22.524 1.00 85.25 795 VAL A C 1
ATOM 5862 O O . VAL A 1 795 ? -25.216 -2.901 -22.674 1.00 85.25 795 VAL A O 1
ATOM 5865 N N . VAL A 1 796 ? -25.770 -4.933 -21.927 1.00 88.00 796 VAL A N 1
ATOM 5866 C CA . VAL A 1 796 ? -27.006 -4.524 -21.260 1.00 88.00 796 VAL A CA 1
ATOM 5867 C C . VAL A 1 796 ? -26.833 -4.739 -19.766 1.00 88.00 796 VAL A C 1
ATOM 5869 O O . VAL A 1 796 ? -26.754 -5.878 -19.322 1.00 88.00 796 VAL A O 1
ATOM 5872 N N . ALA A 1 797 ? -26.811 -3.651 -19.004 1.00 88.31 797 ALA A N 1
ATOM 5873 C CA . ALA A 1 797 ? -26.936 -3.683 -17.558 1.00 88.31 797 ALA A CA 1
ATOM 5874 C C . ALA A 1 797 ? -28.416 -3.784 -17.171 1.00 88.31 797 ALA A C 1
ATOM 5876 O O . ALA A 1 797 ? -29.223 -2.895 -17.462 1.00 88.31 797 ALA A O 1
ATOM 5877 N N . GLU A 1 798 ? -28.777 -4.886 -16.538 1.00 88.69 798 GLU A N 1
ATOM 5878 C CA . GLU A 1 798 ? -30.078 -5.160 -15.957 1.00 88.69 798 GLU A CA 1
ATOM 5879 C C . GLU A 1 798 ? -30.081 -4.727 -14.488 1.00 88.69 798 GLU A C 1
ATOM 5881 O O . GLU A 1 798 ? -29.297 -5.232 -13.691 1.00 88.69 798 GLU A O 1
ATOM 5886 N N . LEU A 1 799 ? -30.969 -3.804 -14.124 1.00 89.31 799 LEU A N 1
ATOM 5887 C CA . LEU A 1 799 ? -31.163 -3.361 -12.743 1.00 89.31 799 LEU A CA 1
ATOM 5888 C C . LEU A 1 799 ? -32.279 -4.184 -12.104 1.00 89.31 799 LEU A C 1
ATOM 5890 O O . LEU A 1 799 ? -33.442 -4.047 -12.492 1.00 89.31 799 LEU A O 1
ATOM 5894 N N . TRP A 1 800 ? -31.933 -5.028 -11.141 1.00 87.44 800 TRP A N 1
ATOM 5895 C CA . TRP A 1 800 ? -32.847 -5.912 -10.424 1.00 87.44 800 TRP A CA 1
ATOM 5896 C C . TRP A 1 800 ? -33.050 -5.411 -9.003 1.00 87.44 800 TRP A C 1
ATOM 5898 O O . TRP A 1 800 ? -32.088 -5.133 -8.307 1.00 87.44 800 TRP A O 1
ATOM 5908 N N . MET A 1 801 ? -34.295 -5.309 -8.555 1.00 85.88 801 MET A N 1
ATOM 5909 C CA . MET A 1 801 ? -34.615 -4.831 -7.212 1.00 85.88 801 MET A CA 1
ATOM 5910 C C . MET A 1 801 ? -35.264 -5.940 -6.398 1.00 85.88 801 MET A C 1
ATOM 5912 O O . MET A 1 801 ? -36.244 -6.538 -6.850 1.00 85.88 801 MET A O 1
ATOM 5916 N N . GLU A 1 802 ? -34.741 -6.204 -5.206 1.00 82.81 802 GLU A N 1
ATOM 5917 C CA . GLU A 1 802 ? -35.358 -7.117 -4.251 1.00 82.81 802 GLU A CA 1
ATOM 5918 C C . GLU A 1 802 ? -36.540 -6.462 -3.536 1.00 82.81 802 GLU A C 1
ATOM 5920 O O . GLU A 1 802 ? -36.483 -5.312 -3.101 1.00 82.81 802 GLU A O 1
ATOM 5925 N N . VAL A 1 803 ? -37.638 -7.208 -3.427 1.00 77.56 803 VAL A N 1
ATOM 5926 C CA . VAL A 1 803 ? -38.850 -6.774 -2.744 1.00 77.56 803 VAL A CA 1
ATOM 5927 C C . VAL A 1 803 ? -38.731 -7.060 -1.248 1.00 77.56 803 VAL A C 1
ATOM 5929 O O . VAL A 1 803 ? -39.034 -8.168 -0.814 1.00 77.56 803 VAL A O 1
ATOM 5932 N N . GLY A 1 804 ? -38.319 -6.081 -0.442 1.00 68.00 804 GLY A N 1
ATOM 5933 C CA . GLY A 1 804 ? -38.248 -6.235 1.017 1.00 68.00 804 GLY A CA 1
ATOM 5934 C C . GLY A 1 804 ? -39.581 -6.015 1.743 1.00 68.00 804 GLY A C 1
ATOM 5935 O O . GLY A 1 804 ? -40.572 -5.558 1.168 1.00 68.00 804 GLY A O 1
ATOM 5936 N N . GLU A 1 805 ? -39.605 -6.319 3.049 1.00 58.53 805 GLU A N 1
ATOM 5937 C CA . GLU A 1 805 ? -40.816 -6.282 3.900 1.00 58.53 805 GLU A CA 1
ATOM 5938 C C . GLU A 1 805 ? -41.481 -4.898 3.989 1.00 58.53 805 GLU A C 1
ATOM 5940 O O . GLU A 1 805 ? -42.671 -4.786 4.289 1.00 58.53 805 GLU A O 1
ATOM 5945 N N . LEU A 1 806 ? -40.707 -3.838 3.746 1.00 51.38 806 LEU A N 1
ATOM 5946 C CA . LEU A 1 806 ? -41.117 -2.448 3.946 1.00 51.38 806 LEU A CA 1
ATOM 5947 C C . LEU A 1 806 ? -41.133 -1.630 2.652 1.00 51.38 806 LEU A C 1
ATOM 5949 O O . LEU A 1 806 ? -41.318 -0.410 2.721 1.00 51.38 806 LEU A O 1
ATOM 5953 N N . LEU A 1 807 ? -40.981 -2.266 1.480 1.00 64.25 807 LEU A N 1
ATOM 5954 C CA . LEU A 1 807 ? -41.213 -1.548 0.232 1.00 64.25 807 LEU A CA 1
ATOM 5955 C C . LEU A 1 807 ? -42.659 -1.033 0.188 1.00 64.25 807 LEU A C 1
ATOM 5957 O O . LEU A 1 807 ? -43.588 -1.748 0.573 1.00 64.25 807 LEU A O 1
ATOM 5961 N N . PRO A 1 808 ? -42.883 0.210 -0.271 1.00 57.19 808 PRO A N 1
ATOM 5962 C CA . PRO A 1 808 ? -44.221 0.775 -0.312 1.00 57.19 808 PRO A CA 1
ATOM 5963 C C . PRO A 1 808 ? -45.181 -0.070 -1.167 1.00 57.19 808 PRO A C 1
ATOM 5965 O O . PRO A 1 808 ? -44.900 -0.360 -2.325 1.00 57.19 808 PRO A O 1
ATOM 5968 N N . ASP A 1 809 ? -46.396 -0.326 -0.664 1.00 63.31 809 ASP A N 1
ATOM 5969 C CA . ASP A 1 809 ? -47.536 -0.861 -1.443 1.00 63.31 809 ASP A CA 1
ATOM 5970 C C . ASP A 1 809 ? -48.042 0.121 -2.538 1.00 63.31 809 ASP A C 1
ATOM 5972 O O . ASP A 1 809 ? -49.176 0.021 -3.019 1.00 63.31 809 ASP A O 1
ATOM 5976 N N . GLN A 1 810 ? -47.277 1.165 -2.862 1.00 69.94 810 GLN A N 1
ATOM 5977 C CA . GLN A 1 810 ? -47.627 2.264 -3.763 1.00 69.94 810 GLN A CA 1
ATOM 5978 C C . GLN A 1 810 ? -46.455 2.543 -4.717 1.00 69.94 810 GLN A C 1
ATOM 5980 O O . GLN A 1 810 ? -45.322 2.222 -4.370 1.00 69.94 810 GLN A O 1
ATOM 5985 N N . PRO A 1 811 ? -46.701 3.178 -5.880 1.00 82.69 811 PRO A N 1
ATOM 5986 C CA . PRO A 1 811 ? -45.634 3.512 -6.815 1.00 82.69 811 PRO A CA 1
ATOM 5987 C C . PRO A 1 811 ? -44.521 4.360 -6.179 1.00 82.69 811 PRO A C 1
ATOM 5989 O O . PRO A 1 811 ? -44.825 5.281 -5.415 1.00 82.69 811 PRO A O 1
ATOM 5992 N N . LEU A 1 812 ? -43.265 4.065 -6.517 1.00 86.12 812 LEU A N 1
ATOM 5993 C CA . LEU A 1 812 ? -42.065 4.751 -6.019 1.00 86.12 812 LEU A CA 1
ATOM 5994 C C . LEU A 1 812 ? -41.157 5.222 -7.161 1.00 86.12 812 LEU A C 1
ATOM 5996 O O . LEU A 1 812 ? -41.225 4.690 -8.265 1.00 86.12 812 LEU A O 1
ATOM 6000 N N . ASP A 1 813 ? -40.283 6.186 -6.896 1.00 88.38 813 ASP A N 1
ATOM 6001 C CA . ASP A 1 813 ? -39.264 6.619 -7.858 1.00 88.38 813 ASP A CA 1
ATOM 6002 C C . ASP A 1 813 ? -37.909 6.007 -7.490 1.00 88.38 813 ASP A C 1
ATOM 6004 O O . ASP A 1 813 ? -37.507 6.109 -6.337 1.00 88.38 813 ASP A O 1
ATOM 6008 N N . LEU A 1 814 ? -37.206 5.394 -8.441 1.00 89.44 814 LEU A N 1
ATOM 6009 C CA . LEU A 1 814 ? -35.871 4.812 -8.272 1.00 89.44 814 LEU A CA 1
ATOM 6010 C C . LEU A 1 814 ? -34.811 5.713 -8.913 1.00 89.44 814 LEU A C 1
ATOM 6012 O O . LEU A 1 814 ? -34.958 6.114 -10.069 1.00 89.44 814 LEU A O 1
ATOM 6016 N N . THR A 1 815 ? -33.714 5.941 -8.201 1.00 89.94 815 THR A N 1
ATOM 6017 C CA . THR A 1 815 ? -32.467 6.514 -8.717 1.00 89.94 815 THR A CA 1
ATOM 6018 C C . THR A 1 815 ? -31.344 5.493 -8.535 1.00 89.94 815 THR A C 1
ATOM 6020 O O . THR A 1 815 ? -31.229 4.904 -7.466 1.00 89.94 815 THR A O 1
ATOM 6023 N N . ALA A 1 816 ? -30.527 5.279 -9.564 1.00 89.81 816 ALA A N 1
ATOM 6024 C CA . ALA A 1 816 ? -29.375 4.378 -9.540 1.00 89.81 816 ALA A CA 1
ATOM 6025 C C . ALA A 1 816 ? -28.183 5.019 -10.258 1.00 89.81 816 ALA A C 1
ATOM 6027 O O . ALA A 1 816 ? -28.356 5.604 -11.329 1.00 89.81 816 ALA A O 1
ATOM 6028 N N . GLU A 1 817 ? -26.982 4.903 -9.701 1.00 90.00 817 GLU A N 1
ATOM 6029 C CA . GLU A 1 817 ? -25.753 5.423 -10.304 1.00 90.00 817 GLU A CA 1
ATOM 6030 C C . GLU A 1 817 ? -24.844 4.283 -10.750 1.00 90.00 817 GLU A C 1
ATOM 6032 O O . GLU A 1 817 ? -24.356 3.511 -9.932 1.00 90.00 817 GLU A O 1
ATOM 6037 N N . ILE A 1 818 ? -24.609 4.188 -12.059 1.00 89.19 818 ILE A N 1
ATOM 6038 C CA . ILE A 1 818 ? -23.777 3.148 -12.671 1.00 89.19 818 ILE A CA 1
ATOM 6039 C C . ILE A 1 818 ? -22.487 3.793 -13.165 1.00 89.19 818 ILE A C 1
ATOM 6041 O O . ILE A 1 818 ? -22.538 4.699 -13.997 1.00 89.19 818 ILE A O 1
ATOM 6045 N N . GLN A 1 819 ? -21.339 3.337 -12.687 1.00 87.44 819 GLN A N 1
ATOM 6046 C CA . GLN A 1 819 ? -20.041 3.716 -13.231 1.00 87.44 819 GLN A CA 1
ATOM 6047 C C . GLN A 1 819 ? -19.656 2.788 -14.381 1.00 87.44 819 GLN A C 1
ATOM 6049 O O . GLN A 1 819 ? -19.913 1.590 -14.299 1.00 87.44 819 GLN A O 1
ATOM 6054 N N . SER A 1 820 ? -19.050 3.338 -15.435 1.00 85.31 820 SER A N 1
ATOM 6055 C CA . SER A 1 820 ? -18.411 2.571 -16.505 1.00 85.31 820 SER A CA 1
ATOM 6056 C C . SER A 1 820 ? -17.145 3.238 -17.055 1.00 85.31 820 SER A C 1
ATOM 6058 O O . SER A 1 820 ? -17.020 4.455 -16.932 1.00 85.31 820 SER A O 1
ATOM 6060 N N . PHE A 1 821 ? -16.235 2.519 -17.724 1.00 76.81 821 PHE A N 1
ATOM 6061 C CA . PHE A 1 821 ? -15.111 3.172 -18.424 1.00 76.81 821 PHE A CA 1
ATOM 6062 C C . PHE A 1 821 ? -15.580 4.024 -19.614 1.00 76.81 821 PHE A C 1
ATOM 6064 O O . PHE A 1 821 ? -16.407 3.605 -20.426 1.00 76.81 821 PHE A O 1
ATOM 6071 N N . THR A 1 822 ? -15.019 5.228 -19.720 1.00 71.88 822 THR A N 1
ATOM 6072 C CA . THR A 1 822 ? -15.305 6.218 -20.770 1.00 71.88 822 THR A CA 1
ATOM 6073 C C . THR A 1 822 ? -14.765 5.788 -22.132 1.00 71.88 822 THR A C 1
ATOM 6075 O O . THR A 1 822 ? -15.371 6.095 -23.153 1.00 71.88 822 THR A O 1
ATOM 6078 N N . ASP A 1 823 ? -13.636 5.081 -22.148 1.00 70.94 823 ASP A N 1
ATOM 6079 C CA . ASP A 1 823 ? -12.881 4.804 -23.376 1.00 70.94 823 ASP A CA 1
ATOM 6080 C C . ASP A 1 823 ? -13.470 3.619 -24.173 1.00 70.94 823 ASP A C 1
ATOM 6082 O O . ASP A 1 823 ? -13.221 3.458 -25.366 1.00 70.94 823 ASP A O 1
ATOM 6086 N N . TRP A 1 824 ? -14.310 2.790 -23.541 1.00 74.75 824 TRP A N 1
ATOM 6087 C CA . TRP A 1 824 ? -14.837 1.562 -24.155 1.00 74.75 824 TRP A CA 1
ATOM 6088 C C . TRP A 1 824 ? -16.269 1.695 -24.667 1.00 74.75 824 TRP A C 1
ATOM 6090 O O . TRP A 1 824 ? -16.647 1.021 -25.632 1.00 74.75 824 TRP A O 1
ATOM 6100 N N . PHE A 1 825 ? -17.070 2.571 -24.057 1.00 82.06 825 PHE A N 1
ATOM 6101 C CA . PHE A 1 825 ? -18.493 2.698 -24.350 1.00 82.06 825 PHE A CA 1
ATOM 6102 C C . PHE A 1 825 ? -18.900 4.142 -24.629 1.00 82.06 825 PHE A C 1
ATOM 6104 O O . PHE A 1 825 ? -18.485 5.081 -23.960 1.00 82.06 825 PHE A O 1
ATOM 6111 N N . THR A 1 826 ? -19.809 4.316 -25.585 1.00 83.56 826 THR A N 1
ATOM 6112 C CA . THR A 1 826 ? -20.508 5.593 -25.777 1.00 83.56 826 THR A CA 1
ATOM 6113 C C . THR A 1 826 ? -21.535 5.834 -24.666 1.00 83.56 826 THR A C 1
ATOM 6115 O O . THR A 1 826 ? -21.955 4.877 -24.015 1.00 83.56 826 THR A O 1
ATOM 6118 N N . ASP A 1 827 ? -22.036 7.071 -24.542 1.00 86.38 827 ASP A N 1
ATOM 6119 C CA . ASP A 1 827 ? -23.104 7.437 -23.594 1.00 86.38 827 ASP A CA 1
ATOM 6120 C C . ASP A 1 827 ? -24.236 6.379 -23.538 1.00 86.38 827 ASP A C 1
ATOM 6122 O O . ASP A 1 827 ? -24.882 6.112 -24.565 1.00 86.38 827 ASP A O 1
ATOM 6126 N N . PRO A 1 828 ? -24.513 5.780 -22.362 1.00 91.81 828 PRO A N 1
ATOM 6127 C CA . PRO A 1 828 ? -25.530 4.750 -22.226 1.00 91.81 828 PRO A CA 1
ATOM 6128 C C . PRO A 1 828 ? -26.948 5.265 -22.445 1.00 91.81 828 PRO A C 1
ATOM 6130 O O . PRO A 1 828 ? -27.275 6.442 -22.268 1.00 91.81 828 PRO A O 1
ATOM 6133 N N . VAL A 1 829 ? -27.837 4.333 -22.784 1.00 91.50 829 VAL A N 1
ATOM 6134 C CA . VAL A 1 829 ? -29.260 4.613 -22.992 1.00 91.50 829 VAL A CA 1
ATOM 6135 C C . VAL A 1 829 ? -30.135 3.604 -22.259 1.00 91.50 829 VAL A C 1
ATOM 6137 O O . VAL A 1 829 ? -29.909 2.399 -22.333 1.00 91.50 829 VAL A O 1
ATOM 6140 N N . VAL A 1 830 ? -31.187 4.078 -21.585 1.00 92.06 830 VAL A N 1
ATOM 6141 C CA . VAL A 1 830 ? -32.222 3.191 -21.029 1.00 92.06 830 VAL A CA 1
ATOM 6142 C C . VAL A 1 830 ? -33.042 2.628 -22.188 1.00 92.06 830 VAL A C 1
ATOM 6144 O O . VAL A 1 830 ? -33.675 3.383 -22.930 1.00 92.06 830 VAL A O 1
ATOM 6147 N N . VAL A 1 831 ? -33.010 1.308 -22.369 1.00 90.38 831 VAL A N 1
ATOM 6148 C CA . VAL A 1 831 ? -33.667 0.621 -23.495 1.00 90.38 831 VAL A CA 1
ATOM 6149 C C . VAL A 1 831 ? -34.995 -0.025 -23.118 1.00 90.38 831 VAL A C 1
ATOM 6151 O O . VAL A 1 831 ? -35.822 -0.234 -24.005 1.00 90.38 831 VAL A O 1
ATOM 6154 N N . ASP A 1 832 ? -35.214 -0.311 -21.833 1.00 91.50 832 ASP A N 1
ATOM 6155 C CA . ASP A 1 832 ? -36.466 -0.868 -21.309 1.00 91.50 832 ASP A CA 1
ATOM 6156 C C . ASP A 1 832 ? -36.615 -0.562 -19.805 1.00 91.50 832 ASP A C 1
ATOM 6158 O O . ASP A 1 832 ? -35.604 -0.420 -19.114 1.00 91.50 832 ASP A O 1
ATOM 6162 N N . HIS A 1 833 ? -37.844 -0.422 -19.291 1.00 92.50 833 HIS A N 1
ATOM 6163 C CA . HIS A 1 833 ? -38.110 -0.078 -17.880 1.00 92.50 833 HIS A CA 1
ATOM 6164 C C . HIS A 1 833 ? -39.562 -0.367 -17.438 1.00 92.50 833 HIS A C 1
ATOM 6166 O O . HIS A 1 833 ? -40.486 -0.333 -18.250 1.00 92.50 833 HIS A O 1
ATOM 6172 N N . MET A 1 834 ? -39.777 -0.616 -16.136 1.00 88.62 834 MET A N 1
ATOM 6173 C CA . MET A 1 834 ? -41.096 -0.969 -15.577 1.00 88.62 834 MET A CA 1
ATOM 6174 C C . MET A 1 834 ? -41.924 0.263 -15.163 1.00 88.62 834 MET A C 1
ATOM 6176 O O . MET A 1 834 ? -43.149 0.190 -15.088 1.00 88.62 834 MET A O 1
ATOM 6180 N N . GLY A 1 835 ? -41.261 1.397 -14.907 1.00 85.62 835 GLY A N 1
ATOM 6181 C CA . GLY A 1 835 ? -41.887 2.654 -14.479 1.00 85.62 835 GLY A CA 1
ATOM 6182 C C . GLY A 1 835 ? -42.336 3.576 -15.621 1.00 85.62 835 GLY A C 1
ATOM 6183 O O . GLY A 1 835 ? -42.562 3.152 -16.756 1.00 85.62 835 GLY A O 1
ATOM 6184 N N . SER A 1 836 ? -42.430 4.872 -15.343 1.00 83.81 836 SER A N 1
ATOM 6185 C CA . SER A 1 836 ? -42.742 5.937 -16.289 1.00 83.81 836 SER A CA 1
ATOM 6186 C C . SER A 1 836 ? -41.508 6.811 -16.578 1.00 83.81 836 SER A C 1
ATOM 6188 O O . SER A 1 836 ? -40.669 7.051 -15.716 1.00 83.81 836 SER A O 1
ATOM 6190 N N . SER A 1 837 ? -41.397 7.279 -17.828 1.00 79.81 837 SER A N 1
ATOM 6191 C CA . SER A 1 837 ? -40.490 8.357 -18.276 1.00 79.81 837 SER A CA 1
ATOM 6192 C C . SER A 1 837 ? -39.055 8.332 -17.705 1.00 79.81 837 SER A C 1
ATOM 6194 O O . SER A 1 837 ? -38.679 9.288 -17.024 1.00 79.81 837 SER A O 1
ATOM 6196 N N . PRO A 1 838 ? -38.231 7.304 -17.982 1.00 89.12 838 PRO A N 1
ATOM 6197 C CA . PRO A 1 838 ? -36.893 7.227 -17.420 1.00 89.12 838 PRO A CA 1
ATOM 6198 C C . PRO A 1 838 ? -36.014 8.371 -17.927 1.00 89.12 838 PRO A C 1
ATOM 6200 O O . PRO A 1 838 ? -36.151 8.829 -19.069 1.00 89.12 838 PRO A O 1
ATOM 6203 N N . THR A 1 839 ? -35.074 8.802 -17.097 1.00 91.88 839 THR A N 1
ATOM 6204 C CA . THR A 1 839 ? -34.018 9.734 -17.499 1.00 91.88 839 THR A CA 1
ATOM 6205 C C . THR A 1 839 ? -32.655 9.136 -17.201 1.00 91.88 839 THR A C 1
ATOM 6207 O O . THR A 1 839 ? -32.492 8.376 -16.252 1.00 91.88 839 THR A O 1
ATOM 6210 N N . ILE A 1 840 ? -31.673 9.490 -18.025 1.00 94.19 840 ILE A N 1
ATOM 6211 C CA . ILE A 1 840 ? -30.271 9.164 -17.793 1.00 94.19 840 ILE A CA 1
ATOM 6212 C C . ILE A 1 840 ? -29.431 10.417 -18.017 1.00 94.19 840 ILE A C 1
ATOM 6214 O O . ILE A 1 840 ? -29.695 11.188 -18.947 1.00 94.19 840 ILE A O 1
ATOM 6218 N N . SER A 1 841 ? -28.462 10.647 -17.141 1.00 93.00 841 SER A N 1
ATOM 6219 C CA . SER A 1 841 ? -27.465 11.708 -17.279 1.00 93.00 841 SER A CA 1
ATOM 6220 C C . SER A 1 841 ? -26.082 11.162 -16.970 1.00 93.00 841 SER A C 1
ATOM 6222 O O . SER A 1 841 ? -25.934 10.421 -16.003 1.00 93.00 841 SER A O 1
ATOM 6224 N N . THR A 1 842 ? -25.091 11.553 -17.764 1.00 91.25 842 THR A N 1
ATOM 6225 C CA . THR A 1 842 ? -23.709 11.082 -17.650 1.00 91.25 842 THR A CA 1
ATOM 6226 C C . THR A 1 842 ? -22.786 12.205 -17.182 1.00 91.25 842 THR A C 1
ATOM 6228 O O . THR A 1 842 ? -22.939 13.368 -17.573 1.00 91.25 842 THR A O 1
ATOM 6231 N N . VAL A 1 843 ? -21.829 11.861 -16.323 1.00 89.94 843 VAL A N 1
ATOM 6232 C CA . VAL A 1 843 ? -20.732 12.730 -15.888 1.00 89.94 843 VAL A CA 1
ATOM 6233 C C . VAL A 1 843 ? -19.424 11.984 -16.114 1.00 89.94 843 VAL A C 1
ATOM 6235 O O . VAL A 1 843 ? -19.238 10.892 -15.590 1.00 89.94 843 VAL A O 1
ATOM 6238 N N . VAL A 1 844 ? -18.521 12.584 -16.888 1.00 85.44 844 VAL A N 1
ATOM 6239 C CA . VAL A 1 844 ? -17.204 12.015 -17.203 1.00 85.44 844 VAL A CA 1
ATOM 6240 C C . VAL A 1 844 ? -16.152 12.605 -16.264 1.00 85.44 844 VAL A C 1
ATOM 6242 O O . VAL A 1 844 ? -16.057 13.832 -16.145 1.00 85.44 844 VAL A O 1
ATOM 6245 N N . ASN A 1 845 ? -15.353 11.751 -15.625 1.00 79.31 845 ASN A N 1
ATOM 6246 C CA . ASN A 1 845 ? -14.233 12.124 -14.764 1.00 79.31 845 ASN A CA 1
ATOM 6247 C C . ASN A 1 845 ? -13.009 11.244 -15.077 1.00 79.31 845 ASN A C 1
ATOM 6249 O O . ASN A 1 845 ? -12.929 10.097 -14.645 1.00 79.31 845 ASN A O 1
ATOM 6253 N N . GLY A 1 846 ? -12.063 11.770 -15.861 1.00 80.44 846 GLY A N 1
ATOM 6254 C CA . GLY A 1 846 ? -10.941 10.975 -16.371 1.00 80.44 846 GLY A CA 1
ATOM 6255 C C . GLY A 1 846 ? -11.428 9.834 -17.273 1.00 80.44 846 GLY A C 1
ATOM 6256 O O . GLY A 1 846 ? -12.258 10.064 -18.153 1.00 80.44 846 GLY A O 1
ATOM 6257 N N . SER A 1 847 ? -10.941 8.616 -17.024 1.00 74.56 847 SER A N 1
ATOM 6258 C CA . SER A 1 847 ? -11.326 7.399 -17.756 1.00 74.56 847 SER A CA 1
ATOM 6259 C C . SER A 1 847 ? -12.635 6.762 -17.272 1.00 74.56 847 SER A C 1
ATOM 6261 O O . SER A 1 847 ? -13.025 5.732 -17.806 1.00 74.56 847 SER A O 1
ATOM 6263 N N . LEU A 1 848 ? -13.350 7.361 -16.309 1.00 80.31 848 LEU A N 1
ATOM 6264 C CA . LEU A 1 848 ? -14.615 6.835 -15.782 1.00 80.31 848 LEU A CA 1
ATOM 6265 C C . LEU A 1 848 ? -15.803 7.747 -16.119 1.00 80.31 848 LEU A C 1
ATOM 6267 O O . LEU A 1 848 ? -15.713 8.977 -16.091 1.00 80.31 848 LEU A O 1
ATOM 6271 N N . THR A 1 849 ? -16.945 7.128 -16.398 1.00 83.75 849 THR A N 1
ATOM 6272 C CA . THR A 1 849 ? -18.237 7.759 -16.663 1.00 83.75 849 THR A CA 1
ATOM 6273 C C . THR A 1 849 ? -19.253 7.276 -15.637 1.00 83.75 849 THR A C 1
ATOM 6275 O O . THR A 1 849 ? -19.588 6.098 -15.591 1.00 83.75 849 THR A O 1
ATOM 6278 N N . THR A 1 850 ? -19.799 8.190 -14.838 1.00 90.12 850 THR A N 1
ATOM 6279 C CA . THR A 1 850 ? -20.916 7.899 -13.930 1.00 90.12 850 THR A CA 1
ATOM 6280 C C . THR A 1 850 ? -22.235 8.252 -14.608 1.00 90.12 850 THR A C 1
ATOM 6282 O O . THR A 1 850 ? -22.445 9.385 -15.044 1.00 90.12 850 THR A O 1
ATOM 6285 N N . SER A 1 851 ? -23.135 7.279 -14.683 1.00 92.56 851 SER A N 1
ATOM 6286 C CA . SER A 1 851 ? -24.445 7.358 -15.322 1.00 92.56 851 SER A CA 1
ATOM 6287 C C . SER A 1 851 ? -25.548 7.281 -14.273 1.00 92.56 851 SER A C 1
ATOM 6289 O O . SER A 1 851 ? -25.818 6.218 -13.722 1.00 92.56 851 SER A O 1
ATOM 6291 N N . THR A 1 852 ? -26.223 8.399 -14.016 1.00 93.25 852 THR A N 1
ATOM 6292 C CA . THR A 1 852 ? -27.367 8.453 -13.096 1.00 93.25 852 THR A CA 1
ATOM 6293 C C . THR A 1 852 ? -28.651 8.130 -13.854 1.00 93.25 852 THR A C 1
ATOM 6295 O O . THR A 1 852 ? -29.085 8.901 -14.716 1.00 93.25 852 THR A O 1
ATOM 6298 N N . VAL A 1 853 ? -29.272 7.004 -13.523 1.00 93.25 853 VAL A N 1
ATOM 6299 C CA . VAL A 1 853 ? -30.526 6.497 -14.087 1.00 93.25 853 VAL A CA 1
ATOM 6300 C C . VAL A 1 853 ? -31.664 6.788 -13.116 1.00 93.25 853 VAL A C 1
ATOM 6302 O O . VAL A 1 853 ? -31.577 6.451 -11.942 1.00 93.25 853 VAL A O 1
ATOM 6305 N N . ASN A 1 854 ? -32.753 7.384 -13.601 1.00 92.06 854 ASN A N 1
ATOM 6306 C CA . ASN A 1 854 ? -33.972 7.582 -12.818 1.00 92.06 854 ASN A CA 1
ATOM 6307 C C . ASN A 1 854 ? -35.150 6.880 -13.491 1.00 92.06 854 ASN A C 1
ATOM 6309 O O . ASN A 1 854 ? -35.362 7.054 -14.694 1.00 92.06 854 ASN A O 1
ATOM 6313 N N . VAL A 1 855 ? -35.932 6.128 -12.720 1.00 91.75 855 VAL A N 1
ATOM 6314 C CA . VAL A 1 855 ? -37.149 5.431 -13.153 1.00 91.75 855 VAL A CA 1
ATOM 6315 C C . VAL A 1 855 ? -38.288 5.846 -12.225 1.00 91.75 855 VAL A C 1
ATOM 6317 O O . VAL A 1 855 ? -38.237 5.568 -11.035 1.00 91.75 855 VAL A O 1
ATOM 6320 N N . PHE A 1 856 ? -39.317 6.508 -12.754 1.00 90.31 856 PHE A N 1
ATOM 6321 C CA . PHE A 1 856 ? -40.408 7.063 -11.940 1.00 90.31 856 PHE A CA 1
ATOM 6322 C C . PHE A 1 856 ? -41.614 6.117 -11.873 1.00 90.31 856 PHE A C 1
ATOM 6324 O O . PHE A 1 856 ? -41.768 5.263 -12.742 1.00 90.31 856 PHE A O 1
ATOM 6331 N N . ASP A 1 857 ? -42.510 6.284 -10.900 1.00 88.06 857 ASP A N 1
ATOM 6332 C CA . ASP A 1 857 ? -43.792 5.554 -10.795 1.00 88.06 857 ASP A CA 1
ATOM 6333 C C . ASP A 1 857 ? -43.682 4.004 -10.847 1.00 88.06 857 ASP A C 1
ATOM 6335 O O . ASP A 1 857 ? -44.505 3.323 -11.470 1.00 88.06 857 ASP A O 1
ATOM 6339 N N . LEU A 1 858 ? -42.666 3.423 -10.212 1.00 88.75 858 LEU A N 1
ATOM 6340 C CA . LEU A 1 858 ? -42.430 1.982 -10.146 1.00 88.75 858 LEU A CA 1
ATOM 6341 C C . LEU A 1 858 ? -43.441 1.276 -9.227 1.00 88.75 858 LEU A C 1
ATOM 6343 O O . LEU A 1 858 ? -43.432 1.501 -8.022 1.00 88.75 858 LEU A O 1
ATOM 6347 N N . ASP A 1 859 ? -44.280 0.388 -9.769 1.00 87.50 859 ASP A N 1
ATOM 6348 C CA . ASP A 1 859 ? -45.272 -0.381 -8.997 1.00 87.50 859 ASP A CA 1
ATOM 6349 C C . ASP A 1 859 ? -44.822 -1.834 -8.771 1.00 87.50 859 ASP A C 1
ATOM 6351 O O . ASP A 1 859 ? -44.847 -2.653 -9.692 1.00 87.50 859 ASP A O 1
ATOM 6355 N N . LEU A 1 860 ? -44.444 -2.156 -7.529 1.00 85.31 860 LEU A N 1
ATOM 6356 C CA . LEU A 1 860 ? -44.016 -3.496 -7.106 1.00 85.31 860 LEU A CA 1
ATOM 6357 C C . LEU A 1 860 ? -45.084 -4.266 -6.308 1.00 85.31 860 LEU A C 1
ATOM 6359 O O . LEU A 1 860 ? -44.840 -5.390 -5.875 1.00 85.31 860 LEU A O 1
ATOM 6363 N N . SER A 1 861 ? -46.299 -3.725 -6.165 1.00 81.62 861 SER A N 1
ATOM 6364 C CA . SER A 1 861 ? -47.356 -4.298 -5.306 1.00 81.62 861 SER A CA 1
ATOM 6365 C C . SER A 1 861 ? -47.853 -5.696 -5.725 1.00 81.62 861 SER A C 1
ATOM 6367 O O . SER A 1 861 ? -48.606 -6.347 -4.997 1.00 81.62 861 SER A O 1
ATOM 6369 N N . GLY A 1 862 ? -47.467 -6.164 -6.917 1.00 82.56 862 GLY A N 1
ATOM 6370 C CA . GLY A 1 862 ? -47.806 -7.482 -7.456 1.00 82.56 862 GLY A CA 1
ATOM 6371 C C . GLY A 1 862 ? -46.813 -8.605 -7.134 1.00 82.56 862 GLY A C 1
ATOM 6372 O O . GLY A 1 862 ? -47.114 -9.755 -7.467 1.00 82.56 862 GLY A O 1
ATOM 6373 N N . TYR A 1 863 ? -45.668 -8.298 -6.521 1.00 84.62 863 TYR A N 1
ATOM 6374 C CA . TYR A 1 863 ? -44.580 -9.244 -6.252 1.00 84.62 863 TYR A CA 1
ATOM 6375 C C . TYR A 1 863 ? -44.517 -9.614 -4.762 1.00 84.62 863 TYR A C 1
ATOM 6377 O O . TYR A 1 863 ? -44.997 -8.878 -3.902 1.00 84.62 863 TYR A O 1
ATOM 6385 N N . ALA A 1 864 ? -43.995 -10.800 -4.454 1.00 79.94 864 ALA A N 1
ATOM 6386 C CA . ALA A 1 864 ? -43.862 -11.282 -3.080 1.00 79.94 864 ALA A CA 1
ATOM 6387 C C . ALA A 1 864 ? -42.545 -10.809 -2.444 1.00 79.94 864 ALA A C 1
ATOM 6389 O O . ALA A 1 864 ? -41.560 -10.611 -3.148 1.00 79.94 864 ALA A O 1
ATOM 6390 N N . GLN A 1 865 ? -42.527 -10.697 -1.113 1.00 74.38 865 GLN A N 1
ATOM 6391 C CA . GLN A 1 865 ? -41.311 -10.415 -0.343 1.00 74.38 865 GLN A CA 1
ATOM 6392 C C . GLN A 1 865 ? -40.197 -11.432 -0.667 1.00 74.38 865 GLN A C 1
ATOM 6394 O O . GLN A 1 865 ? -40.481 -12.630 -0.778 1.00 74.38 865 GLN A O 1
ATOM 6399 N N . GLY A 1 866 ? -38.959 -10.956 -0.826 1.00 68.62 866 GLY A N 1
ATOM 6400 C CA . GLY A 1 866 ? -37.771 -11.739 -1.197 1.00 68.62 866 GLY A CA 1
ATOM 6401 C C . GLY A 1 866 ? -37.672 -12.095 -2.688 1.00 68.62 866 GLY A C 1
ATOM 6402 O O . GLY A 1 866 ? -36.836 -12.910 -3.086 1.00 68.62 866 GLY A O 1
ATOM 6403 N N . GLN A 1 867 ? -38.555 -11.555 -3.540 1.00 79.75 867 GLN A N 1
ATOM 6404 C CA . GLN A 1 867 ? -38.406 -11.676 -4.992 1.00 79.75 867 GLN A CA 1
ATOM 6405 C C . GLN A 1 867 ? -37.546 -10.541 -5.536 1.00 79.75 867 GLN A C 1
ATOM 6407 O O . GLN A 1 867 ? -37.784 -9.383 -5.216 1.00 79.75 867 GLN A O 1
ATOM 6412 N N . GLN A 1 868 ? -36.618 -10.863 -6.431 1.00 84.25 868 GLN A N 1
ATOM 6413 C CA . GLN A 1 868 ? -35.909 -9.871 -7.234 1.00 84.25 868 GLN A CA 1
ATOM 6414 C C . GLN A 1 868 ? -36.667 -9.639 -8.540 1.00 84.25 868 GLN A C 1
ATOM 6416 O O . GLN A 1 868 ? -37.003 -10.600 -9.237 1.00 84.25 868 GLN A O 1
ATOM 6421 N N . VAL A 1 869 ? -36.930 -8.378 -8.874 1.00 87.81 869 VAL A N 1
ATOM 6422 C CA . VAL A 1 869 ? -37.702 -7.953 -10.048 1.00 87.81 869 VAL A CA 1
ATOM 6423 C C . VAL A 1 869 ? -36.818 -7.117 -10.966 1.00 87.81 869 VAL A C 1
ATOM 6425 O O . VAL A 1 869 ? -36.202 -6.155 -10.514 1.00 87.81 869 VAL A O 1
ATOM 6428 N N . LEU A 1 870 ? -36.776 -7.437 -12.261 1.00 90.50 870 LEU A N 1
ATOM 6429 C CA . LEU A 1 870 ? -36.046 -6.639 -13.249 1.00 90.50 870 LEU A CA 1
ATOM 6430 C C . LEU A 1 870 ? -36.760 -5.304 -13.479 1.00 90.50 870 LEU A C 1
ATOM 6432 O O . LEU A 1 870 ? -37.863 -5.276 -14.025 1.00 90.50 870 LEU A O 1
ATOM 6436 N N . ILE A 1 871 ? -36.132 -4.198 -13.086 1.00 92.12 871 ILE A N 1
ATOM 6437 C CA . ILE A 1 871 ? -36.718 -2.853 -13.086 1.00 92.12 871 ILE A CA 1
ATOM 6438 C C . ILE A 1 871 ? -36.407 -2.078 -14.361 1.00 92.12 871 ILE A C 1
ATOM 6440 O O . ILE A 1 871 ? -37.292 -1.419 -14.919 1.00 92.12 871 ILE A O 1
ATOM 6444 N N . ALA A 1 872 ? -35.157 -2.127 -14.815 1.00 92.75 872 ALA A N 1
ATOM 6445 C CA . ALA A 1 872 ? -34.706 -1.375 -15.977 1.00 92.75 872 ALA A CA 1
ATOM 6446 C C . ALA A 1 872 ? -33.529 -2.048 -16.677 1.00 92.75 872 ALA A C 1
ATOM 6448 O O . ALA A 1 872 ? -32.793 -2.833 -16.088 1.00 92.75 872 ALA A O 1
ATOM 6449 N N . LYS A 1 873 ? -33.354 -1.699 -17.950 1.00 92.12 873 LYS A N 1
ATOM 6450 C CA . LYS A 1 873 ? -32.231 -2.115 -18.781 1.00 92.12 873 LYS A CA 1
ATOM 6451 C C . LYS A 1 873 ? -31.513 -0.902 -19.338 1.00 92.12 873 LYS A C 1
ATOM 6453 O O . LYS A 1 873 ? -32.124 -0.078 -20.026 1.00 92.12 873 LYS A O 1
ATOM 6458 N N . VAL A 1 874 ? -30.213 -0.836 -19.106 1.00 92.19 874 VAL A N 1
ATOM 6459 C CA . VAL A 1 874 ? -29.332 0.234 -19.570 1.00 92.19 874 VAL A CA 1
ATOM 6460 C C . VAL A 1 874 ? -28.350 -0.364 -20.564 1.00 92.19 874 VAL A C 1
ATOM 6462 O O . VAL A 1 874 ? -27.614 -1.286 -20.237 1.00 92.19 874 VAL A O 1
ATOM 6465 N N . LYS A 1 875 ? -28.370 0.116 -21.805 1.00 91.12 875 LYS A N 1
ATOM 6466 C CA . LYS A 1 875 ? -27.508 -0.391 -22.870 1.00 91.12 875 LYS A CA 1
ATOM 6467 C C . LYS A 1 875 ? -26.286 0.499 -23.039 1.00 91.12 875 LYS A C 1
ATOM 6469 O O . LYS A 1 875 ? -26.434 1.692 -23.314 1.00 91.12 875 LYS A O 1
ATOM 6474 N N . PHE A 1 876 ? -25.118 -0.121 -22.986 1.00 89.00 876 PHE A N 1
ATOM 6475 C CA . PHE A 1 876 ? -23.812 0.447 -23.282 1.00 89.00 876 PHE A CA 1
ATOM 6476 C C . PHE A 1 876 ? -23.368 -0.085 -24.646 1.00 89.00 876 PHE A C 1
ATOM 6478 O O . PHE A 1 876 ? -23.392 -1.290 -24.893 1.00 89.00 876 PHE A O 1
ATOM 6485 N N . SER A 1 877 ? -23.065 0.818 -25.580 1.00 87.38 877 SER A N 1
ATOM 6486 C CA . SER A 1 877 ? -22.647 0.452 -26.944 1.00 87.38 877 SER A CA 1
ATOM 6487 C C . SER A 1 877 ? -21.148 0.708 -27.101 1.00 87.38 877 SER A C 1
ATOM 6489 O O . SER A 1 877 ? -20.705 1.759 -26.632 1.00 87.38 877 SER A O 1
ATOM 6491 N N . PRO A 1 878 ? -20.379 -0.185 -27.754 1.00 86.25 878 PRO A N 1
ATOM 6492 C CA . PRO A 1 878 ? -18.945 0.012 -27.949 1.00 86.25 878 PRO A CA 1
ATOM 6493 C C . PRO A 1 878 ? -18.639 1.339 -28.646 1.00 86.25 878 PRO A C 1
ATOM 6495 O O . PRO A 1 878 ? -19.307 1.689 -29.631 1.00 86.25 878 PRO A O 1
ATOM 6498 N N . ASP A 1 879 ? -17.611 2.055 -28.186 1.00 83.44 879 ASP A N 1
ATOM 6499 C CA . ASP A 1 879 ? -17.105 3.210 -28.924 1.00 83.44 879 ASP A CA 1
ATOM 6500 C C . ASP A 1 879 ? -16.356 2.734 -30.176 1.00 83.44 879 ASP A C 1
ATOM 6502 O O . ASP A 1 879 ? -15.374 2.001 -30.120 1.00 83.44 879 ASP A O 1
ATOM 6506 N N . VAL A 1 880 ? -16.865 3.122 -31.344 1.00 78.88 880 VAL A N 1
ATOM 6507 C CA . VAL A 1 880 ? -16.297 2.767 -32.653 1.00 78.88 880 VAL A CA 1
ATOM 6508 C C . VAL A 1 880 ? -15.226 3.747 -33.130 1.00 78.88 880 VAL A C 1
ATOM 6510 O O . VAL A 1 880 ? -14.642 3.528 -34.193 1.00 78.88 880 VAL A O 1
ATOM 6513 N N . GLN A 1 881 ? -15.037 4.868 -32.429 1.00 75.06 881 GLN A N 1
ATOM 6514 C CA . GLN A 1 881 ? -13.983 5.839 -32.726 1.00 75.06 881 GLN A CA 1
ATOM 6515 C C . GLN A 1 881 ? -12.686 5.506 -31.997 1.00 75.06 881 GLN A C 1
ATOM 6517 O O . GLN A 1 881 ? -11.621 5.818 -32.534 1.00 75.06 881 GLN A O 1
ATOM 6522 N N . ASP A 1 882 ? -12.783 4.843 -30.845 1.00 73.31 882 ASP A N 1
ATOM 6523 C CA . ASP A 1 882 ? -11.642 4.209 -30.205 1.00 73.31 882 ASP A CA 1
ATOM 6524 C C . ASP A 1 882 ? -11.442 2.802 -30.778 1.00 73.31 882 ASP A C 1
ATOM 6526 O O . ASP A 1 882 ? -12.293 1.914 -30.654 1.00 73.31 882 ASP A O 1
ATOM 6530 N N . LEU A 1 883 ? -10.336 2.633 -31.500 1.00 68.00 883 LEU A N 1
ATOM 6531 C CA . LEU A 1 883 ? -9.973 1.361 -32.121 1.00 68.00 883 LEU A CA 1
ATOM 6532 C C . LEU A 1 883 ? -9.201 0.463 -31.157 1.00 68.00 883 LEU A C 1
ATOM 6534 O O . LEU A 1 883 ? -9.110 -0.725 -31.435 1.00 68.00 883 LEU A O 1
ATOM 6538 N N . VAL A 1 884 ? -8.707 1.016 -30.044 1.00 65.06 884 VAL A N 1
ATOM 6539 C CA . VAL A 1 884 ? -8.032 0.248 -29.004 1.00 65.06 884 VAL A CA 1
ATOM 6540 C C . VAL A 1 884 ? -9.081 -0.572 -28.260 1.00 65.06 884 VAL A C 1
ATOM 6542 O O . VAL A 1 884 ? -10.174 -0.096 -27.928 1.00 65.06 884 VAL A O 1
ATOM 6545 N N . GLY A 1 885 ? -8.770 -1.851 -28.105 1.00 70.50 885 GLY A N 1
ATOM 6546 C CA . GLY A 1 885 ? -9.624 -2.827 -27.464 1.00 70.50 885 GLY A CA 1
ATOM 6547 C C . GLY A 1 885 ? -9.290 -3.084 -26.000 1.00 70.50 885 GLY A C 1
ATOM 6548 O O . GLY A 1 885 ? -8.435 -2.418 -25.413 1.00 70.50 885 GLY A O 1
ATOM 6549 N N . LEU A 1 886 ? -9.941 -4.093 -25.419 1.00 75.56 886 LEU A N 1
ATOM 6550 C CA . LEU A 1 886 ? -9.426 -4.723 -24.203 1.00 75.56 886 LEU A CA 1
ATOM 6551 C C . LEU A 1 886 ? -8.029 -5.286 -24.504 1.00 75.56 886 LEU A C 1
ATOM 6553 O O . LEU A 1 886 ? -7.873 -5.989 -25.503 1.00 75.56 886 LEU A O 1
ATOM 6557 N N . PRO A 1 887 ? -7.014 -5.013 -23.670 1.00 69.62 887 PRO A N 1
ATOM 6558 C CA . PRO A 1 887 ? -5.676 -5.519 -23.925 1.00 69.62 887 PRO A CA 1
ATOM 6559 C C . PRO A 1 887 ? -5.674 -7.050 -23.879 1.00 69.62 887 PRO A C 1
ATOM 6561 O O . PRO A 1 887 ? -6.163 -7.663 -22.930 1.00 69.62 887 PRO A O 1
ATOM 6564 N N . MET A 1 888 ? -5.091 -7.689 -24.894 1.00 70.81 888 MET A N 1
ATOM 6565 C CA . MET A 1 888 ? -4.779 -9.114 -24.807 1.00 70.81 888 MET A CA 1
ATOM 6566 C C . MET A 1 888 ? -3.684 -9.360 -23.767 1.00 70.81 888 MET A C 1
ATOM 6568 O O . MET A 1 888 ? -2.734 -8.579 -23.669 1.00 70.81 888 MET A O 1
ATOM 6572 N N . ALA A 1 889 ? -3.788 -10.492 -23.066 1.00 63.53 889 ALA A N 1
ATOM 6573 C CA . ALA A 1 889 ? -2.813 -10.968 -22.088 1.00 63.53 889 ALA A CA 1
ATOM 6574 C C . ALA A 1 889 ? -1.359 -10.911 -22.597 1.00 63.53 889 ALA A C 1
ATOM 6576 O O . ALA A 1 889 ? -1.097 -10.809 -23.812 1.00 63.53 889 ALA A O 1
ATOM 6577 N N . SER A 1 890 ? -0.396 -10.975 -21.673 1.00 66.56 890 SER A N 1
ATOM 6578 C CA . SER A 1 890 ? 1.026 -10.891 -22.008 1.00 66.56 890 SER A CA 1
ATOM 6579 C C . SER A 1 890 ? 1.394 -11.903 -23.100 1.00 66.56 890 SER A C 1
ATOM 6581 O O . SER A 1 890 ? 0.747 -12.931 -23.298 1.00 66.56 890 SER A O 1
ATOM 6583 N N . LEU A 1 891 ? 2.455 -11.632 -23.863 1.00 76.56 891 LEU A N 1
ATOM 6584 C CA . LEU A 1 891 ? 2.879 -12.552 -24.923 1.00 76.56 891 LEU A CA 1
ATOM 6585 C C . LEU A 1 891 ? 3.243 -13.947 -24.392 1.00 76.56 891 LEU A C 1
ATOM 6587 O O . LEU A 1 891 ? 3.446 -14.847 -25.187 1.00 76.56 891 LEU A O 1
ATOM 6591 N N . THR A 1 892 ? 3.382 -14.139 -23.087 1.00 78.00 892 THR A N 1
ATOM 6592 C CA . THR A 1 892 ? 3.823 -15.389 -22.463 1.00 78.00 892 THR A CA 1
ATOM 6593 C C . THR A 1 892 ? 2.690 -16.277 -21.961 1.00 78.00 892 THR A C 1
ATOM 6595 O O . THR A 1 892 ? 2.971 -17.362 -21.458 1.00 78.00 892 THR A O 1
ATOM 6598 N N . GLU A 1 893 ? 1.436 -15.858 -22.115 1.00 80.88 893 GLU A N 1
ATOM 6599 C CA . GLU A 1 893 ? 0.276 -16.578 -21.594 1.00 80.88 893 GLU A CA 1
ATOM 6600 C C . GLU A 1 893 ? -0.916 -16.537 -22.559 1.00 80.88 893 GLU A C 1
ATOM 6602 O O . GLU A 1 893 ? -0.943 -15.770 -23.526 1.00 80.88 893 GLU A O 1
ATOM 6607 N N . TYR A 1 894 ? -1.906 -17.395 -22.310 1.00 81.81 894 TYR A N 1
ATOM 6608 C CA . TYR A 1 894 ? -3.143 -17.388 -23.085 1.00 81.81 894 TYR A CA 1
ATOM 6609 C C . TYR A 1 894 ? -4.007 -16.166 -22.733 1.00 81.81 894 TYR A C 1
ATOM 6611 O O . TYR A 1 894 ? -4.041 -15.762 -21.569 1.00 81.81 894 TYR A O 1
ATOM 6619 N N . PRO A 1 895 ? -4.748 -15.600 -23.707 1.00 76.69 895 PRO A N 1
ATOM 6620 C CA . PRO A 1 895 ? -5.739 -14.567 -23.429 1.00 76.69 895 PRO A CA 1
ATOM 6621 C C . PRO A 1 895 ? -6.740 -15.032 -22.366 1.00 76.69 895 PRO A C 1
ATOM 6623 O O . PRO A 1 895 ? -7.349 -16.092 -22.511 1.00 76.69 895 PRO A O 1
ATOM 6626 N N . HIS A 1 896 ? -6.915 -14.221 -21.330 1.00 72.94 896 HIS A N 1
ATOM 6627 C CA . HIS A 1 896 ? -7.888 -14.405 -20.257 1.00 72.94 896 HIS A CA 1
ATOM 6628 C C . HIS A 1 896 ? -8.834 -13.193 -20.201 1.00 72.94 896 HIS A C 1
ATOM 6630 O O . HIS A 1 896 ? -8.665 -12.231 -20.957 1.00 72.94 896 HIS A O 1
ATOM 6636 N N . SER A 1 897 ? -9.880 -13.261 -19.376 1.00 70.88 897 SER A N 1
ATOM 6637 C CA . SER A 1 897 ? -10.782 -12.125 -19.158 1.00 70.88 897 SER A CA 1
ATOM 6638 C C . SER A 1 897 ? -10.074 -10.973 -18.451 1.00 70.88 897 SER A C 1
ATOM 6640 O O . SER A 1 897 ? -9.182 -11.204 -17.642 1.00 70.88 897 SER A O 1
ATOM 6642 N N . ALA A 1 898 ? -10.483 -9.737 -18.734 1.00 65.69 898 ALA A N 1
ATOM 6643 C CA . ALA A 1 898 ? -9.983 -8.571 -18.017 1.00 65.69 898 ALA A CA 1
ATOM 6644 C C . ALA A 1 898 ? -10.341 -8.669 -16.514 1.00 65.69 898 ALA A C 1
ATOM 6646 O O . ALA A 1 898 ? -11.473 -9.045 -16.206 1.00 65.69 898 ALA A O 1
ATOM 6647 N N . PRO A 1 899 ? -9.410 -8.343 -15.593 1.00 53.00 899 PRO A N 1
ATOM 6648 C CA . PRO A 1 899 ? -9.630 -8.445 -14.145 1.00 53.00 899 PRO A CA 1
ATOM 6649 C C . PRO A 1 899 ? -10.599 -7.387 -13.589 1.00 53.00 899 PRO A C 1
ATOM 6651 O O . PRO A 1 899 ? -11.161 -7.582 -12.520 1.00 53.00 899 PRO A O 1
ATOM 6654 N N . ASP A 1 900 ? -10.832 -6.290 -14.318 1.00 58.09 900 ASP A N 1
ATOM 6655 C CA . ASP A 1 900 ? -11.855 -5.287 -14.010 1.00 58.09 900 ASP A CA 1
ATOM 6656 C C . ASP A 1 900 ? -12.799 -5.142 -15.212 1.00 58.09 900 ASP A C 1
ATOM 6658 O O . ASP A 1 900 ? -12.391 -4.787 -16.324 1.00 58.09 900 ASP A O 1
ATOM 6662 N N . ASN A 1 901 ? -14.080 -5.426 -14.985 1.00 62.00 901 ASN A N 1
ATOM 6663 C CA . ASN A 1 901 ? -15.127 -5.353 -16.003 1.00 62.00 901 ASN A CA 1
ATOM 6664 C C . ASN A 1 901 ? -15.540 -3.910 -16.307 1.00 62.00 901 ASN A C 1
ATOM 6666 O O . ASN A 1 901 ? -16.271 -3.667 -17.270 1.00 62.00 901 ASN A O 1
ATOM 6670 N N . GLY A 1 902 ? -15.090 -2.952 -15.493 1.00 64.56 902 GLY A N 1
ATOM 6671 C CA . GLY A 1 902 ? -15.343 -1.543 -15.702 1.00 64.56 902 GLY A CA 1
ATOM 6672 C C . GLY A 1 902 ? -16.799 -1.168 -15.551 1.00 64.56 902 GLY A C 1
ATOM 6673 O O . GLY A 1 902 ? -17.251 -0.296 -16.284 1.00 64.56 902 GLY A O 1
ATOM 6674 N N . PHE A 1 903 ? -17.537 -1.851 -14.675 1.00 76.12 903 PHE A N 1
ATOM 6675 C CA . PHE A 1 903 ? -18.916 -1.536 -14.322 1.00 76.12 903 PHE A CA 1
ATOM 6676 C C . PHE A 1 903 ? -19.101 -1.651 -12.813 1.00 76.12 903 PHE A C 1
ATOM 6678 O O . PHE A 1 903 ? -18.731 -2.660 -12.225 1.00 76.12 903 PHE A O 1
ATOM 6685 N N . GLN A 1 904 ? -19.738 -0.656 -12.197 1.00 79.62 904 GLN A N 1
ATOM 6686 C CA . GLN A 1 904 ? -20.082 -0.697 -10.774 1.00 79.62 904 GLN A CA 1
ATOM 6687 C C . GLN A 1 904 ? -21.418 0.001 -10.527 1.00 79.62 904 GLN A C 1
ATOM 6689 O O . GLN A 1 904 ? -21.679 1.062 -11.100 1.00 79.62 904 GLN A O 1
ATOM 6694 N N . LEU A 1 905 ? -22.262 -0.559 -9.659 1.00 82.38 905 LEU A N 1
ATOM 6695 C CA . LEU A 1 905 ? -23.403 0.167 -9.105 1.00 82.38 905 LEU A CA 1
ATOM 6696 C C . LEU A 1 905 ? -22.935 0.920 -7.855 1.00 82.38 905 LEU A C 1
ATOM 6698 O O . LEU A 1 905 ? -22.699 0.316 -6.815 1.00 82.38 905 LEU A O 1
ATOM 6702 N N . LEU A 1 906 ? -22.768 2.237 -7.981 1.00 78.94 906 LEU A N 1
ATOM 6703 C CA . LEU A 1 906 ? -22.191 3.092 -6.940 1.00 78.94 906 LEU A CA 1
ATOM 6704 C C . LEU A 1 906 ? -23.180 3.396 -5.819 1.00 78.94 906 LEU A C 1
ATOM 6706 O O . LEU A 1 906 ? -22.823 3.431 -4.647 1.00 78.94 906 LEU A O 1
ATOM 6710 N N . SER A 1 907 ? -24.420 3.693 -6.193 1.00 79.31 907 SER A N 1
ATOM 6711 C CA . SER A 1 907 ? -25.454 4.100 -5.252 1.00 79.31 907 SER A CA 1
ATOM 6712 C C . SER A 1 907 ? -26.835 3.810 -5.820 1.00 79.31 907 SER A C 1
ATOM 6714 O O . SER A 1 907 ? -27.039 3.743 -7.041 1.00 79.31 907 SER A O 1
ATOM 6716 N N . SER A 1 908 ? -27.808 3.637 -4.930 1.00 82.06 908 SER A N 1
ATOM 6717 C CA . SER A 1 908 ? -29.208 3.595 -5.319 1.00 82.06 908 SER A CA 1
ATOM 6718 C C . SER A 1 908 ? -30.107 4.116 -4.210 1.00 82.06 908 SER A C 1
ATOM 6720 O O . SER A 1 908 ? -29.818 3.948 -3.029 1.00 82.06 908 SER A O 1
ATOM 6722 N N . ALA A 1 909 ? -31.196 4.769 -4.602 1.00 79.56 909 ALA A N 1
ATOM 6723 C CA . ALA A 1 909 ? -32.138 5.371 -3.675 1.00 79.56 909 ALA A CA 1
ATOM 6724 C C . ALA A 1 909 ? -33.562 5.340 -4.226 1.00 79.56 909 ALA A C 1
ATOM 6726 O O . ALA A 1 909 ? -33.786 5.421 -5.436 1.00 79.56 909 ALA A O 1
ATOM 6727 N N . ILE A 1 910 ? -34.540 5.308 -3.325 1.00 79.12 910 ILE A N 1
ATOM 6728 C CA . ILE A 1 910 ? -35.953 5.492 -3.635 1.00 79.12 910 ILE A CA 1
ATOM 6729 C C . ILE A 1 910 ? -36.472 6.838 -3.125 1.00 79.12 910 ILE A C 1
ATOM 6731 O O . ILE A 1 910 ? -36.080 7.343 -2.070 1.00 79.12 910 ILE A O 1
ATOM 6735 N N . ASN A 1 911 ? -37.377 7.442 -3.897 1.00 78.69 911 ASN A N 1
ATOM 6736 C CA . ASN A 1 911 ? -38.050 8.713 -3.607 1.00 78.69 911 ASN A CA 1
ATOM 6737 C C . ASN A 1 911 ? -37.095 9.874 -3.249 1.00 78.69 911 ASN A C 1
ATOM 6739 O O . ASN A 1 911 ? -37.491 10.810 -2.552 1.00 78.69 911 ASN A O 1
ATOM 6743 N N . ALA A 1 912 ? -35.854 9.821 -3.749 1.00 61.25 912 ALA A N 1
ATOM 6744 C CA . ALA A 1 912 ? -34.792 10.813 -3.556 1.00 61.25 912 ALA A CA 1
ATOM 6745 C C . ALA A 1 912 ? -34.372 11.077 -2.092 1.00 61.25 912 ALA A C 1
ATOM 6747 O O . ALA A 1 912 ? -33.827 12.146 -1.801 1.00 61.25 912 ALA A O 1
ATOM 6748 N N . SER A 1 913 ? -34.638 10.152 -1.162 1.00 59.47 913 SER A N 1
ATOM 6749 C CA . SER A 1 913 ? -34.294 10.350 0.258 1.00 59.47 913 SER A CA 1
ATOM 6750 C C . SER A 1 913 ? -34.039 9.080 1.070 1.00 59.47 913 SER A C 1
ATOM 6752 O O . SER A 1 913 ? -33.822 9.193 2.273 1.00 59.47 913 SER A O 1
ATOM 6754 N N . GLN A 1 914 ? -34.153 7.897 0.469 1.00 67.44 914 GLN A N 1
ATOM 6755 C CA . GLN A 1 914 ? -33.966 6.623 1.157 1.00 67.44 914 GLN A CA 1
ATOM 6756 C C . GLN A 1 914 ? -33.054 5.743 0.316 1.00 67.44 914 GLN A C 1
ATOM 6758 O O . GLN A 1 914 ? -33.444 5.357 -0.784 1.00 67.44 914 GLN A O 1
ATOM 6763 N N . ASP A 1 915 ? -31.871 5.446 0.832 1.00 65.38 915 ASP A N 1
ATOM 6764 C CA . ASP A 1 915 ? -30.892 4.623 0.135 1.00 65.38 915 ASP A CA 1
ATOM 6765 C C . ASP A 1 915 ? -31.312 3.148 0.191 1.00 65.38 915 ASP A C 1
ATOM 6767 O O . ASP A 1 915 ? -31.943 2.701 1.153 1.00 65.38 915 ASP A O 1
ATOM 6771 N N . LEU A 1 916 ? -31.027 2.406 -0.876 1.00 66.44 916 LEU A N 1
ATOM 6772 C CA . LEU A 1 916 ? -31.112 0.947 -0.882 1.00 66.44 916 LEU A CA 1
ATOM 6773 C C . LEU A 1 916 ? -29.693 0.392 -0.797 1.00 66.44 916 LEU A C 1
ATOM 6775 O O . LEU A 1 916 ? -28.758 0.992 -1.337 1.00 66.44 916 LEU A O 1
ATOM 6779 N N . GLY A 1 917 ? -29.545 -0.792 -0.200 1.00 60.78 917 GLY A N 1
ATOM 6780 C CA . GLY A 1 917 ? -28.307 -1.547 -0.347 1.00 60.78 917 GLY A CA 1
ATOM 6781 C C . GLY A 1 917 ? -28.034 -1.803 -1.831 1.00 60.78 917 GLY A C 1
ATOM 6782 O O . GLY A 1 917 ? -28.949 -2.117 -2.593 1.00 60.78 917 GLY A O 1
ATOM 6783 N N . VAL A 1 918 ? -26.788 -1.642 -2.259 1.00 66.75 918 VAL A N 1
ATOM 6784 C CA . VAL A 1 918 ? -26.369 -1.948 -3.629 1.00 66.75 918 VAL A CA 1
ATOM 6785 C C . VAL A 1 918 ? -25.574 -3.240 -3.622 1.00 66.75 918 VAL A C 1
ATOM 6787 O O . VAL A 1 918 ? -24.704 -3.423 -2.775 1.00 66.75 918 VAL A O 1
ATOM 6790 N N . VAL A 1 919 ? -25.870 -4.131 -4.561 1.00 61.59 919 VAL A N 1
ATOM 6791 C CA . VAL A 1 919 ? -25.059 -5.324 -4.804 1.00 61.59 919 VAL A CA 1
ATOM 6792 C C . VAL A 1 919 ? -24.585 -5.267 -6.249 1.00 61.59 919 VAL A C 1
ATOM 6794 O O . VAL A 1 919 ? -25.375 -5.205 -7.192 1.00 61.59 919 VAL A O 1
ATOM 6797 N N . SER A 1 920 ? -23.273 -5.248 -6.442 1.00 60.22 920 SER A N 1
ATOM 6798 C CA . SER A 1 920 ? -22.690 -5.371 -7.775 1.00 60.22 920 SER A CA 1
ATOM 6799 C C . SER A 1 920 ? -22.386 -6.843 -8.036 1.00 60.22 920 SER A C 1
ATOM 6801 O O . SER A 1 920 ? -21.256 -7.272 -7.871 1.00 60.22 920 SER A O 1
ATOM 6803 N N . GLU A 1 921 ? -23.390 -7.625 -8.440 1.00 56.06 921 GLU A N 1
ATOM 6804 C CA . GLU A 1 921 ? -23.200 -9.006 -8.925 1.00 56.06 921 GLU A CA 1
ATOM 6805 C C . GLU A 1 921 ? -22.660 -8.971 -10.370 1.00 56.06 921 GLU A C 1
ATOM 6807 O O . GLU A 1 921 ? -23.330 -9.363 -11.332 1.00 56.06 921 GLU A O 1
ATOM 6812 N N . ILE A 1 922 ? -21.463 -8.401 -10.548 1.00 55.50 922 ILE A N 1
ATOM 6813 C CA . ILE A 1 922 ? -20.823 -8.234 -11.857 1.00 55.50 922 ILE A CA 1
ATOM 6814 C C . ILE A 1 922 ? -19.626 -9.172 -11.968 1.00 55.50 922 ILE A C 1
ATOM 6816 O O . ILE A 1 922 ? -18.474 -8.752 -11.980 1.00 55.50 922 ILE A O 1
ATOM 6820 N N . GLU A 1 923 ? -19.919 -10.444 -12.190 1.00 54.56 923 GLU A N 1
ATOM 6821 C CA . GLU A 1 923 ? -18.991 -11.336 -12.871 1.00 54.56 923 GLU A CA 1
ATOM 6822 C C . GLU A 1 923 ? -19.475 -11.511 -14.308 1.00 54.56 923 GLU A C 1
ATOM 6824 O O . GLU A 1 923 ? -20.286 -12.375 -14.631 1.00 54.56 923 GLU A O 1
ATOM 6829 N N . GLY A 1 924 ? -19.056 -10.618 -15.200 1.00 56.03 924 GLY A N 1
ATOM 6830 C CA . GLY A 1 924 ? -19.147 -10.851 -16.637 1.00 56.03 924 GLY A CA 1
ATOM 6831 C C . GLY A 1 924 ? -17.734 -11.019 -17.155 1.00 56.03 924 GLY A C 1
ATOM 6832 O O . GLY A 1 924 ? -16.964 -10.082 -17.055 1.00 56.03 924 GLY A O 1
ATOM 6833 N N . ALA A 1 925 ? -17.367 -12.169 -17.716 1.00 64.25 925 ALA A N 1
ATOM 6834 C CA . ALA A 1 925 ? -16.027 -12.337 -18.273 1.00 64.25 925 ALA A CA 1
ATOM 6835 C C . ALA A 1 925 ? -15.878 -11.474 -19.536 1.00 64.25 925 ALA A C 1
ATOM 6837 O O . ALA A 1 925 ? -16.306 -11.887 -20.623 1.00 64.25 925 ALA A O 1
ATOM 6838 N N . PHE A 1 926 ? -15.299 -10.279 -19.398 1.00 75.31 926 PHE A N 1
ATOM 6839 C CA . PHE A 1 926 ? -14.969 -9.426 -20.533 1.00 75.31 926 PHE A CA 1
ATOM 6840 C C . PHE A 1 926 ? -13.690 -9.908 -21.199 1.00 75.31 926 PHE A C 1
ATOM 6842 O O . PHE A 1 926 ? -12.626 -9.899 -20.591 1.00 75.31 926 PHE A O 1
ATOM 6849 N N . ILE A 1 927 ? -13.785 -10.345 -22.451 1.00 79.06 927 ILE A N 1
ATOM 6850 C CA . ILE A 1 927 ? -12.649 -10.907 -23.187 1.00 79.06 927 ILE A CA 1
ATOM 6851 C C . ILE A 1 927 ? -12.291 -10.043 -24.401 1.00 79.06 927 ILE A C 1
ATOM 6853 O O . ILE A 1 927 ? -13.186 -9.505 -25.069 1.00 79.06 927 ILE A O 1
ATOM 6857 N N . PRO A 1 928 ? -10.998 -9.916 -24.736 1.00 83.44 928 PRO A N 1
ATOM 6858 C CA . PRO A 1 928 ? -10.588 -9.292 -25.987 1.00 83.44 928 PRO A CA 1
ATOM 6859 C C . PRO A 1 928 ? -11.094 -10.109 -27.181 1.00 83.44 928 PRO A C 1
ATOM 6861 O O . PRO A 1 928 ? -11.303 -11.327 -27.097 1.00 83.44 928 PRO A O 1
ATOM 6864 N N . VAL A 1 929 ? -11.284 -9.468 -28.334 1.00 88.06 929 VAL A N 1
ATOM 6865 C CA . VAL A 1 929 ? -11.535 -10.191 -29.582 1.00 88.06 929 VAL A CA 1
ATOM 6866 C C . VAL A 1 929 ? -10.209 -10.786 -30.048 1.00 88.06 929 VAL A C 1
ATOM 6868 O O . VAL A 1 929 ? -9.499 -10.199 -30.846 1.00 88.06 929 VAL A O 1
ATOM 6871 N N . VAL A 1 930 ? -9.902 -12.010 -29.606 1.00 86.19 930 VAL A N 1
ATOM 6872 C CA . VAL A 1 930 ? -8.610 -12.698 -29.855 1.00 86.19 930 VAL A CA 1
ATOM 6873 C C . VAL A 1 930 ? -8.232 -12.870 -31.336 1.00 86.19 930 VAL A C 1
ATOM 6875 O O . VAL A 1 930 ? -7.103 -13.214 -31.677 1.00 86.19 930 VAL A O 1
ATOM 6878 N N . TYR A 1 931 ? -9.190 -12.674 -32.240 1.00 89.50 931 TYR A N 1
ATOM 6879 C CA . TYR A 1 931 ? -8.968 -12.713 -33.682 1.00 89.50 931 TYR A CA 1
ATOM 6880 C C . TYR A 1 931 ? -8.434 -11.390 -34.261 1.00 89.50 931 TYR A C 1
ATOM 6882 O O . TYR A 1 931 ? -7.964 -11.405 -35.397 1.00 89.50 931 TYR A O 1
ATOM 6890 N N . ASP A 1 932 ? -8.546 -10.282 -33.524 1.00 88.06 932 ASP A N 1
ATOM 6891 C CA . ASP A 1 932 ? -8.007 -8.951 -33.842 1.00 88.06 932 ASP A CA 1
ATOM 6892 C C . ASP A 1 932 ? -6.661 -8.778 -33.125 1.00 88.06 932 ASP A C 1
ATOM 6894 O O . ASP A 1 932 ? -6.526 -8.039 -32.161 1.00 88.06 932 ASP A O 1
ATOM 6898 N N . ALA A 1 933 ? -5.662 -9.559 -33.533 1.00 83.56 933 ALA A N 1
ATOM 6899 C CA . ALA A 1 933 ? -4.417 -9.728 -32.785 1.00 83.56 933 ALA A CA 1
ATOM 6900 C C . ALA A 1 933 ? -3.542 -8.460 -32.727 1.00 83.56 933 ALA A C 1
ATOM 6902 O O . ALA A 1 933 ? -2.590 -8.399 -31.945 1.00 83.56 933 ALA A O 1
ATOM 6903 N N . ASN A 1 934 ? -3.822 -7.475 -33.578 1.00 81.88 934 ASN A N 1
ATOM 6904 C CA . ASN A 1 934 ? -3.133 -6.189 -33.602 1.00 81.88 934 ASN A CA 1
ATOM 6905 C C . ASN A 1 934 ? -3.957 -5.039 -32.989 1.00 81.88 934 ASN A C 1
ATOM 6907 O O . ASN A 1 934 ? -3.506 -3.894 -33.079 1.00 81.88 934 ASN A O 1
ATOM 6911 N N . ASP A 1 935 ? -5.128 -5.334 -32.408 1.00 83.06 935 ASP A N 1
ATOM 6912 C CA . ASP A 1 935 ? -6.059 -4.376 -31.801 1.00 83.06 935 ASP A CA 1
ATOM 6913 C C . ASP A 1 935 ? -6.379 -3.172 -32.723 1.00 83.06 935 ASP A C 1
ATOM 6915 O O . ASP A 1 935 ? -6.432 -2.020 -32.282 1.00 83.06 935 ASP A O 1
ATOM 6919 N N . ASP A 1 936 ? -6.537 -3.404 -34.039 1.00 84.06 936 ASP A N 1
ATOM 6920 C CA . ASP A 1 936 ? -6.856 -2.350 -35.021 1.00 84.06 936 ASP A CA 1
ATOM 6921 C C . ASP A 1 936 ? -8.369 -2.156 -35.268 1.00 84.06 936 ASP A C 1
ATOM 6923 O O . ASP A 1 936 ? -8.802 -1.280 -36.044 1.00 84.06 936 ASP A O 1
ATOM 6927 N N . GLY A 1 937 ? -9.184 -2.959 -34.579 1.00 83.31 937 GLY A N 1
ATOM 6928 C CA . GLY A 1 937 ? -10.633 -2.978 -34.668 1.00 83.31 937 GLY A CA 1
ATOM 6929 C C . GLY A 1 937 ? -11.159 -3.753 -35.880 1.00 83.31 937 GLY A C 1
ATOM 6930 O O . GLY A 1 937 ? -12.333 -3.560 -36.250 1.00 83.31 937 GLY A O 1
ATOM 6931 N N . LYS A 1 938 ? -10.333 -4.570 -36.559 1.00 88.12 938 LYS A N 1
ATOM 6932 C CA . LYS A 1 938 ? -10.693 -5.345 -37.761 1.00 88.12 938 LYS A CA 1
ATOM 6933 C C . LYS A 1 938 ? -9.860 -6.621 -37.914 1.00 88.12 938 LYS A C 1
ATOM 6935 O O . LYS A 1 938 ? -8.699 -6.596 -38.282 1.00 88.12 938 LYS A O 1
ATOM 6940 N N . ILE A 1 939 ? -10.567 -7.745 -38.006 1.00 90.25 939 ILE A N 1
ATOM 6941 C CA . ILE A 1 939 ? -9.964 -9.039 -38.346 1.00 90.25 939 ILE A CA 1
ATOM 6942 C C . ILE A 1 939 ? -9.623 -9.062 -39.843 1.00 90.25 939 ILE A C 1
ATOM 6944 O O . ILE A 1 939 ? -10.501 -9.257 -40.698 1.00 90.25 939 ILE A O 1
ATOM 6948 N N . GLY A 1 940 ? -8.355 -8.850 -40.179 1.00 88.12 940 GLY A N 1
ATOM 6949 C CA . GLY A 1 940 ? -7.889 -8.556 -41.525 1.00 88.12 940 GLY A CA 1
ATOM 6950 C C . GLY A 1 940 ? -6.570 -9.222 -41.917 1.00 88.12 940 GLY A C 1
ATOM 6951 O O . GLY A 1 940 ? -6.135 -10.249 -41.400 1.00 88.12 940 GLY A O 1
ATOM 6952 N N . ILE A 1 941 ? -5.950 -8.674 -42.967 1.00 88.62 941 ILE A N 1
ATOM 6953 C CA . ILE A 1 941 ? -4.719 -9.234 -43.546 1.00 88.62 941 ILE A CA 1
ATOM 6954 C C . ILE A 1 941 ? -3.513 -9.104 -42.606 1.00 88.62 941 ILE A C 1
ATOM 6956 O O . ILE A 1 941 ? -2.565 -9.874 -42.739 1.00 88.62 941 ILE A O 1
ATOM 6960 N N . GLN A 1 942 ? -3.547 -8.139 -41.684 1.00 85.81 942 GLN A N 1
ATOM 6961 C CA . GLN A 1 942 ? -2.477 -7.920 -40.716 1.00 85.81 942 GLN A CA 1
ATOM 6962 C C . GLN A 1 942 ? -2.490 -9.025 -39.655 1.00 85.81 942 GLN A C 1
ATOM 6964 O O . GLN A 1 942 ? -1.472 -9.695 -39.501 1.00 85.81 942 GLN A O 1
ATOM 6969 N N . ASP A 1 943 ? -3.655 -9.354 -39.091 1.00 89.06 943 ASP A N 1
ATOM 6970 C CA . ASP A 1 943 ? -3.826 -10.493 -38.171 1.00 89.06 943 ASP A CA 1
ATOM 6971 C C . ASP A 1 943 ? -3.426 -11.812 -38.823 1.00 89.06 943 ASP A C 1
ATOM 6973 O O . ASP A 1 943 ? -2.732 -12.644 -38.240 1.00 89.06 943 ASP A O 1
ATOM 6977 N N . PHE A 1 944 ? -3.807 -11.993 -40.092 1.00 91.38 944 PHE A N 1
ATOM 6978 C CA . PHE A 1 944 ? -3.406 -13.174 -40.846 1.00 91.38 944 PHE A CA 1
ATOM 6979 C C . PHE A 1 944 ? -1.885 -13.253 -41.050 1.00 91.38 944 PHE A C 1
ATOM 6981 O O . PHE A 1 944 ? -1.311 -14.343 -40.986 1.00 91.38 944 PHE A O 1
ATOM 6988 N N . ALA A 1 945 ? -1.214 -12.125 -41.289 1.00 88.31 945 ALA A N 1
ATOM 6989 C CA . ALA A 1 945 ? 0.238 -12.096 -41.416 1.00 88.31 945 ALA A CA 1
ATOM 6990 C C . ALA A 1 945 ? 0.929 -12.470 -40.094 1.00 88.31 945 ALA A C 1
ATOM 6992 O O . ALA A 1 945 ? 1.910 -13.221 -40.114 1.00 88.31 945 ALA A O 1
ATOM 6993 N N . GLU A 1 946 ? 0.395 -12.015 -38.958 1.00 90.12 946 GLU A N 1
ATOM 6994 C CA . GLU A 1 946 ? 0.903 -12.381 -37.635 1.00 90.12 946 GLU A CA 1
ATOM 6995 C C . GLU A 1 946 ? 0.675 -13.859 -37.313 1.00 90.12 946 GLU A C 1
ATOM 6997 O O . GLU A 1 946 ? 1.626 -14.552 -36.940 1.00 90.12 946 GLU A O 1
ATOM 7002 N N . PHE A 1 947 ? -0.522 -14.381 -37.586 1.00 91.94 947 PHE A N 1
ATOM 7003 C CA . PHE A 1 947 ? -0.843 -15.801 -37.439 1.00 91.94 947 PHE A CA 1
ATOM 7004 C C . PHE A 1 947 ? 0.143 -16.698 -38.209 1.00 91.94 947 PHE A C 1
ATOM 7006 O O . PHE A 1 947 ? 0.664 -17.688 -37.692 1.00 91.94 947 PHE A O 1
ATOM 7013 N N . ILE A 1 948 ? 0.468 -16.331 -39.454 1.00 90.88 948 ILE A N 1
ATOM 7014 C CA . ILE A 1 948 ? 1.412 -17.090 -40.287 1.00 90.88 948 ILE A CA 1
ATOM 7015 C C . ILE A 1 948 ? 2.837 -17.069 -39.716 1.00 90.88 948 ILE A C 1
ATOM 7017 O O . ILE A 1 948 ? 3.576 -18.038 -39.905 1.00 90.88 948 ILE A O 1
ATOM 7021 N N . SER A 1 949 ? 3.228 -16.016 -38.991 1.00 88.00 949 SER A N 1
ATOM 7022 C CA . SER A 1 949 ? 4.568 -15.909 -38.395 1.00 88.00 949 SER A CA 1
ATOM 7023 C C . SER A 1 949 ? 4.839 -16.972 -37.321 1.00 88.00 949 SER A C 1
ATOM 7025 O O . SER A 1 949 ? 5.986 -17.398 -37.146 1.00 88.00 949 SER A O 1
ATOM 7027 N N . VAL A 1 950 ? 3.781 -17.459 -36.664 1.00 89.50 950 VAL A N 1
ATOM 7028 C CA . VAL A 1 950 ? 3.834 -18.485 -35.612 1.00 89.50 950 VAL A CA 1
ATOM 7029 C C . VAL A 1 950 ? 3.184 -19.809 -36.020 1.00 89.50 950 VAL A C 1
ATOM 7031 O O . VAL A 1 950 ? 3.141 -20.747 -35.227 1.00 89.50 950 VAL A O 1
ATOM 7034 N N . TYR A 1 951 ? 2.729 -19.941 -37.267 1.00 90.19 951 TYR A N 1
ATOM 7035 C CA . TYR A 1 951 ? 2.105 -21.169 -37.747 1.00 90.19 951 TYR A CA 1
ATOM 7036 C C . TYR A 1 951 ? 3.045 -22.377 -37.612 1.00 90.19 951 TYR A C 1
ATOM 7038 O O . TYR A 1 951 ? 4.182 -22.390 -38.098 1.00 90.19 951 TYR A O 1
ATOM 7046 N N . GLY A 1 952 ? 2.553 -23.427 -36.957 1.00 83.69 952 GLY A N 1
ATOM 7047 C CA . GLY A 1 952 ? 3.299 -24.643 -36.659 1.00 83.69 952 GLY A CA 1
ATOM 7048 C C . GLY A 1 952 ? 4.182 -24.572 -35.409 1.00 83.69 952 GLY A C 1
ATOM 7049 O O . GLY A 1 952 ? 4.868 -25.563 -35.136 1.00 83.69 952 GLY A O 1
ATOM 7050 N N . ARG A 1 953 ? 4.186 -23.453 -34.671 1.00 88.44 953 ARG A N 1
ATOM 7051 C CA . ARG A 1 953 ? 4.897 -23.289 -33.391 1.00 88.44 953 ARG A CA 1
ATOM 7052 C C . ARG A 1 953 ? 4.054 -23.784 -32.217 1.00 88.44 953 ARG A C 1
ATOM 7054 O O . ARG A 1 953 ? 2.835 -23.873 -32.315 1.00 88.44 953 ARG A O 1
ATOM 7061 N N . ILE A 1 954 ? 4.739 -24.129 -31.132 1.00 88.44 954 ILE A N 1
ATOM 7062 C CA . ILE A 1 954 ? 4.145 -24.517 -29.850 1.00 88.44 954 ILE A CA 1
ATOM 7063 C C . ILE A 1 954 ? 4.219 -23.290 -28.936 1.00 88.44 954 ILE A C 1
ATOM 7065 O O . ILE A 1 954 ? 5.269 -22.645 -28.944 1.00 88.44 954 ILE A O 1
ATOM 7069 N N . PRO A 1 955 ? 3.163 -22.965 -28.178 1.00 85.44 955 PRO A N 1
ATOM 7070 C CA . PRO A 1 955 ? 3.225 -21.943 -27.138 1.00 85.44 955 PRO A CA 1
ATOM 7071 C C . PRO A 1 955 ? 4.236 -22.330 -26.050 1.00 85.44 955 PRO A C 1
ATOM 7073 O O . PRO A 1 955 ? 4.052 -23.315 -25.336 1.00 85.44 955 PRO A O 1
ATOM 7076 N N . ASP A 1 956 ? 5.351 -21.603 -25.983 1.00 84.06 956 ASP A N 1
ATOM 7077 C CA . ASP A 1 956 ? 6.416 -21.782 -24.994 1.00 84.06 956 ASP A CA 1
ATOM 7078 C C . ASP A 1 956 ? 7.244 -20.494 -24.832 1.00 84.06 956 ASP A C 1
ATOM 7080 O O . ASP A 1 956 ? 7.069 -19.517 -25.564 1.00 84.06 956 ASP A O 1
ATOM 7084 N N . SER A 1 957 ? 8.198 -20.493 -23.896 1.00 79.38 957 SER A N 1
ATOM 7085 C CA . SER A 1 957 ? 9.078 -19.342 -23.639 1.00 79.38 957 SER A CA 1
ATOM 7086 C C . SER A 1 957 ? 9.957 -18.931 -24.829 1.00 79.38 957 SER A C 1
ATOM 7088 O O . SER A 1 957 ? 10.560 -17.861 -24.802 1.00 79.38 957 SER A O 1
ATOM 7090 N N . GLN A 1 958 ? 10.060 -19.760 -25.874 1.00 83.12 958 GLN A N 1
ATOM 7091 C CA . GLN A 1 958 ? 10.811 -19.460 -27.098 1.00 83.12 958 GLN A CA 1
ATOM 7092 C C . GLN A 1 958 ? 9.913 -18.922 -28.220 1.00 83.12 958 GLN A C 1
ATOM 7094 O O . GLN A 1 958 ? 10.405 -18.274 -29.144 1.00 83.12 958 GLN A O 1
ATOM 7099 N N . ASN A 1 959 ? 8.609 -19.193 -28.164 1.00 84.75 959 ASN A N 1
ATOM 7100 C CA . ASN A 1 959 ? 7.610 -18.779 -29.142 1.00 84.75 959 ASN A CA 1
ATOM 7101 C C . ASN A 1 959 ? 6.426 -18.133 -28.420 1.00 84.75 959 ASN A C 1
ATOM 7103 O O . ASN A 1 959 ? 5.283 -18.533 -28.617 1.00 84.75 959 ASN A O 1
ATOM 7107 N N . THR A 1 960 ? 6.706 -17.118 -27.608 1.00 84.44 960 THR A N 1
ATOM 7108 C CA . THR A 1 960 ? 5.721 -16.420 -26.770 1.00 84.44 960 THR A CA 1
ATOM 7109 C C . THR A 1 960 ? 4.485 -16.002 -27.585 1.00 84.44 960 THR A C 1
ATOM 7111 O O . THR A 1 960 ? 3.369 -16.421 -27.310 1.00 84.44 960 THR A O 1
ATOM 7114 N N . LYS A 1 961 ? 4.668 -15.365 -28.747 1.00 85.94 961 LYS A N 1
ATOM 7115 C CA . LYS A 1 961 ? 3.550 -15.010 -29.647 1.00 85.94 961 LYS A CA 1
ATOM 7116 C C . LYS A 1 961 ? 2.574 -16.156 -29.970 1.00 85.94 961 LYS A C 1
ATOM 7118 O O . LYS A 1 961 ? 1.413 -15.873 -30.228 1.00 85.94 961 LYS A O 1
ATOM 7123 N N . ALA A 1 962 ? 3.003 -17.422 -29.961 1.00 87.88 962 ALA A N 1
ATOM 7124 C CA . ALA A 1 962 ? 2.140 -18.561 -30.269 1.00 87.88 962 ALA A CA 1
ATOM 7125 C C . ALA A 1 962 ? 0.986 -18.756 -29.266 1.00 87.88 962 ALA A C 1
ATOM 7127 O O . ALA A 1 962 ? -0.052 -19.261 -29.685 1.00 87.88 962 ALA A O 1
ATOM 7128 N N . TYR A 1 963 ? 1.111 -18.299 -28.010 1.00 84.81 963 TYR A N 1
ATOM 7129 C CA . TYR A 1 963 ? 0.016 -18.350 -27.026 1.00 84.81 963 TYR A CA 1
ATOM 7130 C C . TYR A 1 963 ? -1.243 -17.596 -27.492 1.00 84.81 963 TYR A C 1
ATOM 7132 O O . TYR A 1 963 ? -2.358 -18.012 -27.197 1.00 84.81 963 TYR A O 1
ATOM 7140 N N . ARG A 1 964 ? -1.091 -16.527 -28.289 1.00 86.12 964 ARG A N 1
ATOM 7141 C CA . ARG A 1 964 ? -2.217 -15.715 -28.790 1.00 86.12 964 ARG A CA 1
ATOM 7142 C C . ARG A 1 964 ? -2.937 -16.308 -30.002 1.00 86.12 964 ARG A C 1
ATOM 7144 O O . ARG A 1 964 ? -4.045 -15.891 -30.313 1.00 86.12 964 ARG A O 1
ATOM 7151 N N . PHE A 1 965 ? -2.303 -17.246 -30.704 1.00 89.12 965 PHE A N 1
ATOM 7152 C CA . PHE A 1 965 ? -2.810 -17.791 -31.970 1.00 89.12 965 PHE A CA 1
ATOM 7153 C C . PHE A 1 965 ? -3.176 -19.279 -31.889 1.00 89.12 965 PHE A C 1
ATOM 7155 O O . PHE A 1 965 ? -3.668 -19.827 -32.875 1.00 89.12 965 PHE A O 1
ATOM 7162 N N . ASP A 1 966 ? -2.934 -19.931 -30.749 1.00 86.25 966 ASP A N 1
ATOM 7163 C CA . ASP A 1 966 ? -3.417 -21.280 -30.424 1.00 86.25 966 ASP A CA 1
ATOM 7164 C C . ASP A 1 966 ? -4.814 -21.168 -29.790 1.00 86.25 966 ASP A C 1
ATOM 7166 O O . ASP A 1 966 ? -5.008 -21.323 -28.585 1.00 86.25 966 ASP A O 1
ATOM 7170 N N . TYR A 1 967 ? -5.785 -20.779 -30.621 1.00 86.44 967 TYR A N 1
ATOM 7171 C CA . TYR A 1 967 ? -7.155 -20.457 -30.222 1.00 86.44 967 TYR A CA 1
ATOM 7172 C C . TYR A 1 967 ? -7.908 -21.652 -29.646 1.00 86.44 967 TYR A C 1
ATOM 7174 O O . TYR A 1 967 ? -8.824 -21.462 -28.852 1.00 86.44 967 TYR A O 1
ATOM 7182 N N . ASP A 1 968 ? -7.591 -22.870 -30.088 1.00 82.00 968 ASP A N 1
ATOM 7183 C CA . ASP A 1 968 ? -8.202 -24.088 -29.554 1.00 82.00 968 ASP A CA 1
ATOM 7184 C C . ASP A 1 968 ? -7.410 -24.721 -28.399 1.00 82.00 968 ASP A C 1
ATOM 7186 O O . ASP A 1 968 ? -7.801 -25.788 -27.916 1.00 82.00 968 ASP A O 1
ATOM 7190 N N . GLN A 1 969 ? -6.337 -24.050 -27.955 1.00 82.44 969 GLN A N 1
ATOM 7191 C CA . GLN A 1 969 ? -5.419 -24.480 -26.899 1.00 82.44 969 GLN A CA 1
ATOM 7192 C C . GLN A 1 969 ? -4.932 -25.924 -27.088 1.00 82.44 969 GLN A C 1
ATOM 7194 O O . GLN A 1 969 ? -4.736 -26.683 -26.132 1.00 82.44 969 GLN A O 1
ATOM 7199 N N . SER A 1 970 ? -4.728 -26.341 -28.339 1.00 78.69 970 SER A N 1
ATOM 7200 C CA . SER A 1 970 ? -4.256 -27.690 -28.662 1.00 78.69 970 SER A CA 1
ATOM 7201 C C . SER A 1 970 ? -2.777 -27.910 -28.316 1.00 78.69 970 SER A C 1
ATOM 7203 O O . SER A 1 970 ? -2.270 -29.035 -28.421 1.00 78.69 970 SER A O 1
ATOM 7205 N N . GLY A 1 971 ? -2.080 -26.854 -27.885 1.00 81.75 971 GLY A N 1
ATOM 7206 C CA . GLY A 1 971 ? -0.650 -26.830 -27.607 1.00 81.75 971 GLY A CA 1
ATOM 7207 C C . GLY A 1 971 ? 0.182 -26.613 -28.869 1.00 81.75 971 GLY A C 1
ATOM 7208 O O . GLY A 1 971 ? 1.374 -26.939 -28.876 1.00 81.75 971 GLY A O 1
ATOM 7209 N N . LYS A 1 972 ? -0.426 -26.137 -29.964 1.00 86.00 972 LYS A N 1
ATOM 7210 C CA . LYS A 1 972 ? 0.252 -25.829 -31.226 1.00 86.00 972 LYS A CA 1
ATOM 7211 C C . LYS A 1 972 ? -0.633 -25.013 -32.168 1.00 86.00 972 LYS A C 1
ATOM 7213 O O . LYS A 1 972 ? -1.659 -25.500 -32.613 1.00 86.00 972 LYS A O 1
ATOM 7218 N N . VAL A 1 973 ? -0.094 -23.912 -32.692 1.00 88.69 973 VAL A N 1
ATOM 7219 C CA . VAL A 1 973 ? -0.748 -23.131 -33.755 1.00 88.69 973 VAL A CA 1
ATOM 7220 C C . VAL A 1 973 ? -0.826 -23.944 -35.055 1.00 88.69 973 VAL A C 1
ATOM 7222 O O . VAL A 1 973 ? 0.202 -24.252 -35.680 1.00 88.69 973 VAL A O 1
ATOM 7225 N N . GLY A 1 974 ? -2.036 -24.301 -35.482 1.00 87.56 974 GLY A N 1
ATOM 7226 C CA . GLY A 1 974 ? -2.293 -25.261 -36.552 1.00 87.56 974 GLY A CA 1
ATOM 7227 C C . GLY A 1 974 ? -3.431 -24.898 -37.511 1.00 87.56 974 GLY A C 1
ATOM 7228 O O . GLY A 1 974 ? -3.859 -23.753 -37.653 1.00 87.56 974 GLY A O 1
ATOM 7229 N N . LEU A 1 975 ? -3.898 -25.900 -38.266 1.00 84.94 975 LEU A N 1
ATOM 7230 C CA . LEU A 1 975 ? -4.989 -25.726 -39.237 1.00 84.94 975 LEU A CA 1
ATOM 7231 C C . LEU A 1 975 ? -6.342 -25.479 -38.563 1.00 84.94 975 LEU A C 1
ATOM 7233 O O . LEU A 1 975 ? -7.209 -24.841 -39.165 1.00 84.94 975 LEU A O 1
ATOM 7237 N N . SER A 1 976 ? -6.535 -26.001 -37.352 1.00 80.62 976 SER A N 1
ATOM 7238 C CA . SER A 1 976 ? -7.727 -25.762 -36.543 1.00 80.62 976 SER A CA 1
ATOM 7239 C C . SER A 1 976 ? -7.837 -24.284 -36.177 1.00 80.62 976 SER A C 1
ATOM 7241 O O . SER A 1 976 ? -8.861 -23.673 -36.501 1.00 80.62 976 SER A O 1
ATOM 7243 N N . ASP A 1 977 ? -6.759 -23.680 -35.679 1.00 87.19 977 ASP A N 1
ATOM 7244 C CA . ASP A 1 977 ? -6.681 -22.247 -35.374 1.00 87.19 977 ASP A CA 1
ATOM 7245 C C . ASP A 1 977 ? -6.866 -21.380 -36.613 1.00 87.19 977 ASP A C 1
ATOM 7247 O O . ASP A 1 977 ? -7.658 -20.437 -36.621 1.00 87.19 977 ASP A O 1
ATOM 7251 N N . PHE A 1 978 ? -6.219 -21.761 -37.719 1.00 90.12 978 PHE A N 1
ATOM 7252 C CA . PHE A 1 978 ? -6.389 -21.063 -38.991 1.00 90.12 978 PHE A CA 1
ATOM 7253 C C . PHE A 1 978 ? -7.858 -21.061 -39.436 1.00 90.12 978 PHE A C 1
ATOM 7255 O O . PHE A 1 978 ? -8.372 -20.068 -39.956 1.00 90.12 978 PHE A O 1
ATOM 7262 N N . SER A 1 979 ? -8.565 -22.173 -39.214 1.00 85.25 979 SER A N 1
ATOM 7263 C CA . SER A 1 979 ? -9.987 -22.270 -39.533 1.00 85.25 979 SER A CA 1
ATOM 7264 C C . SER A 1 979 ? -10.853 -21.359 -38.657 1.00 85.25 979 SER A C 1
ATOM 7266 O O . SER A 1 979 ? -11.871 -20.866 -39.146 1.00 85.25 979 SER A O 1
ATOM 7268 N N . LEU A 1 980 ? -10.462 -21.118 -37.400 1.00 86.62 980 LEU A N 1
ATOM 7269 C CA . LEU A 1 980 ? -11.149 -20.210 -36.478 1.00 86.62 980 LEU A CA 1
ATOM 7270 C C . LEU A 1 980 ? -10.926 -18.746 -36.878 1.00 86.62 980 LEU A C 1
ATOM 7272 O O . LEU A 1 980 ? -11.900 -17.999 -36.984 1.00 86.62 980 LEU A O 1
ATOM 7276 N N . LEU A 1 981 ? -9.692 -18.375 -37.234 1.00 88.38 981 LEU A N 1
ATOM 7277 C CA . LEU A 1 981 ? -9.365 -17.043 -37.753 1.00 88.38 981 LEU A CA 1
ATOM 7278 C C . LEU A 1 981 ? -10.158 -16.720 -39.030 1.00 88.38 981 LEU A C 1
ATOM 7280 O O . LEU A 1 981 ? -10.847 -15.704 -39.116 1.00 88.38 981 LEU A O 1
ATOM 7284 N N . ILE A 1 982 ? -10.134 -17.618 -40.023 1.00 89.00 982 ILE A N 1
ATOM 7285 C CA . ILE A 1 982 ? -10.794 -17.381 -41.319 1.00 89.00 982 ILE A CA 1
ATOM 7286 C C . ILE A 1 982 ? -12.321 -17.299 -41.205 1.00 89.00 982 ILE A C 1
ATOM 7288 O O . ILE A 1 982 ? -12.951 -16.576 -41.976 1.00 89.00 982 ILE A O 1
ATOM 7292 N N . ARG A 1 983 ? -12.944 -17.984 -40.237 1.00 85.69 983 ARG A N 1
ATOM 7293 C CA . ARG A 1 983 ? -14.394 -17.855 -39.982 1.00 85.69 983 ARG A CA 1
ATOM 7294 C C . ARG A 1 983 ? -14.799 -16.447 -39.544 1.00 85.69 983 ARG A C 1
ATOM 7296 O O . ARG A 1 983 ? -15.956 -16.071 -39.739 1.00 85.69 983 ARG A O 1
ATOM 7303 N N . ASN A 1 984 ? -13.870 -15.697 -38.959 1.00 86.19 984 ASN A N 1
ATOM 7304 C CA . ASN A 1 984 ? -14.104 -14.347 -38.463 1.00 86.19 984 ASN A CA 1
ATOM 7305 C C . ASN A 1 984 ? -13.447 -13.255 -39.330 1.00 86.19 984 ASN A C 1
ATOM 7307 O O . ASN A 1 984 ? -13.703 -12.073 -39.109 1.00 86.19 984 ASN A O 1
ATOM 7311 N N . TYR A 1 985 ? -12.697 -13.636 -40.369 1.00 87.25 985 TYR A N 1
ATOM 7312 C CA . TYR A 1 985 ? -12.044 -12.718 -41.303 1.00 87.25 985 TYR A CA 1
ATOM 7313 C C . TYR A 1 985 ? -13.029 -11.749 -41.979 1.00 87.25 985 TYR A C 1
ATOM 7315 O O . TYR A 1 985 ? -14.073 -12.147 -42.503 1.00 87.25 985 TYR A O 1
ATOM 7323 N N . GLY A 1 986 ? -12.672 -10.464 -42.001 1.00 83.88 986 GLY A N 1
ATOM 7324 C CA . GLY A 1 986 ? -13.458 -9.372 -42.577 1.00 83.88 986 GLY A CA 1
ATOM 7325 C C . GLY A 1 986 ? -14.468 -8.723 -41.622 1.00 83.88 986 GLY A C 1
ATOM 7326 O O . GLY A 1 986 ? -15.185 -7.806 -42.036 1.00 83.88 986 GLY A O 1
ATOM 7327 N N . ARG A 1 987 ? -14.552 -9.172 -40.364 1.00 88.06 987 ARG A N 1
ATOM 7328 C CA . ARG A 1 987 ? -15.356 -8.519 -39.315 1.00 88.06 987 ARG A CA 1
ATOM 7329 C C . ARG A 1 987 ? -14.614 -7.314 -38.729 1.00 88.06 987 ARG A C 1
ATOM 7331 O O . ARG A 1 987 ? -13.397 -7.226 -38.823 1.00 88.06 987 ARG A O 1
ATOM 7338 N N . ARG A 1 988 ? -15.366 -6.378 -38.144 1.00 86.81 988 ARG A N 1
ATOM 7339 C CA . ARG A 1 988 ? -14.850 -5.124 -37.573 1.00 86.81 988 ARG A CA 1
ATOM 7340 C C . ARG A 1 988 ? -15.703 -4.637 -36.405 1.00 86.81 988 ARG A C 1
ATOM 7342 O O . ARG A 1 988 ? -16.912 -4.897 -36.421 1.00 86.81 988 ARG A O 1
ATOM 7349 N N . LYS A 1 989 ? -15.110 -3.866 -35.490 1.00 86.00 989 LYS A N 1
ATOM 7350 C CA . LYS A 1 989 ? -15.811 -3.154 -34.407 1.00 86.00 989 LYS A CA 1
ATOM 7351 C C . LYS A 1 989 ? -16.910 -2.262 -35.003 1.00 86.00 989 LYS A C 1
ATOM 7353 O O . LYS A 1 989 ? -16.687 -1.533 -35.977 1.00 86.00 989 LYS A O 1
ATOM 7358 N N . SER A 1 990 ? -18.143 -2.387 -34.508 1.00 77.38 990 SER A N 1
ATOM 7359 C CA . SER A 1 990 ? -19.301 -1.656 -35.041 1.00 77.38 990 SER A CA 1
ATOM 7360 C C . SER A 1 990 ? -20.408 -1.502 -33.999 1.00 77.38 990 SER A C 1
ATOM 7362 O O . SER A 1 990 ? -20.521 -2.327 -33.106 1.00 77.38 990 SER A O 1
ATOM 7364 N N . THR A 1 991 ? -21.289 -0.513 -34.170 1.00 64.25 991 THR A N 1
ATOM 7365 C CA . THR A 1 991 ? -22.451 -0.268 -33.288 1.00 64.25 991 THR A CA 1
ATOM 7366 C C . THR A 1 991 ? -23.626 -1.235 -33.499 1.00 64.25 991 THR A C 1
ATOM 7368 O O . THR A 1 991 ? -24.734 -1.003 -33.015 1.00 64.25 991 THR A O 1
ATOM 7371 N N . VAL A 1 992 ? -23.432 -2.288 -34.292 1.00 64.31 992 VAL A N 1
ATOM 7372 C CA . VAL A 1 992 ? -24.409 -3.357 -34.518 1.00 64.31 992 VAL A CA 1
ATOM 7373 C C . VAL A 1 992 ? -23.836 -4.626 -33.914 1.00 64.31 992 VAL A C 1
ATOM 7375 O O . VAL A 1 992 ? -22.655 -4.889 -34.114 1.00 64.31 992 VAL A O 1
ATOM 7378 N N . ASN A 1 993 ? -24.680 -5.419 -33.245 1.00 61.09 993 ASN A N 1
ATOM 7379 C CA . ASN A 1 993 ? -24.279 -6.692 -32.651 1.00 61.09 993 ASN A CA 1
ATOM 7380 C C . ASN A 1 993 ? -23.431 -7.526 -33.631 1.00 61.09 993 ASN A C 1
ATOM 7382 O O . ASN A 1 993 ? -23.895 -7.866 -34.728 1.00 61.09 993 ASN A O 1
ATOM 7386 N N . VAL A 1 994 ? -22.184 -7.809 -33.250 1.00 69.81 994 VAL A N 1
ATOM 7387 C CA . VAL A 1 994 ? -21.231 -8.559 -34.068 1.00 69.81 994 VAL A CA 1
ATOM 7388 C C . VAL A 1 994 ? -21.197 -9.986 -33.533 1.00 69.81 994 VAL A C 1
ATOM 7390 O O . VAL A 1 994 ? -20.597 -10.231 -32.500 1.00 69.81 994 VAL A O 1
ATOM 7393 N N . ASP A 1 995 ? -21.826 -10.936 -34.233 1.00 69.38 995 ASP A N 1
ATOM 7394 C CA . ASP A 1 995 ? -21.927 -12.338 -33.779 1.00 69.38 995 ASP A CA 1
ATOM 7395 C C . ASP A 1 995 ? -20.574 -13.076 -33.863 1.00 69.38 995 ASP A C 1
ATOM 7397 O O . ASP A 1 995 ? -20.372 -13.898 -34.768 1.00 69.38 995 ASP A O 1
ATOM 7401 N N . ILE A 1 996 ? -19.596 -12.740 -33.024 1.00 80.19 996 ILE A N 1
ATOM 7402 C CA . ILE A 1 996 ? -18.285 -13.398 -32.991 1.00 80.19 996 ILE A CA 1
ATOM 7403 C C . ILE A 1 996 ? -18.375 -14.586 -32.042 1.00 80.19 996 ILE A C 1
ATOM 7405 O O . ILE A 1 996 ? -18.682 -14.441 -30.864 1.00 80.19 996 ILE A O 1
ATOM 7409 N N . ILE A 1 997 ? -18.106 -15.780 -32.566 1.00 73.69 997 ILE A N 1
ATOM 7410 C CA . ILE A 1 997 ? -17.975 -16.969 -31.726 1.00 73.69 997 ILE A CA 1
ATOM 7411 C C . ILE A 1 997 ? -16.547 -16.961 -31.198 1.00 73.69 997 ILE A C 1
ATOM 7413 O O . ILE A 1 997 ? -15.623 -17.206 -31.972 1.00 73.69 997 ILE A O 1
ATOM 7417 N N . GLN A 1 998 ? -16.396 -16.646 -29.917 1.00 80.62 998 GLN A N 1
ATOM 7418 C CA . GLN A 1 998 ? -15.117 -16.696 -29.217 1.00 80.62 998 GLN A CA 1
ATOM 7419 C C . GLN A 1 998 ? -14.743 -18.155 -28.904 1.00 80.62 998 GLN A C 1
ATOM 7421 O O . GLN A 1 998 ? -15.645 -18.991 -28.748 1.00 80.62 998 GLN A O 1
ATOM 7426 N N . PRO A 1 999 ? -13.444 -18.502 -28.877 1.00 72.50 999 PRO A N 1
ATOM 7427 C CA . PRO A 1 999 ? -13.018 -19.832 -28.459 1.00 72.50 999 PRO A CA 1
ATOM 7428 C C . PRO A 1 999 ? -13.346 -20.074 -26.972 1.00 72.50 999 PRO A C 1
ATOM 7430 O O . PRO A 1 999 ? -13.579 -19.114 -26.237 1.00 72.50 999 PRO A O 1
ATOM 7433 N N . PRO A 1 1000 ? -13.388 -21.339 -26.512 1.00 59.75 1000 PRO A N 1
ATOM 7434 C CA . PRO A 1 1000 ? -13.467 -21.639 -25.088 1.00 59.75 1000 PRO A CA 1
ATOM 7435 C C . PRO A 1 1000 ? -12.198 -21.115 -24.411 1.00 59.75 1000 PRO A C 1
ATOM 7437 O O . PRO A 1 1000 ? -11.101 -21.552 -24.750 1.00 59.75 1000 PRO A O 1
ATOM 7440 N N . ILE A 1 1001 ? -12.352 -20.172 -23.490 1.00 58.97 1001 ILE A N 1
ATOM 7441 C CA . ILE A 1 1001 ? -11.275 -19.687 -22.628 1.00 58.97 1001 ILE A CA 1
ATOM 7442 C C . ILE A 1 1001 ? -11.512 -20.392 -21.292 1.00 58.97 1001 ILE A C 1
ATOM 7444 O O . ILE A 1 1001 ? -12.545 -20.171 -20.666 1.00 58.97 1001 ILE A O 1
ATOM 7448 N N . ASP A 1 1002 ? -10.656 -21.358 -20.956 1.00 50.28 1002 ASP A N 1
ATOM 7449 C CA . ASP A 1 1002 ? -10.815 -22.181 -19.753 1.00 50.28 1002 ASP A CA 1
ATOM 7450 C C . ASP A 1 1002 ? -10.347 -21.408 -18.515 1.00 50.28 1002 ASP A C 1
ATOM 7452 O O . ASP A 1 1002 ? -9.235 -20.875 -18.494 1.00 50.28 1002 ASP A O 1
ATOM 7456 N N . PHE A 1 1003 ? -11.199 -21.368 -17.494 1.00 43.72 1003 PHE A N 1
ATOM 7457 C CA . PHE A 1 1003 ? -10.887 -20.836 -16.174 1.00 43.72 1003 PHE A CA 1
ATOM 7458 C C . PHE A 1 1003 ? -10.356 -22.004 -15.335 1.00 43.72 1003 PHE A C 1
ATOM 7460 O O . PHE A 1 1003 ? -11.127 -22.801 -14.815 1.00 43.72 1003 PHE A O 1
ATOM 7467 N N . GLY A 1 1004 ? -9.028 -22.141 -15.275 1.00 36.00 1004 GLY A N 1
ATOM 7468 C CA . GLY A 1 1004 ? -8.329 -23.046 -14.357 1.00 36.00 1004 GLY A CA 1
ATOM 7469 C C . GLY A 1 1004 ? -8.489 -24.556 -14.608 1.00 36.00 1004 GLY A C 1
ATOM 7470 O O . GLY A 1 1004 ? -9.374 -25.194 -14.057 1.00 36.00 1004 GLY A O 1
ATOM 7471 N N . ALA A 1 1005 ? -7.544 -25.175 -15.330 1.00 28.25 1005 ALA A N 1
ATOM 7472 C CA . ALA A 1 1005 ? -7.022 -26.525 -15.042 1.00 28.25 1005 ALA A CA 1
ATOM 7473 C C . ALA A 1 1005 ? -5.881 -26.918 -16.000 1.00 28.25 1005 ALA A C 1
ATOM 7475 O O . ALA A 1 1005 ? -5.908 -26.680 -17.204 1.00 28.25 1005 ALA A O 1
ATOM 7476 N N . GLN A 1 1006 ? -4.865 -27.586 -15.453 1.00 34.09 1006 GLN A N 1
ATOM 7477 C CA . GLN A 1 1006 ? -3.644 -27.993 -16.147 1.00 34.09 1006 GLN A CA 1
ATOM 7478 C C . GLN A 1 1006 ? -3.807 -28.993 -17.311 1.00 34.09 1006 GLN A C 1
ATOM 7480 O O . GLN A 1 1006 ? -4.596 -29.933 -17.267 1.00 34.09 1006 GLN A O 1
ATOM 7485 N N . THR A 1 1007 ? -2.859 -28.887 -18.253 1.00 36.34 1007 THR A N 1
ATOM 7486 C CA . THR A 1 1007 ? -2.226 -29.945 -19.073 1.00 36.34 1007 THR A CA 1
ATOM 7487 C C . THR A 1 1007 ? -3.088 -31.146 -19.494 1.00 36.34 1007 THR A C 1
ATOM 7489 O O . THR A 1 1007 ? -3.197 -32.151 -18.788 1.00 36.34 1007 THR A O 1
ATOM 7492 N N . ALA A 1 1008 ? -3.541 -31.148 -20.749 1.00 26.06 1008 ALA A N 1
ATOM 7493 C CA . ALA A 1 1008 ? -3.882 -32.391 -21.438 1.00 26.06 1008 ALA A CA 1
ATOM 7494 C C . ALA A 1 1008 ? -2.600 -33.131 -21.895 1.00 26.06 1008 ALA A C 1
ATOM 7496 O O . ALA A 1 1008 ? -1.623 -32.501 -22.311 1.00 26.06 1008 ALA A O 1
ATOM 7497 N N . PRO A 1 1009 ? -2.554 -34.478 -21.852 1.00 31.78 1009 PRO A N 1
ATOM 7498 C CA . PRO A 1 1009 ? -1.379 -35.230 -22.273 1.00 31.78 1009 PRO A CA 1
ATOM 7499 C C . PRO A 1 1009 ? -1.192 -35.151 -23.792 1.00 31.78 1009 PRO A C 1
ATOM 7501 O O . PRO A 1 1009 ? -2.152 -35.275 -24.549 1.00 31.78 1009 PRO A O 1
ATOM 7504 N N . LEU A 1 1010 ? 0.071 -35.060 -24.226 1.00 34.28 1010 LEU A N 1
ATOM 7505 C CA . LEU A 1 1010 ? 0.530 -35.209 -25.612 1.00 34.28 1010 LEU A CA 1
ATOM 7506 C C . LEU A 1 1010 ? -0.114 -36.428 -26.307 1.00 34.28 1010 LEU A C 1
ATOM 7508 O O . LEU A 1 1010 ? 0.423 -37.540 -26.274 1.00 34.28 1010 LEU A O 1
ATOM 7512 N N . GLN A 1 1011 ? -1.226 -36.223 -27.015 1.00 27.95 1011 GLN A N 1
ATOM 7513 C CA . GLN A 1 1011 ? -1.555 -37.037 -28.178 1.00 27.95 1011 GLN A CA 1
ATOM 7514 C C . GLN A 1 1011 ? -0.928 -36.368 -29.392 1.00 27.95 1011 GLN A C 1
ATOM 7516 O O . GLN A 1 1011 ? -1.429 -35.386 -29.924 1.00 27.95 1011 GLN A O 1
ATOM 7521 N N . LEU A 1 1012 ? 0.191 -36.934 -29.839 1.00 32.19 1012 LEU A N 1
ATOM 7522 C CA . LEU A 1 1012 ? 0.800 -36.616 -31.122 1.00 32.19 1012 LEU A CA 1
ATOM 7523 C C . LEU A 1 1012 ? -0.156 -37.055 -32.249 1.00 32.19 1012 LEU A C 1
ATOM 7525 O O . LEU A 1 1012 ? 0.006 -38.136 -32.821 1.00 32.19 1012 LEU A O 1
ATOM 7529 N N . LEU A 1 1013 ? -1.169 -36.245 -32.563 1.00 30.52 1013 LEU A N 1
ATOM 7530 C CA . LEU A 1 1013 ? -1.901 -36.383 -33.813 1.00 30.52 1013 LEU A CA 1
ATOM 7531 C C . LEU A 1 1013 ? -1.036 -35.746 -34.903 1.00 30.52 1013 LEU A C 1
ATOM 7533 O O . LEU A 1 1013 ? -0.896 -34.531 -35.010 1.00 30.52 1013 LEU A O 1
ATOM 7537 N N . LEU A 1 1014 ? -0.368 -36.600 -35.675 1.00 33.81 1014 LEU A N 1
ATOM 7538 C CA . LEU A 1 1014 ? 0.418 -36.197 -36.831 1.00 33.81 1014 LEU A CA 1
ATOM 7539 C C . LEU A 1 1014 ? -0.541 -35.703 -37.927 1.00 33.81 1014 LEU A C 1
ATOM 7541 O O . LEU A 1 1014 ? -0.970 -36.476 -38.783 1.00 33.81 1014 LEU A O 1
ATOM 7545 N N . GLU A 1 1015 ? -0.912 -34.426 -37.887 1.00 39.84 1015 GLU A N 1
ATOM 7546 C CA . GLU A 1 1015 ? -1.697 -33.805 -38.951 1.00 39.84 1015 GLU A CA 1
ATOM 7547 C C . GLU A 1 1015 ? -0.806 -33.514 -40.159 1.00 39.84 1015 GLU A C 1
ATOM 7549 O O . GLU A 1 1015 ? -0.083 -32.520 -40.221 1.00 39.84 1015 GLU A O 1
ATOM 7554 N N . GLY A 1 1016 ? -0.843 -34.424 -41.131 1.00 33.03 1016 GLY A N 1
ATOM 7555 C CA . GLY A 1 1016 ? -0.221 -34.202 -42.427 1.00 33.03 1016 GLY A CA 1
ATOM 7556 C C . GLY A 1 1016 ? -0.029 -35.462 -43.253 1.00 33.03 1016 GLY A C 1
ATOM 7557 O O . GLY A 1 1016 ? 1.108 -35.819 -43.514 1.00 33.03 1016 GLY A O 1
ATOM 7558 N N . GLU A 1 1017 ? -1.115 -36.101 -43.700 1.00 30.72 1017 GLU A N 1
ATOM 7559 C CA . GLU A 1 1017 ? -1.182 -36.780 -45.006 1.00 30.72 1017 GLU A CA 1
ATOM 7560 C C . GLU A 1 1017 ? -2.649 -36.886 -45.474 1.00 30.72 1017 GLU A C 1
ATOM 7562 O O . GLU A 1 1017 ? -3.552 -37.089 -44.657 1.00 30.72 1017 GLU A O 1
ATOM 7567 N N . PRO A 1 1018 ? -2.933 -36.743 -46.784 1.00 30.64 1018 PRO A N 1
ATOM 7568 C CA . PRO A 1 1018 ? -4.284 -36.873 -47.305 1.00 30.64 1018 PRO A CA 1
ATOM 7569 C C . PRO A 1 1018 ? -4.754 -38.326 -47.187 1.00 30.64 1018 PRO A C 1
ATOM 7571 O O . PRO A 1 1018 ? -4.149 -39.245 -47.738 1.00 30.64 1018 PRO A O 1
ATOM 7574 N N . VAL A 1 1019 ? -5.890 -38.524 -46.520 1.00 26.38 1019 VAL A N 1
ATOM 7575 C CA . VAL A 1 1019 ? -6.594 -39.808 -46.468 1.00 26.38 1019 VAL A CA 1
ATOM 7576 C C . VAL A 1 1019 ? -6.919 -40.262 -47.896 1.00 26.38 1019 VAL A C 1
ATOM 7578 O O . VAL A 1 1019 ? -7.825 -39.730 -48.543 1.00 26.38 1019 VAL A O 1
ATOM 7581 N N . GLN A 1 1020 ? -6.217 -41.286 -48.393 1.00 30.16 1020 GLN A N 1
ATOM 7582 C CA . GLN A 1 1020 ? -6.746 -42.095 -49.486 1.00 30.16 1020 GLN A CA 1
ATOM 7583 C C . GLN A 1 1020 ? -7.977 -42.840 -48.971 1.00 30.16 1020 GLN A C 1
ATOM 7585 O O . GLN A 1 1020 ? -7.894 -43.796 -48.205 1.00 30.16 1020 GLN A O 1
ATOM 7590 N N . ARG A 1 1021 ? -9.144 -42.364 -49.398 1.00 27.53 1021 ARG A N 1
ATOM 7591 C CA . ARG A 1 1021 ? -10.418 -43.059 -49.252 1.00 27.53 1021 ARG A CA 1
ATOM 7592 C C . ARG A 1 1021 ? -10.424 -44.284 -50.166 1.00 27.53 1021 ARG A C 1
ATOM 7594 O O . ARG A 1 1021 ? -10.438 -44.108 -51.376 1.00 27.53 1021 ARG A O 1
ATOM 7601 N N . GLU A 1 1022 ? -10.475 -45.475 -49.579 1.00 27.73 1022 GLU A N 1
ATOM 7602 C CA . GLU A 1 1022 ? -11.085 -46.717 -50.092 1.00 27.73 1022 GLU A CA 1
ATOM 7603 C C . GLU A 1 1022 ? -10.834 -47.803 -49.022 1.00 27.73 1022 GLU A C 1
ATOM 7605 O O . GLU A 1 1022 ? -9.688 -48.064 -48.692 1.00 27.73 1022 GLU A O 1
ATOM 7610 N N . ALA A 1 1023 ? -11.780 -48.497 -48.393 1.00 27.41 1023 ALA A N 1
ATOM 7611 C CA . ALA A 1 1023 ? -13.232 -48.491 -48.379 1.00 27.41 1023 ALA A CA 1
ATOM 7612 C C . ALA A 1 1023 ? -13.647 -49.283 -47.117 1.00 27.41 1023 ALA A C 1
ATOM 7614 O O . ALA A 1 1023 ? -13.253 -50.441 -47.000 1.00 27.41 1023 ALA A O 1
ATOM 7615 N N . ASP A 1 1024 ? -14.454 -48.713 -46.219 1.00 27.78 1024 ASP A N 1
ATOM 7616 C CA . ASP A 1 1024 ? -15.120 -49.506 -45.179 1.00 27.78 1024 ASP A CA 1
ATOM 7617 C C . ASP A 1 1024 ? -16.541 -49.832 -45.628 1.00 27.78 1024 ASP A C 1
ATOM 7619 O O . ASP A 1 1024 ? -17.396 -48.956 -45.785 1.00 27.78 1024 ASP A O 1
ATOM 7623 N N . ALA A 1 1025 ? -16.779 -51.124 -45.837 1.00 28.19 1025 ALA A N 1
ATOM 7624 C CA . ALA A 1 1025 ? -18.106 -51.699 -45.892 1.00 28.19 1025 ALA A CA 1
ATOM 7625 C C . ALA A 1 1025 ? -18.309 -52.578 -44.650 1.00 28.19 1025 ALA A C 1
ATOM 7627 O O . ALA A 1 1025 ? -17.763 -53.672 -44.549 1.00 28.19 1025 ALA A O 1
ATOM 7628 N N . GLU A 1 1026 ? -19.184 -52.065 -43.785 1.00 29.48 1026 GLU A N 1
ATOM 7629 C CA . GLU A 1 1026 ? -20.165 -52.795 -42.977 1.00 29.48 1026 GLU A CA 1
ATOM 7630 C C . GLU A 1 1026 ? -19.785 -53.346 -41.583 1.00 29.48 1026 GLU A C 1
ATOM 7632 O O . GLU A 1 1026 ? -19.125 -54.365 -41.431 1.00 29.48 1026 GLU A O 1
ATOM 7637 N N . PHE A 1 1027 ? -20.427 -52.714 -40.584 1.00 27.52 1027 PHE A N 1
ATOM 7638 C CA . PHE A 1 1027 ? -21.298 -53.321 -39.559 1.00 27.52 1027 PHE A CA 1
ATOM 7639 C C . PHE A 1 1027 ? -20.716 -54.347 -38.544 1.00 27.52 1027 PHE A C 1
ATOM 7641 O O . PHE A 1 1027 ? -20.377 -55.469 -38.900 1.00 27.52 1027 PHE A O 1
ATOM 7648 N N . TRP A 1 1028 ? -20.831 -54.071 -37.232 1.00 27.48 1028 TRP A N 1
ATOM 7649 C CA . TRP A 1 1028 ? -21.939 -54.506 -36.340 1.00 27.48 1028 TRP A CA 1
ATOM 7650 C C . TRP A 1 1028 ? -21.652 -54.196 -34.849 1.00 27.48 1028 TRP A C 1
ATOM 7652 O O . TRP A 1 1028 ? -20.514 -54.059 -34.417 1.00 27.48 1028 TRP A O 1
ATOM 7662 N N . TYR A 1 1029 ? -22.757 -54.100 -34.104 1.00 28.06 1029 TYR A N 1
ATOM 7663 C CA . TYR A 1 1029 ? -22.968 -53.800 -32.681 1.00 28.06 1029 TYR A CA 1
ATOM 7664 C C . TYR A 1 1029 ? -22.127 -54.571 -31.643 1.00 28.06 1029 TYR A C 1
ATOM 7666 O O . TYR A 1 1029 ? -21.790 -55.740 -31.820 1.00 28.06 1029 TYR A O 1
ATOM 7674 N N . SER A 1 1030 ? -21.953 -53.935 -30.477 1.00 27.73 1030 SER A N 1
ATOM 7675 C CA . SER A 1 1030 ? -21.597 -54.574 -29.207 1.00 27.73 1030 SER A CA 1
ATOM 7676 C C . SER A 1 1030 ? -22.686 -55.543 -28.722 1.00 27.73 1030 SER A C 1
ATOM 7678 O O . SER A 1 1030 ? -23.873 -55.298 -28.935 1.00 27.73 1030 SER A O 1
ATOM 7680 N N . LEU A 1 1031 ? -22.284 -56.620 -28.030 1.00 27.53 1031 LEU A N 1
ATOM 7681 C CA . LEU A 1 1031 ? -22.934 -57.127 -26.811 1.00 27.53 1031 LEU A CA 1
ATOM 7682 C C . LEU A 1 1031 ? -22.184 -58.337 -26.212 1.00 27.53 1031 LEU A C 1
ATOM 7684 O O . LEU A 1 1031 ? -22.018 -59.367 -26.859 1.00 27.53 1031 LEU A O 1
ATOM 7688 N N . ALA A 1 1032 ? -21.916 -58.196 -24.912 1.00 29.16 1032 ALA A N 1
ATOM 7689 C CA . ALA A 1 1032 ? -21.793 -59.213 -23.862 1.00 29.16 1032 ALA A CA 1
ATOM 7690 C C . ALA A 1 1032 ? -20.444 -59.946 -23.619 1.00 29.16 1032 ALA A C 1
ATOM 7692 O O . ALA A 1 1032 ? -19.673 -60.167 -24.551 1.00 29.16 1032 ALA A O 1
ATOM 7693 N N . PRO A 1 1033 ? -20.164 -60.306 -22.341 1.00 45.34 1033 PRO A N 1
ATOM 7694 C CA . PRO A 1 1033 ? -18.832 -60.636 -21.830 1.00 45.34 1033 PRO A CA 1
ATOM 7695 C C . PRO A 1 1033 ? -18.654 -62.139 -21.516 1.00 45.34 1033 PRO A C 1
ATOM 7697 O O . PRO A 1 1033 ? -19.548 -62.940 -21.786 1.00 45.34 1033 PRO A O 1
ATOM 7700 N N . GLU A 1 1034 ? -17.535 -62.446 -20.837 1.00 28.31 1034 GLU A N 1
ATOM 7701 C CA . GLU A 1 1034 ? -17.236 -63.646 -20.018 1.00 28.31 1034 GLU A CA 1
ATOM 7702 C C . GLU A 1 1034 ? -16.508 -64.820 -20.731 1.00 28.31 1034 GLU A C 1
ATOM 7704 O O . GLU A 1 1034 ? -16.609 -64.993 -21.943 1.00 28.31 1034 GLU A O 1
ATOM 7709 N N . PRO A 1 1035 ? -15.656 -65.582 -20.007 1.00 52.59 1035 PRO A N 1
ATOM 7710 C CA . PRO A 1 1035 ? -14.202 -65.486 -20.146 1.00 52.59 1035 PRO A CA 1
ATOM 7711 C C . PRO A 1 1035 ? -13.565 -66.888 -20.297 1.00 52.59 1035 PRO A C 1
ATOM 7713 O O . PRO A 1 1035 ? -14.188 -67.819 -20.796 1.00 52.59 1035 PRO A O 1
ATOM 7716 N N . VAL A 1 1036 ? -12.354 -67.049 -19.755 1.00 27.56 1036 VAL A N 1
ATOM 7717 C CA . VAL A 1 1036 ? -11.625 -68.299 -19.475 1.00 27.56 1036 VAL A CA 1
ATOM 7718 C C . VAL A 1 1036 ? -10.567 -68.661 -20.512 1.00 27.56 1036 VAL A C 1
ATOM 7720 O O . VAL A 1 1036 ? -10.852 -69.072 -21.630 1.00 27.56 1036 VAL A O 1
ATOM 7723 N N . GLY A 1 1037 ? -9.330 -68.716 -20.020 1.00 25.58 1037 GLY A N 1
ATOM 7724 C CA . GLY A 1 1037 ? -8.619 -69.980 -20.138 1.00 25.58 1037 GLY A CA 1
ATOM 7725 C C . GLY A 1 1037 ? -7.184 -69.890 -20.600 1.00 25.58 1037 GLY A C 1
ATOM 7726 O O . GLY A 1 1037 ? -6.905 -70.096 -21.769 1.00 25.58 1037 GLY A O 1
ATOM 7727 N N . THR A 1 1038 ? -6.307 -69.776 -19.603 1.00 28.30 1038 THR A N 1
ATOM 7728 C CA . THR A 1 1038 ? -5.119 -70.623 -19.427 1.00 28.30 1038 THR A CA 1
ATOM 7729 C C . THR A 1 1038 ? -4.041 -70.608 -20.507 1.00 28.30 1038 THR A C 1
ATOM 7731 O O . THR A 1 1038 ? -4.268 -71.079 -21.610 1.00 28.30 1038 THR A O 1
ATOM 7734 N N . ASN A 1 1039 ? -2.829 -70.310 -20.024 1.00 28.30 1039 ASN A N 1
ATOM 7735 C CA . ASN A 1 1039 ? -1.618 -71.120 -20.185 1.00 28.30 1039 ASN A CA 1
ATOM 7736 C C . ASN A 1 1039 ? -1.130 -71.341 -21.625 1.00 28.30 1039 ASN A C 1
ATOM 7738 O O . ASN A 1 1039 ? -1.841 -71.794 -22.502 1.00 28.30 1039 ASN A O 1
ATOM 7742 N N . SER A 1 1040 ? 0.140 -71.242 -21.950 1.00 29.70 1040 SER A N 1
ATOM 7743 C CA . SER A 1 1040 ? 1.392 -71.081 -21.224 1.00 29.70 1040 SER A CA 1
ATOM 7744 C C . SER A 1 1040 ? 2.449 -71.470 -22.257 1.00 29.70 1040 SER A C 1
ATOM 7746 O O . SER A 1 1040 ? 2.120 -72.078 -23.278 1.00 29.70 1040 SER A O 1
ATOM 7748 N N . LEU A 1 1041 ? 3.694 -71.341 -21.831 1.00 28.84 1041 LEU A N 1
ATOM 7749 C CA . LEU A 1 1041 ? 4.855 -72.036 -22.349 1.00 28.84 1041 LEU A CA 1
ATOM 7750 C C . LEU A 1 1041 ? 5.436 -71.372 -23.603 1.00 28.84 1041 LEU A C 1
ATOM 7752 O O . LEU A 1 1041 ? 4.822 -71.318 -24.662 1.00 28.84 1041 LEU A O 1
ATOM 7756 N N . ASP A 1 1042 ? 6.574 -70.705 -23.427 1.00 30.66 1042 ASP A N 1
ATOM 7757 C CA . ASP A 1 1042 ? 7.893 -71.356 -23.306 1.00 30.66 1042 ASP A CA 1
ATOM 7758 C C . ASP A 1 1042 ? 8.298 -71.906 -24.677 1.00 30.66 1042 ASP A C 1
ATOM 7760 O O . ASP A 1 1042 ? 7.547 -72.608 -25.341 1.00 30.66 1042 ASP A O 1
ATOM 7764 N N . ASP A 1 1043 ? 9.498 -71.721 -25.181 1.00 30.06 1043 ASP A N 1
ATOM 7765 C CA . ASP A 1 1043 ? 10.704 -71.083 -24.695 1.00 30.06 1043 ASP A CA 1
ATOM 7766 C C . ASP A 1 1043 ? 11.693 -71.278 -25.862 1.00 30.06 1043 ASP A C 1
ATOM 7768 O O . ASP A 1 1043 ? 11.481 -72.086 -26.773 1.00 30.06 1043 ASP A O 1
ATOM 7772 N N . VAL A 1 1044 ? 12.843 -70.639 -25.738 1.00 27.17 1044 VAL A N 1
ATOM 7773 C CA . VAL A 1 1044 ? 14.116 -71.269 -26.085 1.00 27.17 1044 VAL A CA 1
ATOM 7774 C C . VAL A 1 1044 ? 14.523 -71.409 -27.569 1.00 27.17 1044 VAL A C 1
ATOM 7776 O O . VAL A 1 1044 ? 14.230 -72.350 -28.299 1.00 27.17 1044 VAL A O 1
ATOM 7779 N N . LEU A 1 1045 ? 15.434 -70.487 -27.896 1.00 26.58 1045 LEU A N 1
ATOM 7780 C CA . LEU A 1 1045 ? 16.772 -70.712 -28.461 1.00 26.58 1045 LEU A CA 1
ATOM 7781 C C . LEU A 1 1045 ? 16.896 -71.295 -29.882 1.00 26.58 1045 LEU A C 1
ATOM 7783 O O . LEU A 1 1045 ? 16.855 -72.500 -30.105 1.00 26.58 1045 LEU A O 1
ATOM 7787 N N . GLY A 1 1046 ? 17.498 -70.471 -30.742 1.00 25.70 1046 GLY A N 1
ATOM 7788 C CA . GLY A 1 1046 ? 18.923 -70.696 -30.976 1.00 25.70 1046 GLY A CA 1
ATOM 7789 C C . GLY A 1 1046 ? 19.407 -70.729 -32.426 1.00 25.70 1046 GLY A C 1
ATOM 7790 O O . GLY A 1 1046 ? 18.984 -71.544 -33.233 1.00 25.70 1046 GLY A O 1
ATOM 7791 N N . ARG A 1 1047 ? 20.485 -69.959 -32.626 1.00 27.58 1047 ARG A N 1
ATOM 7792 C CA . ARG A 1 1047 ? 21.672 -70.288 -33.437 1.00 27.58 1047 ARG A CA 1
ATOM 7793 C C . ARG A 1 1047 ? 21.561 -70.228 -34.973 1.00 27.58 1047 ARG A C 1
ATOM 7795 O O . ARG A 1 1047 ? 21.208 -71.187 -35.644 1.00 27.58 1047 ARG A O 1
ATOM 7802 N N . ASN A 1 1048 ? 22.130 -69.138 -35.501 1.00 35.16 1048 ASN A N 1
ATOM 7803 C CA . ASN A 1 1048 ? 23.059 -69.120 -36.652 1.00 35.16 1048 ASN A CA 1
ATOM 7804 C C . ASN A 1 1048 ? 24.081 -70.288 -36.597 1.00 35.16 1048 ASN A C 1
ATOM 7806 O O . ASN A 1 1048 ? 24.375 -70.710 -35.473 1.00 35.16 1048 ASN A O 1
ATOM 7810 N N . PRO A 1 1049 ? 24.742 -70.746 -37.698 1.00 43.94 1049 PRO A N 1
ATOM 7811 C CA . PRO A 1 1049 ? 25.111 -69.989 -38.919 1.00 43.94 1049 PRO A CA 1
ATOM 7812 C C . PRO A 1 1049 ? 25.144 -70.797 -40.258 1.00 43.94 1049 PRO A C 1
ATOM 7814 O O . PRO A 1 1049 ? 25.053 -72.021 -40.269 1.00 43.94 1049 PRO A O 1
ATOM 7817 N N . GLY A 1 1050 ? 25.444 -70.127 -41.386 1.00 25.22 1050 GLY A N 1
ATOM 7818 C CA . GLY A 1 1050 ? 26.342 -70.704 -42.412 1.00 25.22 1050 GLY A CA 1
ATOM 7819 C C . GLY A 1 1050 ? 25.868 -70.826 -43.875 1.00 25.22 1050 GLY A C 1
ATOM 7820 O O . GLY A 1 1050 ? 25.334 -71.853 -44.266 1.00 25.22 1050 GLY A O 1
ATOM 7821 N N . ALA A 1 1051 ? 26.282 -69.834 -44.676 1.00 26.77 1051 ALA A N 1
ATOM 7822 C CA . ALA A 1 1051 ? 26.942 -69.941 -45.992 1.00 26.77 1051 ALA A CA 1
ATOM 7823 C C . ALA A 1 1051 ? 26.178 -70.295 -47.305 1.00 26.77 1051 ALA A C 1
ATOM 7825 O O . ALA A 1 1051 ? 25.763 -71.421 -47.545 1.00 26.77 1051 ALA A O 1
ATOM 7826 N N . GLU A 1 1052 ? 26.284 -69.322 -48.231 1.00 27.22 1052 GLU A N 1
ATOM 7827 C CA . GLU A 1 1052 ? 26.774 -69.429 -49.629 1.00 27.22 1052 GLU A CA 1
ATOM 7828 C C . GLU A 1 1052 ? 25.832 -69.718 -50.829 1.00 27.22 1052 GLU A C 1
ATOM 7830 O O . GLU A 1 1052 ? 25.402 -70.848 -51.038 1.00 27.22 1052 GLU A O 1
ATOM 7835 N N . LYS A 1 1053 ? 25.713 -68.694 -51.712 1.00 28.14 1053 LYS A N 1
ATOM 7836 C CA . LYS A 1 1053 ? 25.903 -68.649 -53.201 1.00 28.14 1053 LYS A CA 1
ATOM 7837 C C . LYS A 1 1053 ? 24.810 -67.842 -53.927 1.00 28.14 1053 LYS A C 1
ATOM 7839 O O . LYS A 1 1053 ? 23.653 -68.225 -53.915 1.00 28.14 1053 LYS A O 1
ATOM 7844 N N . GLN A 1 1054 ? 25.109 -66.628 -54.410 1.00 24.70 1054 GLN A N 1
ATOM 7845 C CA . GLN A 1 1054 ? 25.749 -66.239 -55.694 1.00 24.70 1054 GLN A CA 1
ATOM 7846 C C . GLN A 1 1054 ? 24.733 -65.842 -56.785 1.00 24.70 1054 GLN A C 1
ATOM 7848 O O . GLN A 1 1054 ? 24.072 -66.709 -57.348 1.00 24.70 1054 GLN A O 1
ATOM 7853 N N . ASN A 1 1055 ? 24.672 -64.541 -57.111 1.00 26.39 1055 ASN A N 1
ATOM 7854 C CA . ASN A 1 1055 ? 24.977 -63.935 -58.430 1.00 26.39 1055 ASN A CA 1
ATOM 7855 C C . ASN A 1 1055 ? 24.539 -62.444 -58.428 1.00 26.39 1055 ASN A C 1
ATOM 7857 O O . ASN A 1 1055 ? 23.384 -62.178 -58.124 1.00 26.39 1055 ASN A O 1
ATOM 7861 N N . VAL A 1 1056 ? 25.447 -61.446 -58.504 1.00 25.73 1056 VAL A N 1
ATOM 7862 C CA . VAL A 1 1056 ? 26.188 -60.920 -59.698 1.00 25.73 1056 VAL A CA 1
ATOM 7863 C C . VAL A 1 1056 ? 25.240 -60.048 -60.548 1.00 25.73 1056 VAL A C 1
ATOM 7865 O O . VAL A 1 1056 ? 24.234 -60.579 -60.997 1.00 25.73 1056 VAL A O 1
ATOM 7868 N N . GLU A 1 1057 ? 25.423 -58.751 -60.848 1.00 27.42 1057 GLU A N 1
ATOM 7869 C CA . GLU A 1 1057 ? 26.493 -57.715 -60.783 1.00 27.42 1057 GLU A CA 1
ATOM 7870 C C . GLU A 1 1057 ? 25.850 -56.338 -61.206 1.00 27.42 1057 GLU A C 1
ATOM 7872 O O . GLU A 1 1057 ? 24.669 -56.378 -61.560 1.00 27.42 1057 GLU A O 1
ATOM 7877 N N . PRO A 1 1058 ? 26.518 -55.148 -61.291 1.00 33.88 1058 PRO A N 1
ATOM 7878 C CA . PRO A 1 1058 ? 27.924 -54.823 -61.041 1.00 33.88 1058 PRO A CA 1
ATOM 7879 C C . PRO A 1 1058 ? 28.232 -53.583 -60.163 1.00 33.88 1058 PRO A C 1
ATOM 7881 O O . PRO A 1 1058 ? 27.446 -52.676 -59.907 1.00 33.88 1058 PRO A O 1
ATOM 7884 N N . THR A 1 1059 ? 29.503 -53.622 -59.791 1.00 24.31 1059 THR A N 1
ATOM 7885 C CA . THR A 1 1059 ? 30.447 -52.799 -59.038 1.00 24.31 1059 THR A CA 1
ATOM 7886 C C . THR A 1 1059 ? 30.645 -51.334 -59.469 1.00 24.31 1059 THR A C 1
ATOM 7888 O O . THR A 1 1059 ? 30.772 -51.012 -60.648 1.00 24.31 1059 THR A O 1
ATOM 7891 N N . VAL A 1 1060 ? 30.825 -50.492 -58.446 1.00 33.62 1060 VAL A N 1
ATOM 7892 C CA . VAL A 1 1060 ? 31.422 -49.142 -58.417 1.00 33.62 1060 VAL A CA 1
ATOM 7893 C C . VAL A 1 1060 ? 32.936 -49.239 -58.177 1.00 33.62 1060 VAL A C 1
ATOM 7895 O O . VAL A 1 1060 ? 33.328 -50.040 -57.338 1.00 33.62 1060 VAL A O 1
ATOM 7898 N N . GLN A 1 1061 ? 33.764 -48.378 -58.786 1.00 26.11 1061 GLN A N 1
ATOM 7899 C CA . GLN A 1 1061 ? 35.012 -47.812 -58.211 1.00 26.11 1061 GLN A CA 1
ATOM 7900 C C . GLN A 1 1061 ? 35.313 -46.490 -58.955 1.00 26.11 1061 GLN A C 1
ATOM 7902 O O . GLN A 1 1061 ? 35.091 -46.434 -60.159 1.00 26.11 1061 GLN A O 1
ATOM 7907 N N . THR A 1 1062 ? 35.749 -45.372 -58.362 1.00 25.55 1062 THR A N 1
ATOM 7908 C CA . THR A 1 1062 ? 36.729 -45.114 -57.280 1.00 25.55 1062 THR A CA 1
ATOM 7909 C C . THR A 1 1062 ? 36.388 -43.785 -56.562 1.00 25.55 1062 THR A C 1
ATOM 7911 O O . THR A 1 1062 ? 36.075 -42.828 -57.259 1.00 25.55 1062 THR A O 1
ATOM 7914 N N . GLY A 1 1063 ? 36.339 -43.712 -55.218 1.00 24.53 1063 GLY A N 1
ATOM 7915 C CA . GLY A 1 1063 ? 37.366 -43.093 -54.333 1.00 24.53 1063 GLY A CA 1
ATOM 7916 C C . GLY A 1 1063 ? 37.274 -41.547 -54.271 1.00 24.53 1063 GLY A C 1
ATOM 7917 O O . GLY A 1 1063 ? 37.216 -40.928 -55.316 1.00 24.53 1063 GLY A O 1
ATOM 7918 N N . SER A 1 1064 ? 37.316 -40.813 -53.150 1.00 25.38 1064 SER A N 1
ATOM 7919 C CA . SER A 1 1064 ? 37.874 -41.072 -51.818 1.00 25.38 1064 SER A CA 1
ATOM 7920 C C . SER A 1 1064 ? 37.695 -39.815 -50.913 1.00 25.38 1064 SER A C 1
ATOM 7922 O O . SER A 1 1064 ? 37.914 -38.713 -51.397 1.00 25.38 1064 SER A O 1
ATOM 7924 N N . HIS A 1 1065 ? 37.468 -40.036 -49.608 1.00 26.94 1065 HIS A N 1
ATOM 7925 C CA . HIS A 1 1065 ? 37.809 -39.213 -48.418 1.00 26.94 1065 HIS A CA 1
ATOM 7926 C C . HIS A 1 1065 ? 37.036 -37.920 -48.003 1.00 26.94 1065 HIS A C 1
ATOM 7928 O O . HIS A 1 1065 ? 37.228 -36.861 -48.576 1.00 26.94 1065 HIS A O 1
ATOM 7934 N N . ILE A 1 1066 ? 36.338 -38.055 -46.852 1.00 29.69 1066 ILE A N 1
ATOM 7935 C CA . ILE A 1 1066 ? 36.423 -37.296 -45.565 1.00 29.69 1066 ILE A CA 1
ATOM 7936 C C . ILE A 1 1066 ? 35.816 -35.863 -45.427 1.00 29.69 1066 ILE A C 1
ATOM 7938 O O . ILE A 1 1066 ? 36.304 -34.910 -46.013 1.00 29.69 1066 ILE A O 1
ATOM 7942 N N . THR A 1 1067 ? 34.847 -35.807 -44.486 1.00 30.12 1067 THR A N 1
ATOM 7943 C CA . THR A 1 1067 ? 34.358 -34.774 -43.520 1.00 30.12 1067 THR A CA 1
ATOM 7944 C C . THR A 1 1067 ? 33.581 -33.507 -43.914 1.00 30.12 1067 THR A C 1
ATOM 7946 O O . THR A 1 1067 ? 34.039 -32.709 -44.718 1.00 30.12 1067 THR A O 1
ATOM 7949 N N . SER A 1 1068 ? 32.509 -33.344 -43.113 1.00 26.95 1068 SER A N 1
ATOM 7950 C CA . SER A 1 1068 ? 31.967 -32.171 -42.391 1.00 26.95 1068 SER A CA 1
ATOM 7951 C C . SER A 1 1068 ? 30.800 -31.358 -42.970 1.00 26.95 1068 SER A C 1
ATOM 7953 O O . SER A 1 1068 ? 30.912 -30.744 -44.023 1.00 26.95 1068 SER A O 1
ATOM 7955 N N . GLU A 1 1069 ? 29.771 -31.308 -42.113 1.00 26.83 1069 GLU A N 1
ATOM 7956 C CA . GLU A 1 1069 ? 28.811 -30.233 -41.815 1.00 26.83 1069 GLU A CA 1
ATOM 7957 C C . GLU A 1 1069 ? 27.458 -30.157 -42.540 1.00 26.83 1069 GLU A C 1
ATOM 7959 O O . GLU A 1 1069 ? 27.317 -30.290 -43.753 1.00 26.83 1069 GLU A O 1
ATOM 7964 N N . GLU A 1 1070 ? 26.454 -29.998 -41.676 1.00 31.38 1070 GLU A N 1
ATOM 7965 C CA . GLU A 1 1070 ? 25.011 -30.019 -41.857 1.00 31.38 1070 GLU A CA 1
ATOM 7966 C C . GLU A 1 1070 ? 24.487 -28.686 -42.405 1.00 31.38 1070 GLU A C 1
ATOM 7968 O O . GLU A 1 1070 ? 24.965 -27.615 -42.046 1.00 31.38 1070 GLU A O 1
ATOM 7973 N N . SER A 1 1071 ? 23.446 -28.747 -43.236 1.00 25.72 1071 SER A N 1
ATOM 7974 C CA . SER A 1 1071 ? 22.426 -27.694 -43.338 1.00 25.72 1071 SER A CA 1
ATOM 7975 C C . SER A 1 1071 ? 21.165 -28.278 -43.983 1.00 25.72 1071 SER A C 1
ATOM 7977 O O . SER A 1 1071 ? 21.151 -28.652 -45.155 1.00 25.72 1071 SER A O 1
ATOM 7979 N N . THR A 1 1072 ? 20.090 -28.394 -43.206 1.00 28.19 1072 THR A N 1
ATOM 7980 C CA . THR A 1 1072 ? 18.745 -28.727 -43.694 1.00 28.19 1072 THR A CA 1
ATOM 7981 C C . THR A 1 1072 ? 17.992 -27.441 -44.024 1.00 28.19 1072 THR A C 1
ATOM 7983 O O . THR A 1 1072 ? 17.601 -26.703 -43.127 1.00 28.19 1072 THR A O 1
ATOM 7986 N N . HIS A 1 1073 ? 17.789 -27.180 -45.316 1.00 27.80 1073 HIS A N 1
ATOM 7987 C CA . HIS A 1 1073 ? 16.798 -26.230 -45.832 1.00 27.80 1073 HIS A CA 1
ATOM 7988 C C . HIS A 1 1073 ? 15.416 -26.908 -45.879 1.00 27.80 1073 HIS A C 1
ATOM 7990 O O . HIS A 1 1073 ? 15.287 -27.960 -46.506 1.00 27.80 1073 HIS A O 1
ATOM 7996 N N . TYR A 1 1074 ? 14.384 -26.288 -45.301 1.00 30.41 1074 TYR A N 1
ATOM 7997 C CA . TYR A 1 1074 ? 12.976 -26.593 -45.593 1.00 30.41 1074 TYR A CA 1
ATOM 7998 C C . TYR A 1 1074 ? 12.423 -25.525 -46.557 1.00 30.41 1074 TYR A C 1
ATOM 8000 O O . TYR A 1 1074 ? 12.559 -24.332 -46.303 1.00 30.41 1074 TYR A O 1
ATOM 8008 N N . GLN A 1 1075 ? 11.856 -25.945 -47.695 1.00 31.28 1075 GLN A N 1
ATOM 8009 C CA . GLN A 1 1075 ? 11.242 -25.069 -48.707 1.00 31.28 1075 GLN A CA 1
ATOM 8010 C C . GLN A 1 1075 ? 9.744 -24.847 -48.422 1.00 31.28 1075 GLN A C 1
ATOM 8012 O O . GLN A 1 1075 ? 9.025 -25.817 -48.197 1.00 31.28 1075 GLN A O 1
ATOM 8017 N N . LEU A 1 1076 ? 9.281 -23.590 -48.507 1.00 33.06 1076 LEU A N 1
ATOM 8018 C CA . LEU A 1 1076 ? 7.861 -23.194 -48.534 1.00 33.06 1076 LEU A CA 1
ATOM 8019 C C . LEU A 1 1076 ? 7.138 -23.726 -49.792 1.00 33.06 1076 LEU A C 1
ATOM 8021 O O . LEU A 1 1076 ? 7.678 -23.662 -50.899 1.00 33.06 1076 LEU A O 1
ATOM 8025 N N . ASP A 1 1077 ? 5.892 -24.190 -49.635 1.00 36.59 1077 ASP A N 1
ATOM 8026 C CA . ASP A 1 1077 ? 5.031 -24.677 -50.725 1.00 36.59 1077 ASP A CA 1
ATOM 8027 C C . ASP A 1 1077 ? 4.235 -23.520 -51.365 1.00 36.59 1077 ASP A C 1
ATOM 8029 O O . ASP A 1 1077 ? 3.374 -22.897 -50.747 1.00 36.59 1077 ASP A O 1
ATOM 8033 N N . VAL A 1 1078 ? 4.512 -23.246 -52.641 1.00 35.38 1078 VAL A N 1
ATOM 8034 C CA . VAL A 1 1078 ? 4.020 -22.090 -53.424 1.00 35.38 1078 VAL A CA 1
ATOM 8035 C C . VAL A 1 1078 ? 2.499 -22.139 -53.692 1.00 35.38 1078 VAL A C 1
ATOM 8037 O O . VAL A 1 1078 ? 1.921 -21.199 -54.227 1.00 35.38 1078 VAL A O 1
ATOM 8040 N N . ARG A 1 1079 ? 1.813 -23.217 -53.296 1.00 39.88 1079 ARG A N 1
ATOM 8041 C CA . ARG A 1 1079 ? 0.364 -23.408 -53.500 1.00 39.88 1079 ARG A CA 1
ATOM 8042 C C . ARG A 1 1079 ? -0.525 -22.677 -52.485 1.00 39.88 1079 ARG A C 1
ATOM 8044 O O . ARG A 1 1079 ? -1.707 -22.503 -52.760 1.00 39.88 1079 ARG A O 1
ATOM 8051 N N . LEU A 1 1080 ? 0.028 -22.234 -51.353 1.00 39.25 1080 LEU A N 1
ATOM 8052 C CA . LEU A 1 1080 ? -0.690 -21.460 -50.325 1.00 39.25 1080 LEU A CA 1
ATOM 8053 C C . LEU A 1 1080 ? -0.960 -20.004 -50.744 1.00 39.25 1080 LEU A C 1
ATOM 8055 O O . LEU A 1 1080 ? -1.922 -19.402 -50.281 1.00 39.25 1080 LEU A O 1
ATOM 8059 N N . ILE A 1 1081 ? -0.163 -19.463 -51.670 1.00 42.53 1081 ILE A N 1
ATOM 8060 C CA . ILE A 1 1081 ? -0.280 -18.075 -52.139 1.00 42.53 1081 ILE A CA 1
ATOM 8061 C C . ILE A 1 1081 ? -1.458 -17.912 -53.121 1.00 42.53 1081 ILE A C 1
ATOM 8063 O O . ILE A 1 1081 ? -2.182 -16.924 -53.053 1.00 42.53 1081 ILE A O 1
ATOM 8067 N N . ASP A 1 1082 ? -1.733 -18.900 -53.979 1.00 35.25 1082 ASP A N 1
ATOM 8068 C CA . ASP A 1 1082 ? -2.787 -18.795 -55.009 1.00 35.25 1082 ASP A CA 1
ATOM 8069 C C . ASP A 1 1082 ? -4.226 -18.865 -54.449 1.00 35.25 1082 ASP A C 1
ATOM 8071 O O . ASP A 1 1082 ? -5.167 -18.365 -55.075 1.00 35.25 1082 ASP A O 1
ATOM 8075 N N . ALA A 1 1083 ? -4.423 -19.460 -53.267 1.00 38.22 1083 ALA A N 1
ATOM 8076 C CA . ALA A 1 1083 ? -5.744 -19.562 -52.641 1.00 38.22 1083 ALA A CA 1
ATOM 8077 C C . ALA A 1 1083 ? -6.193 -18.238 -51.993 1.00 38.22 1083 ALA A C 1
ATOM 8079 O O . ALA A 1 1083 ? -7.373 -17.899 -52.072 1.00 38.22 1083 ALA A O 1
ATOM 8080 N N . ALA A 1 1084 ? -5.256 -17.467 -51.425 1.00 38.00 1084 ALA A N 1
ATOM 8081 C CA . ALA A 1 1084 ? -5.539 -16.183 -50.780 1.00 38.00 1084 ALA A CA 1
ATOM 8082 C C . ALA A 1 1084 ? -5.917 -15.086 -51.795 1.00 38.00 1084 ALA A C 1
ATOM 8084 O O . ALA A 1 1084 ? -6.867 -14.341 -51.577 1.00 38.00 1084 ALA A O 1
ATOM 8085 N N . PHE A 1 1085 ? -5.261 -15.049 -52.962 1.00 38.12 1085 PHE A N 1
ATOM 8086 C CA . PHE A 1 1085 ? -5.560 -14.059 -54.010 1.00 38.12 1085 PHE A CA 1
ATOM 8087 C C . PHE A 1 1085 ? -6.850 -14.339 -54.802 1.00 38.12 1085 PHE A C 1
ATOM 8089 O O . PHE A 1 1085 ? -7.352 -13.456 -55.496 1.00 38.12 1085 PHE A O 1
ATOM 8096 N N . SER A 1 1086 ? -7.414 -15.547 -54.713 1.00 36.16 1086 SER A N 1
ATOM 8097 C CA . SER A 1 1086 ? -8.630 -15.905 -55.461 1.00 36.16 1086 SER A CA 1
ATOM 8098 C C . SER A 1 1086 ? -9.929 -15.479 -54.757 1.00 36.16 1086 SER A C 1
ATOM 8100 O O . SER A 1 1086 ? -10.955 -15.345 -55.420 1.00 36.16 1086 SER A O 1
ATOM 8102 N N . ALA A 1 1087 ? -9.899 -15.232 -53.441 1.00 39.06 1087 ALA A N 1
ATOM 8103 C CA . ALA A 1 1087 ? -11.072 -14.817 -52.662 1.00 39.06 1087 ALA A CA 1
ATOM 8104 C C . ALA A 1 1087 ? -11.382 -13.309 -52.775 1.00 39.06 1087 ALA A C 1
ATOM 8106 O O . ALA A 1 1087 ? -12.523 -12.893 -52.582 1.00 39.06 1087 ALA A O 1
ATOM 8107 N N . GLU A 1 1088 ? -10.398 -12.490 -53.156 1.00 40.66 1088 GLU A N 1
ATOM 8108 C CA . GLU A 1 1088 ? -10.541 -11.029 -53.254 1.00 40.66 1088 GLU A CA 1
ATOM 8109 C C . GLU A 1 1088 ? -11.267 -10.566 -54.537 1.00 40.66 1088 GLU A C 1
ATOM 8111 O O . GLU A 1 1088 ? -11.683 -9.416 -54.648 1.00 40.66 1088 GLU A O 1
ATOM 8116 N N . TYR A 1 1089 ? -11.487 -11.460 -55.511 1.00 33.62 1089 TYR A N 1
ATOM 8117 C CA . TYR A 1 1089 ? -12.129 -11.103 -56.784 1.00 33.62 1089 TYR A CA 1
ATOM 8118 C C . TYR A 1 1089 ? -13.658 -11.302 -56.805 1.00 33.62 1089 TYR A C 1
ATOM 8120 O O . TYR A 1 1089 ? -14.317 -10.830 -57.732 1.00 33.62 1089 TYR A O 1
ATOM 8128 N N . GLU A 1 1090 ? -14.250 -11.971 -55.806 1.00 35.25 1090 GLU A N 1
ATOM 8129 C CA . GLU A 1 1090 ? -15.698 -12.267 -55.780 1.00 35.25 1090 GLU A CA 1
ATOM 8130 C C . GLU A 1 1090 ? -16.537 -11.336 -54.876 1.00 35.25 1090 GLU A C 1
ATOM 8132 O O . GLU A 1 1090 ? -17.766 -11.399 -54.929 1.00 35.25 1090 GLU A O 1
ATOM 8137 N N . SER A 1 1091 ? -15.931 -10.416 -54.112 1.00 37.34 1091 SER A N 1
ATOM 8138 C CA . SER A 1 1091 ? -16.660 -9.501 -53.203 1.00 37.34 1091 SER A CA 1
ATOM 8139 C C . SER A 1 1091 ? -16.944 -8.097 -53.766 1.00 37.34 1091 SER A C 1
ATOM 8141 O O . SER A 1 1091 ? -17.643 -7.306 -53.130 1.00 37.34 1091 SER A O 1
ATOM 8143 N N . LEU A 1 1092 ? -16.484 -7.775 -54.981 1.00 33.53 1092 LEU A N 1
ATOM 8144 C CA . LEU A 1 1092 ? -16.722 -6.478 -55.624 1.00 33.53 1092 LEU A CA 1
ATOM 8145 C C . LEU A 1 1092 ? -17.796 -6.584 -56.716 1.00 33.53 1092 LEU A C 1
ATOM 8147 O O . LEU A 1 1092 ? -17.497 -6.779 -57.892 1.00 33.53 1092 LEU A O 1
ATOM 8151 N N . THR A 1 1093 ? -19.066 -6.384 -56.358 1.00 32.88 1093 THR A N 1
ATOM 8152 C CA . THR A 1 1093 ? -20.075 -5.908 -57.323 1.00 32.88 1093 THR A CA 1
ATOM 8153 C C . THR A 1 1093 ? -20.165 -4.382 -57.243 1.00 32.88 1093 THR A C 1
ATOM 8155 O O . THR A 1 1093 ? -20.731 -3.878 -56.272 1.00 32.88 1093 THR A O 1
ATOM 8158 N N . PRO A 1 1094 ? -19.666 -3.613 -58.231 1.00 33.72 1094 PRO A N 1
ATOM 8159 C CA . PRO A 1 1094 ? -19.793 -2.163 -58.223 1.00 33.72 1094 PRO A CA 1
ATOM 8160 C C . PRO A 1 1094 ? -21.151 -1.752 -58.801 1.00 33.72 1094 PRO A C 1
ATOM 8162 O O . PRO A 1 1094 ? -21.490 -2.074 -59.943 1.00 33.72 1094 PRO A O 1
ATOM 8165 N N . THR A 1 1095 ? -21.935 -0.988 -58.043 1.00 32.50 1095 THR A N 1
ATOM 8166 C CA . THR A 1 1095 ? -23.019 -0.181 -58.613 1.00 32.50 1095 THR A CA 1
ATOM 8167 C C . THR A 1 1095 ? -22.422 0.994 -59.382 1.00 32.50 1095 THR A C 1
ATOM 8169 O O . THR A 1 1095 ? -21.625 1.768 -58.863 1.00 32.50 1095 THR A O 1
ATOM 8172 N N . SER A 1 1096 ? -22.816 1.115 -60.645 1.00 41.66 1096 SER A N 1
ATOM 8173 C CA . SER A 1 1096 ? -22.328 2.086 -61.619 1.00 41.66 1096 SER A CA 1
ATOM 8174 C C . SER A 1 1096 ? -22.619 3.543 -61.233 1.00 41.66 1096 SER A C 1
ATOM 8176 O O . SER A 1 1096 ? -23.742 4.003 -61.442 1.00 41.66 1096 SER A O 1
ATOM 8178 N N . GLN A 1 1097 ? -21.613 4.277 -60.751 1.00 39.94 1097 GLN A N 1
ATOM 8179 C CA . GLN A 1 1097 ? -21.415 5.718 -60.982 1.00 39.94 1097 GLN A CA 1
ATOM 8180 C C . GLN A 1 1097 ? -20.154 6.191 -60.241 1.00 39.94 1097 GLN A C 1
ATOM 8182 O O . GLN A 1 1097 ? -20.287 6.757 -59.174 1.00 39.94 1097 GLN A O 1
ATOM 8187 N N . GLU A 1 1098 ? -18.949 5.959 -60.782 1.00 39.78 1098 GLU A N 1
ATOM 8188 C CA . GLU A 1 1098 ? -17.748 6.797 -60.513 1.00 39.78 1098 GLU A CA 1
ATOM 8189 C C . GLU A 1 1098 ? -16.502 6.396 -61.340 1.00 39.78 1098 GLU A C 1
ATOM 8191 O O . GLU A 1 1098 ? -15.356 6.622 -60.969 1.00 39.78 1098 GLU A O 1
ATOM 8196 N N . GLU A 1 1099 ? -16.704 5.862 -62.544 1.00 38.25 1099 GLU A N 1
ATOM 8197 C CA . GLU A 1 1099 ? -15.635 5.326 -63.404 1.00 38.25 1099 GLU A CA 1
ATOM 8198 C C . GLU A 1 1099 ? -14.838 6.387 -64.207 1.00 38.25 1099 GLU A C 1
ATOM 8200 O O . GLU A 1 1099 ? -14.393 6.122 -65.316 1.00 38.25 1099 GLU A O 1
ATOM 8205 N N . SER A 1 1100 ? -14.633 7.617 -63.709 1.00 38.28 1100 SER A N 1
ATOM 8206 C CA . SER A 1 1100 ? -13.797 8.592 -64.461 1.00 38.28 1100 SER A CA 1
ATOM 8207 C C . SER A 1 1100 ? -12.758 9.387 -63.673 1.00 38.28 1100 SER A C 1
ATOM 8209 O O . SER A 1 1100 ? -12.060 10.207 -64.267 1.00 38.28 1100 SER A O 1
ATOM 8211 N N . ALA A 1 1101 ? -12.585 9.123 -62.375 1.00 40.41 1101 ALA A N 1
ATOM 8212 C CA . ALA A 1 1101 ? -11.528 9.765 -61.586 1.00 40.41 1101 ALA A CA 1
ATOM 8213 C C . ALA A 1 1101 ? -10.294 8.868 -61.354 1.00 40.41 1101 ALA A C 1
ATOM 8215 O O . ALA A 1 1101 ? -9.207 9.392 -61.125 1.00 40.41 1101 ALA A O 1
ATOM 8216 N N . TYR A 1 1102 ? -10.423 7.541 -61.476 1.00 38.44 1102 TYR A N 1
ATOM 8217 C CA . TYR A 1 1102 ? -9.354 6.603 -61.103 1.00 38.44 1102 TYR A CA 1
ATOM 8218 C C . TYR A 1 1102 ? -8.414 6.180 -62.247 1.00 38.44 1102 TYR A C 1
ATOM 8220 O O . TYR A 1 1102 ? -7.257 5.861 -61.987 1.00 38.44 1102 TYR A O 1
ATOM 8228 N N . GLU A 1 1103 ? -8.824 6.262 -63.520 1.00 37.19 1103 GLU A N 1
ATOM 8229 C CA . GLU A 1 1103 ? -7.941 5.882 -64.642 1.00 37.19 1103 GLU A CA 1
ATOM 8230 C C . GLU A 1 1103 ? -6.883 6.941 -65.015 1.00 37.19 1103 GLU A C 1
ATOM 8232 O O . GLU A 1 1103 ? -5.956 6.635 -65.762 1.00 37.19 1103 GLU A O 1
ATOM 8237 N N . MET A 1 1104 ? -6.954 8.171 -64.485 1.00 36.72 1104 MET A N 1
ATOM 8238 C CA . MET A 1 1104 ? -5.910 9.188 -64.715 1.00 36.72 1104 MET A CA 1
ATOM 8239 C C . MET A 1 1104 ? -4.818 9.240 -63.637 1.00 36.72 1104 MET A C 1
ATOM 8241 O O . MET A 1 1104 ? -3.787 9.856 -63.882 1.00 36.72 1104 MET A O 1
ATOM 8245 N N . LEU A 1 1105 ? -4.997 8.587 -62.483 1.00 40.78 1105 LEU A N 1
ATOM 8246 C CA . LEU A 1 1105 ? -4.001 8.589 -61.399 1.00 40.78 1105 LEU A CA 1
ATOM 8247 C C . LEU A 1 1105 ? -3.037 7.394 -61.452 1.00 40.78 1105 LEU A C 1
ATOM 8249 O O . LEU A 1 1105 ? -1.932 7.486 -60.930 1.00 40.78 1105 LEU A O 1
ATOM 8253 N N . LEU A 1 1106 ? -3.395 6.306 -62.143 1.00 37.22 1106 LEU A N 1
ATOM 8254 C CA . LEU A 1 1106 ? -2.527 5.126 -62.247 1.00 37.22 1106 LEU A CA 1
ATOM 8255 C C . LEU A 1 1106 ? -1.412 5.254 -63.306 1.00 37.22 1106 LEU A C 1
ATOM 8257 O O . LEU A 1 1106 ? -0.490 4.443 -63.316 1.00 37.22 1106 LEU A O 1
ATOM 8261 N N . LEU A 1 1107 ? -1.474 6.254 -64.197 1.00 34.69 1107 LEU A N 1
ATOM 8262 C CA . LEU A 1 1107 ? -0.452 6.470 -65.235 1.00 34.69 1107 LEU A CA 1
ATOM 8263 C C . LEU A 1 1107 ? 0.627 7.496 -64.839 1.00 34.69 1107 LEU A C 1
ATOM 8265 O O . LEU A 1 1107 ? 1.678 7.516 -65.470 1.00 34.69 1107 LEU A O 1
ATOM 8269 N N . ASP A 1 1108 ? 0.395 8.298 -63.794 1.00 35.00 1108 ASP A N 1
ATOM 8270 C CA . ASP A 1 1108 ? 1.379 9.254 -63.242 1.00 35.00 1108 ASP A CA 1
ATOM 8271 C C . ASP A 1 1108 ? 2.180 8.663 -62.064 1.00 35.00 1108 ASP A C 1
ATOM 8273 O O . ASP A 1 1108 ? 3.122 9.281 -61.584 1.00 35.00 1108 ASP A O 1
ATOM 8277 N N . TRP A 1 1109 ? 1.831 7.453 -61.608 1.00 32.84 1109 TRP A N 1
ATOM 8278 C CA . TRP A 1 1109 ? 2.594 6.695 -60.603 1.00 32.84 1109 TRP A CA 1
ATOM 8279 C C . TRP A 1 1109 ? 3.519 5.626 -61.224 1.00 32.84 1109 TRP A C 1
ATOM 8281 O O . TRP A 1 1109 ? 4.290 4.978 -60.524 1.00 32.84 1109 TRP A O 1
ATOM 8291 N N . LEU A 1 1110 ? 3.458 5.437 -62.550 1.00 38.69 1110 LEU A N 1
ATOM 8292 C CA . LEU A 1 1110 ? 4.278 4.476 -63.310 1.00 38.69 1110 LEU A CA 1
ATOM 8293 C C . LEU A 1 1110 ? 5.217 5.139 -64.345 1.00 38.69 1110 LEU A C 1
ATOM 8295 O O . LEU A 1 1110 ? 5.827 4.440 -65.160 1.00 38.69 1110 LEU A O 1
ATOM 8299 N N . LEU A 1 1111 ? 5.368 6.466 -64.290 1.00 36.25 1111 LEU A N 1
ATOM 8300 C CA . LEU A 1 1111 ? 6.410 7.269 -64.950 1.00 36.25 1111 LEU A CA 1
ATOM 8301 C C . LEU A 1 1111 ? 7.167 8.069 -63.890 1.00 36.25 1111 LEU A C 1
ATOM 8303 O O . LEU A 1 1111 ? 8.383 8.286 -64.107 1.00 36.25 1111 LEU A O 1
#

InterPro domains:
  IPR002048 EF-hand domain [PS50222] (930-954)
  IPR006626 Parallel beta-helix repeat [SM00710] (122-143)
  IPR006626 Parallel beta-helix repeat [SM00710] (147-168)
  IPR006626 Parallel beta-helix repeat [SM00710] (172-193)
  IPR006626 Parallel beta-helix repeat [SM00710] (196-223)
  IPR006626 Parallel beta-helix repeat [SM00710] (225-246)
  IPR006626 Parallel beta-helix repeat [SM00710] (250-271)
  IPR006626 Parallel beta-helix repeat [SM00710] (296-317)
  IPR006626 Parallel beta-helix repeat [SM00710] (341-362)
  IPR006626 Parallel beta-helix repeat [SM00710] (367-389)
  IPR006626 Parallel beta-helix repeat [SM00710] (391-413)
  IPR006626 Parallel beta-helix repeat [SM00710] (416-438)
  IPR011050 Pectin lyase fold/virulence factor [SSF51126] (31-316)
  IPR011050 Pectin lyase fold/virulence factor [SSF51126] (274-551)
  IPR012334 Pectin lyase fold [G3DSA:2.160.20.10] (79-244)
  IPR012334 Pectin lyase fold [G3DSA:2.160.20.10] (245-340)
  IPR012334 Pectin lyase fold [G3DSA:2.160.20.10] (341-446)
  IPR018247 EF-Hand 1, calcium-binding site [PS00018] (932-944)
  IPR018247 EF-Hand 1, calcium-binding site [PS00018] (966-978)
  IPR036439 Dockerin domain superfamily [G3DSA:1.10.1330.10] (931-991)

Organism: NCBI:txid124

pLDDT: mean 80.32, std 20.1, range [24.31, 98.75]

Secondary structure (DSSP, 8-state):
--------------EEEE--TT----SS-SS-SS---TTS-S-STTS-BS-HHHHHTT---PPTT-EEEEPSEEEEESS-EEEEGGGTT-EEE---STT--EEEEE----STT-EEEEEEB--S-EEESEEEESSSEEEEEESSSPPSSEEEES-EEESSSEEEEEEESS-EEEEEEES-EEESSSEEEEEEESSEEEEEEES-EEE-----SSTTTTEEEEEESSSEEEES-EEES-SEEEEEEE-TTSSPEEEES-EEES-SEEEEEEESEEEES-EEE----TTT--EEEEEESS-EEES-EEES-SEEEEE---SS---EEEES-EEES-SEEEEE-SSEEEES-EEESSSEEEEE---TT-----EEES-EEE--SSEEEE-TT-S---EEESPEEEESSS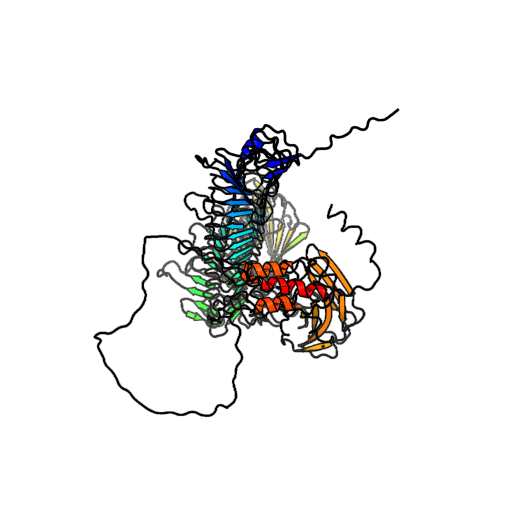EEEEEESS--TT-EEES-EEEESSSEEEEEE---S-TTS-TTS----EEESPEEEE-TT-EEEEETTEEESSHHHHHHHH---TT-EE----EEETTTTTT--SEETTTTEE-TTT-EEEEPTT-TTTT---S---SB-TTSPBP---TTS---EEEEEEEEE-SS----TT-SEE-----BS-EEEEEEEEEEEETTEEEEEEEEETTSEEEEE-SS-TT-----HHHHHTSEEEEEEESSEES-SSS-EEEEE--STTEEEEEEEEEETTT--EEEEEEEEETTS-EEEEE-S--BS---EEEEEESSS-EEE-TTTT-SB-TTPPPEEEEEEEE-PPSSS------S-S-EEEEEEEETTTPPPTT-EEETT-PPPPPEEETTS-EEEEEEEE--TTS-SS-EEEEEEEEEETTTEEEEEEEEESSEEEEEEEEEETTEEEEEEEEEEE--TTS-TTEEEEEEEEEEEE-SS----SPPPPTTS-----S--SEEEEEEEETTTEEPEEE-----EEE--TT-TT-SSB-SHHHHHHHHHHTT--SSTTSGGGGGT-TT-SSS--HHHHHHHHHHTT-B--SS-----PPP--SS--------------------------------------------------------------------PPPP-THHHHHHHHSTTSS----SS-TTSSTTTSSSS--

Foldseek 3Di:
DDDDDPDDDDPDAAEFEEAAQPDPDCVLWDAADDAADLPFPRRHSDHHHNALQSNLVPPDQHDANHEYEYIADEHEDQAENEAACSQANYEYEYDPDPPGAAEQEYDHEDDLPRESYEYEHHAQYHYERHEFEHESERYEQDYQASHANYAYAHYEAEHYQESEEYAYENEEHNAHAAHYEAEHHQEYYEYHYADYDEAEAEHYEFEHQEHPPDVRGQERYHDHYAAYEHEHYEAAHTQEDEEYEYAAPGHAYEYEHYEFEHHCEGYEDEHRYEYAHYEFEHNDDPPPWRERYEYEHAYEYEHYEFEHGQERYEYDYYPDQYEHEHAHYEFEHYCERYEYADHYEDELYEFEHYLERYEYAADPPYDDEDEYALYEFEHHAAEDYHCAHHAEYAEYFQAEYYYQHYEHYEYEFHHDPRYAYFLAEAHYHAEEPEEYEYDDPCPPPDPVVTDPDYYELYEYEYHNHYAPYADHNRGHRDPVSVCVVRVYHPRYYYDDQAWDAQQFPVNHHAADPVQRDGSPPGGGRAGDPPGPQFLRGAEAHPQAFSVRAGQDFAPVDDLPHWYFWDKDFAAWFPDDDPPFDFPVDFFFLDWDKDQDPAFADQSNDTARIWIQEQQQKTFGFADDRRHDQDADPQVQQQGFIFRLWGHRKTQNDDPWTWGWDPPDDQKIKIWTFIAHPVPRWTFIKMWMAGNQNKIKIGGAAGQAQTQTFGWGHRSSSDIDTDPCHRPRDRHRGTMMMIHIDRGRGGRHRDHNNDDDWPKEKEKEKDAPVPDDAAFDKDFPPPDDDAAADELLGKIKIWIKIAATPPDDQFFWKKKWKKKFFPLFWDDKDWPDFQAPDKDWDWDDDPRMIIIIIMGGRHHPNPDDHRMIGGGTMIITFTDQVRLAGDDADDLQAAGFFDPDPGMDTPWMAIPVPGTHHYDHPDNHRYTYPLQPVVSRQANEPVSVVLLVVQAFHFRDPVRSNQSSQPQQPPRGNYPVSVVLSVVRHGDGRDRDGDPRDGGDDDDGDDDDDDPPPPPDDDDPDDDDDDDDDDDDDDDDDDDDDDDDDDDDDDYDDDDDDDDDDDDDDDDDDDDDDDDDDPVVVVVVVVVVVPPDDDDDDDPPPPVVVVVVVVD

Sequence (1111 aa):
MRGWQSLEPRLVLTTYFVNVANDIDFGDNQYTTAAGNAAADGLTAATPVDSLATLLGKGIAFQPGDQVFIDTGAYKADHDLVFTAAHTGLTLQGPTDVGKVATLQRTGVSSFQDAVLKIDGADNLTISHVVVTGGGIGVLLSGDTIGDGITLMHNQLHGNGYGIYGATTEGITDLEIRQNEIFDNDAGIALFAQLTSSVLISGNTVSGHLSDVYPGDGIGVSLELDGAEVTGNQFTNNRIGITASASLGATQIVVSANQVSDNQVGIQAFGGTQVIGNEIYGHRSPQAGGMGIQTAEGPTVEDNSIYDNDIGIQNYPGFEPTRYTINSNSIFANGTGIAGSDFGDIVLNRIYGNEAGVRFTHYASVTSGGSVNNNLIYDNEVVGIDLRDATDFTKVSFNTFYEPVADAVWMSDILSPNGIVQSNLISIGSGTGILFETTSEDLSADPSSWKFQQSEGNLFHVFNGGSVGTWNAIAYVTLAAWQVETGLDTASFEGDPLYRDVDGADDLLGYDQDLSVDGGLDDDFGLMAGSPAIDKGYGTAPAMDFNGINRFDEPEVGNDVWGGFAEQVLGESGISAGGGIAQNWNADDQAWTLVLPFSFDLAGIDYGEVQVSSNGLLHFAGQSDPASGQNDPAALTTNVRIAALWDDLSTAGVGDDIYIDVSTTDQVTIRWDATLVATGGDVQFQVTLTATGEIRIDFGTGNSQLSPTIGIGYGTGSSLLSIYDGADELSEVNSVSLVPFNSFADVGAIEFPGSFSDSYLSIFLNSTAASGNVGDARNAGSQPSIPTLHEWQDVVAELWMEVGELLPDQPLDLTAEIQSFTDWFTDPVVVDHMGSSPTISTVVNGSLTTSTVNVFDLDLSGYAQGQQVLIAKVKFSPDVQDLVGLPMASLTEYPHSAPDNGFQLLSSAINASQDLGVVSEIEGAFIPVVYDANDDGKIGIQDFAEFISVYGRIPDSQNTKAYRFDYDQSGKVGLSDFSLLIRNYGRRKSTVNVDIIQPPIDFGAQTAPLQLLLEGEPVQREADAEFWYSLAPEPVGTNSLDDVLGRNPGAEKQNVEPTVQTGSHITSEESTHYQLDVRLIDAAFSAEYESLTPTSQEESAYEMLLLDWLL

Radius of gyration: 38.64 Å; chains: 1; bounding box: 87×127×118 Å

=== Feature glossary ===
Key to the feature types in this record:

— What the protein is —

Primary structure: the covalent order of the twenty standard amino acids along the backbone. Two proteins with the same sequence will (almost always) fold to the same structure; two with 30% identity often share a fold but not the details.

Database cross-references. InterPro integrates a dozen domain/family signature databases into unified entries with residue-range hits. GO terms attach function/process/location labels with evidence codes. CATH codes position the fold in a four-level structural taxonomy. Organism is the NCBI-taxonomy species name.

— Where its atoms are —

The mmCIF block holds the 3D Cartesian coordinates of each backbone atom (N, Cα, C, O) in ångströms. mmCIF is the PDB's canonical archive format — a tagged-loop text representation of the atomic model.

Six rendered views show the 3D structure from the faces of a cube — i.e. along ±x, ±y, ±z. Rendering representation is drawn randomly per protein from cartoon (secondary-structure ribbons), sticks (backbone bonds), or molecular surface; coloring is either N→C rainbow (blue at the N-terminus through red at the C-terminus) or one color per chain.

— Local backbone conformation —

DSSP 8-state secondary structure assigns each residue one of H (α-helix), G (3₁₀-helix), I (π-helix), E (extended β-strand), B (isolated β-bridge), T (hydrogen-bonded turn), S (bend), or '-' (coil). The assignment is computed from backbone hydrogen-bond geometry via the Kabsch–Sander algorithm.

P-SEA three-state annotation labels each residue as helix, strand, or coil based purely on the geometry of the Cα trace. It serves as a fallback when the full backbone (and thus DSSP) is unavailable.

The φ/ψ torsion pair specifies the backbone conformation at each residue. φ rotates about the N–Cα bond, ψ about the Cα–C bond. Steric clashes forbid most of the (φ, ψ) plane — the allowed regions (α-helix basin, β-sheet basin, left-handed helix) are the Ramachandran-allowed regions.

— Global shape and packing —

The geometric summary reports three shape descriptors. Rg (radius of gyration) measures how spread out the Cα atoms are about their centre of mass; compact globular proteins have small Rg, elongated or unfolded ones large. Cα contacts (<8 Å, |i−j|>4) count long-range residue pairs in spatial proximity — high for tightly packed folds, near zero for rods or random coil. The bounding-box extents give the protein's footprint along x, y, z in Å.

Accessible surface area quantifies burial. A residue with SASA near zero is packed into the hydrophobic core; one with SASA >100 Å² sits on the surface. Computed here via the Shrake–Rupley numerical algorithm with a 1.4 Å probe.

Plot images: a contact map (which residues are close in 3D, as an N×N binary image), a Ramachandran scatter (backbone torsion angles, revealing secondary-structure composition at a glance), and — for AlphaFold structures — a PAE heatmap (pairwise prediction confidence).

— Structural neighborhood —

The Foldseek 3Di string encodes local tertiary geometry as a 20-letter alphabet — one character per residue — derived from the relative positions of nearby Cα atoms. Unlike the amino-acid sequence, 3Di is a direct function of the 3D structure, so two proteins with the same fold have similar 3Di strings even at low sequence identity.

Nearest PDB neighbors are the top structural matches found by Foldseek when searching this structure against the entire Protein Data Bank. Each hit reports a TM-score (0 to 1; >0.5 almost always implies the same fold) and an E-value. These are *structural* homologs — they may share no detectable sequence similarity.

— Confidence and disorder —

For AlphaFold models, the B-factor field carries pLDDT — the model's own estimate of local accuracy on a 0–100 scale. Regions with pLDDT<50 should be treated as essentially unmodeled; they often correspond to intrinsically disordered segments.

B-factor (Debye–Waller factor) reflects atomic displacement in the crystal lattice. It is an experimental observable (units Å²), not a prediction; low values mean the atom is pinned down, high values mean it moves or is heterogeneous across the crystal.

Predicted aligned error is AlphaFold's pairwise confidence. Unlike pLDDT (per-residue), PAE is per-residue-pair and captures whether two parts of the structure are correctly placed relative to each other. Units are ångströms of expected positional error.